Protein AF-0000000080636628 (afdb_homodimer)

Secondary structure (DSSP, 8-state):
--HHHHHHH--HHHHHHHTBBSSSSBB--BGGGTBPPPBEEE-TTS-BPBPTT--S--GGGB--B--PPPHHHHHTT--HHHHHHHHHHHHHHHHHTT-SEEE--B------TT-TTGGG---S-HHHHHHHHHHHHHHHHTTT-EEEEEEETT----TTTTT-EEE--HHHIIIIITHHHHHHHHHH--SEEEEPSSEETTEEGGG-HIIIIIIIIIIT---SEEEE-TT--S-HHHHHHHT--BB-S--TTHHHHHHHHHHHTTSS-HHHHHHHHHHHHHHHHHH-SPP-----HHHHHHHHHHHHHHH-EEEEEGGG--S-TT--EEEEESGGGTS---S-SSTT---BS----HHHHHHHHSTT-EEEEE--S-TT-TTS--HHHHHHHHHHHHHSSEEEEEEE--GGGSBTTB--S-SPPPHHHHHHHHHHHHH-SSEEEEEE-SS----TTGGG-SEEEE--S--TTHHHHHHHHHHTSS------SS-EES-GGGSTTGGGSS-BTTEEE-TTTT--THHHHHHHT--EEE-TT--B-SS-EEEEEEEES-SEEETTS-EEEEEEEEE-SSS-EEEEEEEEEEESS-SS---S-EEEEEEEEEE-TT-EEEEEEEE-GGGGEEEETTTTEEEEPPEEEEEEEEEETTEEEEEEEEEEE----------TT-BHHHHHHSTTTHHHHHHHHHHHHSTTSTTHHHHHH-HHHHHHHHHT-BTHHHHHTTTTSS-HHHHHHHHHHHHHHHH-/--HHHHHHH--HHHHHHHTBBSSSSBB--BGGGTBPPPBEEE-TTS-BPBPTT--S--GGGB--B--PPPHHHHHTT--HHHHHHHHHHHHHHHHHTT-SEEE--B------TT-TTGGG---S-HHHHHHHHHHHHHHHHTTT-EEEEEEETT----TTTTT-EEE--HHHIIIIITHHHHHHHHHH--SEEEEPSSEETTEEGGG-HIIIIIIIIIIT---SEEEE-TT--S-HHHHHHHT--BB-S--TTHHHHHHHHHHHTTSS-HHHHHHHHHHHHHHHHHH-SPP-----HHHHHHHHHHHHHHH-EEEEEGGG--S-TT--EEEEESGGGTS---S-SSTT---BS----HHHHHHHHSTT-EEEEE--S-TT-TTS--HHHHHHHHHHHHHSSEEEEEEE--GGGSBTTB--S-SPPPHHHHHHHHHHHHH-SSEEEEEE-SS----TTGGG-SEEEE--S--TTHHHHHHHHHHTSS------SS-EES-GGGSTTGGGSS-BTTEEE-TTTT--THHHHHHHT--EEE-TT--B-SS-EEEEEEEES-SEEETTS-EEEEEEEEE-SSS-EEEEEEEEEEESS-SS---S-EEEEEEEEEE-TT-EEEEEEEE-GGGGEEEETTTTEEEEPPEEEEEEEEEETTEEEEEEEEEEE----------TT-BHHHHHHSTTTHHHHHHHHHHHHSTTSTTHHHHHH-HHHHHHHHHT-BTHHHHHTTTTSS-HHHHHHHHHHHHHHHH-

Radius of gyration: 36.04 Å; Cα contacts (8 Å, |Δi|>4): 3851; chains: 2; bounding box: 73×109×100 Å

InterPro domains:
  IPR001764 Glycoside hydrolase, family 3, N-terminal [PF00933] (67-282)
  IPR001764 Glycoside hydrolase, family 3, N-terminal [PR00133] (32-48)
  IPR001764 Glycoside hydrolase, family 3, N-terminal [PR00133] (68-87)
  IPR001764 Glycoside hydrolase, family 3, N-terminal [PR00133] (114-130)
  IPR001764 Glycoside hydrolase, family 3, N-terminal [PR00133] (145-161)
  IPR001764 Glycoside hydrolase, family 3, N-terminal [PR00133] (215-233)
  IPR002772 Glycoside hydrolase family 3 C-terminal domain [PF01915] (312-526)
  IPR013783 Immunoglobulin-like fold [G3DSA:2.60.40.10] (547-676)
  IPR017853 Glycoside hydrolase superfamily [SSF51445] (3-310)
  IPR019800 Glycoside hydrolase, family 3, active site [PS00775] (215-232)
  IPR026891 Fibronectin type III-like domain [PF14310] (583-653)
  IPR026891 Fibronectin type III-like domain [SM01217] (583-653)
  IPR036881 Glycoside hydrolase family 3 C-terminal domain superfamily [G3DSA:3.40.50.1700] (298-546)
  IPR036881 Glycoside hydrolase family 3 C-terminal domain superfamily [SSF52279] (312-549)
  IPR036962 Glycoside hydrolase, family 3, N-terminal domain superfamily [G3DSA:3.20.20.300] (1-290)
  IPR050288 Cellulose-degrading glycosyl hydrolase 3 [PTHR42715] (2-665)

pLDDT: mean 95.15, std 6.95, range [45.62, 98.94]

Solvent-accessible surface area (backbone atoms only — not comparable to full-atom values): 73166 Å² total; per-residue (Å²): 133,55,56,68,59,50,59,71,68,48,50,69,67,53,46,27,40,57,34,23,25,60,37,82,45,30,38,44,59,42,70,94,74,70,36,67,56,45,32,48,28,38,26,63,37,28,46,39,43,67,34,88,91,57,85,67,96,44,73,92,32,33,42,67,28,63,28,30,31,25,29,29,21,52,38,7,32,60,41,47,66,58,34,21,53,50,16,34,51,51,11,46,47,30,24,32,71,46,36,36,26,40,49,19,52,41,50,34,47,47,65,48,72,35,27,11,50,38,29,43,17,23,20,36,42,30,57,62,27,6,52,39,44,11,27,24,35,41,18,16,40,75,53,43,17,34,27,20,41,24,43,43,57,79,60,50,48,27,69,44,36,58,56,24,24,39,40,59,56,66,44,30,40,50,66,42,57,39,34,14,53,50,39,20,42,62,67,20,54,42,43,24,36,22,23,16,34,24,19,50,70,81,34,38,35,38,46,23,38,61,59,45,31,51,41,39,30,69,69,54,60,54,76,42,32,28,29,41,34,76,71,32,69,84,51,58,63,53,12,41,74,14,43,36,29,32,41,29,34,28,37,69,57,51,54,28,49,50,41,45,51,29,37,74,69,62,77,33,60,62,64,57,50,50,52,32,44,42,27,50,45,46,48,46,60,64,41,54,67,86,52,62,63,76,74,58,66,68,62,50,41,53,49,22,22,54,51,22,36,40,18,20,21,30,74,41,59,49,92,58,59,62,41,50,67,88,54,52,32,37,13,40,25,20,43,38,27,65,58,54,59,27,61,56,36,54,77,60,42,52,36,50,71,57,73,41,18,31,62,72,33,30,58,73,67,37,69,85,35,48,74,47,78,28,41,28,48,47,89,96,41,43,71,49,70,44,67,68,38,34,50,50,27,34,55,45,22,54,72,25,71,31,26,40,37,30,41,50,53,58,53,93,60,30,18,52,49,40,52,40,91,66,47,68,52,35,53,19,47,54,51,36,53,47,52,36,25,70,65,24,64,51,18,33,36,37,35,22,34,47,54,56,58,55,60,95,52,56,89,53,40,31,27,32,37,40,44,23,18,13,10,28,24,30,15,43,19,51,26,34,38,46,41,48,75,41,43,35,36,3,24,33,38,44,48,28,57,64,47,75,59,72,41,70,47,46,86,39,58,86,45,38,86,63,34,24,54,53,62,46,54,76,32,43,47,50,27,32,34,62,53,49,64,51,80,52,69,41,53,28,33,36,47,43,54,74,41,42,74,46,78,45,71,75,42,61,75,51,60,62,38,46,40,83,53,56,45,41,38,33,33,33,40,28,22,74,29,87,37,54,37,44,46,54,47,35,30,30,38,21,66,74,72,66,81,52,85,70,56,58,46,42,72,65,46,70,48,61,45,80,32,46,52,69,34,68,48,76,46,75,45,74,37,48,45,72,62,63,36,49,63,37,70,92,74,70,42,75,39,36,74,54,39,50,30,37,43,34,33,21,58,22,80,82,42,70,75,47,73,48,70,30,36,36,43,49,86,58,76,75,92,81,81,69,49,58,69,36,30,40,36,57,29,50,71,34,83,61,26,20,67,60,29,48,51,53,49,47,58,36,55,30,92,88,22,86,40,34,66,46,40,74,73,35,50,68,49,35,50,29,47,50,36,42,32,33,50,50,48,50,31,37,71,40,71,64,75,33,38,70,67,56,50,50,48,53,38,49,52,38,51,53,40,67,72,105,131,55,55,69,59,51,60,72,70,48,50,69,65,55,46,26,40,56,34,25,25,60,38,82,44,30,40,44,58,43,68,96,74,70,35,68,57,44,31,49,28,40,26,64,36,29,47,38,43,68,34,88,89,54,85,65,97,43,72,91,31,32,41,67,27,62,29,30,31,27,29,30,20,52,36,8,32,58,41,46,66,58,33,19,52,50,15,36,52,50,11,45,48,29,24,33,69,45,36,37,28,40,49,20,50,42,50,35,48,46,66,48,71,34,27,12,51,38,28,43,16,23,19,37,43,29,57,62,27,7,51,40,44,10,27,24,35,42,18,16,40,73,52,44,18,34,27,20,41,24,41,45,55,77,61,50,48,26,69,43,36,58,56,24,24,38,40,59,56,67,44,30,40,50,66,43,56,39,34,14,53,50,39,19,42,64,67,19,55,42,43,23,38,22,23,16,34,25,19,53,71,81,34,40,35,39,46,24,38,62,59,44,31,49,40,41,30,68,68,53,59,55,76,43,31,30,29,40,36,76,72,32,69,85,50,59,63,54,12,41,74,14,43,35,28,32,41,30,31,28,36,69,56,53,53,29,50,51,42,44,51,29,36,76,70,63,77,34,62,64,64,57,51,49,52,32,45,41,27,50,45,46,48,48,59,63,40,53,67,87,50,65,64,75,72,59,66,67,63,51,41,54,48,23,21,54,50,22,37,41,18,21,21,30,76,42,59,48,92,57,58,63,41,49,68,88,54,54,31,36,14,42,24,21,42,36,28,63,56,53,59,25,61,55,37,54,77,58,43,49,35,48,70,58,74,41,19,31,63,70,34,30,58,73,66,38,69,86,33,48,74,46,78,27,42,29,47,49,86,95,42,42,71,47,69,44,66,70,39,34,49,51,27,33,54,43,23,55,74,25,72,32,26,41,37,29,40,48,52,57,52,93,61,30,17,52,48,39,51,41,92,66,46,68,53,36,54,19,47,55,51,35,53,48,52,35,25,71,67,25,64,52,19,32,37,38,35,22,33,46,54,56,57,53,60,96,53,57,89,54,40,32,27,33,37,40,44,24,18,13,10,27,24,30,15,42,19,50,26,34,37,45,42,48,74,41,44,35,37,3,25,33,37,46,50,26,56,65,46,74,59,71,42,70,46,47,88,39,60,87,45,37,84,63,34,26,53,52,62,46,52,74,32,44,47,50,27,32,34,62,51,51,65,52,82,51,69,41,51,27,34,36,46,43,54,74,40,41,73,46,78,46,72,74,43,61,74,50,60,63,41,44,39,85,44,67,42,40,36,35,34,33,41,28,24,74,30,87,37,54,36,45,48,53,47,35,31,29,37,23,68,73,71,65,80,52,85,71,55,60,46,42,72,65,48,70,48,60,46,79,31,46,52,69,33,68,48,75,47,77,46,73,37,47,46,71,62,62,37,49,63,36,69,92,75,71,43,75,40,39,73,55,40,50,29,34,43,34,32,21,58,23,80,82,44,68,74,47,72,48,71,30,37,36,42,49,86,58,76,75,92,79,78,71,50,58,67,34,30,40,34,58,30,50,70,34,83,61,27,19,69,60,30,48,52,53,48,47,58,36,54,31,92,88,23,88,41,35,66,46,40,74,74,35,50,69,49,36,50,29,46,48,37,43,33,34,50,50,47,49,32,37,71,39,68,65,75,32,40,71,66,56,50,51,47,52,37,48,52,38,51,52,40,67,73,105

Sequence (1512 aa):
MQVKDIVARLSLEQKAALCSGKDFWFTVDIPELGVRSMLLSDGPHGLRKMKDGTEVDAEEMTVPAVCFPSGVALASSWDRALLHGLGRVLGEEARAEGIDVLLGPAINIKRSPLCGRNFEYYSEDPYLAGELAAAYIRGVQEQGVGTSVKHYVANNQEHRRMSVDAVIDERTLREIYLAAFERAVKGGRPWTVMAAYNRVNGAYCTESAFLLTRLLREEWGFDGFVVSDWGAVDEIVEALKAGMDLEMPSSFGVGPGNLVKAVREGRLSEEVLDRAVERILGVLARAGEAHSGTYDKEVHHRLARETARECMVLLKNEEGILPLEGVRRVALVGAFARHPRFQGGGSSHINAFKVESLYEELPKVLKGAEISYAPGYVLGEEGKVDERLIQEACEAAKAAEVAVVCVGLPEEWESEGYDREHLELPESHNRLVEAVAAVQPRTVVVLHNGAPVRMPWLGRVKAVLEAYLGGQAVGGAVADILAGVVSPSGKLAETFPQRLEDTPCYLWFPGERDRVEYREGIFVGYRYYDTVGKEVLFPFGFGLSYTEFAYTGMKVSAGEVSADDGLVVEVSVKNVGKRAGKEVVQLYVRDVESSVVRPEKELKGFEKVFLEPGEEKTVRFTLDRRAFAYYAPEVQDWVVEEGEFEILVGASSRDIRLSERVTVRSNDRVPFEVGRNTLLGDLLAHPATKSIGEEVVGGLTRPGGPMEGIMKRSPNMAQAIIRYLPLRDLVNFSGGAFTEEMLADIIERCSESLSSMQVKDIVARLSLEQKAALCSGKDFWFTVDIPELGVRSMLLSDGPHGLRKMKDGTEVDAEEMTVPAVCFPSGVALASSWDRALLHGLGRVLGEEARAEGIDVLLGPAINIKRSPLCGRNFEYYSEDPYLAGELAAAYIRGVQEQGVGTSVKHYVANNQEHRRMSVDAVIDERTLREIYLAAFERAVKGGRPWTVMAAYNRVNGAYCTESAFLLTRLLREEWGFDGFVVSDWGAVDEIVEALKAGMDLEMPSSFGVGPGNLVKAVREGRLSEEVLDRAVERILGVLARAGEAHSGTYDKEVHHRLARETARECMVLLKNEEGILPLEGVRRVALVGAFARHPRFQGGGSSHINAFKVESLYEELPKVLKGAEISYAPGYVLGEEGKVDERLIQEACEAAKAAEVAVVCVGLPEEWESEGYDREHLELPESHNRLVEAVAAVQPRTVVVLHNGAPVRMPWLGRVKAVLEAYLGGQAVGGAVADILAGVVSPSGKLAETFPQRLEDTPCYLWFPGERDRVEYREGIFVGYRYYDTVGKEVLFPFGFGLSYTEFAYTGMKVSAGEVSADDGLVVEVSVKNVGKRAGKEVVQLYVRDVESSVVRPEKELKGFEKVFLEPGEEKTVRFTLDRRAFAYYAPEVQDWVVEEGEFEILVGASSRDIRLSERVTVRSNDRVPFEVGRNTLLGDLLAHPATKSIGEEVVGGLTRPGGPMEGIMKRSPNMAQAIIRYLPLRDLVNFSGGAFTEEMLADIIERCSESLSS

Foldseek 3Di:
DALLVLLVPDDLLRLLQQQEAPAFFWGDADVVSPRDIAGEFEAQQWTFAADPPDRDDDQVGGDAIFGFFAQQLLLLLLALQLLLQSLQVRLQVCLAVQHAEYEDQEAFAQFALFAQALLRHHFNFLQSSQSNLLSNLQNNCVSLHFYAYDDQWDQNHQVLFQEFEEEFDPQLCCRGICSSVLSNCQRNLTQEYEYGRYHYNPHGRLQALCRQPVPRCVPSNRQAAYEYDAPSDDQLQSSLVSGHQHYPDGPPCPRSVNSSVCCVVVVHPVVSSSSSSSRHVVSVVSSPDGGHDDDDRVVVNVSSLVSLLSRKFWQFAAPNPPQVAPFAEEEEEAQCQVVNQADAADSNDHNHPAADHLVVQLCVLRDNHHYHYQRQDDPPPLQDADVVSLVVSLVSLLVGLAYEYEFEAHNVSRYRNHTHDFQAGRPSRLVSQQSNLVNHQRYEYEYEYSGAHARPCVVSYRIYMDSYNRTRNSSNSVSCGNNPVAKREGFRSFFAANGSCPRQCSVFPPHPDSYTYPVSRNCGTLLVCVQVVPDGSAHGLDGDISWDKDKDDWDKPDQEEELARKIKIKIKMATQGQAKHKAKKWKWKADPDDPDDGGRIHTQDIDIDIYGHGGMDMDMDIGHNQRQWGQDVQVRGTFHDWAKMKMFIASGPPGTRDIDIHTYDYPDDDDDAADQFDALLVLCPDPLRNVLSVVVVCQQCPVVHVLVVVCVVPVVVSVVCNNNPGNNVCCVVVVRPQHPVNSVVSNVSSVVSVVD/DALLVLLVPDDLLRLLQQQEAPAFFWGDADVVSPRDIAGEFEAQQKTFAADPPDRDDDLVGGDAIFGFFAQQLLLLLLALQLLLQSLQVRLQVCLAVQHAEYEDQEAFAQFALFAQALLRHHFNFLQSSQSNLLSNLQNNCVSLHFYAYDDQWDQNHQVLFQEFEEEFDPQLCCRGICSSVLSNCQRNLTQEYEYGRYHYNPHQRLQALCRQPVPRCVPSNRQAAYEYDAPRDDQLQSSLVSGHQHYPDGPPCPRSVNSSVCCVVVVHPVVSSSSSSSRHVVSVVSSPDGRHDDDDRVVVNVSSLVSLLSRKFWQFAAPNPPQVAPFAEEEEEAQCQVVNQADAADSNDHNHPAADHLVPQLCVLRDNHDYHYQRQDDPPPLQDADVVSLVVSLVSLLVGLAYEYEFEAHNVSRYRNHTHDFQAGRPSRLVSQQSNLVNHQRYEYEYAYSGAHARPCVVSYRIYMDSYNRTRNSSNSVSCCNNPVAKREGFRSFFAANGSCPRLCSVFPPHPDSYTYPVSRNCGTLLVCVQVVPDGSGHGLDGDISWDKDKDDWDWPDQEEELQDKIKIKIKMATQGQAKHKAKKWKWKADPDDPDDGGRIHTQDIDIDIYGHGGMDMDMDIGHNQRQWGQDVQVRGTFHDWAKMKMFIASGPPGTRDIDIHTYDYPDDDDDAADQFDALLVLCVDPLRNVLSVVVVCQQCPVVHVLVVVCVVPVVVSVVCRNNPGNNVCCVVVVRPQHPVNSVVSNVSSVVSVVD

Nearest PDB structures (foldseek):
  7ms2-assembly1_A  TM=9.677E-01  e=0.000E+00  Acetivibrio thermocellus AD2
  7ms2-assembly1_B  TM=9.714E-01  e=0.000E+00  Acetivibrio thermocellus AD2
  8j9f-assembly1_C  TM=9.708E-01  e=0.000E+00  Paenibacillus relictisesami
  8j9f-assembly1_B  TM=9.711E-01  e=0.000E+00  Paenibacillus relictisesami
  8j9f-assembly2_A  TM=9.711E-01  e=0.000E+00  Paenibacillus relictisesami

Organism: Winmispira thermophila (strain ATCC 700085 / DSM 6578 / Z-1203) (NCBI:txid869211)

Structure (mmCIF, N/CA/C/O backbone):
data_AF-0000000080636628-model_v1
#
loop_
_entity.id
_entity.type
_entity.pdbx_description
1 polymer 'Glycoside hydrolase family 3 domain protein'
#
loop_
_atom_site.group_PDB
_atom_site.id
_atom_site.type_symbol
_atom_site.label_atom_id
_atom_site.label_alt_id
_atom_site.label_comp_id
_atom_site.label_asym_id
_atom_site.label_entity_id
_atom_site.label_seq_id
_atom_site.pdbx_PDB_ins_code
_atom_site.Cartn_x
_atom_site.Cartn_y
_atom_site.Cartn_z
_atom_site.occupancy
_atom_site.B_iso_or_equiv
_atom_site.auth_seq_id
_atom_site.auth_comp_id
_atom_site.auth_asym_id
_atom_site.auth_atom_id
_atom_site.pdbx_PDB_model_num
ATOM 1 N N . MET A 1 1 ? 3.443 -56.25 6.336 1 63.59 1 MET A N 1
ATOM 2 C CA . MET A 1 1 ? 3.762 -55.688 7.645 1 63.59 1 MET A CA 1
ATOM 3 C C . MET A 1 1 ? 3.156 -54.312 7.801 1 63.59 1 MET A C 1
ATOM 5 O O . MET A 1 1 ? 3.127 -53.531 6.848 1 63.59 1 MET A O 1
ATOM 9 N N . GLN A 1 2 ? 2.586 -54.062 8.922 1 85.44 2 GLN A N 1
ATOM 10 C CA . GLN A 1 2 ? 2.021 -52.75 9.25 1 85.44 2 GLN A CA 1
ATOM 11 C C . GLN A 1 2 ? 3.119 -51.719 9.438 1 85.44 2 GLN A C 1
ATOM 13 O O . GLN A 1 2 ? 4.23 -52.031 9.859 1 85.44 2 GLN A O 1
ATOM 18 N N . VAL A 1 3 ? 2.904 -50.5 8.945 1 93.56 3 VAL A N 1
ATOM 19 C CA . VAL A 1 3 ? 3.863 -49.406 8.984 1 93.56 3 VAL A CA 1
ATOM 20 C C . VAL A 1 3 ? 4.504 -49.312 10.367 1 93.56 3 VAL A C 1
ATOM 22 O O . VAL A 1 3 ? 5.723 -49.188 10.484 1 93.56 3 VAL A O 1
ATOM 25 N N . LYS A 1 4 ? 3.736 -49.5 11.414 1 94.19 4 LYS A N 1
ATOM 26 C CA . LYS A 1 4 ? 4.234 -49.375 12.781 1 94.19 4 LYS A CA 1
ATOM 27 C C . LYS A 1 4 ? 5.215 -50.5 13.109 1 94.19 4 LYS A C 1
ATOM 29 O O . LYS A 1 4 ? 6.172 -50.312 13.859 1 94.19 4 LYS A O 1
ATOM 34 N N . ASP A 1 5 ? 4.977 -51.688 12.586 1 95 5 ASP A N 1
ATOM 35 C CA . ASP A 1 5 ? 5.867 -52.844 12.812 1 95 5 ASP A CA 1
ATOM 36 C C . ASP A 1 5 ? 7.219 -52.594 12.133 1 95 5 ASP A C 1
ATOM 38 O O . ASP A 1 5 ? 8.266 -52.969 12.695 1 95 5 ASP A O 1
ATOM 42 N N . ILE A 1 6 ? 7.137 -52.062 11 1 96.75 6 ILE A N 1
ATOM 43 C CA . ILE A 1 6 ? 8.375 -51.781 10.273 1 96.75 6 ILE A CA 1
ATOM 44 C C . ILE A 1 6 ? 9.195 -50.75 11.047 1 96.75 6 ILE A C 1
ATOM 46 O O . ILE A 1 6 ? 10.398 -50.938 11.242 1 96.75 6 ILE A O 1
ATOM 50 N N . VAL A 1 7 ? 8.531 -49.688 11.539 1 97.12 7 VAL A N 1
ATOM 51 C CA . VAL A 1 7 ? 9.203 -48.594 12.242 1 97.12 7 VAL A CA 1
ATOM 52 C C . VAL A 1 7 ? 9.883 -49.125 13.5 1 97.12 7 VAL A C 1
ATOM 54 O O . VAL A 1 7 ? 11 -48.719 13.836 1 97.12 7 VAL A O 1
ATOM 57 N N . ALA A 1 8 ? 9.25 -50.094 14.125 1 95.62 8 ALA A N 1
ATOM 58 C CA . ALA A 1 8 ? 9.766 -50.656 15.367 1 95.62 8 ALA A CA 1
ATOM 59 C C . ALA A 1 8 ? 11.023 -51.469 15.102 1 95.62 8 ALA A C 1
ATOM 61 O O . ALA A 1 8 ? 11.852 -51.656 16 1 95.62 8 ALA A O 1
ATOM 62 N N . ARG A 1 9 ? 11.203 -51.938 13.906 1 96.94 9 ARG A N 1
ATOM 63 C CA . ARG A 1 9 ? 12.32 -52.844 13.57 1 96.94 9 ARG A CA 1
ATOM 64 C C . ARG A 1 9 ? 13.492 -52.031 13.008 1 96.94 9 ARG A C 1
ATOM 66 O O . ARG A 1 9 ? 14.602 -52.562 12.898 1 96.94 9 ARG A O 1
ATOM 73 N N . LEU A 1 10 ? 13.266 -50.781 12.719 1 97.88 10 LEU A N 1
ATOM 74 C CA . LEU A 1 10 ? 14.312 -49.969 12.117 1 97.88 10 LEU A CA 1
ATOM 75 C C . LEU A 1 10 ? 15.328 -49.531 13.164 1 97.88 10 LEU A C 1
ATOM 77 O O . LEU A 1 10 ? 14.961 -49.188 14.289 1 97.88 10 LEU A O 1
ATOM 81 N N . SER A 1 11 ? 16.625 -49.531 12.695 1 97.62 11 SER A N 1
ATOM 82 C CA . SER A 1 11 ? 17.641 -48.906 13.523 1 97.62 11 SER A CA 1
ATOM 83 C C . SER A 1 11 ? 17.531 -47.375 13.477 1 97.62 11 SER A C 1
ATOM 85 O O . SER A 1 11 ? 16.859 -46.844 12.609 1 97.62 11 SER A O 1
ATOM 87 N N . LEU A 1 12 ? 18.172 -46.781 14.461 1 98.12 12 LEU A N 1
ATOM 88 C CA . LEU A 1 12 ? 18.188 -45.312 14.492 1 98.12 12 LEU A CA 1
ATOM 89 C C . LEU A 1 12 ? 18.75 -44.75 13.195 1 98.12 12 LEU A C 1
ATOM 91 O O . LEU A 1 12 ? 18.219 -43.781 12.648 1 98.12 12 LEU A O 1
ATOM 95 N N . GLU A 1 13 ? 19.781 -45.375 12.68 1 98 13 GLU A N 1
ATOM 96 C CA . GLU A 1 13 ? 20.438 -44.938 11.453 1 98 13 GLU A CA 1
ATOM 97 C C . GLU A 1 13 ? 19.516 -45.094 10.25 1 98 13 GLU A C 1
ATOM 99 O O . GLU A 1 13 ? 19.484 -44.25 9.359 1 98 13 GLU A O 1
ATOM 104 N N . GLN A 1 14 ? 18.797 -46.188 10.273 1 98 14 GLN A N 1
ATOM 105 C CA . GLN A 1 14 ? 17.859 -46.438 9.18 1 98 14 GLN A CA 1
ATOM 106 C C . GLN A 1 14 ? 16.703 -45.438 9.195 1 98 14 GLN A C 1
ATOM 108 O O . GLN A 1 14 ? 16.281 -44.938 8.148 1 98 14 GLN A O 1
ATOM 113 N N . LYS A 1 15 ? 16.188 -45.156 10.391 1 98.31 15 LYS A N 1
ATOM 114 C CA . LYS A 1 15 ? 15.141 -44.125 10.523 1 98.31 15 LYS A CA 1
ATOM 115 C C . LYS A 1 15 ? 15.617 -42.781 10 1 98.31 15 LYS A C 1
ATOM 117 O O . LYS A 1 15 ? 14.906 -42.125 9.242 1 98.31 15 LYS A O 1
ATOM 122 N N . ALA A 1 16 ? 16.781 -42.406 10.414 1 98.5 16 ALA A N 1
ATOM 123 C CA . ALA A 1 16 ? 17.359 -41.125 9.992 1 98.5 16 ALA A CA 1
ATOM 124 C C . ALA A 1 16 ? 17.547 -41.094 8.477 1 98.5 16 ALA A C 1
ATOM 126 O O . ALA A 1 16 ? 17.297 -40.062 7.836 1 98.5 16 ALA A O 1
ATOM 127 N N . ALA A 1 17 ? 17.984 -42.156 7.895 1 98.06 17 ALA A N 1
ATOM 128 C CA . ALA A 1 17 ? 18.219 -42.219 6.453 1 98.06 17 ALA A CA 1
ATOM 129 C C . ALA A 1 17 ? 16.906 -42.062 5.68 1 98.06 17 ALA A C 1
ATOM 131 O O . ALA A 1 17 ? 16.891 -41.438 4.617 1 98.06 17 ALA A O 1
ATOM 132 N N . LEU A 1 18 ? 15.867 -42.594 6.223 1 98.25 18 LEU A N 1
ATOM 133 C CA . LEU A 1 18 ? 14.57 -42.531 5.555 1 98.25 18 LEU A CA 1
ATOM 134 C C . LEU A 1 18 ? 14.047 -41.094 5.547 1 98.25 18 LEU A C 1
ATOM 136 O O . LEU A 1 18 ? 13.133 -40.781 4.781 1 98.25 18 LEU A O 1
ATOM 140 N N . CYS A 1 19 ? 14.578 -40.219 6.387 1 98.44 19 CYS A N 1
ATOM 141 C CA . CYS A 1 19 ? 14.133 -38.844 6.469 1 98.44 19 CYS A CA 1
ATOM 142 C C . CYS A 1 19 ? 14.93 -37.938 5.516 1 98.44 19 CYS A C 1
ATOM 144 O O . CYS A 1 19 ? 14.797 -36.719 5.539 1 98.44 19 CYS A O 1
ATOM 146 N N . SER A 1 20 ? 15.734 -38.469 4.695 1 97.38 20 SER A N 1
ATOM 147 C CA . SER A 1 20 ? 16.484 -37.812 3.633 1 97.38 20 SER A CA 1
ATOM 148 C C . SER A 1 20 ? 16.453 -38.625 2.348 1 97.38 20 SER A C 1
ATOM 150 O O . SER A 1 20 ? 16.297 -39.844 2.383 1 97.38 20 SER A O 1
ATOM 152 N N . GLY A 1 21 ? 16.625 -38 1.224 1 96.94 21 GLY A N 1
ATOM 153 C CA . GLY A 1 21 ? 16.641 -38.688 -0.059 1 96.94 21 GLY A CA 1
ATOM 154 C C . GLY A 1 21 ? 17.828 -39.594 -0.219 1 96.94 21 GLY A C 1
ATOM 155 O O . GLY A 1 21 ? 18.859 -39.438 0.453 1 96.94 21 GLY A O 1
ATOM 156 N N . LYS A 1 22 ? 17.641 -40.562 -1.073 1 95.62 22 LYS A N 1
ATOM 157 C CA . LYS A 1 22 ? 18.719 -41.438 -1.485 1 95.62 22 LYS A CA 1
ATOM 158 C C . LYS A 1 22 ? 19.641 -40.781 -2.496 1 95.62 22 LYS A C 1
ATOM 160 O O . LYS A 1 22 ? 20.859 -40.938 -2.436 1 95.62 22 LYS A O 1
ATOM 165 N N . ASP A 1 23 ? 19.141 -40.125 -3.406 1 93.06 23 ASP A N 1
ATOM 166 C CA . ASP A 1 23 ? 19.797 -39.375 -4.461 1 93.06 23 ASP A CA 1
ATOM 167 C C . ASP A 1 23 ? 18.953 -38.156 -4.84 1 93.06 23 ASP A C 1
ATOM 169 O O . ASP A 1 23 ? 18.344 -37.5 -3.977 1 93.06 23 ASP A O 1
ATOM 173 N N . PHE A 1 24 ? 18.984 -37.781 -6.078 1 91.38 24 PHE A N 1
ATOM 174 C CA . PHE A 1 24 ? 18.328 -36.531 -6.477 1 91.38 24 PHE A CA 1
ATOM 175 C C . PHE A 1 24 ? 16.828 -36.688 -6.508 1 91.38 24 PHE A C 1
ATOM 177 O O . PHE A 1 24 ? 16.078 -35.75 -6.289 1 91.38 24 PHE A O 1
ATOM 184 N N . TRP A 1 25 ? 16.266 -38 -6.695 1 94.12 25 TRP A N 1
ATOM 185 C CA . TRP A 1 25 ? 14.836 -38.156 -6.969 1 94.12 25 TRP A CA 1
ATOM 186 C C . TRP A 1 25 ? 14.219 -39.25 -6.117 1 94.12 25 TRP A C 1
ATOM 188 O O . TRP A 1 25 ? 13 -39.344 -5.988 1 94.12 25 TRP A O 1
ATOM 198 N N . PHE A 1 26 ? 15.031 -40.125 -5.535 1 95.88 26 PHE A N 1
ATOM 199 C CA . PHE A 1 26 ? 14.516 -41.312 -4.887 1 95.88 26 PHE A CA 1
ATOM 200 C C . PHE A 1 26 ? 14.641 -41.219 -3.373 1 95.88 26 PHE A C 1
ATOM 202 O O . PHE A 1 26 ? 15.609 -40.656 -2.863 1 95.88 26 PHE A O 1
ATOM 209 N N . THR A 1 27 ? 13.648 -41.812 -2.668 1 97.19 27 THR A N 1
ATOM 210 C CA . THR A 1 27 ? 13.781 -42.031 -1.231 1 97.19 27 THR A CA 1
ATOM 211 C C . THR A 1 27 ? 14.609 -43.25 -0.942 1 97.19 27 THR A C 1
ATOM 213 O O . THR A 1 27 ? 14.883 -44.062 -1.843 1 97.19 27 THR A O 1
ATOM 216 N N . VAL A 1 28 ? 15.016 -43.406 0.259 1 97.5 28 VAL A N 1
ATOM 217 C CA . VAL A 1 28 ? 15.859 -44.531 0.686 1 97.5 28 VAL A CA 1
ATOM 218 C C . VAL A 1 28 ? 15.031 -45.812 0.726 1 97.5 28 VAL A C 1
ATOM 220 O O . VAL A 1 28 ? 13.859 -45.781 1.1 1 97.5 28 VAL A O 1
ATOM 223 N N . ASP A 1 29 ? 15.625 -46.969 0.305 1 96.81 29 ASP A N 1
ATOM 224 C CA . ASP A 1 29 ? 15.016 -48.281 0.41 1 96.81 29 ASP A CA 1
ATOM 225 C C . ASP A 1 29 ? 15.688 -49.125 1.501 1 96.81 29 ASP A C 1
ATOM 227 O O . ASP A 1 29 ? 16.859 -48.906 1.808 1 96.81 29 ASP A O 1
ATOM 231 N N . ILE A 1 30 ? 14.891 -49.906 2.092 1 96.81 30 ILE A N 1
ATOM 232 C CA . ILE A 1 30 ? 15.336 -50.906 3.043 1 96.81 30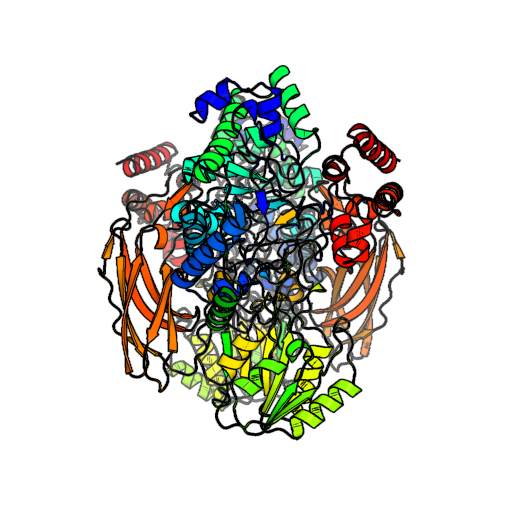 ILE A CA 1
ATOM 233 C C . ILE A 1 30 ? 14.719 -52.25 2.68 1 96.81 30 ILE A C 1
ATOM 235 O O . ILE A 1 30 ? 13.789 -52.719 3.352 1 96.81 30 ILE A O 1
ATOM 239 N N . PRO A 1 31 ? 15.344 -52.969 1.812 1 94.31 31 PRO A N 1
ATOM 240 C CA . PRO A 1 31 ? 14.742 -54.188 1.243 1 94.31 31 PRO A CA 1
ATOM 241 C C . PRO A 1 31 ? 14.477 -55.25 2.293 1 94.31 31 PRO A C 1
ATOM 243 O O . PRO A 1 31 ? 13.492 -56 2.197 1 94.31 31 PRO A O 1
ATOM 246 N N . GLU A 1 32 ? 15.32 -55.406 3.244 1 94.5 32 GLU A N 1
ATOM 247 C CA . GLU A 1 32 ? 15.188 -56.438 4.254 1 94.5 32 GLU A CA 1
ATOM 248 C C . GLU A 1 32 ? 13.891 -56.281 5.047 1 94.5 32 GLU A C 1
ATOM 250 O O . GLU A 1 32 ? 13.406 -57.25 5.645 1 94.5 32 GLU A O 1
ATOM 255 N N . LEU A 1 33 ? 13.414 -55.094 5.004 1 94.62 33 LEU A N 1
ATOM 256 C CA . LEU A 1 33 ? 12.172 -54.844 5.727 1 94.62 33 LEU A CA 1
ATOM 257 C C . LEU A 1 33 ? 11.031 -54.562 4.762 1 94.62 33 LEU A C 1
ATOM 259 O O . LEU A 1 33 ? 9.977 -54.062 5.176 1 94.62 33 LEU A O 1
ATOM 263 N N . GLY A 1 34 ? 11.297 -54.688 3.461 1 91.31 34 GLY A N 1
ATOM 264 C CA . GLY A 1 34 ? 10.266 -54.531 2.445 1 91.31 34 GLY A CA 1
ATOM 265 C C . GLY A 1 34 ? 10.016 -53.062 2.109 1 91.31 34 GLY A C 1
ATOM 266 O O . GLY A 1 34 ? 8.977 -52.719 1.538 1 91.31 34 GLY A O 1
ATOM 267 N N . VAL A 1 35 ? 10.883 -52.156 2.504 1 95.75 35 VAL A N 1
ATOM 268 C CA . VAL A 1 35 ? 10.75 -50.75 2.191 1 95.75 35 VAL A CA 1
ATOM 269 C C . VAL A 1 35 ? 11.43 -50.438 0.855 1 95.75 35 VAL A C 1
ATOM 271 O O . VAL A 1 35 ? 12.656 -50.469 0.756 1 95.75 35 VAL A O 1
ATOM 274 N N . ARG A 1 36 ? 10.672 -50.219 -0.207 1 94.62 36 ARG A N 1
ATOM 275 C CA . ARG A 1 36 ? 11.25 -49.844 -1.493 1 94.62 36 ARG A CA 1
ATOM 276 C C . ARG A 1 36 ? 11.391 -48.312 -1.6 1 94.62 36 ARG A C 1
ATOM 278 O O . ARG A 1 36 ? 10.812 -47.594 -0.805 1 94.62 36 ARG A O 1
ATOM 285 N N . SER A 1 37 ? 12.117 -47.875 -2.594 1 95.94 37 SER A N 1
ATOM 286 C CA . SER A 1 37 ? 12.266 -46.438 -2.859 1 95.94 37 SER A CA 1
ATOM 287 C C . SER A 1 37 ? 11.031 -45.875 -3.553 1 95.94 37 SER A C 1
ATOM 289 O O . SER A 1 37 ? 10.391 -46.562 -4.348 1 95.94 37 SER A O 1
ATOM 291 N N . MET A 1 38 ? 10.695 -44.719 -3.178 1 96.31 38 MET A N 1
ATOM 292 C CA . MET A 1 38 ? 9.734 -43.938 -3.953 1 96.31 38 MET A CA 1
ATOM 293 C C . MET A 1 38 ? 10.438 -43 -4.914 1 96.31 38 MET A C 1
ATOM 295 O O . MET A 1 38 ? 11.461 -42.406 -4.559 1 96.31 38 MET A O 1
ATOM 299 N N . LEU A 1 39 ? 9.984 -42.906 -6.137 1 95.44 39 LEU A N 1
ATOM 300 C CA . LEU A 1 39 ? 10.461 -41.938 -7.102 1 95.44 39 LEU A CA 1
ATOM 301 C C . LEU A 1 39 ? 9.594 -40.688 -7.07 1 95.44 39 LEU A C 1
ATOM 303 O O . LEU A 1 39 ? 8.383 -40.75 -7.266 1 95.44 39 LEU A O 1
ATOM 307 N N . LEU A 1 40 ? 10.18 -39.531 -6.723 1 95.31 40 LEU A N 1
ATOM 308 C CA . LEU A 1 40 ? 9.555 -38.219 -6.855 1 95.31 40 LEU A CA 1
ATOM 309 C C . LEU A 1 40 ? 9.984 -37.562 -8.148 1 95.31 40 LEU A C 1
ATOM 311 O O . LEU A 1 40 ? 11.148 -37.625 -8.539 1 95.31 40 LEU A O 1
ATOM 315 N N . SER A 1 41 ? 9.078 -36.938 -8.812 1 92.94 41 SER A N 1
ATOM 316 C CA . SER A 1 41 ? 9.406 -36.312 -10.086 1 92.94 41 SER A CA 1
ATOM 317 C C . SER A 1 41 ? 8.68 -34.969 -10.242 1 92.94 41 SER A C 1
ATOM 319 O O . SER A 1 41 ? 7.512 -34.844 -9.852 1 92.94 41 SER A O 1
ATOM 321 N N . ASP A 1 42 ? 9.438 -34 -10.852 1 89.62 42 ASP A N 1
ATOM 322 C CA . ASP A 1 42 ? 8.781 -32.781 -11.258 1 89.62 42 ASP A CA 1
ATOM 323 C C . ASP A 1 42 ? 7.781 -33.031 -12.383 1 89.62 42 ASP A C 1
ATOM 325 O O . ASP A 1 42 ? 7.805 -34.062 -13.016 1 89.62 42 ASP A O 1
ATOM 329 N N . GLY A 1 43 ? 6.895 -31.984 -12.586 1 76.31 43 GLY A N 1
ATOM 330 C CA . GLY A 1 43 ? 6.039 -32.031 -13.758 1 76.31 43 GLY A CA 1
ATOM 331 C C . GLY A 1 43 ? 4.586 -31.719 -13.453 1 76.31 43 GLY A C 1
ATOM 332 O O . GLY A 1 43 ? 3.705 -32.562 -13.656 1 76.31 43 GLY A O 1
ATOM 333 N N . PRO A 1 44 ? 4.449 -30.359 -13.141 1 73.56 44 PRO A N 1
ATOM 334 C CA . PRO A 1 44 ? 3.035 -30.234 -12.781 1 73.56 44 PRO A CA 1
ATOM 335 C C . PRO A 1 44 ? 2.113 -30.25 -14 1 73.56 44 PRO A C 1
ATOM 337 O O . PRO A 1 44 ? 0.889 -30.281 -13.852 1 73.56 44 PRO A O 1
ATOM 340 N N . HIS A 1 45 ? 2.789 -30.172 -15.234 1 88.56 45 HIS A N 1
ATOM 341 C CA . HIS A 1 45 ? 1.977 -30.203 -16.438 1 88.56 45 HIS A CA 1
ATOM 342 C C . HIS A 1 45 ? 2.516 -31.219 -17.438 1 88.56 45 HIS A C 1
ATOM 344 O O . HIS A 1 45 ? 2.469 -30.984 -18.656 1 88.56 45 HIS A O 1
ATOM 350 N N . GLY A 1 46 ? 3.143 -32.25 -16.922 1 90.19 46 GLY A N 1
ATOM 351 C CA . GLY A 1 46 ? 3.781 -33.375 -17.578 1 90.19 46 GLY A CA 1
ATOM 352 C C . GLY A 1 46 ? 4.816 -34.062 -16.719 1 90.19 46 GLY A C 1
ATOM 353 O O . GLY A 1 46 ? 5.012 -33.688 -15.555 1 90.19 46 GLY A O 1
ATOM 354 N N . LEU A 1 47 ? 5.43 -35.094 -17.219 1 90.75 47 LEU A N 1
ATOM 355 C CA . LEU A 1 47 ? 6.402 -35.844 -16.422 1 90.75 47 LEU A CA 1
ATOM 356 C C . LEU A 1 47 ? 7.824 -35.438 -16.781 1 90.75 47 LEU A C 1
ATOM 358 O O . LEU A 1 47 ? 8.141 -35.219 -17.953 1 90.75 47 LEU A O 1
ATOM 362 N N . ARG A 1 48 ? 8.562 -35.188 -15.766 1 88.62 48 ARG A N 1
ATOM 363 C CA . ARG A 1 48 ? 9.992 -34.969 -15.945 1 88.62 48 ARG A CA 1
ATOM 364 C C . ARG A 1 48 ? 10.82 -36.031 -15.273 1 88.62 48 ARG A C 1
ATOM 366 O O . ARG A 1 48 ? 11.516 -35.781 -14.289 1 88.62 48 ARG A O 1
ATOM 373 N N . LYS A 1 49 ? 10.812 -37.219 -15.758 1 88.06 49 LYS A N 1
ATOM 374 C CA . LYS A 1 49 ? 11.555 -38.344 -15.211 1 88.06 49 LYS A CA 1
ATOM 375 C C . LYS A 1 49 ? 12.891 -38.5 -15.93 1 88.06 49 LYS A C 1
ATOM 377 O O . LYS A 1 49 ? 12.945 -38.5 -17.156 1 88.06 49 LYS A O 1
ATOM 382 N N . MET A 1 50 ? 13.844 -38.688 -15.164 1 81.5 50 MET A N 1
ATOM 383 C CA . MET A 1 50 ? 15.164 -38.938 -15.727 1 81.5 50 MET A CA 1
ATOM 384 C C . MET A 1 50 ? 15.227 -40.312 -16.406 1 81.5 50 MET A C 1
ATOM 386 O O . MET A 1 50 ? 14.617 -41.281 -15.93 1 81.5 50 MET A O 1
ATOM 390 N N . LYS A 1 51 ? 15.953 -40.312 -17.547 1 77.81 51 LYS A N 1
ATOM 391 C CA . LYS A 1 51 ? 16.219 -41.594 -18.188 1 77.81 51 LYS A CA 1
ATOM 392 C C . LYS A 1 51 ? 17.078 -42.5 -17.297 1 77.81 51 LYS A C 1
ATOM 394 O O . LYS A 1 51 ? 17.859 -42 -16.484 1 77.81 51 LYS A O 1
ATOM 399 N N . ASP A 1 52 ? 16.812 -43.812 -17.438 1 64.81 52 ASP A N 1
ATOM 400 C CA . ASP A 1 52 ? 17.562 -44.781 -16.641 1 64.81 52 ASP A CA 1
ATOM 401 C C . ASP A 1 52 ? 19.062 -44.594 -16.844 1 64.81 52 ASP A C 1
ATOM 403 O O . ASP A 1 52 ? 19.531 -44.406 -17.984 1 64.81 52 ASP A O 1
ATOM 407 N N . GLY A 1 53 ? 19.844 -44.531 -15.867 1 57.22 53 GLY A N 1
ATOM 408 C CA . GLY A 1 53 ? 21.297 -44.5 -15.938 1 57.22 53 GLY A CA 1
ATOM 409 C C . GLY A 1 53 ? 21.859 -43.094 -15.977 1 57.22 53 GLY A C 1
ATOM 410 O O . GLY A 1 53 ? 23.062 -42.875 -16.094 1 57.22 53 GLY A O 1
ATOM 411 N N . THR A 1 54 ? 21.047 -42.031 -16.156 1 56.25 54 THR A N 1
ATOM 412 C CA . THR A 1 54 ? 21.562 -40.688 -16.266 1 56.25 54 THR A CA 1
ATOM 413 C C . THR A 1 54 ? 21.516 -39.969 -14.914 1 56.25 54 THR A C 1
ATOM 415 O O . THR A 1 54 ? 20.516 -40.062 -14.203 1 56.25 54 THR A O 1
ATOM 418 N N . GLU A 1 55 ? 22.672 -39.781 -14.367 1 48.06 55 GLU A N 1
ATOM 419 C CA . GLU A 1 55 ? 22.719 -39.125 -13.055 1 48.06 55 GLU A CA 1
ATOM 420 C C . GLU A 1 55 ? 22.5 -37.625 -13.18 1 48.06 55 GLU A C 1
ATOM 422 O O . GLU A 1 55 ? 22.312 -36.938 -12.18 1 48.06 55 GLU A O 1
ATOM 427 N N . VAL A 1 56 ? 22.953 -37 -14.352 1 48.88 56 VAL A N 1
ATOM 428 C CA . VAL A 1 56 ? 23.016 -35.531 -14.336 1 48.88 56 VAL A CA 1
ATOM 429 C C . VAL A 1 56 ? 21.812 -34.938 -15.047 1 48.88 56 VAL A C 1
ATOM 431 O O . VAL A 1 56 ? 21.406 -35.438 -16.109 1 48.88 56 VAL A O 1
ATOM 434 N N . ASP A 1 57 ? 21.062 -34 -14.508 1 48.66 57 ASP A N 1
ATOM 435 C CA . ASP A 1 57 ? 19.812 -33.375 -14.875 1 48.66 57 ASP A CA 1
ATOM 436 C C . ASP A 1 57 ? 19.969 -32.531 -16.156 1 48.66 57 ASP A C 1
ATOM 438 O O . ASP A 1 57 ? 20.547 -31.453 -16.141 1 48.66 57 ASP A O 1
ATOM 442 N N . ALA A 1 58 ? 20.281 -33.062 -17.422 1 45.62 58 ALA A N 1
ATOM 443 C CA . ALA A 1 58 ? 20.156 -32.281 -18.656 1 45.62 58 ALA A CA 1
ATOM 444 C C . ALA A 1 58 ? 18.875 -32.625 -19.391 1 45.62 58 ALA A C 1
ATOM 446 O O . ALA A 1 58 ? 18.344 -33.75 -19.25 1 45.62 58 ALA A O 1
ATOM 447 N N . GLU A 1 59 ? 18.078 -31.641 -19.875 1 49.78 59 GLU A N 1
ATOM 448 C CA . GLU A 1 59 ? 16.828 -31.828 -20.578 1 49.78 59 GLU A CA 1
ATOM 449 C C . GLU A 1 59 ? 16.859 -33.062 -21.453 1 49.78 59 GLU A C 1
ATOM 451 O O . GLU A 1 59 ? 15.906 -33.875 -21.453 1 49.78 59 GLU A O 1
ATOM 456 N N . GLU A 1 60 ? 17.984 -33.281 -22.125 1 54.97 60 GLU A N 1
ATOM 457 C CA . GLU A 1 60 ? 18.094 -34.438 -22.984 1 54.97 60 GLU A CA 1
ATOM 458 C C . GLU A 1 60 ? 18.188 -35.719 -22.172 1 54.97 60 GLU A C 1
ATOM 460 O O . GLU A 1 60 ? 18.109 -36.844 -22.719 1 54.97 60 GLU A O 1
ATOM 465 N N . MET A 1 61 ? 17.906 -35.438 -20.828 1 64.94 61 MET A N 1
ATOM 466 C CA . MET A 1 61 ? 18.188 -36.594 -20 1 64.94 61 MET A CA 1
ATOM 467 C C . MET A 1 61 ? 16.906 -37.156 -19.406 1 64.94 61 MET A C 1
ATOM 469 O O . MET A 1 61 ? 16.953 -38.188 -18.703 1 64.94 61 MET A O 1
ATOM 473 N N . THR A 1 62 ? 15.719 -36.531 -19.797 1 83.44 62 THR A N 1
ATOM 474 C CA . THR A 1 62 ? 14.453 -37.031 -19.281 1 83.44 62 THR A CA 1
ATOM 475 C C . THR A 1 62 ? 13.695 -37.812 -20.375 1 83.44 62 THR A C 1
ATOM 477 O O . THR A 1 62 ? 13.93 -37.594 -21.562 1 83.44 62 THR A O 1
ATOM 480 N N . VAL A 1 63 ? 12.867 -38.656 -20 1 87.81 63 VAL A N 1
ATOM 481 C CA . VAL A 1 63 ? 12.062 -39.406 -20.938 1 87.81 63 VAL A CA 1
ATOM 482 C C . VAL A 1 63 ? 11.086 -38.469 -21.672 1 87.81 63 VAL A C 1
ATOM 484 O O . VAL A 1 63 ? 10.562 -37.531 -21.062 1 87.81 63 VAL A O 1
ATOM 487 N N . PRO A 1 64 ? 10.945 -38.719 -22.984 1 91.62 64 PRO A N 1
ATOM 488 C CA . PRO A 1 64 ? 9.906 -37.938 -23.672 1 91.62 64 PRO A CA 1
ATOM 489 C C . PRO A 1 64 ? 8.516 -38.156 -23.062 1 91.62 64 PRO A C 1
ATOM 491 O O . PRO A 1 64 ? 8.148 -39.312 -22.766 1 91.62 64 PRO A O 1
ATOM 494 N N . ALA A 1 65 ? 7.824 -37.156 -22.812 1 94.25 65 ALA A N 1
ATOM 495 C CA . ALA A 1 65 ? 6.496 -37.219 -22.203 1 94.25 65 ALA A CA 1
ATOM 496 C C . ALA A 1 65 ? 5.543 -36.25 -22.906 1 94.25 65 ALA A C 1
ATOM 498 O O . ALA A 1 65 ? 5.918 -35.594 -23.875 1 94.25 65 ALA A O 1
ATOM 499 N N . VAL A 1 66 ? 4.273 -36.281 -22.516 1 96.81 66 VAL A N 1
ATOM 500 C CA . VAL A 1 66 ? 3.279 -35.344 -23.031 1 96.81 66 VAL A CA 1
ATOM 501 C C . VAL A 1 66 ? 3.322 -34.062 -22.219 1 96.81 66 VAL A C 1
ATOM 503 O O . VAL A 1 66 ? 3.191 -34.062 -21 1 96.81 66 VAL A O 1
ATOM 506 N N . CYS A 1 67 ? 3.615 -32.969 -22.906 1 97.12 67 CYS A N 1
ATOM 507 C CA . CYS A 1 67 ? 3.646 -31.672 -22.266 1 97.12 67 CYS A CA 1
ATOM 508 C C . CYS A 1 67 ? 2.285 -30.984 -22.359 1 97.12 67 CYS A C 1
ATOM 510 O O . CYS A 1 67 ? 1.905 -30.484 -23.406 1 97.12 67 CYS A O 1
ATOM 512 N N . PHE A 1 68 ? 1.566 -30.953 -21.281 1 98.06 68 PHE A N 1
ATOM 513 C CA . PHE A 1 68 ? 0.268 -30.297 -21.203 1 98.06 68 PHE A CA 1
ATOM 514 C C . PHE A 1 68 ? 0.433 -28.797 -20.922 1 98.06 68 PHE A C 1
ATOM 516 O O . PHE A 1 68 ? 1.553 -28.312 -20.75 1 98.06 68 PHE A O 1
ATOM 523 N N . PRO A 1 69 ? -0.685 -28 -20.984 1 98.12 69 PRO A N 1
ATOM 524 C CA . PRO A 1 69 ? -0.588 -26.562 -20.719 1 98.12 69 PRO A CA 1
ATOM 525 C C . PRO A 1 69 ? -0.037 -26.266 -19.328 1 98.12 69 PRO A C 1
ATOM 527 O O . PRO A 1 69 ? -0.27 -27.031 -18.375 1 98.12 69 PRO A O 1
ATOM 530 N N . SER A 1 70 ? 0.678 -25.172 -19.219 1 97.19 70 SER A N 1
ATOM 531 C CA . SER A 1 70 ? 1.247 -24.734 -17.938 1 97.19 70 SER A CA 1
ATOM 532 C C . SER A 1 70 ? 0.158 -24.297 -16.969 1 97.19 70 SER A C 1
ATOM 534 O O . SER A 1 70 ? -1.011 -24.172 -17.344 1 97.19 70 SER A O 1
ATOM 536 N N . GLY A 1 71 ? 0.562 -24.078 -15.688 1 97.38 71 GLY A N 1
ATOM 537 C CA . GLY A 1 71 ? -0.373 -23.734 -14.633 1 97.38 71 GLY A CA 1
ATOM 538 C C . GLY A 1 71 ? -1.212 -22.516 -14.945 1 97.38 71 GLY A C 1
ATOM 539 O O . GLY A 1 71 ? -2.42 -22.5 -14.703 1 97.38 71 GLY A O 1
ATOM 540 N N . VAL A 1 72 ? -0.627 -21.5 -15.492 1 97.25 72 VAL A N 1
ATOM 541 C CA . VAL A 1 72 ? -1.333 -20.25 -15.812 1 97.25 72 VAL A CA 1
ATOM 542 C C . VAL A 1 72 ? -2.426 -20.531 -16.844 1 97.25 72 VAL A C 1
ATOM 544 O O . VAL A 1 72 ? -3.539 -20.016 -16.734 1 97.25 72 VAL A O 1
ATOM 547 N N . ALA A 1 73 ? -2.104 -21.312 -17.844 1 98.31 73 ALA A N 1
ATOM 548 C CA . ALA A 1 73 ? -3.09 -21.688 -18.859 1 98.31 73 ALA A CA 1
ATOM 549 C C . ALA A 1 73 ? -4.195 -22.547 -18.25 1 98.31 73 ALA A C 1
ATOM 551 O O . ALA A 1 73 ? -5.379 -22.297 -18.469 1 98.31 73 ALA A O 1
ATOM 552 N N . LEU A 1 74 ? -3.795 -23.531 -17.5 1 98.56 74 LEU A N 1
ATOM 553 C CA . LEU A 1 74 ? -4.77 -24.438 -16.906 1 98.56 74 LEU A CA 1
ATOM 554 C C . LEU A 1 74 ? -5.777 -23.688 -16.047 1 98.56 74 LEU A C 1
ATOM 556 O O . LEU A 1 74 ? -6.977 -23.969 -16.094 1 98.56 74 LEU A O 1
ATOM 560 N N . ALA A 1 75 ? -5.262 -22.766 -15.289 1 98.69 75 ALA A N 1
ATOM 561 C CA . ALA A 1 75 ? -6.148 -21.984 -14.422 1 98.69 75 ALA A CA 1
ATOM 562 C C . ALA A 1 75 ? -7.137 -21.156 -15.25 1 98.69 75 ALA A C 1
ATOM 564 O O . ALA A 1 75 ? -8.258 -20.906 -14.812 1 98.69 75 ALA A O 1
ATOM 565 N N . SER A 1 76 ? -6.773 -20.797 -16.422 1 98.81 76 SER A N 1
ATOM 566 C CA . SER A 1 76 ? -7.609 -19.969 -17.297 1 98.81 76 SER A CA 1
ATOM 567 C C . SER A 1 76 ? -8.75 -20.781 -17.906 1 98.81 76 SER A C 1
ATOM 569 O O . SER A 1 76 ? -9.664 -20.234 -18.516 1 98.81 76 SER A O 1
ATOM 571 N N . SER A 1 77 ? -8.742 -22.094 -17.703 1 98.81 77 SER A N 1
ATOM 572 C CA . SER A 1 77 ? -9.859 -22.922 -18.141 1 98.81 77 SER A CA 1
ATOM 573 C C . SER A 1 77 ? -11.07 -22.734 -17.234 1 98.81 77 SER A C 1
ATOM 575 O O . SER A 1 77 ? -12.211 -22.938 -17.656 1 98.81 77 SER A O 1
ATOM 577 N N . TRP A 1 78 ? -10.805 -22.438 -15.938 1 98.81 78 TRP A N 1
ATOM 578 C CA . TRP A 1 78 ? -11.859 -22.312 -14.938 1 98.81 78 TRP A CA 1
ATOM 579 C C . TRP A 1 78 ? -12.719 -23.578 -14.906 1 98.81 78 TRP A C 1
ATOM 581 O O . TRP A 1 78 ? -13.938 -23.5 -14.789 1 98.81 78 TRP A O 1
ATOM 591 N N . ASP A 1 79 ? -12.109 -24.688 -15.086 1 98.75 79 ASP A N 1
ATOM 592 C CA . ASP A 1 79 ? -12.859 -25.922 -15.266 1 98.75 79 ASP A CA 1
ATOM 593 C C . ASP A 1 79 ? -12.359 -27.016 -14.32 1 98.75 79 ASP A C 1
ATOM 595 O O . ASP A 1 79 ? -11.375 -27.703 -14.625 1 98.75 79 ASP A O 1
ATOM 599 N N . ARG A 1 80 ? -13.117 -27.25 -13.266 1 98.62 80 ARG A N 1
ATOM 600 C CA . ARG A 1 80 ? -12.742 -28.266 -12.273 1 98.62 80 ARG A CA 1
ATOM 601 C C . ARG A 1 80 ? -12.688 -29.656 -12.906 1 98.62 80 ARG A C 1
ATOM 603 O O . ARG A 1 80 ? -11.781 -30.438 -12.609 1 98.62 80 ARG A O 1
ATOM 610 N N . ALA A 1 81 ? -13.633 -29.938 -13.719 1 98.5 81 ALA A N 1
ATOM 611 C CA . ALA A 1 81 ? -13.711 -31.25 -14.344 1 98.5 81 ALA A CA 1
ATOM 612 C C . ALA A 1 81 ? -12.523 -31.484 -15.273 1 98.5 81 ALA A C 1
ATOM 614 O O . ALA A 1 81 ? -11.984 -32.594 -15.344 1 98.5 81 ALA A O 1
ATOM 615 N N . LEU A 1 82 ? -12.195 -30.469 -15.992 1 98.31 82 LEU A N 1
ATOM 616 C CA . LEU A 1 82 ? -11.039 -30.562 -16.875 1 98.31 82 LEU A CA 1
ATOM 617 C C . LEU A 1 82 ? -9.773 -30.875 -16.094 1 98.31 82 LEU A C 1
ATOM 619 O O . LEU A 1 82 ? -8.984 -31.719 -16.5 1 98.31 82 LEU A O 1
ATOM 623 N N . LEU A 1 83 ? -9.539 -30.203 -14.992 1 98.44 83 LEU A N 1
ATOM 624 C CA . LEU A 1 83 ? -8.328 -30.406 -14.203 1 98.44 83 LEU A CA 1
ATOM 625 C C . LEU A 1 83 ? -8.344 -31.766 -13.531 1 98.44 83 LEU A C 1
ATOM 627 O O . LEU A 1 83 ? -7.297 -32.406 -13.375 1 98.44 83 LEU A O 1
ATOM 631 N N . HIS A 1 84 ? -9.531 -32.219 -13.102 1 98.69 84 HIS A N 1
ATOM 632 C CA . HIS A 1 84 ? -9.648 -33.594 -12.578 1 98.69 84 HIS A CA 1
ATOM 633 C C . HIS A 1 84 ? -9.266 -34.625 -13.633 1 98.69 84 HIS A C 1
ATOM 635 O O . HIS A 1 84 ? -8.508 -35.531 -13.352 1 98.69 84 HIS A O 1
ATOM 641 N N . GLY A 1 85 ? -9.812 -34.406 -14.82 1 98.19 85 GLY A N 1
ATOM 642 C CA . GLY A 1 85 ? -9.477 -35.312 -15.914 1 98.19 85 GLY A CA 1
ATOM 643 C C . GLY A 1 85 ? -8 -35.281 -16.266 1 98.19 85 GLY A C 1
ATOM 644 O O . GLY A 1 85 ? -7.402 -36.344 -16.5 1 98.19 85 GLY A O 1
ATOM 645 N N . LEU A 1 86 ? -7.441 -34.125 -16.344 1 98.12 86 LEU A N 1
ATOM 646 C CA . LEU A 1 86 ? -6.008 -34 -16.578 1 98.12 86 LEU A CA 1
ATOM 647 C C . LEU A 1 86 ? -5.215 -34.719 -15.5 1 98.12 86 LEU A C 1
ATOM 649 O O . LEU A 1 86 ? -4.234 -35.406 -15.797 1 98.12 86 LEU A O 1
ATOM 653 N N . GLY A 1 87 ? -5.625 -34.531 -14.242 1 97.94 87 GLY A N 1
ATOM 654 C CA . GLY A 1 87 ? -4.988 -35.25 -13.148 1 97.94 87 GLY A CA 1
ATOM 655 C C . GLY A 1 87 ? -4.977 -36.75 -13.352 1 97.94 87 GLY A C 1
ATOM 656 O O . GLY A 1 87 ? -3.951 -37.406 -13.148 1 97.94 87 GLY A O 1
ATOM 657 N N . ARG A 1 88 ? -6.09 -37.281 -13.781 1 97.56 88 ARG A N 1
ATOM 658 C CA . ARG A 1 88 ? -6.18 -38.719 -14.023 1 97.56 88 ARG A CA 1
ATOM 659 C C . ARG A 1 88 ? -5.184 -39.156 -15.094 1 97.56 88 ARG A C 1
ATOM 661 O O . ARG A 1 88 ? -4.5 -40.188 -14.938 1 97.56 88 ARG A O 1
ATOM 668 N N . VAL A 1 89 ? -5.066 -38.375 -16.109 1 97.38 89 VAL A N 1
ATOM 669 C CA . VAL A 1 89 ? -4.172 -38.688 -17.219 1 97.38 89 VAL A CA 1
ATOM 670 C C . VAL A 1 89 ? -2.723 -38.656 -16.734 1 97.38 89 VAL A C 1
ATOM 672 O O . VAL A 1 89 ? -1.942 -39.562 -17.031 1 97.38 89 VAL A O 1
ATOM 675 N N . LEU A 1 90 ? -2.346 -37.656 -16.016 1 97.06 90 LEU A N 1
ATOM 676 C CA . LEU A 1 90 ? -0.994 -37.531 -15.484 1 97.06 90 LEU A CA 1
ATOM 677 C C . LEU A 1 90 ? -0.681 -38.688 -14.523 1 97.06 90 LEU A C 1
ATOM 679 O O . LEU A 1 90 ? 0.447 -39.188 -14.492 1 97.06 90 LEU A O 1
ATOM 683 N N . GLY A 1 91 ? -1.684 -39.031 -13.695 1 96.06 91 GLY A N 1
ATOM 684 C CA . GLY A 1 91 ? -1.513 -40.188 -12.836 1 96.06 91 GLY A CA 1
ATOM 685 C C . GLY A 1 91 ? -1.232 -41.469 -13.602 1 96.06 91 GLY A C 1
ATOM 686 O O . GLY A 1 91 ? -0.375 -42.25 -13.203 1 96.06 91 GLY A O 1
ATOM 687 N N . GLU A 1 92 ? -1.956 -41.656 -14.719 1 96.06 92 GLU A N 1
ATOM 688 C CA . GLU A 1 92 ? -1.744 -42.812 -15.57 1 96.06 92 GLU A CA 1
ATOM 689 C C . GLU A 1 92 ? -0.328 -42.844 -16.141 1 96.06 92 GLU A C 1
ATOM 691 O O . GLU A 1 92 ? 0.337 -43.875 -16.125 1 96.06 92 GLU A O 1
ATOM 696 N N . GLU A 1 93 ? 0.082 -41.719 -16.609 1 96.19 93 GLU A N 1
ATOM 697 C CA . GLU A 1 93 ? 1.435 -41.594 -17.156 1 96.19 93 GLU A CA 1
ATOM 698 C C . GLU A 1 93 ? 2.482 -41.875 -16.078 1 96.19 93 GLU A C 1
ATOM 700 O O . GLU A 1 93 ? 3.465 -42.562 -16.328 1 96.19 93 GLU A O 1
ATOM 705 N N . ALA A 1 94 ? 2.254 -41.281 -14.945 1 95.38 94 ALA A N 1
ATOM 706 C CA . ALA A 1 94 ? 3.191 -41.438 -13.836 1 95.38 94 ALA A CA 1
ATOM 707 C C . ALA A 1 94 ? 3.312 -42.906 -13.422 1 95.38 94 ALA A C 1
ATOM 709 O O . ALA A 1 94 ? 4.422 -43.406 -13.219 1 95.38 94 ALA A O 1
ATOM 710 N N . ARG A 1 95 ? 2.242 -43.531 -13.32 1 93.69 95 ARG A N 1
ATOM 711 C CA . ARG A 1 95 ? 2.242 -44.969 -12.969 1 93.69 95 ARG A CA 1
ATOM 712 C C . ARG A 1 95 ? 3.023 -45.781 -13.992 1 93.69 95 ARG A C 1
ATOM 714 O O . ARG A 1 95 ? 3.828 -46.625 -13.625 1 93.69 95 ARG A O 1
ATOM 721 N N . ALA A 1 96 ? 2.779 -45.469 -15.219 1 94.19 96 ALA A N 1
ATOM 722 C CA . ALA A 1 96 ? 3.447 -46.188 -16.312 1 94.19 96 ALA A CA 1
ATOM 723 C C . ALA A 1 96 ? 4.957 -45.938 -16.266 1 94.19 96 ALA A C 1
ATOM 725 O O . ALA A 1 96 ? 5.734 -46.812 -16.656 1 94.19 96 ALA A O 1
ATOM 726 N N . GLU A 1 97 ? 5.336 -44.844 -15.805 1 93.38 97 GLU A N 1
ATOM 727 C CA . GLU A 1 97 ? 6.75 -44.469 -15.781 1 93.38 97 GLU A CA 1
ATOM 728 C C . GLU A 1 97 ? 7.375 -44.781 -14.422 1 93.38 97 GLU A C 1
ATOM 730 O O . GLU A 1 97 ? 8.539 -44.438 -14.18 1 93.38 97 GLU A O 1
ATOM 735 N N . GLY A 1 98 ? 6.648 -45.312 -13.508 1 93 98 GLY A N 1
ATOM 736 C CA . GLY A 1 98 ? 7.168 -45.719 -12.219 1 93 98 GLY A CA 1
ATOM 737 C C . GLY A 1 98 ? 7.301 -44.594 -11.227 1 93 98 GLY A C 1
ATOM 738 O O . GLY A 1 98 ? 8.07 -44.688 -10.266 1 93 98 GLY A O 1
ATOM 739 N N . ILE A 1 99 ? 6.59 -43.531 -11.445 1 94.88 99 ILE A N 1
ATOM 740 C CA . ILE A 1 99 ? 6.645 -42.375 -10.555 1 94.88 99 ILE A CA 1
ATOM 741 C C . ILE A 1 99 ? 5.645 -42.531 -9.414 1 94.88 99 ILE A C 1
ATOM 743 O O . ILE A 1 99 ? 4.477 -42.844 -9.648 1 94.88 99 ILE A O 1
ATOM 747 N N . ASP A 1 100 ? 6.105 -42.312 -8.172 1 96.56 100 ASP A N 1
ATOM 748 C CA . ASP A 1 100 ? 5.246 -42.5 -7.004 1 96.56 100 ASP A CA 1
ATOM 749 C C . ASP A 1 100 ? 4.594 -41.188 -6.586 1 96.56 100 ASP A C 1
ATOM 751 O O . ASP A 1 100 ? 3.467 -41.188 -6.086 1 96.56 100 ASP A O 1
ATOM 755 N N . VAL A 1 101 ? 5.305 -40.094 -6.688 1 96.81 101 VAL A N 1
ATOM 756 C CA . VAL A 1 101 ? 4.801 -38.812 -6.281 1 96.81 101 VAL A CA 1
ATOM 757 C C . VAL A 1 101 ? 5.137 -37.75 -7.352 1 96.81 101 VAL A C 1
ATOM 759 O O . VAL A 1 101 ? 6.305 -37.562 -7.699 1 96.81 101 VAL A O 1
ATOM 762 N N . LEU A 1 102 ? 4.148 -37.156 -7.879 1 96.38 102 LEU A N 1
ATOM 763 C CA . LEU A 1 102 ? 4.32 -36 -8.781 1 96.38 102 LEU A CA 1
ATOM 764 C C . LEU A 1 102 ? 4.434 -34.719 -7.992 1 96.38 102 LEU A C 1
ATOM 766 O O . LEU A 1 102 ? 3.561 -34.375 -7.184 1 96.38 102 LEU A O 1
ATOM 770 N N . LEU A 1 103 ? 5.484 -33.969 -8.227 1 97 103 LEU A N 1
ATOM 771 C CA . LEU A 1 103 ? 5.727 -32.719 -7.492 1 97 103 LEU A CA 1
ATOM 772 C C . LEU A 1 103 ? 4.914 -31.578 -8.086 1 97 103 LEU A C 1
ATOM 774 O O . LEU A 1 103 ? 5.469 -30.703 -8.766 1 97 103 LEU A O 1
ATOM 778 N N . GLY A 1 104 ? 3.684 -31.406 -7.734 1 94.81 104 GLY A N 1
ATOM 779 C CA . GLY A 1 104 ? 2.721 -30.406 -8.172 1 94.81 104 GLY A CA 1
ATOM 780 C C . GLY A 1 104 ? 1.325 -30.641 -7.625 1 94.81 104 GLY A C 1
ATOM 781 O O . GLY A 1 104 ? 1.068 -31.672 -6.984 1 94.81 104 GLY A O 1
ATOM 782 N N . PRO A 1 105 ? 0.436 -29.797 -7.828 1 97.12 105 PRO A N 1
ATOM 783 C CA . PRO A 1 105 ? 0.579 -28.578 -8.633 1 97.12 105 PRO A CA 1
ATOM 784 C C . PRO A 1 105 ? 1.198 -27.422 -7.844 1 97.12 105 PRO A C 1
ATOM 786 O O . PRO A 1 105 ? 1.244 -27.469 -6.613 1 97.12 105 PRO A O 1
ATOM 789 N N . ALA A 1 106 ? 1.733 -26.422 -8.523 1 97.62 106 ALA A N 1
ATOM 790 C CA . ALA A 1 106 ? 2.203 -25.172 -7.938 1 97.62 106 ALA A CA 1
ATOM 791 C C . ALA A 1 106 ? 1.091 -24.125 -7.914 1 97.62 106 ALA A C 1
ATOM 793 O O . ALA A 1 106 ? 0.55 -23.766 -8.961 1 97.62 106 ALA A O 1
ATOM 794 N N . ILE A 1 107 ? 0.784 -23.609 -6.652 1 98.25 107 ILE A N 1
ATOM 795 C CA . ILE A 1 107 ? -0.444 -22.812 -6.598 1 98.25 107 ILE A CA 1
ATOM 796 C C . ILE A 1 107 ? -0.201 -21.531 -5.812 1 98.25 107 ILE A C 1
ATOM 798 O O . ILE A 1 107 ? -1.111 -21.016 -5.164 1 98.25 107 ILE A O 1
ATOM 802 N N . ASN A 1 108 ? 1.09 -21.094 -5.734 1 98.44 108 ASN A N 1
ATOM 803 C CA . ASN A 1 108 ? 1.335 -19.797 -5.102 1 98.44 108 ASN A CA 1
ATOM 804 C C . ASN A 1 108 ? 0.567 -18.672 -5.801 1 98.44 108 ASN A C 1
ATOM 806 O O . ASN A 1 108 ? 0.388 -18.703 -7.02 1 98.44 108 ASN A O 1
ATOM 810 N N . ILE A 1 109 ? 0.117 -17.719 -4.98 1 98.75 109 ILE A N 1
ATOM 811 C CA . ILE A 1 109 ? -0.656 -16.578 -5.48 1 98.75 109 ILE A CA 1
ATOM 812 C C . ILE A 1 109 ? 0.216 -15.719 -6.387 1 98.75 109 ILE A C 1
ATOM 814 O O . ILE A 1 109 ? 1.382 -15.461 -6.078 1 98.75 109 ILE A O 1
ATOM 818 N N . LYS A 1 110 ? -0.364 -15.367 -7.496 1 98.5 110 LYS A N 1
ATOM 819 C CA . LYS A 1 110 ? 0.332 -14.445 -8.391 1 98.5 110 LYS A CA 1
ATOM 820 C C . LYS A 1 110 ? 0.279 -13.016 -7.852 1 98.5 110 LYS A C 1
ATOM 822 O O . LYS A 1 110 ? -0.6 -12.234 -8.227 1 98.5 110 LYS A O 1
ATOM 827 N N . ARG A 1 111 ? 1.24 -12.633 -7.078 1 98.44 111 ARG A N 1
ATOM 828 C CA . ARG A 1 111 ? 1.317 -11.352 -6.383 1 98.44 111 ARG A CA 1
ATOM 829 C C . ARG A 1 111 ? 1.788 -10.242 -7.32 1 98.44 111 ARG A C 1
ATOM 831 O O . ARG A 1 111 ? 1.149 -9.195 -7.418 1 98.44 111 ARG A O 1
ATOM 838 N N . SER A 1 112 ? 2.891 -10.438 -7.941 1 98.56 112 SER A N 1
ATOM 839 C CA . SER A 1 112 ? 3.461 -9.516 -8.922 1 98.56 112 SER A CA 1
ATOM 840 C C . SER A 1 112 ? 3.506 -10.156 -10.312 1 98.56 112 SER A C 1
ATOM 842 O O . SER A 1 112 ? 3.822 -11.336 -10.445 1 98.56 112 SER A O 1
ATOM 844 N N . PRO A 1 113 ? 3.242 -9.391 -11.328 1 98.31 113 PRO A N 1
ATOM 845 C CA . PRO A 1 113 ? 3.361 -9.953 -12.68 1 98.31 113 PRO A CA 1
ATOM 846 C C . PRO A 1 113 ? 4.809 -10.219 -13.078 1 98.31 113 PRO A C 1
ATOM 848 O O . PRO A 1 113 ? 5.062 -10.859 -14.109 1 98.31 113 PRO A O 1
ATOM 851 N N . LEU A 1 114 ? 5.746 -9.883 -12.234 1 98.31 114 LEU A N 1
ATOM 852 C CA . LEU A 1 114 ? 7.16 -9.984 -12.578 1 98.31 114 LEU A CA 1
ATOM 853 C C . LEU A 1 114 ? 7.727 -11.328 -12.125 1 98.31 114 LEU A C 1
ATOM 855 O O . LEU A 1 114 ? 8.82 -11.711 -12.539 1 98.31 114 LEU A O 1
ATOM 859 N N . CYS A 1 115 ? 7.02 -12.055 -11.258 1 97.56 115 CYS A N 1
ATOM 860 C CA . CYS A 1 115 ? 7.562 -13.305 -10.734 1 97.56 115 CYS A CA 1
ATOM 861 C C . CYS A 1 115 ? 7.934 -14.25 -11.875 1 97.56 115 CYS A C 1
ATOM 863 O O . CYS A 1 115 ? 7.117 -14.523 -12.758 1 97.56 115 CYS A O 1
ATOM 865 N N . GLY A 1 116 ? 9.078 -14.789 -11.805 1 95.12 116 GLY A N 1
ATOM 866 C CA . GLY A 1 116 ? 9.617 -15.609 -12.883 1 95.12 116 GLY A CA 1
ATOM 867 C C . GLY A 1 116 ? 8.875 -16.922 -13.062 1 95.12 116 GLY A C 1
ATOM 868 O O . GLY A 1 116 ? 8.891 -17.5 -14.148 1 95.12 116 GLY A O 1
ATOM 869 N N . ARG A 1 117 ? 8.141 -17.344 -12.078 1 95.12 117 ARG A N 1
ATOM 870 C CA . ARG A 1 117 ? 7.488 -18.641 -12.156 1 95.12 117 ARG A CA 1
ATOM 871 C C . ARG A 1 117 ? 5.973 -18.484 -12.266 1 95.12 117 ARG A C 1
ATOM 873 O O . ARG A 1 117 ? 5.234 -19.469 -12.117 1 95.12 117 ARG A O 1
ATOM 880 N N . ASN A 1 118 ? 5.543 -17.375 -12.562 1 97.12 118 ASN A N 1
ATOM 881 C CA . ASN A 1 118 ? 4.105 -17.156 -12.672 1 97.12 118 ASN A CA 1
ATOM 882 C C . ASN A 1 118 ? 3.473 -18.125 -13.68 1 97.12 118 ASN A C 1
ATOM 884 O O . ASN A 1 118 ? 2.301 -18.484 -13.547 1 97.12 118 ASN A O 1
ATOM 888 N N . PHE A 1 119 ? 4.215 -18.594 -14.664 1 96.56 119 PHE A N 1
ATOM 889 C CA . PHE A 1 119 ? 3.67 -19.516 -15.648 1 96.56 119 PHE A CA 1
ATOM 890 C C . PHE A 1 119 ? 3.219 -20.812 -14.992 1 96.56 119 PHE A C 1
ATOM 892 O O . PHE A 1 119 ? 2.361 -21.531 -15.523 1 96.56 119 PHE A O 1
ATOM 899 N N . GLU A 1 120 ? 3.779 -21.109 -13.828 1 95.75 120 GLU A N 1
ATOM 900 C CA . GLU A 1 120 ? 3.475 -22.359 -13.141 1 95.75 120 GLU A CA 1
ATOM 901 C C . GLU A 1 120 ? 2.322 -22.172 -12.156 1 95.75 120 GLU A C 1
ATOM 903 O O . GLU A 1 120 ? 1.696 -23.156 -11.734 1 95.75 120 GLU A O 1
ATOM 908 N N . TYR A 1 121 ? 2.086 -20.969 -11.727 1 97.62 121 TYR A N 1
ATOM 909 C CA . TYR A 1 121 ? 1.092 -20.703 -10.695 1 97.62 121 TYR A CA 1
ATOM 910 C C . TYR A 1 121 ? -0.292 -20.516 -11.305 1 97.62 121 TYR A C 1
ATOM 912 O O . TYR A 1 121 ? -0.415 -20.156 -12.484 1 97.62 121 TYR A O 1
ATOM 920 N N . TYR A 1 122 ? -1.279 -20.766 -10.586 1 98.5 122 TYR A N 1
ATOM 921 C CA . TYR A 1 122 ? -2.637 -20.844 -11.117 1 98.5 122 TYR A CA 1
ATOM 922 C C . TYR A 1 122 ? -3.252 -19.453 -11.227 1 98.5 122 TYR A C 1
ATOM 924 O O . TYR A 1 122 ? -3.693 -19.047 -12.305 1 98.5 122 TYR A O 1
ATOM 932 N N . SER A 1 123 ? -3.262 -18.703 -10.109 1 98.81 123 SER A N 1
ATOM 933 C CA . SER A 1 123 ? -4.113 -17.516 -10.172 1 98.81 123 SER A CA 1
ATOM 934 C C . SER A 1 123 ? -3.705 -16.484 -9.125 1 98.81 123 SER A C 1
ATOM 936 O O . SER A 1 123 ? -2.934 -16.797 -8.211 1 98.81 123 SER A O 1
ATOM 938 N N . GLU A 1 124 ? -4.215 -15.242 -9.32 1 98.81 124 GLU A N 1
ATOM 939 C CA . GLU A 1 124 ? -4.141 -14.211 -8.289 1 98.81 124 GLU A CA 1
ATOM 940 C C . GLU A 1 124 ? -5.219 -14.406 -7.23 1 98.81 124 GLU A C 1
ATOM 942 O O . GLU A 1 124 ? -5.18 -13.773 -6.176 1 98.81 124 GLU A O 1
ATOM 947 N N . ASP A 1 125 ? -6.207 -15.281 -7.453 1 98.88 125 ASP A N 1
ATOM 948 C CA . ASP A 1 125 ? -7.336 -15.484 -6.547 1 98.88 125 ASP A CA 1
ATOM 949 C C . ASP A 1 125 ? -7.215 -16.812 -5.809 1 98.88 125 ASP A C 1
ATOM 951 O O . ASP A 1 125 ? -7.141 -17.875 -6.438 1 98.88 125 ASP A O 1
ATOM 955 N N . PRO A 1 126 ? -7.25 -16.781 -4.531 1 98.75 126 PRO A N 1
ATOM 956 C CA . PRO A 1 126 ? -7.031 -18.016 -3.768 1 98.75 126 PRO A CA 1
ATOM 957 C C . PRO A 1 126 ? -8.172 -19.016 -3.924 1 98.75 126 PRO A C 1
ATOM 959 O O . PRO A 1 126 ? -7.945 -20.219 -3.855 1 98.75 126 PRO A O 1
ATOM 962 N N . TYR A 1 127 ? -9.398 -18.547 -4.141 1 98.81 127 TYR A N 1
ATOM 963 C CA . TYR A 1 127 ? -10.531 -19.453 -4.316 1 98.81 127 TYR A CA 1
ATOM 964 C C . TYR A 1 127 ? -10.383 -20.266 -5.598 1 98.81 127 TYR A C 1
ATOM 966 O O . TYR A 1 127 ? -10.508 -21.5 -5.582 1 98.81 127 TYR A O 1
ATOM 974 N N . LEU A 1 128 ? -10.086 -19.562 -6.664 1 98.94 128 LEU A N 1
ATOM 975 C CA . LEU A 1 128 ? -9.922 -20.219 -7.949 1 98.94 128 LEU A CA 1
ATOM 976 C C . LEU A 1 128 ? -8.75 -21.203 -7.91 1 98.94 128 LEU A C 1
ATOM 978 O O . LEU A 1 128 ? -8.891 -22.359 -8.328 1 98.94 128 LEU A O 1
ATOM 982 N N . ALA A 1 129 ? -7.633 -20.766 -7.395 1 98.88 129 ALA A N 1
ATOM 983 C CA . ALA A 1 129 ? -6.43 -21.594 -7.336 1 98.88 129 ALA A CA 1
ATOM 984 C C . ALA A 1 129 ? -6.676 -22.844 -6.504 1 98.88 129 ALA A C 1
ATOM 986 O O . ALA A 1 129 ? -6.301 -23.953 -6.91 1 98.88 129 ALA A O 1
ATOM 987 N N . GLY A 1 130 ? -7.328 -22.641 -5.375 1 98.81 130 GLY A N 1
ATOM 988 C CA . GLY A 1 130 ? -7.566 -23.766 -4.48 1 98.81 130 GLY A CA 1
ATOM 989 C C . GLY A 1 130 ? -8.523 -24.797 -5.055 1 98.81 130 GLY A C 1
ATOM 990 O O . GLY A 1 130 ? -8.289 -26 -4.938 1 98.81 130 GLY A O 1
ATOM 991 N N . GLU A 1 131 ? -9.594 -24.328 -5.703 1 98.75 131 GLU A N 1
ATOM 992 C CA . GLU A 1 131 ? -10.594 -25.219 -6.285 1 98.75 131 GLU A CA 1
ATOM 993 C C . GLU A 1 131 ? -9.992 -26.062 -7.402 1 98.75 131 GLU A C 1
ATOM 995 O O . GLU A 1 131 ? -10.219 -27.281 -7.469 1 98.75 131 GLU A O 1
ATOM 1000 N N . LEU A 1 132 ? -9.234 -25.438 -8.227 1 98.88 132 LEU A N 1
ATOM 1001 C CA . LEU A 1 132 ? -8.648 -26.125 -9.359 1 98.88 132 LEU A CA 1
ATOM 1002 C C . LEU A 1 132 ? -7.551 -27.078 -8.898 1 98.88 132 LEU A C 1
ATOM 1004 O O . LEU A 1 132 ? -7.418 -28.188 -9.422 1 98.88 132 LEU A O 1
ATOM 1008 N N . ALA A 1 133 ? -6.801 -26.656 -7.898 1 98.81 133 ALA A N 1
ATOM 1009 C CA . ALA A 1 133 ? -5.758 -27.516 -7.348 1 98.81 133 ALA A CA 1
ATOM 1010 C C . ALA A 1 133 ? -6.355 -28.766 -6.727 1 98.81 133 ALA A C 1
ATOM 1012 O O . ALA A 1 133 ? -5.828 -29.875 -6.914 1 98.81 133 ALA A O 1
ATOM 1013 N N . ALA A 1 134 ? -7.426 -28.594 -5.977 1 98.88 134 ALA A N 1
ATOM 1014 C CA . ALA A 1 134 ? -8.078 -29.734 -5.344 1 98.88 134 ALA A CA 1
ATOM 1015 C C . ALA A 1 134 ? -8.539 -30.75 -6.387 1 98.88 134 ALA A C 1
ATOM 1017 O O . ALA A 1 134 ? -8.359 -31.953 -6.203 1 98.88 134 ALA A O 1
ATOM 1018 N N . ALA A 1 135 ? -9.148 -30.281 -7.492 1 98.81 135 ALA A N 1
ATOM 1019 C CA . ALA A 1 135 ? -9.609 -31.156 -8.562 1 98.81 135 ALA A CA 1
ATOM 1020 C C . ALA A 1 135 ? -8.445 -31.906 -9.195 1 98.81 135 ALA A C 1
ATOM 1022 O O . ALA A 1 135 ? -8.531 -33.125 -9.414 1 98.81 135 ALA A O 1
ATOM 1023 N N . TYR A 1 136 ? -7.363 -31.219 -9.461 1 98.56 136 TYR A N 1
ATOM 1024 C CA . TYR A 1 136 ? -6.148 -31.797 -10.023 1 98.56 136 TYR A CA 1
ATOM 1025 C C . TYR A 1 136 ? -5.602 -32.906 -9.133 1 98.56 136 TYR A C 1
ATOM 1027 O O . TYR A 1 136 ? -5.289 -34 -9.602 1 98.56 136 TYR A O 1
ATOM 1035 N N . ILE A 1 137 ? -5.488 -32.625 -7.855 1 98.69 137 ILE A N 1
ATOM 1036 C CA . ILE A 1 137 ? -4.914 -33.531 -6.871 1 98.69 137 ILE A CA 1
ATOM 1037 C C . ILE A 1 137 ? -5.738 -34.812 -6.812 1 98.69 137 ILE A C 1
ATOM 1039 O O . ILE A 1 137 ? -5.184 -35.938 -6.879 1 98.69 137 ILE A O 1
ATOM 1043 N N . ARG A 1 138 ? -7.051 -34.688 -6.742 1 98.75 138 ARG A N 1
ATOM 1044 C CA . ARG A 1 138 ? -7.914 -35.844 -6.695 1 98.75 138 ARG A CA 1
ATOM 1045 C C . ARG A 1 138 ? -7.715 -36.719 -7.93 1 98.75 138 ARG A C 1
ATOM 1047 O O . ARG A 1 138 ? -7.605 -37.938 -7.82 1 98.75 138 ARG A O 1
ATOM 1054 N N . GLY A 1 139 ? -7.637 -36.094 -9.086 1 98.44 139 GLY A N 1
ATOM 1055 C CA . GLY A 1 139 ? -7.465 -36.844 -10.32 1 98.44 139 GLY A CA 1
ATOM 1056 C C . GLY A 1 139 ? -6.195 -37.656 -10.344 1 98.44 139 GLY A C 1
ATOM 1057 O O . GLY A 1 139 ? -6.23 -38.844 -10.672 1 98.44 139 GLY A O 1
ATOM 1058 N N . VAL A 1 140 ? -5.094 -37.125 -9.984 1 97.81 140 VAL A N 1
ATOM 1059 C CA . VAL A 1 140 ? -3.809 -37.812 -9.984 1 97.81 140 VAL A CA 1
ATOM 1060 C C . VAL A 1 140 ? -3.848 -38.969 -9 1 97.81 140 VAL A C 1
ATOM 1062 O O . VAL A 1 140 ? -3.457 -40.094 -9.336 1 97.81 140 VAL A O 1
ATOM 1065 N N . GLN A 1 141 ? -4.332 -38.719 -7.836 1 97.56 141 GLN A N 1
ATOM 1066 C CA . GLN A 1 141 ? -4.223 -39.656 -6.734 1 97.56 141 GLN A CA 1
ATOM 1067 C C . GLN A 1 141 ? -5.203 -40.812 -6.906 1 97.56 141 GLN A C 1
ATOM 1069 O O . GLN A 1 141 ? -5.008 -41.906 -6.34 1 97.56 141 GLN A O 1
ATOM 1074 N N . GLU A 1 142 ? -6.262 -40.625 -7.688 1 97.25 142 GLU A N 1
ATOM 1075 C CA . GLU A 1 142 ? -7.164 -41.719 -8.047 1 97.25 142 GLU A CA 1
ATOM 1076 C C . GLU A 1 142 ? -6.43 -42.812 -8.805 1 97.25 142 GLU A C 1
ATOM 1078 O O . GLU A 1 142 ? -6.895 -43.938 -8.867 1 97.25 142 GLU A O 1
ATOM 1083 N N . GLN A 1 143 ? -5.246 -42.5 -9.344 1 95.38 143 GLN A N 1
ATOM 1084 C CA . GLN A 1 143 ? -4.469 -43.469 -10.117 1 95.38 143 GLN A CA 1
ATOM 1085 C C . GLN A 1 143 ? -3.395 -44.125 -9.258 1 95.38 143 GLN A C 1
ATOM 1087 O O . GLN A 1 143 ? -2.537 -44.844 -9.773 1 95.38 143 GLN A O 1
ATOM 1092 N N . GLY A 1 144 ? -3.402 -43.844 -7.988 1 95.44 144 GLY A N 1
ATOM 1093 C CA . GLY A 1 144 ? -2.438 -44.438 -7.078 1 95.44 144 GLY A CA 1
ATOM 1094 C C . GLY A 1 144 ? -1.097 -43.719 -7.078 1 95.44 144 GLY A C 1
ATOM 1095 O O . GLY A 1 144 ? -0.07 -44.312 -6.758 1 95.44 144 GLY A O 1
ATOM 1096 N N . VAL A 1 145 ? -1.052 -42.562 -7.535 1 96.5 145 VAL A N 1
ATOM 1097 C CA . VAL A 1 145 ? 0.133 -41.719 -7.539 1 96.5 145 VAL A CA 1
ATOM 1098 C C . VAL A 1 145 ? -0.092 -40.5 -6.621 1 96.5 145 VAL A C 1
ATOM 1100 O O . VAL A 1 145 ? -1.173 -39.906 -6.621 1 96.5 145 VAL A O 1
ATOM 1103 N N . GLY A 1 146 ? 0.891 -40.188 -5.777 1 97.31 146 GLY A N 1
ATOM 1104 C CA . GLY A 1 146 ? 0.761 -39.031 -4.887 1 97.31 146 GLY A CA 1
ATOM 1105 C C . GLY A 1 146 ? 1.086 -37.719 -5.562 1 97.31 146 GLY A C 1
ATOM 1106 O O . GLY A 1 146 ? 1.768 -37.688 -6.586 1 97.31 146 GLY A O 1
ATOM 1107 N N . THR A 1 147 ? 0.532 -36.656 -5.012 1 98 147 THR A N 1
ATOM 1108 C CA . THR A 1 147 ? 0.891 -35.281 -5.418 1 98 147 THR A CA 1
ATOM 1109 C C . THR A 1 147 ? 1.598 -34.562 -4.281 1 98 147 THR A C 1
ATOM 1111 O O . THR A 1 147 ? 1.515 -34.969 -3.121 1 98 147 THR A O 1
ATOM 1114 N N . SER A 1 148 ? 2.363 -33.562 -4.676 1 98.25 148 SER A N 1
ATOM 1115 C CA . SER A 1 148 ? 2.982 -32.656 -3.727 1 98.25 148 SER A CA 1
ATOM 1116 C C . SER A 1 148 ? 2.613 -31.203 -4.039 1 98.25 148 SER A C 1
ATOM 1118 O O . SER A 1 148 ? 3.334 -30.516 -4.766 1 98.25 148 SER A O 1
ATOM 1120 N N . VAL A 1 149 ? 1.503 -30.672 -3.439 1 98.44 149 VAL A N 1
ATOM 1121 C CA . VAL A 1 149 ? 1.12 -29.281 -3.668 1 98.44 149 VAL A CA 1
ATOM 1122 C C . VAL A 1 149 ? 2.217 -28.359 -3.148 1 98.44 149 VAL A C 1
ATOM 1124 O O . VAL A 1 149 ? 2.793 -28.594 -2.086 1 98.44 149 VAL A O 1
ATOM 1127 N N . LYS A 1 150 ? 2.564 -27.297 -3.906 1 97.88 150 LYS A N 1
ATOM 1128 C CA . LYS A 1 150 ? 3.756 -26.5 -3.623 1 97.88 150 LYS A CA 1
ATOM 1129 C C . LYS A 1 150 ? 3.598 -25.078 -4.137 1 97.88 150 LYS A C 1
ATOM 1131 O O . LYS A 1 150 ? 2.695 -24.781 -4.926 1 97.88 150 LYS A O 1
ATOM 1136 N N . HIS A 1 151 ? 4.52 -24.172 -3.725 1 97.88 151 HIS A N 1
ATOM 1137 C CA . HIS A 1 151 ? 5.457 -24.297 -2.613 1 97.88 151 HIS A CA 1
ATOM 1138 C C . HIS A 1 151 ? 4.875 -23.703 -1.335 1 97.88 151 HIS A C 1
ATOM 1140 O O . HIS A 1 151 ? 4.637 -22.484 -1.258 1 97.88 151 HIS A O 1
ATOM 1146 N N . TYR A 1 152 ? 4.797 -24.484 -0.322 1 98.62 152 TYR A N 1
ATOM 1147 C CA . TYR A 1 152 ? 4.098 -24.094 0.9 1 98.62 152 TYR A CA 1
ATOM 1148 C C . TYR A 1 152 ? 5.035 -23.375 1.86 1 98.62 152 TYR A C 1
ATOM 1150 O O . TYR A 1 152 ? 5.918 -23.984 2.459 1 98.62 152 TYR A O 1
ATOM 1158 N N . VAL A 1 153 ? 5.027 -21.922 1.911 1 98.25 153 VAL A N 1
ATOM 1159 C CA . VAL A 1 153 ? 4.059 -21 1.327 1 98.25 153 VAL A CA 1
ATOM 1160 C C . VAL A 1 153 ? 4.746 -19.672 0.984 1 98.25 153 VAL A C 1
ATOM 1162 O O . VAL A 1 153 ? 5.902 -19.453 1.357 1 98.25 153 VAL A O 1
ATOM 1165 N N . ALA A 1 154 ? 4.117 -18.812 0.32 1 98.38 154 ALA A N 1
ATOM 1166 C CA . ALA A 1 154 ? 4.492 -17.438 0.017 1 98.38 154 ALA A CA 1
ATOM 1167 C C . ALA A 1 154 ? 5.785 -17.391 -0.792 1 98.38 154 ALA A C 1
ATOM 1169 O O . ALA A 1 154 ? 6.672 -16.578 -0.507 1 98.38 154 ALA A O 1
ATOM 1170 N N . ASN A 1 155 ? 5.938 -18.375 -1.637 1 97.81 155 ASN A N 1
ATOM 1171 C CA . ASN A 1 155 ? 7 -18.391 -2.637 1 97.81 155 ASN A CA 1
ATOM 1172 C C . ASN A 1 155 ? 6.598 -17.609 -3.887 1 97.81 155 ASN A C 1
ATOM 1174 O O . ASN A 1 155 ? 6.473 -18.188 -4.969 1 97.81 155 ASN A O 1
ATOM 1178 N N . ASN A 1 156 ? 6.48 -16.281 -3.76 1 97.62 156 ASN A N 1
ATOM 1179 C CA . ASN A 1 156 ? 5.844 -15.469 -4.789 1 97.62 156 ASN A CA 1
ATOM 1180 C C . ASN A 1 156 ? 6.863 -14.641 -5.562 1 97.62 156 ASN A C 1
ATOM 1182 O O . ASN A 1 156 ? 6.496 -13.703 -6.277 1 97.62 156 ASN A O 1
ATOM 1186 N N . GLN A 1 157 ? 8.188 -14.883 -5.398 1 97.62 157 GLN A N 1
ATOM 1187 C CA . GLN A 1 157 ? 9.273 -14.273 -6.156 1 97.62 157 GLN A CA 1
ATOM 1188 C C . GLN A 1 157 ? 10.469 -15.211 -6.258 1 97.62 157 GLN A C 1
ATOM 1190 O O . GLN A 1 157 ? 10.594 -16.156 -5.469 1 97.62 157 GLN A O 1
ATOM 1195 N N . GLU A 1 158 ? 11.281 -14.961 -7.285 1 95.94 158 GLU A N 1
ATOM 1196 C CA . GLU A 1 158 ? 12.516 -15.734 -7.441 1 95.94 158 GLU A CA 1
ATOM 1197 C C . GLU A 1 158 ? 13.703 -15.008 -6.824 1 95.94 158 GLU A C 1
ATOM 1199 O O . GLU A 1 158 ? 14.672 -15.641 -6.395 1 95.94 158 GLU A O 1
ATOM 1204 N N . HIS A 1 159 ? 13.594 -13.688 -6.695 1 95.62 159 HIS A N 1
ATOM 1205 C CA . HIS A 1 159 ? 14.625 -12.891 -6.047 1 95.62 159 HIS A CA 1
ATOM 1206 C C . HIS A 1 159 ? 14.906 -13.391 -4.633 1 95.62 159 HIS A C 1
ATOM 1208 O O . HIS A 1 159 ? 14.023 -13.359 -3.771 1 95.62 159 HIS A O 1
ATOM 1214 N N . ARG A 1 160 ? 16.109 -13.906 -4.434 1 95.62 160 ARG A N 1
ATOM 1215 C CA . ARG A 1 160 ? 16.562 -14.422 -3.143 1 95.62 160 ARG A CA 1
ATOM 1216 C C . ARG A 1 160 ? 15.609 -15.492 -2.621 1 95.62 160 ARG A C 1
ATOM 1218 O O . ARG A 1 160 ? 15.359 -15.57 -1.416 1 95.62 160 ARG A O 1
ATOM 1225 N N . ARG A 1 161 ? 15.055 -16.281 -3.418 1 93.88 161 ARG A N 1
ATOM 1226 C CA . ARG A 1 161 ? 13.977 -17.219 -3.127 1 93.88 161 ARG A CA 1
ATOM 1227 C C . ARG A 1 161 ? 14.367 -18.172 -2.002 1 93.88 161 ARG A C 1
ATOM 1229 O O . ARG A 1 161 ? 13.5 -18.656 -1.268 1 93.88 161 ARG A O 1
ATOM 1236 N N . MET A 1 162 ? 15.648 -18.375 -1.807 1 95.06 162 MET A N 1
ATOM 1237 C CA . MET A 1 162 ? 16.047 -19.406 -0.851 1 95.06 162 MET A CA 1
ATOM 1238 C C . MET A 1 162 ? 16.312 -18.797 0.526 1 95.06 162 MET A C 1
ATOM 1240 O O . MET A 1 162 ? 16.531 -19.531 1.496 1 95.06 162 MET A O 1
ATOM 1244 N N . SER A 1 163 ? 16.281 -17.406 0.584 1 95.75 163 SER A N 1
ATOM 1245 C CA . SER A 1 163 ? 16.656 -16.812 1.862 1 95.75 163 SER A CA 1
ATOM 1246 C C . SER A 1 163 ? 15.688 -15.695 2.254 1 95.75 163 SER A C 1
ATOM 1248 O O . SER A 1 163 ? 15.602 -15.32 3.426 1 95.75 163 SER A O 1
ATOM 1250 N N . VAL A 1 164 ? 14.945 -15.148 1.372 1 97.06 164 VAL A N 1
ATOM 1251 C CA . VAL A 1 164 ? 14.164 -13.938 1.609 1 97.06 164 VAL A CA 1
ATOM 1252 C C . VAL A 1 164 ? 13.133 -14.195 2.703 1 97.06 164 VAL A C 1
ATOM 1254 O O . VAL A 1 164 ? 12.5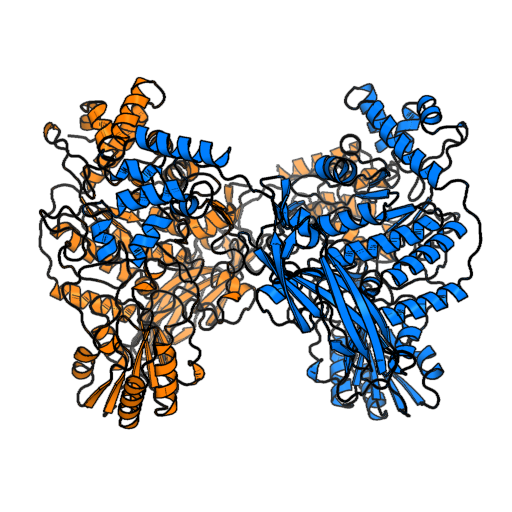55 -15.281 2.777 1 97.06 164 VAL A O 1
ATOM 1257 N N . ASP A 1 165 ? 12.961 -13.211 3.582 1 98.19 165 ASP A N 1
ATOM 1258 C CA . ASP A 1 165 ? 11.914 -13.234 4.594 1 98.19 165 ASP A CA 1
ATOM 1259 C C . ASP A 1 165 ? 10.664 -12.492 4.113 1 98.19 165 ASP A C 1
ATOM 1261 O O . ASP A 1 165 ? 10.672 -11.266 4.012 1 98.19 165 ASP A O 1
ATOM 1265 N N . ALA A 1 166 ? 9.625 -13.195 3.727 1 98.56 166 ALA A N 1
ATOM 1266 C CA . ALA A 1 166 ? 8.328 -12.586 3.422 1 98.56 166 ALA A CA 1
ATOM 1267 C C . ALA A 1 166 ? 7.609 -12.164 4.699 1 98.56 166 ALA A C 1
ATOM 1269 O O . ALA A 1 166 ? 7.234 -13.008 5.516 1 98.56 166 ALA A O 1
ATOM 1270 N N . VAL A 1 167 ? 7.441 -10.867 4.902 1 98.38 167 VAL A N 1
ATOM 1271 C CA . VAL A 1 167 ? 6.758 -10.305 6.066 1 98.38 167 VAL A CA 1
ATOM 1272 C C . VAL A 1 167 ? 5.293 -10.047 5.73 1 98.38 167 VAL A C 1
ATOM 1274 O O . VAL A 1 167 ? 4.973 -9.133 4.969 1 98.38 167 VAL A O 1
ATOM 1277 N N . ILE A 1 168 ? 4.387 -10.867 6.32 1 98.5 168 ILE A N 1
ATOM 1278 C CA . ILE A 1 168 ? 2.971 -10.891 5.969 1 98.5 168 ILE A CA 1
ATOM 1279 C C . ILE A 1 168 ? 2.121 -10.852 7.234 1 98.5 168 ILE A C 1
ATOM 1281 O O . ILE A 1 168 ? 2.346 -11.633 8.164 1 98.5 168 ILE A O 1
ATOM 1285 N N . ASP A 1 169 ? 1.15 -9.898 7.293 1 97.38 169 ASP A N 1
ATOM 1286 C CA . ASP A 1 169 ? 0.252 -9.898 8.445 1 97.38 169 ASP A CA 1
ATOM 1287 C C . ASP A 1 169 ? -0.648 -11.133 8.438 1 97.38 169 ASP A C 1
ATOM 1289 O O . ASP A 1 169 ? -0.89 -11.719 7.379 1 97.38 169 ASP A O 1
ATOM 1293 N N . GLU A 1 170 ? -1.189 -11.484 9.578 1 97.75 170 GLU A N 1
ATOM 1294 C CA . GLU A 1 170 ? -1.878 -12.75 9.773 1 97.75 170 GLU A CA 1
ATOM 1295 C C . GLU A 1 170 ? -3.109 -12.859 8.883 1 97.75 170 GLU A C 1
ATOM 1297 O O . GLU A 1 170 ? -3.369 -13.906 8.289 1 97.75 170 GLU A O 1
ATOM 1302 N N . ARG A 1 171 ? -3.871 -11.852 8.828 1 97.62 171 ARG A N 1
ATOM 1303 C CA . ARG A 1 171 ? -5.086 -11.883 8.023 1 97.62 171 ARG A CA 1
ATOM 1304 C C . ARG A 1 171 ? -4.758 -12.125 6.551 1 97.62 171 ARG A C 1
ATOM 1306 O O . ARG A 1 171 ? -5.398 -12.945 5.895 1 97.62 171 ARG A O 1
ATOM 1313 N N . THR A 1 172 ? -3.812 -11.344 6.043 1 98.56 172 THR A N 1
ATOM 1314 C CA . THR A 1 172 ? -3.369 -11.508 4.664 1 98.56 172 THR A CA 1
ATOM 1315 C C . THR A 1 172 ? -2.859 -12.93 4.426 1 98.56 172 THR A C 1
ATOM 1317 O O . THR A 1 172 ? -3.188 -13.555 3.412 1 98.56 172 THR A O 1
ATOM 1320 N N . LEU A 1 173 ? -2.045 -13.438 5.34 1 98.75 173 LEU A N 1
ATOM 1321 C CA . LEU A 1 173 ? -1.512 -14.789 5.227 1 98.75 173 LEU A CA 1
ATOM 1322 C C . LEU A 1 173 ? -2.639 -15.812 5.129 1 98.75 173 LEU A C 1
ATOM 1324 O O . LEU A 1 173 ? -2.607 -16.703 4.27 1 98.75 173 LEU A O 1
ATOM 1328 N N . ARG A 1 174 ? -3.664 -15.664 5.953 1 98.69 174 ARG A N 1
ATOM 1329 C CA . ARG A 1 174 ? -4.758 -16.625 6.039 1 98.69 174 ARG A CA 1
ATOM 1330 C C . ARG A 1 174 ? -5.711 -16.469 4.859 1 98.69 174 ARG A C 1
ATOM 1332 O O . ARG A 1 174 ? -6.133 -17.469 4.266 1 98.69 174 ARG A O 1
ATOM 1339 N N . GLU A 1 175 ? -6.02 -15.258 4.508 1 98.56 175 GLU A N 1
ATOM 1340 C CA . GLU A 1 175 ? -7.082 -15.016 3.533 1 98.56 175 GLU A CA 1
ATOM 1341 C C . GLU A 1 175 ? -6.566 -15.18 2.105 1 98.56 175 GLU A C 1
ATOM 1343 O O . GLU A 1 175 ? -7.336 -15.492 1.194 1 98.56 175 GLU A O 1
ATOM 1348 N N . ILE A 1 176 ? -5.254 -14.961 1.911 1 98.81 176 ILE A N 1
ATOM 1349 C CA . ILE A 1 176 ? -4.75 -14.906 0.543 1 98.81 176 ILE A CA 1
ATOM 1350 C C . ILE A 1 176 ? -3.793 -16.078 0.296 1 98.81 176 ILE A C 1
ATOM 1352 O O . ILE A 1 176 ? -4.117 -17 -0.438 1 98.81 176 ILE A O 1
ATOM 1356 N N . TYR A 1 177 ? -2.76 -16.203 1.037 1 98.81 177 TYR A N 1
ATOM 1357 C CA . TYR A 1 177 ? -1.642 -17.047 0.648 1 98.81 177 TYR A CA 1
ATOM 1358 C C . TYR A 1 177 ? -1.831 -18.469 1.164 1 98.81 177 TYR A C 1
ATOM 1360 O O . TYR A 1 177 ? -1.398 -19.438 0.525 1 98.81 177 TYR A O 1
ATOM 1368 N N . LEU A 1 178 ? -2.512 -18.594 2.291 1 98.81 178 LEU A N 1
ATOM 1369 C CA . LEU A 1 178 ? -2.773 -19.922 2.85 1 98.81 178 LEU A CA 1
ATOM 1370 C C . LEU A 1 178 ? -4.102 -20.469 2.348 1 98.81 178 LEU A C 1
ATOM 1372 O O . LEU A 1 178 ? -4.316 -21.688 2.344 1 98.81 178 LEU A O 1
ATOM 1376 N N . ALA A 1 179 ? -4.973 -19.578 1.902 1 98.62 179 ALA A N 1
ATOM 1377 C CA . ALA A 1 179 ? -6.348 -19.969 1.588 1 98.62 179 ALA A CA 1
ATOM 1378 C C . ALA A 1 179 ? -6.379 -20.984 0.449 1 98.62 179 ALA A C 1
ATOM 1380 O O . ALA A 1 179 ? -7.148 -21.953 0.491 1 98.62 179 ALA A O 1
ATOM 1381 N N . ALA A 1 180 ? -5.621 -20.766 -0.591 1 98.5 180 ALA A N 1
ATOM 1382 C CA . ALA A 1 180 ? -5.578 -21.719 -1.7 1 98.5 180 ALA A CA 1
ATOM 1383 C C . ALA A 1 180 ? -5.086 -23.078 -1.234 1 98.5 180 ALA A C 1
ATOM 1385 O O . ALA A 1 180 ? -5.633 -24.109 -1.624 1 98.5 180 ALA A O 1
ATOM 1386 N N . PHE A 1 181 ? -4.039 -23.094 -0.406 1 98.88 181 PHE A N 1
ATOM 1387 C CA . PHE A 1 181 ? -3.486 -24.328 0.118 1 98.88 181 PHE A CA 1
ATOM 1388 C C . PHE A 1 181 ? -4.488 -25.016 1.035 1 98.88 181 PHE A C 1
ATOM 1390 O O . PHE A 1 181 ? -4.613 -26.25 1.013 1 98.88 181 PHE A O 1
ATOM 1397 N N . GLU A 1 182 ? -5.164 -24.203 1.871 1 98.81 182 GLU A N 1
ATOM 1398 C CA . GLU A 1 182 ? -6.195 -24.781 2.734 1 98.81 182 GLU A CA 1
ATOM 1399 C C . GLU A 1 182 ? -7.23 -25.547 1.922 1 98.81 182 GLU A C 1
ATOM 1401 O O . GLU A 1 182 ? -7.574 -26.688 2.26 1 98.81 182 GLU A O 1
ATOM 1406 N N . ARG A 1 183 ? -7.672 -24.953 0.87 1 98.31 183 ARG A N 1
ATOM 1407 C CA . ARG A 1 183 ? -8.68 -25.562 0.017 1 98.31 183 ARG A CA 1
ATOM 1408 C C . ARG A 1 183 ? -8.125 -26.812 -0.68 1 98.31 183 ARG A C 1
ATOM 1410 O O . ARG A 1 183 ? -8.836 -27.812 -0.835 1 98.31 183 ARG A O 1
ATOM 1417 N N . ALA A 1 184 ? -6.91 -26.75 -1.139 1 98.69 184 ALA A N 1
ATOM 1418 C CA . ALA A 1 184 ? -6.266 -27.875 -1.798 1 98.69 184 ALA A CA 1
ATOM 1419 C C . ALA A 1 184 ? -6.102 -29.047 -0.836 1 98.69 184 ALA A C 1
ATOM 1421 O O . ALA A 1 184 ? -6.312 -30.203 -1.213 1 98.69 184 ALA A O 1
ATOM 1422 N N . VAL A 1 185 ? -5.727 -28.75 0.409 1 98.81 185 VAL A N 1
ATOM 1423 C CA . VAL A 1 185 ? -5.465 -29.781 1.402 1 98.81 185 VAL A CA 1
ATOM 1424 C C . VAL A 1 185 ? -6.781 -30.422 1.855 1 98.81 185 VAL A C 1
ATOM 1426 O O . VAL A 1 185 ? -6.91 -31.641 1.896 1 98.81 185 VAL A O 1
ATOM 1429 N N . LYS A 1 186 ? -7.762 -29.609 2.137 1 98.44 186 LYS A N 1
ATOM 1430 C CA . LYS A 1 186 ? -9.039 -30.125 2.621 1 98.44 186 LYS A CA 1
ATOM 1431 C C . LYS A 1 186 ? -9.828 -30.797 1.495 1 98.44 186 LYS A C 1
ATOM 1433 O O . LYS A 1 186 ? -10.477 -31.812 1.709 1 98.44 186 LYS A O 1
ATOM 1438 N N . GLY A 1 187 ? -9.734 -30.203 0.354 1 98.12 187 GLY A N 1
ATOM 1439 C CA . GLY A 1 187 ? -10.555 -30.672 -0.753 1 98.12 187 GLY A CA 1
ATOM 1440 C C . GLY A 1 187 ? -9.875 -31.75 -1.577 1 98.12 187 GLY A C 1
ATOM 1441 O O . GLY A 1 187 ? -10.547 -32.625 -2.143 1 98.12 187 GLY A O 1
ATOM 1442 N N . GLY A 1 188 ? -8.531 -31.688 -1.743 1 98.44 188 GLY A N 1
ATOM 1443 C CA . GLY A 1 188 ? -7.785 -32.594 -2.588 1 98.44 188 GLY A CA 1
ATOM 1444 C C . GLY A 1 188 ? -7.062 -33.688 -1.803 1 98.44 188 GLY A C 1
ATOM 1445 O O . GLY A 1 188 ? -6.754 -34.75 -2.342 1 98.44 188 GLY A O 1
ATOM 1446 N N . ARG A 1 189 ? -6.73 -33.375 -0.542 1 98.38 189 ARG A N 1
ATOM 1447 C CA . ARG A 1 189 ? -6.039 -34.281 0.361 1 98.38 189 ARG A CA 1
ATOM 1448 C C . ARG A 1 189 ? -4.746 -34.781 -0.267 1 98.38 189 ARG A C 1
ATOM 1450 O O . ARG A 1 189 ? -4.547 -36 -0.386 1 98.38 189 ARG A O 1
ATOM 1457 N N . PRO A 1 190 ? -3.912 -33.906 -0.621 1 98.75 190 PRO A N 1
ATOM 1458 C CA . PRO A 1 190 ? -2.65 -34.344 -1.222 1 98.75 190 PRO A CA 1
ATOM 1459 C C . PRO A 1 190 ? -1.867 -35.312 -0.322 1 98.75 190 PRO A C 1
ATOM 1461 O O . PRO A 1 190 ? -1.908 -35.188 0.904 1 98.75 190 PRO A O 1
ATOM 1464 N N . TRP A 1 191 ? -1.128 -36.25 -0.958 1 98.56 191 TRP A N 1
ATOM 1465 C CA . TRP A 1 191 ? -0.332 -37.188 -0.184 1 98.56 191 TRP A CA 1
ATOM 1466 C C . TRP A 1 191 ? 0.894 -36.5 0.416 1 98.56 191 TRP A C 1
ATOM 1468 O O . TRP A 1 191 ? 1.432 -36.969 1.427 1 98.56 191 TRP A O 1
ATOM 1478 N N . THR A 1 192 ? 1.366 -35.5 -0.243 1 98.75 192 THR A N 1
ATOM 1479 C CA . THR A 1 192 ? 2.514 -34.75 0.254 1 98.75 192 THR A CA 1
ATOM 1480 C C . THR A 1 192 ? 2.322 -33.25 0.02 1 98.75 192 THR A C 1
ATOM 1482 O O . THR A 1 192 ? 1.521 -32.844 -0.826 1 98.75 192 THR A O 1
ATOM 1485 N N . VAL A 1 193 ? 2.926 -32.438 0.823 1 98.81 193 VAL A N 1
ATOM 1486 C CA . VAL A 1 193 ? 3.051 -30.984 0.673 1 98.81 193 VAL A CA 1
ATOM 1487 C C . VAL A 1 193 ? 4.527 -30.594 0.637 1 98.81 193 VAL A C 1
ATOM 1489 O O . VAL A 1 193 ? 5.328 -31.094 1.425 1 98.81 193 VAL A O 1
ATOM 1492 N N . MET A 1 194 ? 4.883 -29.766 -0.308 1 98.75 194 MET A N 1
ATOM 1493 C CA . MET A 1 194 ? 6.273 -29.328 -0.397 1 98.75 194 MET A CA 1
ATOM 1494 C C . MET A 1 194 ? 6.461 -27.969 0.268 1 98.75 194 MET A C 1
ATOM 1496 O O . MET A 1 194 ? 5.879 -26.984 -0.169 1 98.75 194 MET A O 1
ATOM 1500 N N . ALA A 1 195 ? 7.285 -27.922 1.262 1 98.62 195 ALA A N 1
ATOM 1501 C CA . ALA A 1 195 ? 7.586 -26.672 1.948 1 98.62 195 ALA A CA 1
ATOM 1502 C C . ALA A 1 195 ? 8.461 -25.766 1.081 1 98.62 195 ALA A C 1
ATOM 1504 O O . ALA A 1 195 ? 9.367 -26.25 0.401 1 98.62 195 ALA A O 1
ATOM 1505 N N . ALA A 1 196 ? 8.195 -24.516 1.132 1 98.12 196 ALA A N 1
ATOM 1506 C CA . ALA A 1 196 ? 8.93 -23.531 0.339 1 98.12 196 ALA A CA 1
ATOM 1507 C C . ALA A 1 196 ? 10.328 -23.297 0.911 1 98.12 196 ALA A C 1
ATOM 1509 O O . ALA A 1 196 ? 10.633 -23.75 2.016 1 98.12 196 ALA A O 1
ATOM 1510 N N . TYR A 1 197 ? 11.125 -22.5 0.148 1 96.75 197 TYR A N 1
ATOM 1511 C CA . TYR A 1 197 ? 12.508 -22.188 0.494 1 96.75 197 TYR A CA 1
ATOM 1512 C C . TYR A 1 197 ? 12.57 -21.062 1.515 1 96.75 197 TYR A C 1
ATOM 1514 O O . TYR A 1 197 ? 13.391 -21.078 2.434 1 96.75 197 TYR A O 1
ATOM 1522 N N . ASN A 1 198 ? 11.734 -20.078 1.304 1 97.88 198 ASN A N 1
ATOM 1523 C CA . ASN A 1 198 ? 11.836 -18.766 1.914 1 97.88 198 ASN A CA 1
ATOM 1524 C C . ASN A 1 198 ? 11.422 -18.781 3.381 1 97.88 198 ASN A C 1
ATOM 1526 O O . ASN A 1 198 ? 10.953 -19.812 3.881 1 97.88 198 ASN A O 1
ATOM 1530 N N . ARG A 1 199 ? 11.75 -17.703 4.066 1 98 199 ARG A N 1
ATOM 1531 C CA . ARG A 1 199 ? 11.219 -17.469 5.406 1 98 199 ARG A CA 1
ATOM 1532 C C . ARG A 1 199 ? 9.883 -16.734 5.336 1 98 199 ARG A C 1
ATOM 1534 O O . ARG A 1 199 ? 9.641 -15.961 4.406 1 98 199 ARG A O 1
ATOM 1541 N N . VAL A 1 200 ? 9.039 -17.031 6.246 1 98.69 200 VAL A N 1
ATOM 1542 C CA . VAL A 1 200 ? 7.82 -16.266 6.48 1 98.69 200 VAL A CA 1
ATOM 1543 C C . VAL A 1 200 ? 7.801 -15.742 7.914 1 98.69 200 VAL A C 1
ATOM 1545 O O . VAL A 1 200 ? 7.824 -16.531 8.867 1 98.69 200 VAL A O 1
ATOM 1548 N N . ASN A 1 201 ? 7.766 -14.406 7.992 1 98.12 201 ASN A N 1
ATOM 1549 C CA . ASN A 1 201 ? 7.754 -13.734 9.281 1 98.12 201 ASN A CA 1
ATOM 1550 C C . ASN A 1 201 ? 8.875 -14.234 10.188 1 98.12 201 ASN A C 1
ATOM 1552 O O . ASN A 1 201 ? 8.641 -14.523 11.367 1 98.12 201 ASN A O 1
ATOM 1556 N N . GLY A 1 202 ? 10.008 -14.523 9.633 1 97.5 202 GLY A N 1
ATOM 1557 C CA . GLY A 1 202 ? 11.219 -14.766 10.406 1 97.5 202 GLY A CA 1
ATOM 1558 C C . GLY A 1 202 ? 11.617 -16.219 10.453 1 97.5 202 GLY A C 1
ATOM 1559 O O . GLY A 1 202 ? 12.75 -16.562 10.805 1 97.5 202 GLY A O 1
ATOM 1560 N N . ALA A 1 203 ? 10.75 -17.125 10 1 98 203 ALA A N 1
ATOM 1561 C CA . ALA A 1 203 ? 11.031 -18.562 10.094 1 98 203 ALA A CA 1
ATOM 1562 C C . ALA A 1 203 ? 11.055 -19.203 8.711 1 98 203 ALA A C 1
ATOM 1564 O O . ALA A 1 203 ? 10.203 -18.922 7.867 1 98 203 ALA A O 1
ATOM 1565 N N . TYR A 1 204 ? 12.109 -20.047 8.453 1 98.25 204 TYR A N 1
ATOM 1566 C CA . TYR A 1 204 ? 12.078 -20.828 7.223 1 98.25 204 TYR A CA 1
ATOM 1567 C C . TYR A 1 204 ? 10.82 -21.688 7.16 1 98.25 204 TYR A C 1
ATOM 1569 O O . TYR A 1 204 ? 10.406 -22.266 8.172 1 98.25 204 TYR A O 1
ATOM 1577 N N . CYS A 1 205 ? 10.258 -21.812 5.984 1 98.75 205 CYS A N 1
ATOM 1578 C CA . CYS A 1 205 ? 9.039 -22.594 5.82 1 98.75 205 CYS A CA 1
ATOM 1579 C C . CYS A 1 205 ? 9.25 -24.047 6.254 1 98.75 205 CYS A C 1
ATOM 1581 O O . CYS A 1 205 ? 8.359 -24.656 6.832 1 98.75 205 CYS A O 1
ATOM 1583 N N . THR A 1 206 ? 10.422 -24.578 6.09 1 98.56 206 THR A N 1
ATOM 1584 C CA . THR A 1 206 ? 10.742 -25.969 6.438 1 98.56 206 THR A CA 1
ATOM 1585 C C . THR A 1 206 ? 10.844 -26.125 7.953 1 98.56 206 THR A C 1
ATOM 1587 O O . THR A 1 206 ? 10.812 -27.25 8.461 1 98.56 206 THR A O 1
ATOM 1590 N N . GLU A 1 207 ? 11.031 -25.047 8.648 1 98.56 207 GLU A N 1
ATOM 1591 C CA . GLU A 1 207 ? 11.281 -25.109 10.086 1 98.56 207 GLU A CA 1
ATOM 1592 C C . GLU A 1 207 ? 10.156 -24.438 10.875 1 98.56 207 GLU A C 1
ATOM 1594 O O . GLU A 1 207 ? 10.336 -24.078 12.039 1 98.56 207 GLU A O 1
ATOM 1599 N N . SER A 1 208 ? 9.023 -24.219 10.312 1 98.75 208 SER A N 1
ATOM 1600 C CA . SER A 1 208 ? 7.938 -23.484 10.961 1 98.75 208 SER A CA 1
ATOM 1601 C C . SER A 1 208 ? 6.891 -24.438 11.531 1 98.75 208 SER A C 1
ATOM 1603 O O . SER A 1 208 ? 6.047 -24.953 10.797 1 98.75 208 SER A O 1
ATOM 1605 N N . ALA A 1 209 ? 6.918 -24.578 12.852 1 98.62 209 ALA A N 1
ATOM 1606 C CA . ALA A 1 209 ? 5.918 -25.422 13.5 1 98.62 209 ALA A CA 1
ATOM 1607 C C . ALA A 1 209 ? 4.512 -24.859 13.297 1 98.62 209 ALA A C 1
ATOM 1609 O O . ALA A 1 209 ? 3.545 -25.609 13.195 1 98.62 209 ALA A O 1
ATOM 1610 N N . PHE A 1 210 ? 4.418 -23.547 13.203 1 98.31 210 PHE A N 1
ATOM 1611 C CA . PHE A 1 210 ? 3.131 -22.906 12.945 1 98.31 210 PHE A CA 1
ATOM 1612 C C . PHE A 1 210 ? 2.557 -23.375 11.617 1 98.31 210 PHE A C 1
ATOM 1614 O O . PHE A 1 210 ? 1.397 -23.781 11.539 1 98.31 210 PHE A O 1
ATOM 1621 N N . LEU A 1 211 ? 3.314 -23.344 10.562 1 98.75 211 LEU A N 1
ATOM 1622 C CA . LEU A 1 211 ? 2.85 -23.703 9.227 1 98.75 211 LEU A CA 1
ATOM 1623 C C . LEU A 1 211 ? 2.656 -25.203 9.102 1 98.75 211 LEU A C 1
ATOM 1625 O O . LEU A 1 211 ? 1.607 -25.672 8.648 1 98.75 211 LEU A O 1
ATOM 1629 N N . LEU A 1 212 ? 3.637 -26.031 9.539 1 98.81 212 LEU A N 1
ATOM 1630 C CA . LEU A 1 212 ? 3.703 -27.438 9.172 1 98.81 212 LEU A CA 1
ATOM 1631 C C . LEU A 1 212 ? 2.896 -28.297 10.141 1 98.81 212 LEU A C 1
ATOM 1633 O O . LEU A 1 212 ? 2.422 -29.375 9.781 1 98.81 212 LEU A O 1
ATOM 1637 N N . THR A 1 213 ? 2.791 -27.844 11.352 1 98.62 213 THR A N 1
ATOM 1638 C CA . THR A 1 213 ? 2.104 -28.656 12.352 1 98.62 213 THR A CA 1
ATOM 1639 C C . THR A 1 213 ? 0.783 -28.016 12.758 1 98.62 213 THR A C 1
ATOM 1641 O O . THR A 1 213 ? -0.288 -28.578 12.539 1 98.62 213 THR A O 1
ATOM 1644 N N . ARG A 1 214 ? 0.807 -26.797 13.219 1 98.19 214 ARG A N 1
ATOM 1645 C CA . ARG A 1 214 ? -0.406 -26.156 13.727 1 98.19 214 ARG A CA 1
ATOM 1646 C C . ARG A 1 214 ? -1.443 -26 12.625 1 98.19 214 ARG A C 1
ATOM 1648 O O . ARG A 1 214 ? -2.596 -26.406 12.781 1 98.19 214 ARG A O 1
ATOM 1655 N N . LEU A 1 215 ? -1.068 -25.438 11.539 1 98.38 215 LEU A N 1
ATOM 1656 C CA . LEU A 1 215 ? -2.021 -25.172 10.469 1 98.38 215 LEU A CA 1
ATOM 1657 C C . LEU A 1 215 ? -2.244 -26.438 9.625 1 98.38 215 LEU A C 1
ATOM 1659 O O . LEU A 1 215 ? -3.355 -26.969 9.578 1 98.38 215 LEU A O 1
ATOM 1663 N N . LEU A 1 216 ? -1.234 -26.922 9.023 1 98.62 216 LEU A N 1
ATOM 1664 C CA . LEU A 1 216 ? -1.339 -27.969 8.023 1 98.62 216 LEU A CA 1
ATOM 1665 C C . LEU A 1 216 ? -1.932 -29.234 8.625 1 98.62 216 LEU A C 1
ATOM 1667 O O . LEU A 1 216 ? -2.9 -29.797 8.102 1 98.62 216 LEU A O 1
ATOM 1671 N N . ARG A 1 217 ? -1.405 -29.719 9.781 1 98.5 217 ARG A N 1
ATOM 1672 C CA . ARG A 1 217 ? -1.832 -31 10.336 1 98.5 217 ARG A CA 1
ATOM 1673 C C . ARG A 1 217 ? -2.986 -30.812 11.32 1 98.5 217 ARG A C 1
ATOM 1675 O O . ARG A 1 217 ? -4.035 -31.438 11.18 1 98.5 217 ARG A O 1
ATOM 1682 N N . GLU A 1 218 ? -2.838 -29.906 12.297 1 98.31 218 GLU A N 1
ATOM 1683 C CA . GLU A 1 218 ? -3.826 -29.781 13.359 1 98.31 218 GLU A CA 1
ATOM 1684 C C . GLU A 1 218 ? -5.086 -29.078 12.875 1 98.31 218 GLU A C 1
ATOM 1686 O O . GLU A 1 218 ? -6.199 -29.531 13.125 1 98.31 218 GLU A O 1
ATOM 1691 N N . GLU A 1 219 ? -4.945 -28.031 12.148 1 98 219 GLU A N 1
ATOM 1692 C CA . GLU A 1 219 ? -6.117 -27.266 11.719 1 98 219 GLU A CA 1
ATOM 1693 C C . GLU A 1 219 ? -6.719 -27.844 10.445 1 98 219 GLU A C 1
ATOM 1695 O O . GLU A 1 219 ? -7.941 -27.938 10.312 1 98 219 GLU A O 1
ATOM 1700 N N . TRP A 1 220 ? -5.879 -28.234 9.461 1 98.56 220 TRP A N 1
ATOM 1701 C CA . TRP A 1 220 ? -6.402 -28.594 8.148 1 98.56 220 TRP A CA 1
ATOM 1702 C C . TRP A 1 220 ? -6.535 -30.109 8 1 98.56 220 TRP A C 1
ATOM 1704 O O . TRP A 1 220 ? -7.156 -30.594 7.055 1 98.56 220 TRP A O 1
ATOM 1714 N N . GLY A 1 221 ? -5.934 -30.859 8.875 1 98.44 221 GLY A N 1
ATOM 1715 C CA . GLY A 1 221 ? -6.121 -32.312 8.875 1 98.44 221 GLY A CA 1
ATOM 1716 C C . GLY A 1 221 ? -5.238 -33.031 7.875 1 98.44 221 GLY A C 1
ATOM 1717 O O . GLY A 1 221 ? -5.602 -34.094 7.371 1 98.44 221 GLY A O 1
ATOM 1718 N N . PHE A 1 222 ? -4.102 -32.5 7.574 1 98.44 222 PHE A N 1
ATOM 1719 C CA . PHE A 1 222 ? -3.17 -33.125 6.645 1 98.44 222 PHE A CA 1
ATOM 1720 C C . PHE A 1 222 ? -2.586 -34.406 7.234 1 98.44 222 PHE A C 1
ATOM 1722 O O . PHE A 1 222 ? -2.08 -34.406 8.359 1 98.44 222 PHE A O 1
ATOM 1729 N N . ASP A 1 223 ? -2.59 -35.469 6.492 1 97.38 223 ASP A N 1
ATOM 1730 C CA . ASP A 1 223 ? -2.152 -36.75 7.047 1 97.38 223 ASP A CA 1
ATOM 1731 C C . ASP A 1 223 ? -1.024 -37.344 6.215 1 97.38 223 ASP A C 1
ATOM 1733 O O . ASP A 1 223 ? -0.658 -38.531 6.402 1 97.38 223 ASP A O 1
ATOM 1737 N N . GLY A 1 224 ? -0.484 -36.656 5.25 1 98.38 224 GLY A N 1
ATOM 1738 C CA . GLY A 1 224 ? 0.655 -37.094 4.465 1 98.38 224 GLY A CA 1
ATOM 1739 C C . GLY A 1 224 ? 1.987 -36.656 5.043 1 98.38 224 GLY A C 1
ATOM 1740 O O . GLY A 1 224 ? 2.105 -36.438 6.25 1 98.38 224 GLY A O 1
ATOM 1741 N N . PHE A 1 225 ? 3.045 -36.656 4.25 1 98.75 225 PHE A N 1
ATOM 1742 C CA . PHE A 1 225 ? 4.32 -36.156 4.754 1 98.75 225 PHE A CA 1
ATOM 1743 C C . PHE A 1 225 ? 4.703 -34.844 4.059 1 98.75 225 PHE A C 1
ATOM 1745 O O . PHE A 1 225 ? 4.238 -34.562 2.949 1 98.75 225 PHE A O 1
ATOM 1752 N N . VAL A 1 226 ? 5.402 -34.031 4.762 1 98.88 226 VAL A N 1
ATOM 1753 C CA . VAL A 1 226 ? 5.945 -32.781 4.227 1 98.88 226 VAL A CA 1
ATOM 1754 C C . VAL A 1 226 ? 7.352 -33 3.686 1 98.88 226 VAL A C 1
ATOM 1756 O O . VAL A 1 226 ? 8.203 -33.562 4.383 1 98.88 226 VAL A O 1
ATOM 1759 N N . VAL A 1 227 ? 7.57 -32.688 2.451 1 98.81 227 VAL A N 1
ATOM 1760 C CA . VAL A 1 227 ? 8.883 -32.781 1.826 1 98.81 227 VAL A CA 1
ATOM 1761 C C . VAL A 1 227 ? 9.445 -31.391 1.578 1 98.81 227 VAL A C 1
ATOM 1763 O O . VAL A 1 227 ? 8.688 -30.453 1.29 1 98.81 227 VAL A O 1
ATOM 1766 N N . SER A 1 228 ? 10.727 -31.25 1.761 1 98.19 228 SER A N 1
ATOM 1767 C CA . SER A 1 228 ? 11.352 -29.984 1.398 1 98.19 228 SER A CA 1
ATOM 1768 C C . SER A 1 228 ? 11.422 -29.812 -0.115 1 98.19 228 SER A C 1
ATOM 1770 O O . SER A 1 228 ? 11.352 -30.781 -0.858 1 98.19 228 SER A O 1
ATOM 1772 N N . ASP A 1 229 ? 11.492 -28.578 -0.531 1 95.69 229 ASP A N 1
ATOM 1773 C CA . ASP A 1 229 ? 12.039 -28.375 -1.87 1 95.69 229 ASP A CA 1
ATOM 1774 C C . ASP A 1 229 ? 13.539 -28.641 -1.9 1 95.69 229 ASP A C 1
ATOM 1776 O O . ASP A 1 229 ? 14.172 -28.781 -0.851 1 95.69 229 ASP A O 1
ATOM 1780 N N . TRP A 1 230 ? 14.062 -28.891 -3.018 1 93.19 230 TRP A N 1
ATOM 1781 C CA . TRP A 1 230 ? 15.461 -29.266 -3.211 1 93.19 230 TRP A CA 1
ATOM 1782 C C . TRP A 1 230 ? 16.406 -28.172 -2.713 1 93.19 230 TRP A C 1
ATOM 1784 O O . TRP A 1 230 ? 16.469 -27.094 -3.295 1 93.19 230 TRP A O 1
ATOM 1794 N N . GLY A 1 231 ? 17.047 -28.453 -1.662 1 91.88 231 GLY A N 1
ATOM 1795 C CA . GLY A 1 231 ? 18.016 -27.531 -1.088 1 91.88 231 GLY A CA 1
ATOM 1796 C C . GLY A 1 231 ? 17.391 -26.531 -0.116 1 91.88 231 GLY A C 1
ATOM 1797 O O . GLY A 1 231 ? 18.062 -25.609 0.354 1 91.88 231 GLY A O 1
ATOM 1798 N N . ALA A 1 232 ? 16.172 -26.734 0.265 1 95.88 232 ALA A N 1
ATOM 1799 C CA . ALA A 1 232 ? 15.453 -25.734 1.06 1 95.88 232 ALA A CA 1
ATOM 1800 C C . ALA A 1 232 ? 15.742 -25.906 2.547 1 95.88 232 ALA A C 1
ATOM 1802 O O . ALA A 1 232 ? 15.477 -25.016 3.346 1 95.88 232 ALA A O 1
ATOM 1803 N N . VAL A 1 233 ? 16.312 -27.047 2.99 1 96.81 233 VAL A N 1
ATOM 1804 C CA . VAL A 1 233 ? 16.469 -27.328 4.414 1 96.81 233 VAL A CA 1
ATOM 1805 C C . VAL A 1 233 ? 17.688 -26.594 4.961 1 96.81 233 VAL A C 1
ATOM 1807 O O . VAL A 1 233 ? 18.797 -26.75 4.453 1 96.81 233 VAL A O 1
ATOM 1810 N N . ASP A 1 234 ? 17.484 -25.797 5.977 1 94.56 234 ASP A N 1
ATOM 1811 C CA . ASP A 1 234 ? 18.562 -25.141 6.707 1 94.56 234 ASP A CA 1
ATOM 1812 C C . ASP A 1 234 ? 19.094 -26.031 7.824 1 94.56 234 ASP A C 1
ATOM 1814 O O . ASP A 1 234 ? 20.203 -26.578 7.719 1 94.56 234 ASP A O 1
ATOM 1818 N N . GLU A 1 235 ? 18.297 -26.328 8.758 1 95.38 235 GLU A N 1
ATOM 1819 C CA . GLU A 1 235 ? 18.594 -27.234 9.852 1 95.38 235 GLU A CA 1
ATOM 1820 C C . GLU A 1 235 ? 17.594 -28.391 9.906 1 95.38 235 GLU A C 1
ATOM 1822 O O . GLU A 1 235 ? 16.469 -28.234 10.383 1 95.38 235 GLU A O 1
ATOM 1827 N N . ILE A 1 236 ? 18.094 -29.609 9.617 1 97.31 236 ILE A N 1
ATOM 1828 C CA . ILE A 1 236 ? 17.188 -30.734 9.438 1 97.31 236 ILE A CA 1
ATOM 1829 C C . ILE A 1 236 ? 16.562 -31.094 10.781 1 97.31 236 ILE A C 1
ATOM 1831 O O . ILE A 1 236 ? 15.406 -31.531 10.836 1 97.31 236 ILE A O 1
ATOM 1835 N N . VAL A 1 237 ? 17.344 -30.953 11.891 1 98.19 237 VAL A N 1
ATOM 1836 C CA . VAL A 1 237 ? 16.828 -31.297 13.211 1 98.19 237 VAL A CA 1
ATOM 1837 C C . VAL A 1 237 ? 15.641 -30.391 13.547 1 98.19 237 VAL A C 1
ATOM 1839 O O . VAL A 1 237 ? 14.586 -30.875 13.961 1 98.19 237 VAL A O 1
ATOM 1842 N N . GLU A 1 238 ? 15.82 -29.094 13.336 1 97.94 238 GLU A N 1
ATOM 1843 C CA . GLU A 1 238 ? 14.742 -28.141 13.586 1 97.94 238 GLU A CA 1
ATOM 1844 C C . GLU A 1 238 ? 13.57 -28.359 12.633 1 97.94 238 GLU A C 1
ATOM 1846 O O . GLU A 1 238 ? 12.414 -28.172 13.008 1 97.94 238 GLU A O 1
ATOM 1851 N N . ALA A 1 239 ? 13.867 -28.734 11.406 1 98.5 239 ALA A N 1
ATOM 1852 C CA . ALA A 1 239 ? 12.828 -29 10.414 1 98.5 239 ALA A CA 1
ATOM 1853 C C . ALA A 1 239 ? 11.945 -30.172 10.852 1 98.5 239 ALA A C 1
ATOM 1855 O O . ALA A 1 239 ? 10.719 -30.109 10.758 1 98.5 239 ALA A O 1
ATOM 1856 N N . LEU A 1 240 ? 12.562 -31.219 11.305 1 98.56 240 LEU A N 1
ATOM 1857 C CA . LEU A 1 240 ? 11.789 -32.375 11.742 1 98.56 240 LEU A CA 1
ATOM 1858 C C . LEU A 1 240 ? 10.945 -32.062 12.961 1 98.56 240 LEU A C 1
ATOM 1860 O O . LEU A 1 240 ? 9.805 -32.5 13.078 1 98.56 240 LEU A O 1
ATOM 1864 N N . LYS A 1 241 ? 11.586 -31.297 13.867 1 98.31 241 LYS A N 1
ATOM 1865 C CA . LYS A 1 241 ? 10.836 -30.859 15.047 1 98.31 241 LYS A CA 1
ATOM 1866 C C . LYS A 1 241 ? 9.586 -30.078 14.641 1 98.31 241 LYS A C 1
ATOM 1868 O O . LYS A 1 241 ? 8.539 -30.203 15.281 1 98.31 241 LYS A O 1
ATOM 1873 N N . ALA A 1 242 ? 9.719 -29.328 13.57 1 98.5 242 ALA A N 1
ATOM 1874 C CA . ALA A 1 242 ? 8.633 -28.453 13.133 1 98.5 242 ALA A CA 1
ATOM 1875 C C . ALA A 1 242 ? 7.559 -29.219 12.383 1 98.5 242 ALA A C 1
ATOM 1877 O O . ALA A 1 242 ? 6.426 -28.766 12.25 1 98.5 242 ALA A O 1
ATOM 1878 N N . GLY A 1 243 ? 7.883 -30.359 11.812 1 98.5 243 GLY A N 1
ATOM 1879 C CA . GLY A 1 243 ? 6.867 -31.172 11.156 1 98.5 243 GLY A CA 1
ATOM 1880 C C . GLY A 1 243 ? 7.242 -31.562 9.734 1 98.5 243 GLY A C 1
ATOM 1881 O O . GLY A 1 243 ? 6.48 -32.25 9.055 1 98.5 243 GLY A O 1
ATOM 1882 N N . MET A 1 244 ? 8.414 -31.141 9.273 1 98.75 244 MET A N 1
ATOM 1883 C CA . MET A 1 244 ? 8.891 -31.656 7.992 1 98.75 244 MET A CA 1
ATOM 1884 C C . MET A 1 244 ? 9.312 -33.125 8.125 1 98.75 244 MET A C 1
ATOM 1886 O O . MET A 1 244 ? 9.852 -33.531 9.156 1 98.75 244 MET A O 1
ATOM 1890 N N . ASP A 1 245 ? 9.195 -33.938 7.078 1 98.75 245 ASP A N 1
ATOM 1891 C CA . ASP A 1 245 ? 9.438 -35.375 7.191 1 98.75 245 ASP A CA 1
ATOM 1892 C C . ASP A 1 245 ? 10.602 -35.812 6.309 1 98.75 245 ASP A C 1
ATOM 1894 O O . ASP A 1 245 ? 11.391 -36.656 6.695 1 98.75 245 ASP A O 1
ATOM 1898 N N . LEU A 1 246 ? 10.688 -35.219 5.145 1 98.75 246 LEU A N 1
ATOM 1899 C CA . LEU A 1 246 ? 11.641 -35.688 4.148 1 98.75 246 LEU A CA 1
ATOM 1900 C C . LEU A 1 246 ? 12.438 -34.531 3.555 1 98.75 246 LEU A C 1
ATOM 1902 O O . LEU A 1 246 ? 11.867 -33.625 2.955 1 98.75 246 LEU A O 1
ATOM 1906 N N . GLU A 1 247 ? 13.727 -34.594 3.758 1 98.25 247 GLU A N 1
ATOM 1907 C CA . GLU A 1 247 ? 14.648 -33.688 3.086 1 98.25 247 GLU A CA 1
ATOM 1908 C C . GLU A 1 247 ? 15 -34.188 1.689 1 98.25 247 GLU A C 1
ATOM 1910 O O . GLU A 1 247 ? 15.484 -35.312 1.534 1 98.25 247 GLU A O 1
ATOM 1915 N N . MET A 1 248 ? 14.633 -33.375 0.709 1 96.06 248 MET A N 1
ATOM 1916 C CA . MET A 1 248 ? 15.102 -33.656 -0.645 1 96.06 248 MET A CA 1
ATOM 1917 C C . MET A 1 248 ? 16 -32.562 -1.155 1 96.06 248 MET A C 1
ATOM 1919 O O . MET A 1 248 ? 15.836 -31.391 -0.769 1 96.06 248 MET A O 1
ATOM 1923 N N . PRO A 1 249 ? 17 -32.719 -2.059 1 94.06 249 PRO A N 1
ATOM 1924 C CA . PRO A 1 249 ? 17.344 -34.125 -2.41 1 94.06 249 PRO A CA 1
ATOM 1925 C C . PRO A 1 249 ? 18.188 -34.812 -1.345 1 94.06 249 PRO A C 1
ATOM 1927 O O . PRO A 1 249 ? 17.984 -34.594 -0.148 1 94.06 249 PRO A O 1
ATOM 1930 N N . SER A 1 250 ? 19.141 -35.688 -1.729 1 93.94 250 SER A N 1
ATOM 1931 C CA . SER A 1 250 ? 20.094 -36.281 -0.801 1 93.94 250 SER A CA 1
ATOM 1932 C C . SER A 1 250 ? 21.094 -35.281 -0.271 1 93.94 250 SER A C 1
ATOM 1934 O O . SER A 1 250 ? 21.562 -34.406 -1.016 1 93.94 250 SER A O 1
ATOM 1936 N N . SER A 1 251 ? 21.344 -35.344 1.048 1 92 251 SER A N 1
ATOM 1937 C CA . SER A 1 251 ? 22.422 -34.531 1.599 1 92 251 SER A CA 1
ATOM 1938 C C . SER A 1 251 ? 23.703 -35.375 1.79 1 92 251 SER A C 1
ATOM 1940 O O . SER A 1 251 ? 24.578 -34.969 2.553 1 92 251 SER A O 1
ATOM 1942 N N . PHE A 1 252 ? 23.672 -36.531 1.207 1 90.62 252 PHE A N 1
ATOM 1943 C CA . PHE A 1 252 ? 24.828 -37.406 1.167 1 90.62 252 PHE A CA 1
ATOM 1944 C C . PHE A 1 252 ? 25.312 -37.75 2.576 1 90.62 252 PHE A C 1
ATOM 1946 O O . PHE A 1 252 ? 26.5 -37.625 2.865 1 90.62 252 PHE A O 1
ATOM 1953 N N . GLY A 1 253 ? 24.359 -37.906 3.416 1 92.12 253 GLY A N 1
ATOM 1954 C CA . GLY A 1 253 ? 24.672 -38.406 4.754 1 92.12 253 GLY A CA 1
ATOM 1955 C C . GLY A 1 253 ? 24.75 -37.281 5.785 1 92.12 253 GLY A C 1
ATOM 1956 O O . GLY A 1 253 ? 24.703 -37.562 6.988 1 92.12 253 GLY A O 1
ATOM 1957 N N . VAL A 1 254 ? 24.812 -36.062 5.383 1 92.5 254 VAL A N 1
ATOM 1958 C CA . VAL A 1 254 ? 24.906 -34.938 6.32 1 92.5 254 VAL A CA 1
ATOM 1959 C C . VAL A 1 254 ? 23.641 -34.844 7.172 1 92.5 254 VAL A C 1
ATOM 1961 O O . VAL A 1 254 ? 23.719 -34.812 8.398 1 92.5 254 VAL A O 1
ATOM 1964 N N . GLY A 1 255 ? 22.5 -34.812 6.578 1 94.81 255 GLY A N 1
ATOM 1965 C CA . GLY A 1 255 ? 21.219 -34.719 7.273 1 94.81 255 GLY A CA 1
ATOM 1966 C C . GLY A 1 255 ? 20.984 -35.875 8.234 1 94.81 255 GLY A C 1
ATOM 1967 O O . GLY A 1 255 ? 20.844 -35.656 9.438 1 94.81 255 GLY A O 1
ATOM 1968 N N . PRO A 1 256 ? 21.062 -37.062 7.715 1 96.69 256 PRO A N 1
ATOM 1969 C CA . PRO A 1 256 ? 20.891 -38.25 8.578 1 96.69 256 PRO A CA 1
ATOM 1970 C C . PRO A 1 256 ? 21.875 -38.281 9.734 1 96.69 256 PRO A C 1
ATOM 1972 O O . PRO A 1 256 ? 21.516 -38.656 10.852 1 96.69 256 PRO A O 1
ATOM 1975 N N . GLY A 1 257 ? 23.125 -37.969 9.414 1 96.44 257 GLY A N 1
ATOM 1976 C CA . GLY A 1 257 ? 24.109 -37.906 10.484 1 96.44 257 GLY A CA 1
ATOM 1977 C C . GLY A 1 257 ? 23.734 -36.969 11.594 1 96.44 257 GLY A C 1
ATOM 1978 O O . GLY A 1 257 ? 23.891 -37.25 12.773 1 96.44 257 GLY A O 1
ATOM 1979 N N . ASN A 1 258 ? 23.266 -35.812 11.219 1 96.44 258 ASN A N 1
ATOM 1980 C CA . ASN A 1 258 ? 22.844 -34.812 12.188 1 96.44 258 ASN A CA 1
ATOM 1981 C C . ASN A 1 258 ? 21.656 -35.281 13.008 1 96.44 258 ASN A C 1
ATOM 1983 O O . ASN A 1 258 ? 21.547 -35 14.195 1 96.44 258 ASN A O 1
ATOM 1987 N N . LEU A 1 259 ? 20.75 -36 12.391 1 98.38 259 LEU A N 1
ATOM 1988 C CA . LEU A 1 259 ? 19.578 -36.531 13.094 1 98.38 259 LEU A CA 1
ATOM 1989 C C . LEU A 1 259 ? 20 -37.562 14.133 1 98.38 259 LEU A C 1
ATOM 1991 O O . LEU A 1 259 ? 19.531 -37.531 15.273 1 98.38 259 LEU A O 1
ATOM 1995 N N . VAL A 1 260 ? 20.906 -38.469 13.727 1 98.5 260 VAL A N 1
ATOM 1996 C CA . VAL A 1 260 ? 21.391 -39.5 14.641 1 98.5 260 VAL A CA 1
ATOM 1997 C C . VAL A 1 260 ? 22.078 -38.844 15.836 1 98.5 260 VAL A C 1
ATOM 1999 O O . VAL A 1 260 ? 21.828 -39.219 16.984 1 98.5 260 VAL A O 1
ATOM 2002 N N . LYS A 1 261 ? 22.953 -37.938 15.492 1 98.12 261 LYS A N 1
ATOM 2003 C CA . LYS A 1 261 ? 23.672 -37.25 16.547 1 98.12 261 LYS A CA 1
ATOM 2004 C C . LYS A 1 261 ? 22.719 -36.531 17.5 1 98.12 261 LYS A C 1
ATOM 2006 O O . LYS A 1 261 ? 22.891 -36.594 18.719 1 98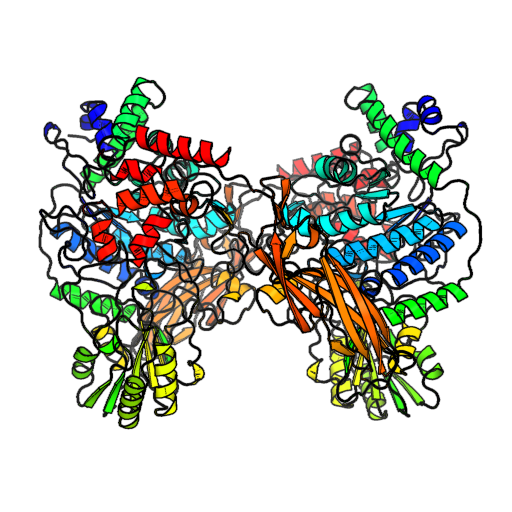.12 261 LYS A O 1
ATOM 2011 N N . ALA A 1 262 ? 21.719 -35.875 16.969 1 98.5 262 ALA A N 1
ATOM 2012 C CA . ALA A 1 262 ? 20.766 -35.125 17.766 1 98.5 262 ALA A CA 1
ATOM 2013 C C . ALA A 1 262 ? 20 -36.062 18.703 1 98.5 262 ALA A C 1
ATOM 2015 O O . ALA A 1 262 ? 19.719 -35.719 19.859 1 98.5 262 ALA A O 1
ATOM 2016 N N . VAL A 1 263 ? 19.609 -37.219 18.203 1 98.44 263 VAL A N 1
ATOM 2017 C CA . VAL A 1 263 ? 18.891 -38.188 19.031 1 98.44 263 VAL A CA 1
ATOM 2018 C C . VAL A 1 263 ? 19.797 -38.719 20.141 1 98.44 263 VAL A C 1
ATOM 2020 O O . VAL A 1 263 ? 19.406 -38.781 21.312 1 98.44 263 VAL A O 1
ATOM 2023 N N . ARG A 1 264 ? 20.969 -39 19.844 1 98.31 264 ARG A N 1
ATOM 2024 C CA . ARG A 1 264 ? 21.938 -39.531 20.797 1 98.31 264 ARG A CA 1
ATOM 2025 C C . ARG A 1 264 ? 22.281 -38.5 21.859 1 98.31 264 ARG A C 1
ATOM 2027 O O . ARG A 1 264 ? 22.5 -38.844 23.016 1 98.31 264 ARG A O 1
ATOM 2034 N N . GLU A 1 265 ? 22.281 -37.344 21.438 1 97.94 265 GLU A N 1
ATOM 2035 C CA . GLU A 1 265 ? 22.609 -36.281 22.359 1 97.94 265 GLU A CA 1
ATOM 2036 C C . GLU A 1 265 ? 21.375 -35.781 23.109 1 97.94 265 GLU A C 1
ATOM 2038 O O . GLU A 1 265 ? 21.484 -34.906 23.969 1 97.94 265 GLU A O 1
ATOM 2043 N N . GLY A 1 266 ? 20.219 -36.219 22.734 1 97.19 266 GLY A N 1
ATOM 2044 C CA . GLY A 1 266 ? 18.984 -35.875 23.438 1 97.19 266 GLY A CA 1
ATOM 2045 C C . GLY A 1 266 ? 18.344 -34.594 22.938 1 97.19 266 GLY A C 1
ATOM 2046 O O . GLY A 1 266 ? 17.328 -34.156 23.484 1 97.19 266 GLY A O 1
ATOM 2047 N N . ARG A 1 267 ? 18.844 -34.031 21.906 1 95.69 267 ARG A N 1
ATOM 2048 C CA . ARG A 1 267 ? 18.297 -32.781 21.344 1 95.69 267 ARG A CA 1
ATOM 2049 C C . ARG A 1 267 ? 17.062 -33.062 20.484 1 95.69 267 ARG A C 1
ATOM 2051 O O . ARG A 1 267 ? 16.297 -32.156 20.203 1 95.69 267 ARG A O 1
ATOM 2058 N N . LEU A 1 268 ? 16.875 -34.219 20.125 1 97.81 268 LEU A N 1
ATOM 2059 C CA . LEU A 1 268 ? 15.734 -34.688 19.328 1 97.81 268 LEU A CA 1
ATOM 2060 C C . LEU A 1 268 ? 15.234 -36.031 19.844 1 97.81 268 LEU A C 1
ATOM 2062 O O . LEU A 1 268 ? 16.016 -36.969 20.062 1 97.81 268 LEU A O 1
ATOM 2066 N N . SER A 1 269 ? 13.93 -36.094 20.094 1 97.62 269 SER A N 1
ATOM 2067 C CA . SER A 1 269 ? 13.367 -37.344 20.516 1 97.62 269 SER A CA 1
ATOM 2068 C C . SER A 1 269 ? 13.273 -38.344 19.344 1 97.62 269 SER A C 1
ATOM 2070 O O . SER A 1 269 ? 12.898 -37.938 18.234 1 97.62 269 SER A O 1
ATOM 2072 N N . GLU A 1 270 ? 13.586 -39.562 19.625 1 97.56 270 GLU A N 1
ATOM 2073 C CA . GLU A 1 270 ? 13.461 -40.594 18.578 1 97.56 270 GLU A CA 1
ATOM 2074 C C . GLU A 1 270 ? 12.023 -40.719 18.094 1 97.56 270 GLU A C 1
ATOM 2076 O O . GLU A 1 270 ? 11.773 -41.094 16.953 1 97.56 270 GLU A O 1
ATOM 2081 N N . GLU A 1 271 ? 11.109 -40.375 18.984 1 97.44 271 GLU A N 1
ATOM 2082 C CA . GLU A 1 271 ? 9.695 -40.438 18.641 1 97.44 271 GLU A CA 1
ATOM 2083 C C . GLU A 1 271 ? 9.367 -39.5 17.469 1 97.44 271 GLU A C 1
ATOM 2085 O O . GLU A 1 271 ? 8.484 -39.781 16.656 1 97.44 271 GLU A O 1
ATOM 2090 N N . VAL A 1 272 ? 10.016 -38.344 17.453 1 97.75 272 VAL A N 1
ATOM 2091 C CA . VAL A 1 272 ? 9.82 -37.406 16.344 1 97.75 272 VAL A CA 1
ATOM 2092 C C . VAL A 1 272 ? 10.242 -38.062 15.039 1 97.75 272 VAL A C 1
ATOM 2094 O O . VAL A 1 272 ? 9.57 -37.938 14.016 1 97.75 272 VAL A O 1
ATOM 2097 N N . LEU A 1 273 ? 11.32 -38.719 15.055 1 97.31 273 LEU A N 1
ATOM 2098 C CA . LEU A 1 273 ? 11.812 -39.469 13.898 1 97.31 273 LEU A CA 1
ATOM 2099 C C . LEU A 1 273 ? 10.844 -40.562 13.508 1 97.31 273 LEU A C 1
ATOM 2101 O O . LEU A 1 273 ? 10.578 -40.781 12.32 1 97.31 273 LEU A O 1
ATOM 2105 N N . ASP A 1 274 ? 10.359 -41.312 14.555 1 97.94 274 ASP A N 1
ATOM 2106 C CA . ASP A 1 274 ? 9.398 -42.375 14.305 1 97.94 274 ASP A CA 1
ATOM 2107 C C . ASP A 1 274 ? 8.164 -41.844 13.578 1 97.94 274 ASP A C 1
ATOM 2109 O O . ASP A 1 274 ? 7.684 -42.469 12.625 1 97.94 274 ASP A O 1
ATOM 2113 N N . ARG A 1 275 ? 7.684 -40.75 14.016 1 97.81 275 ARG A N 1
ATOM 2114 C CA . ARG A 1 275 ? 6.492 -40.156 13.414 1 97.81 275 ARG A CA 1
ATOM 2115 C C . ARG A 1 275 ? 6.746 -39.781 11.953 1 97.81 275 ARG A C 1
ATOM 2117 O O . ARG A 1 275 ? 5.887 -40 11.094 1 97.81 275 ARG A O 1
ATOM 2124 N N . ALA A 1 276 ? 7.844 -39.156 11.711 1 98.38 276 ALA A N 1
ATOM 2125 C CA . ALA A 1 276 ? 8.195 -38.812 10.344 1 98.38 276 ALA A CA 1
ATOM 2126 C C . ALA A 1 276 ? 8.258 -40.031 9.445 1 98.38 276 ALA A C 1
ATOM 2128 O O . ALA A 1 276 ? 7.707 -40.031 8.344 1 98.38 276 ALA A O 1
ATOM 2129 N N . VAL A 1 277 ? 8.922 -41.062 9.898 1 98.31 277 VAL A N 1
ATOM 2130 C CA . VAL A 1 277 ? 9.094 -42.281 9.133 1 98.31 277 VAL A CA 1
ATOM 2131 C C . VAL A 1 277 ? 7.734 -42.969 8.922 1 98.31 277 VAL A C 1
ATOM 2133 O O . VAL A 1 277 ? 7.453 -43.5 7.844 1 98.31 277 VAL A O 1
ATOM 2136 N N . GLU A 1 278 ? 6.98 -42.969 9.953 1 98.19 278 GLU A N 1
ATOM 2137 C CA . GLU A 1 278 ? 5.637 -43.531 9.836 1 98.19 278 GLU A CA 1
ATOM 2138 C C . GLU A 1 278 ? 4.848 -42.844 8.727 1 98.19 278 GLU A C 1
ATOM 2140 O O . GLU A 1 278 ? 4.125 -43.5 7.977 1 98.19 278 GLU A O 1
ATOM 2145 N N . ARG A 1 279 ? 4.898 -41.562 8.656 1 98.44 279 ARG A N 1
ATOM 2146 C CA . ARG A 1 279 ? 4.188 -40.812 7.629 1 98.44 279 ARG A CA 1
ATOM 2147 C C . ARG A 1 279 ? 4.723 -41.156 6.238 1 98.44 279 ARG A C 1
ATOM 2149 O O . ARG A 1 279 ? 3.949 -41.312 5.293 1 98.44 279 ARG A O 1
ATOM 2156 N N . ILE A 1 280 ? 6.023 -41.188 6.102 1 98.5 280 ILE A N 1
ATOM 2157 C CA . ILE A 1 280 ? 6.652 -41.531 4.824 1 98.5 280 ILE A CA 1
ATOM 2158 C C . ILE A 1 280 ? 6.234 -42.938 4.383 1 98.5 280 ILE A C 1
ATOM 2160 O O . ILE A 1 280 ? 5.812 -43.125 3.24 1 98.5 280 ILE A O 1
ATOM 2164 N N . LEU A 1 281 ? 6.316 -43.875 5.316 1 97.81 281 LEU A N 1
ATOM 2165 C CA . LEU A 1 281 ? 5.953 -45.25 4.996 1 97.81 281 LEU A CA 1
ATOM 2166 C C . LEU A 1 281 ? 4.449 -45.375 4.762 1 97.81 281 LEU A C 1
ATOM 2168 O O . LEU A 1 281 ? 4.004 -46.25 3.996 1 97.81 281 LEU A O 1
ATOM 2172 N N . GLY A 1 282 ? 3.709 -44.531 5.461 1 97.12 282 GLY A N 1
ATOM 2173 C CA . GLY A 1 282 ? 2.281 -44.5 5.188 1 97.12 282 GLY A CA 1
ATOM 2174 C C . GLY A 1 282 ? 1.962 -44.156 3.744 1 97.12 282 GLY A C 1
ATOM 2175 O O . GLY A 1 282 ? 1.094 -44.781 3.127 1 97.12 282 GLY A O 1
ATOM 2176 N N . VAL A 1 283 ? 2.596 -43.156 3.203 1 97.38 283 VAL A N 1
ATOM 2177 C CA . VAL A 1 283 ? 2.402 -42.781 1.812 1 97.38 283 VAL A CA 1
ATOM 2178 C C . VAL A 1 283 ? 2.906 -43.875 0.885 1 97.38 283 VAL A C 1
ATOM 2180 O O . VAL A 1 283 ? 2.297 -44.156 -0.152 1 97.38 283 VAL A O 1
ATOM 2183 N N . LEU A 1 284 ? 4.047 -44.469 1.229 1 96.25 284 LEU A N 1
ATOM 2184 C CA . LEU A 1 284 ? 4.531 -45.594 0.458 1 96.25 284 LEU A CA 1
ATOM 2185 C C . LEU A 1 284 ? 3.482 -46.719 0.398 1 96.25 284 LEU A C 1
ATOM 2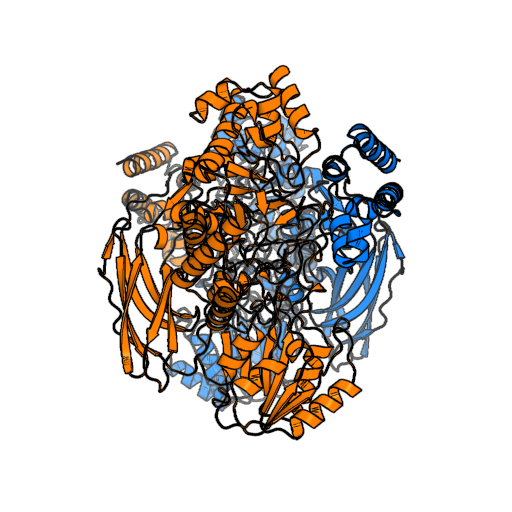187 O O . LEU A 1 284 ? 3.27 -47.312 -0.655 1 96.25 284 LEU A O 1
ATOM 2191 N N . ALA A 1 285 ? 2.904 -46.969 1.52 1 94.88 285 ALA A N 1
ATOM 2192 C CA . ALA A 1 285 ? 1.864 -48 1.589 1 94.88 285 ALA A CA 1
ATOM 2193 C C . ALA A 1 285 ? 0.681 -47.625 0.695 1 94.88 285 ALA A C 1
ATOM 2195 O O . ALA A 1 285 ? 0.077 -48.5 0.071 1 94.88 285 ALA A O 1
ATOM 2196 N N . ARG A 1 286 ? 0.329 -46.375 0.621 1 93.62 286 ARG A N 1
ATOM 2197 C CA . ARG A 1 286 ? -0.745 -45.906 -0.253 1 93.62 286 ARG A CA 1
ATOM 2198 C C . ARG A 1 286 ? -0.393 -46.125 -1.72 1 93.62 286 ARG A C 1
ATOM 2200 O O . ARG A 1 286 ? -1.252 -46.5 -2.518 1 93.62 286 ARG A O 1
ATOM 2207 N N . ALA A 1 287 ? 0.814 -45.781 -2.023 1 92.69 287 ALA A N 1
ATOM 2208 C CA . ALA A 1 287 ? 1.283 -45.938 -3.398 1 92.69 287 ALA A CA 1
ATOM 2209 C C . ALA A 1 287 ? 1.278 -47.406 -3.828 1 92.69 287 ALA A C 1
ATOM 2211 O O . ALA A 1 287 ? 0.995 -47.719 -4.988 1 92.69 287 ALA A O 1
ATOM 2212 N N . GLY A 1 288 ? 1.594 -48.281 -2.889 1 87.75 288 GLY A N 1
ATOM 2213 C CA . GLY A 1 288 ? 1.526 -49.719 -3.164 1 87.75 288 GLY A CA 1
ATOM 2214 C C . GLY A 1 288 ? 2.738 -50.219 -3.914 1 87.75 288 GLY A C 1
ATOM 2215 O O . GLY A 1 288 ? 3.863 -49.781 -3.672 1 87.75 288 GLY A O 1
ATOM 2216 N N . GLU A 1 289 ? 2.439 -51.281 -4.754 1 80.88 289 GLU A N 1
ATOM 2217 C CA . GLU A 1 289 ? 3.521 -51.969 -5.457 1 80.88 289 GLU A CA 1
ATOM 2218 C C . GLU A 1 289 ? 4.074 -51.094 -6.59 1 80.88 289 GLU A C 1
ATOM 2220 O O . GLU A 1 289 ? 3.459 -50.094 -6.973 1 80.88 289 GLU A O 1
ATOM 2225 N N . ALA A 1 290 ? 5.238 -51.625 -6.922 1 71.81 290 ALA A N 1
ATOM 2226 C CA . ALA A 1 290 ? 5.867 -50.906 -8.023 1 71.81 290 ALA A CA 1
ATOM 2227 C C . ALA A 1 290 ? 4.918 -50.781 -9.219 1 71.81 290 ALA A C 1
ATOM 2229 O O . ALA A 1 290 ? 4.227 -51.719 -9.562 1 71.81 290 ALA A O 1
ATOM 2230 N N . HIS A 1 291 ? 4.922 -49.625 -9.758 1 75.31 291 HIS A N 1
ATOM 2231 C CA . HIS A 1 291 ? 3.982 -49.25 -10.805 1 75.31 291 HIS A CA 1
ATOM 2232 C C . HIS A 1 291 ? 4.406 -49.812 -12.164 1 75.31 291 HIS A C 1
ATOM 2234 O O . HIS A 1 291 ? 5.586 -50.094 -12.375 1 75.31 291 HIS A O 1
ATOM 2240 N N . SER A 1 292 ? 3.461 -50.25 -12.844 1 81.5 292 SER A N 1
ATOM 2241 C CA . SER A 1 292 ? 3.668 -50.75 -14.203 1 81.5 292 SER A CA 1
ATOM 2242 C C . SER A 1 292 ? 2.516 -50.344 -15.117 1 81.5 292 SER A C 1
ATOM 2244 O O . SER A 1 292 ? 1.517 -49.812 -14.656 1 81.5 292 SER A O 1
ATOM 2246 N N . GLY A 1 293 ? 2.707 -50.469 -16.297 1 87.25 293 GLY A N 1
ATOM 2247 C CA . GLY A 1 293 ? 1.677 -50.125 -17.266 1 87.25 293 GLY A CA 1
ATOM 2248 C C . GLY A 1 293 ? 2.205 -49.344 -18.438 1 87.25 293 GLY A C 1
ATOM 2249 O O . GLY A 1 293 ? 3.414 -49.125 -18.578 1 87.25 293 GLY A O 1
ATOM 2250 N N . THR A 1 294 ? 1.297 -49.062 -19.297 1 91.88 294 THR A N 1
ATOM 2251 C CA . THR A 1 294 ? 1.607 -48.281 -20.484 1 91.88 294 THR A CA 1
ATOM 2252 C C . THR A 1 294 ? 0.528 -47.219 -20.719 1 91.88 294 THR A C 1
ATOM 2254 O O . THR A 1 294 ? -0.545 -47.281 -20.125 1 91.88 294 THR A O 1
ATOM 2257 N N . TYR A 1 295 ? 0.859 -46.219 -21.406 1 93.94 295 TYR A N 1
ATOM 2258 C CA . TYR A 1 295 ? -0.111 -45.25 -21.844 1 93.94 295 TYR A CA 1
ATOM 2259 C C . TYR A 1 295 ? 0.152 -44.812 -23.281 1 93.94 295 TYR A C 1
ATOM 2261 O O . TYR A 1 295 ? 1.258 -45 -23.797 1 93.94 295 TYR A O 1
ATOM 2269 N N . ASP A 1 296 ? -0.818 -44.406 -23.969 1 96.38 296 ASP A N 1
ATOM 2270 C CA . ASP A 1 296 ? -0.749 -44 -25.375 1 96.38 296 ASP A CA 1
ATOM 2271 C C . ASP A 1 296 ? -0.484 -42.5 -25.484 1 96.38 296 ASP A C 1
ATOM 2273 O O . ASP A 1 296 ? -1.392 -41.688 -25.297 1 96.38 296 ASP A O 1
ATOM 2277 N N . LYS A 1 297 ? 0.724 -42.188 -25.859 1 96.56 297 LYS A N 1
ATOM 2278 C CA . LYS A 1 297 ? 1.139 -40.812 -25.938 1 96.56 297 LYS A CA 1
ATOM 2279 C C . LYS A 1 297 ? 0.307 -40.031 -26.953 1 96.56 297 LYS A C 1
ATOM 2281 O O . LYS A 1 297 ? 0.046 -38.844 -26.781 1 96.56 297 LYS A O 1
ATOM 2286 N N . GLU A 1 298 ? -0.125 -40.688 -28.016 1 97.44 298 GLU A N 1
ATOM 2287 C CA . GLU A 1 298 ? -0.908 -40 -29.047 1 97.44 298 GLU A CA 1
ATOM 2288 C C . GLU A 1 298 ? -2.309 -39.656 -28.547 1 97.44 298 GLU A C 1
ATOM 2290 O O . GLU A 1 298 ? -2.857 -38.625 -28.875 1 97.44 298 GLU A O 1
ATOM 2295 N N . VAL A 1 299 ? -2.859 -40.594 -27.828 1 97.81 299 VAL A N 1
ATOM 2296 C CA . VAL A 1 299 ? -4.164 -40.312 -27.234 1 97.81 299 VAL A CA 1
ATOM 2297 C C . VAL A 1 299 ? -4.059 -39.156 -26.25 1 97.81 299 VAL A C 1
ATOM 2299 O O . VAL A 1 299 ? -4.906 -38.25 -26.25 1 97.81 299 VAL A O 1
ATOM 2302 N N . HIS A 1 300 ? -3.033 -39.188 -25.453 1 97.69 300 HIS A N 1
ATOM 2303 C CA . HIS A 1 300 ? -2.84 -38.125 -24.469 1 97.69 300 HIS A CA 1
ATOM 2304 C C . HIS A 1 300 ? -2.492 -36.812 -25.141 1 97.69 300 HIS A C 1
ATOM 2306 O O . HIS A 1 300 ? -2.852 -35.75 -24.656 1 97.69 300 HIS A O 1
ATOM 2312 N N . HIS A 1 301 ? -1.82 -36.875 -26.25 1 97.88 301 HIS A N 1
ATOM 2313 C CA . HIS A 1 301 ? -1.554 -35.688 -27.047 1 97.88 301 HIS A CA 1
ATOM 2314 C C . HIS A 1 301 ? -2.852 -35.031 -27.516 1 97.88 301 HIS A C 1
ATOM 2316 O O . HIS A 1 301 ? -2.982 -33.812 -27.469 1 97.88 301 HIS A O 1
ATOM 2322 N N . ARG A 1 302 ? -3.797 -35.781 -27.938 1 97.62 302 ARG A N 1
ATOM 2323 C CA . ARG A 1 302 ? -5.094 -35.25 -28.328 1 97.62 302 ARG A CA 1
ATOM 2324 C C . ARG A 1 302 ? -5.785 -34.562 -27.172 1 97.62 302 ARG A C 1
ATOM 2326 O O . ARG A 1 302 ? -6.402 -33.5 -27.344 1 97.62 302 ARG A O 1
ATOM 2333 N N . LEU A 1 303 ? -5.594 -35.125 -26.031 1 97.38 303 LEU A N 1
ATOM 2334 C CA . LEU A 1 303 ? -6.145 -34.5 -24.828 1 97.38 303 LEU A CA 1
ATOM 2335 C C . LEU A 1 303 ? -5.426 -33.188 -24.531 1 97.38 303 LEU A C 1
ATOM 2337 O O . LEU A 1 303 ? -6.047 -32.25 -24.062 1 97.38 303 LEU A O 1
ATOM 2341 N N . ALA A 1 304 ? -4.109 -33.219 -24.734 1 98.38 304 ALA A N 1
ATOM 2342 C CA . ALA A 1 304 ? -3.344 -31.984 -24.531 1 98.38 304 ALA A CA 1
ATOM 2343 C C . ALA A 1 304 ? -3.867 -30.875 -25.422 1 98.38 304 ALA A C 1
ATOM 2345 O O . ALA A 1 304 ? -3.959 -29.719 -24.984 1 98.38 304 ALA A O 1
ATOM 2346 N N . ARG A 1 305 ? -4.219 -31.188 -26.672 1 98.38 305 ARG A N 1
ATOM 2347 C CA . ARG A 1 305 ? -4.762 -30.188 -27.594 1 98.38 305 ARG A CA 1
ATOM 2348 C C . ARG A 1 305 ? -6.129 -29.703 -27.125 1 98.38 305 ARG A C 1
ATOM 2350 O O . ARG A 1 305 ? -6.395 -28.5 -27.141 1 98.38 305 ARG A O 1
ATOM 2357 N N . GLU A 1 306 ? -6.93 -30.625 -26.688 1 97.75 306 GLU A N 1
ATOM 2358 C CA . GLU A 1 306 ? -8.25 -30.266 -26.172 1 97.75 306 GLU A CA 1
ATOM 2359 C C . GLU A 1 306 ? -8.141 -29.391 -24.922 1 97.75 306 GLU A C 1
ATOM 2361 O O . GLU A 1 306 ? -8.883 -28.406 -24.781 1 97.75 306 GLU A O 1
ATOM 2366 N N . THR A 1 307 ? -7.223 -29.75 -24.062 1 98.31 307 THR A N 1
ATOM 2367 C CA . THR A 1 307 ? -7.004 -28.969 -22.859 1 98.31 307 THR A CA 1
ATOM 2368 C C . THR A 1 307 ? -6.539 -27.562 -23.203 1 98.31 307 THR A C 1
ATOM 2370 O O . THR A 1 307 ? -7.039 -26.578 -22.656 1 98.31 307 THR A O 1
ATOM 2373 N N . ALA A 1 308 ? -5.621 -27.469 -24.125 1 98.62 308 ALA A N 1
ATOM 2374 C CA . ALA A 1 308 ? -5.094 -26.172 -24.531 1 98.62 308 ALA A CA 1
ATOM 2375 C C . ALA A 1 308 ? -6.195 -25.281 -25.078 1 98.62 308 ALA A C 1
ATOM 2377 O O . ALA A 1 308 ? -6.258 -24.078 -24.766 1 98.62 308 ALA A O 1
ATOM 2378 N N . ARG A 1 309 ? -7.121 -25.844 -25.875 1 97.5 309 ARG A N 1
ATOM 2379 C CA . ARG A 1 309 ? -8.219 -25.078 -26.469 1 97.5 309 ARG A CA 1
ATOM 2380 C C . ARG A 1 309 ? -9.125 -24.5 -25.375 1 97.5 309 ARG A C 1
ATOM 2382 O O . ARG A 1 309 ? -9.641 -23.391 -25.516 1 97.5 309 ARG A O 1
ATOM 2389 N N . GLU A 1 310 ? -9.266 -25.281 -24.297 1 98.31 310 GLU A N 1
ATOM 2390 C CA . GLU A 1 310 ? -10.164 -24.891 -23.203 1 98.31 310 GLU A CA 1
ATOM 2391 C C . GLU A 1 310 ? -9.555 -23.766 -22.375 1 98.31 310 GLU A C 1
ATOM 2393 O O . GLU A 1 310 ? -10.266 -23.094 -21.641 1 98.31 310 GLU A O 1
ATOM 2398 N N . CYS A 1 311 ? -8.242 -23.562 -22.547 1 98.62 311 CYS A N 1
ATOM 2399 C CA . CYS A 1 311 ? -7.508 -22.641 -21.688 1 98.62 311 CYS A CA 1
ATOM 2400 C C . CYS A 1 311 ? -7.301 -21.297 -22.359 1 98.62 311 CYS A C 1
ATOM 2402 O O . CYS A 1 311 ? -7.035 -20.297 -21.703 1 98.62 311 CYS A O 1
ATOM 2404 N N . MET A 1 312 ? -7.363 -21.188 -23.688 1 98.81 312 MET A N 1
ATOM 2405 C CA . MET A 1 312 ? -6.992 -20 -24.438 1 98.81 312 MET A CA 1
ATOM 2406 C C . MET A 1 312 ? -8.039 -18.891 -24.25 1 98.81 312 MET A C 1
ATOM 2408 O O . MET A 1 312 ? -9.234 -19.172 -24.188 1 98.81 312 MET A O 1
ATOM 2412 N N . VAL A 1 313 ? -7.609 -17.656 -24.125 1 98.94 313 VAL A N 1
ATOM 2413 C CA . VAL A 1 313 ? -8.484 -16.531 -23.812 1 98.94 313 VAL A CA 1
ATOM 2414 C C . VAL A 1 313 ? -8.5 -15.562 -25 1 98.94 313 VAL A C 1
ATOM 2416 O O . VAL A 1 313 ? -7.457 -15.047 -25.406 1 98.94 313 VAL A O 1
ATOM 2419 N N . LEU A 1 314 ? -9.672 -15.336 -25.578 1 98.94 314 LEU A N 1
ATOM 2420 C CA . LEU A 1 314 ? -9.828 -14.289 -26.578 1 98.94 314 LEU A CA 1
ATOM 2421 C C . LEU A 1 314 ? -9.961 -12.922 -25.906 1 98.94 314 LEU A C 1
ATOM 2423 O O . LEU A 1 314 ? -10.953 -12.648 -25.234 1 98.94 314 LEU A O 1
ATOM 2427 N N . LEU A 1 315 ? -8.969 -12.07 -26.125 1 98.88 315 LEU A N 1
ATOM 2428 C CA . LEU A 1 315 ? -8.898 -10.805 -25.422 1 98.88 315 LEU A CA 1
ATOM 2429 C C . LEU A 1 315 ? -9.57 -9.688 -26.219 1 98.88 315 LEU A C 1
ATOM 2431 O O . LEU A 1 315 ? -10.078 -8.727 -25.641 1 98.88 315 LEU A O 1
ATOM 2435 N N . LYS A 1 316 ? -9.477 -9.805 -27.484 1 98.81 316 LYS A N 1
ATOM 2436 C CA . LYS A 1 316 ? -10.023 -8.805 -28.406 1 98.81 316 LYS A CA 1
ATOM 2437 C C . LYS A 1 316 ? -10.492 -9.445 -29.703 1 98.81 316 LYS A C 1
ATOM 2439 O O . LYS A 1 316 ? -9.859 -10.375 -30.203 1 98.81 316 LYS A O 1
ATOM 2444 N N . ASN A 1 317 ? -11.594 -9.016 -30.234 1 98.75 317 ASN A N 1
ATOM 2445 C CA . ASN A 1 317 ? -12.125 -9.477 -31.5 1 98.75 317 ASN A CA 1
ATOM 2446 C C . ASN A 1 317 ? -13.023 -8.43 -32.156 1 98.75 317 ASN A C 1
ATOM 2448 O O . ASN A 1 317 ? -14.25 -8.562 -32.125 1 98.75 317 ASN A O 1
ATOM 2452 N N . GLU A 1 318 ? -12.438 -7.52 -32.75 1 98.12 318 GLU A N 1
ATOM 2453 C CA . GLU A 1 318 ? -13.195 -6.422 -33.344 1 98.12 318 GLU A CA 1
ATOM 2454 C C . GLU A 1 318 ? -13.773 -6.816 -34.719 1 98.12 318 GLU A C 1
ATOM 2456 O O . GLU A 1 318 ? -13.117 -7.512 -35.5 1 98.12 318 GLU A O 1
ATOM 2461 N N . GLU A 1 319 ? -14.969 -6.414 -35 1 96.25 319 GLU A N 1
ATOM 2462 C CA . GLU A 1 319 ? -15.688 -6.629 -36.25 1 96.25 319 GLU A CA 1
ATOM 2463 C C . GLU A 1 319 ? -15.82 -8.117 -36.562 1 96.25 319 GLU A C 1
A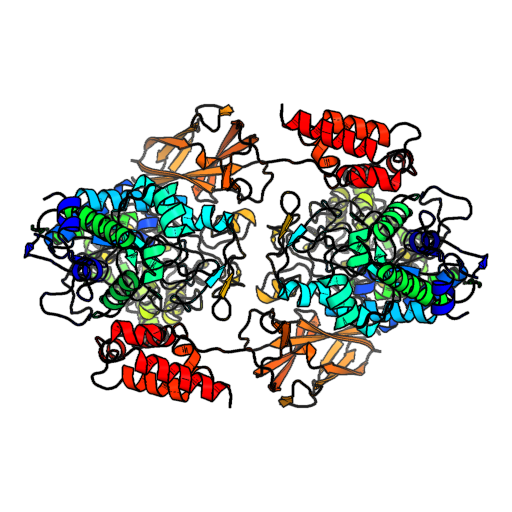TOM 2465 O O . GLU A 1 319 ? -15.992 -8.5 -37.719 1 96.25 319 GLU A O 1
ATOM 2470 N N . GLY A 1 320 ? -15.648 -8.984 -35.5 1 96.44 320 GLY A N 1
ATOM 2471 C CA . GLY A 1 320 ? -15.797 -10.414 -35.719 1 96.44 320 GLY A CA 1
ATOM 2472 C C . GLY A 1 320 ? -14.812 -10.992 -36.719 1 96.44 320 GLY A C 1
ATOM 2473 O O . GLY A 1 320 ? -15.164 -11.883 -37.5 1 96.44 320 GLY A O 1
ATOM 2474 N N . ILE A 1 321 ? -13.602 -10.461 -36.656 1 97.81 321 ILE A N 1
ATOM 2475 C CA . ILE A 1 321 ? -12.602 -10.914 -37.594 1 97.81 321 ILE A CA 1
ATOM 2476 C C . ILE A 1 321 ? -12.344 -12.406 -37.406 1 97.81 321 ILE A C 1
ATOM 2478 O O . ILE A 1 321 ? -11.992 -13.117 -38.344 1 97.81 321 ILE A O 1
ATOM 2482 N N . LEU A 1 322 ? -12.359 -12.852 -36.156 1 98.44 322 LEU A N 1
ATOM 2483 C CA . LEU A 1 322 ? -12.258 -14.281 -35.844 1 98.44 322 LEU A CA 1
ATOM 2484 C C . LEU A 1 322 ? -13.633 -14.891 -35.625 1 98.44 322 LEU A C 1
ATOM 2486 O O . LEU A 1 322 ? -14.531 -14.234 -35.094 1 98.44 322 LEU A O 1
ATOM 2490 N N . PRO A 1 323 ? -13.82 -16.078 -36.062 1 98.06 323 PRO A N 1
ATOM 2491 C CA . PRO A 1 323 ? -12.844 -17 -36.625 1 98.06 323 PRO A CA 1
ATOM 2492 C C . PRO A 1 323 ? -12.555 -16.703 -38.094 1 98.06 323 PRO A C 1
ATOM 2494 O O . PRO A 1 323 ? -13.281 -15.93 -38.75 1 98.06 323 PRO A O 1
ATOM 2497 N N . LEU A 1 324 ? -11.531 -17.297 -38.625 1 97.88 324 LEU A N 1
ATOM 2498 C CA . LEU A 1 324 ? -11.055 -17.031 -40 1 97.88 324 LEU A CA 1
ATOM 2499 C C . LEU A 1 324 ? -11.82 -17.859 -41 1 97.88 324 LEU A C 1
ATOM 2501 O O . LEU A 1 324 ? -11.242 -18.359 -41.969 1 97.88 324 LEU A O 1
ATOM 2505 N N . GLU A 1 325 ? -13.016 -18.078 -40.812 1 91.44 325 GLU A N 1
ATOM 2506 C CA . GLU A 1 325 ? -13.828 -18.844 -41.75 1 91.44 325 GLU A CA 1
ATOM 2507 C C . GLU A 1 325 ? -13.961 -18.125 -43.094 1 91.44 325 GLU A C 1
ATOM 2509 O O . GLU A 1 325 ? -14.289 -16.938 -43.125 1 91.44 325 GLU A O 1
ATOM 2514 N N . GLY A 1 326 ? -13.688 -18.75 -44.156 1 90.75 326 GLY A N 1
ATOM 2515 C CA . GLY A 1 326 ? -13.867 -18.203 -45.5 1 90.75 326 GLY A CA 1
ATOM 2516 C C . GLY A 1 326 ? -12.672 -17.406 -46 1 90.75 326 GLY A C 1
ATOM 2517 O O . GLY A 1 326 ? -12.656 -16.953 -47.125 1 90.75 326 GLY A O 1
ATOM 2518 N N . VAL A 1 327 ? -11.719 -17.234 -45.188 1 95.44 327 VAL A N 1
ATOM 2519 C CA . VAL A 1 327 ? -10.523 -16.5 -45.562 1 95.44 327 VAL A CA 1
ATOM 2520 C C . VAL A 1 327 ? -9.719 -17.328 -46.562 1 95.44 327 VAL A C 1
ATOM 2522 O O . VAL A 1 327 ? -9.555 -18.547 -46.406 1 95.44 327 VAL A O 1
ATOM 2525 N N . ARG A 1 328 ? -9.148 -16.656 -47.594 1 94.88 328 ARG A N 1
ATOM 2526 C CA . ARG A 1 328 ? -8.492 -17.391 -48.688 1 94.88 328 ARG A CA 1
ATOM 2527 C C . ARG A 1 328 ? -6.98 -17.219 -48.625 1 94.88 328 ARG A C 1
ATOM 2529 O O . ARG A 1 328 ? -6.227 -18.047 -49.125 1 94.88 328 ARG A O 1
ATOM 2536 N N . ARG A 1 329 ? -6.492 -16.125 -48.125 1 97.31 329 ARG A N 1
ATOM 2537 C CA . ARG A 1 329 ? -5.062 -15.844 -48 1 97.31 329 ARG A CA 1
ATOM 2538 C C . ARG A 1 329 ? -4.699 -15.375 -46.594 1 97.31 329 ARG A C 1
ATOM 2540 O O . ARG A 1 329 ? -5.195 -14.336 -46.156 1 97.31 329 ARG A O 1
ATOM 2547 N N . VAL A 1 330 ? -3.887 -16.125 -45.906 1 98.56 330 VAL A N 1
ATOM 2548 C CA . VAL A 1 330 ? -3.441 -15.781 -44.562 1 98.56 330 VAL A CA 1
ATOM 2549 C C . VAL A 1 330 ? -1.922 -15.633 -44.531 1 98.56 330 VAL A C 1
ATOM 2551 O O . VAL A 1 330 ? -1.2 -16.484 -45.062 1 98.56 330 VAL A O 1
ATOM 2554 N N . ALA A 1 331 ? -1.412 -14.516 -44.062 1 98.81 331 ALA A N 1
ATOM 2555 C CA . ALA A 1 331 ? 0.011 -14.375 -43.75 1 98.81 331 ALA A CA 1
ATOM 2556 C C . ALA A 1 331 ? 0.309 -14.773 -42.312 1 98.81 331 ALA A C 1
ATOM 2558 O O . ALA A 1 331 ? -0.156 -14.117 -41.375 1 98.81 331 ALA A O 1
ATOM 2559 N N . LEU A 1 332 ? 0.96 -15.852 -42.156 1 98.75 332 LEU A N 1
ATOM 2560 C CA . LEU A 1 332 ? 1.444 -16.281 -40.844 1 98.75 332 LEU A CA 1
ATOM 2561 C C . LEU A 1 332 ? 2.807 -15.656 -40.531 1 98.75 332 LEU A C 1
ATOM 2563 O O . LEU A 1 332 ? 3.779 -15.914 -41.25 1 98.75 332 LEU A O 1
ATOM 2567 N N . VAL A 1 333 ? 2.814 -14.852 -39.469 1 98.75 333 VAL A N 1
ATOM 2568 C CA . VAL A 1 333 ? 3.994 -14.039 -39.188 1 98.75 333 VAL A CA 1
ATOM 2569 C C . VAL A 1 333 ? 4.492 -14.328 -37.781 1 98.75 333 VAL A C 1
ATOM 2571 O O . VAL A 1 333 ? 3.693 -14.516 -36.875 1 98.75 333 VAL A O 1
ATOM 2574 N N . GLY A 1 334 ? 5.809 -14.383 -37.562 1 98.62 334 GLY A N 1
ATOM 2575 C CA . GLY A 1 334 ? 6.441 -14.617 -36.281 1 98.62 334 GLY A CA 1
ATOM 2576 C C . GLY A 1 334 ? 7.059 -16 -36.156 1 98.62 334 GLY A C 1
ATOM 2577 O O . GLY A 1 334 ? 6.414 -17 -36.5 1 98.62 334 GLY A O 1
ATOM 2578 N N . ALA A 1 335 ? 8.227 -16.047 -35.625 1 98.56 335 ALA A N 1
ATOM 2579 C CA . ALA A 1 335 ? 8.961 -17.312 -35.531 1 98.56 335 ALA A CA 1
ATOM 2580 C C . ALA A 1 335 ? 8.234 -18.297 -34.625 1 98.56 335 ALA A C 1
ATOM 2582 O O . ALA A 1 335 ? 8.336 -19.516 -34.844 1 98.56 335 ALA A O 1
ATOM 2583 N N . PHE A 1 336 ? 7.441 -17.812 -33.719 1 98.5 336 PHE A N 1
ATOM 2584 C CA . PHE A 1 336 ? 6.695 -18.672 -32.812 1 98.5 336 PHE A CA 1
ATOM 2585 C C . PHE A 1 336 ? 5.625 -19.453 -33.594 1 98.5 336 PHE A C 1
ATOM 2587 O O . PHE A 1 336 ? 5.098 -20.438 -33.062 1 98.5 336 PHE A O 1
ATOM 2594 N N . ALA A 1 337 ? 5.23 -19.016 -34.75 1 98.62 337 ALA A N 1
ATOM 2595 C CA . ALA A 1 337 ? 4.238 -19.75 -35.531 1 98.62 337 ALA A CA 1
ATOM 2596 C C . ALA A 1 337 ? 4.77 -21.109 -35.969 1 98.62 337 ALA A C 1
ATOM 2598 O O . ALA A 1 337 ? 4.016 -22.078 -36.062 1 98.62 337 ALA A O 1
ATOM 2599 N N . ARG A 1 338 ? 6.074 -21.156 -36.219 1 98.19 338 ARG A N 1
ATOM 2600 C CA . ARG A 1 338 ? 6.727 -22.375 -36.656 1 98.19 338 ARG A CA 1
ATOM 2601 C C . ARG A 1 338 ? 7.379 -23.109 -35.5 1 98.19 338 ARG A C 1
ATOM 2603 O O . ARG A 1 338 ? 7.426 -24.344 -35.469 1 98.19 338 ARG A O 1
ATOM 2610 N N . HIS A 1 339 ? 7.883 -22.375 -34.562 1 97.44 339 HIS A N 1
ATOM 2611 C CA . HIS A 1 339 ? 8.508 -22.875 -33.344 1 97.44 339 HIS A CA 1
ATOM 2612 C C . HIS A 1 339 ? 7.863 -22.281 -32.094 1 97.44 339 HIS A C 1
ATOM 2614 O O . HIS A 1 339 ? 8.43 -21.375 -31.484 1 97.44 339 HIS A O 1
ATOM 2620 N N . PRO A 1 340 ? 6.785 -22.906 -31.703 1 96.75 340 PRO A N 1
ATOM 2621 C CA . PRO A 1 340 ? 5.988 -22.25 -30.672 1 96.75 340 PRO A CA 1
ATOM 2622 C C . PRO A 1 340 ? 6.676 -22.266 -29.297 1 96.75 340 PRO A C 1
ATOM 2624 O O . PRO A 1 340 ? 7.348 -23.234 -28.953 1 96.75 340 PRO A O 1
ATOM 2627 N N . ARG A 1 341 ? 6.527 -21.156 -28.609 1 95.94 341 ARG A N 1
ATOM 2628 C CA . ARG A 1 341 ? 6.742 -21.109 -27.172 1 95.94 341 ARG A CA 1
ATOM 2629 C C . ARG A 1 341 ? 5.594 -21.781 -26.422 1 95.94 341 ARG A C 1
ATOM 2631 O O . ARG A 1 341 ? 4.449 -21.312 -26.484 1 95.94 341 ARG A O 1
ATOM 2638 N N . PHE A 1 342 ? 5.922 -22.922 -25.641 1 95.88 342 PHE A N 1
ATOM 2639 C CA . PHE A 1 342 ? 4.758 -23.656 -25.156 1 95.88 342 PHE A CA 1
ATOM 2640 C C . PHE A 1 342 ? 4.945 -24.094 -23.719 1 95.88 342 PHE A C 1
ATOM 2642 O O . PHE A 1 342 ? 4.047 -24.688 -23.109 1 95.88 342 PHE A O 1
ATOM 2649 N N . GLN A 1 343 ? 6.027 -23.797 -23.047 1 93.69 343 GLN A N 1
ATOM 2650 C CA . GLN A 1 343 ? 6.27 -24.094 -21.641 1 93.69 343 GLN A CA 1
ATOM 2651 C C . GLN A 1 343 ? 7.305 -23.156 -21.047 1 93.69 343 GLN A C 1
ATOM 2653 O O . GLN A 1 343 ? 7.895 -22.344 -21.75 1 93.69 343 GLN A O 1
ATOM 2658 N N . GLY A 1 344 ? 7.422 -23.188 -19.734 1 86.44 344 GLY A N 1
ATOM 2659 C CA . GLY A 1 344 ? 8.383 -22.344 -19.047 1 86.44 344 GLY A CA 1
ATOM 2660 C C . GLY A 1 344 ? 9.695 -23.031 -18.766 1 86.44 344 GLY A C 1
ATOM 2661 O O . GLY A 1 344 ? 9.875 -24.203 -19.125 1 86.44 344 GLY A O 1
ATOM 2662 N N . GLY A 1 345 ? 10.594 -22.234 -18.219 1 80.5 345 GLY A N 1
ATOM 2663 C CA . GLY A 1 345 ? 11.914 -22.75 -17.922 1 80.5 345 GLY A CA 1
ATOM 2664 C C . GLY A 1 345 ? 12.039 -23.234 -16.484 1 80.5 345 GLY A C 1
ATOM 2665 O O . GLY A 1 345 ? 11.164 -22.984 -15.656 1 80.5 345 GLY A O 1
ATOM 2666 N N . GLY A 1 346 ? 13.086 -24.031 -16.25 1 79 346 GLY A N 1
ATOM 2667 C CA . GLY A 1 346 ? 13.359 -24.5 -14.914 1 79 346 GLY A CA 1
ATOM 2668 C C . GLY A 1 346 ? 12.922 -25.938 -14.68 1 79 346 GLY A C 1
ATOM 2669 O O . GLY A 1 346 ? 12.945 -26.75 -15.609 1 79 346 GLY A O 1
ATOM 2670 N N . SER A 1 347 ? 12.594 -26.172 -13.469 1 77.19 347 SER A N 1
ATOM 2671 C CA . SER A 1 347 ? 12.344 -27.547 -13.055 1 77.19 347 SER A CA 1
ATOM 2672 C C . SER A 1 347 ? 11.039 -28.078 -13.648 1 77.19 347 SER A C 1
ATOM 2674 O O . SER A 1 347 ? 10.812 -29.297 -13.672 1 77.19 347 SER A O 1
ATOM 2676 N N . SER A 1 348 ? 10.266 -27.234 -14.188 1 77.62 348 SER A N 1
ATOM 2677 C CA . SER A 1 348 ? 8.984 -27.656 -14.75 1 77.62 348 SER A CA 1
ATOM 2678 C C . SER A 1 348 ? 9.109 -28 -16.234 1 77.62 348 SER A C 1
ATOM 2680 O O . SER A 1 348 ? 8.141 -28.422 -16.859 1 77.62 348 SER A O 1
ATOM 2682 N N . HIS A 1 349 ? 10.305 -27.922 -16.75 1 84.06 349 HIS A N 1
ATOM 2683 C CA . HIS A 1 349 ? 10.508 -28.156 -18.188 1 84.06 349 HIS A CA 1
ATOM 2684 C C . HIS A 1 349 ? 10.312 -29.625 -18.531 1 84.06 349 HIS A C 1
ATOM 2686 O O . HIS A 1 349 ? 10.922 -30.5 -17.922 1 84.06 349 HIS A O 1
ATOM 2692 N N . ILE A 1 350 ? 9.461 -29.891 -19.516 1 91 350 ILE A N 1
ATOM 2693 C CA . ILE A 1 350 ? 9.141 -31.25 -19.969 1 91 350 ILE A CA 1
ATOM 2694 C C . ILE A 1 350 ? 9.805 -31.516 -21.312 1 91 350 ILE A C 1
ATOM 2696 O O . ILE A 1 350 ? 9.805 -30.656 -22.203 1 91 350 ILE A O 1
ATOM 2700 N N . ASN A 1 351 ? 10.414 -32.656 -21.438 1 91.81 351 ASN A N 1
ATOM 2701 C CA . ASN A 1 351 ? 10.859 -33.156 -22.734 1 91.81 351 ASN A CA 1
ATOM 2702 C C . ASN A 1 351 ? 9.688 -33.656 -23.578 1 91.81 351 ASN A C 1
ATOM 2704 O O . ASN A 1 351 ? 9.406 -34.875 -23.578 1 91.81 351 ASN A O 1
ATOM 2708 N N . ALA A 1 352 ? 9.102 -32.812 -24.359 1 94.69 352 ALA A N 1
ATOM 2709 C CA . ALA A 1 352 ? 7.906 -33.156 -25.125 1 94.69 352 ALA A CA 1
ATOM 2710 C C . ALA A 1 352 ? 8.227 -34.156 -26.234 1 94.69 352 ALA A C 1
ATOM 2712 O O . ALA A 1 352 ? 9.219 -33.969 -26.953 1 94.69 352 ALA A O 1
ATOM 2713 N N . PHE A 1 353 ? 7.367 -35.188 -26.422 1 94.25 353 PHE A N 1
ATOM 2714 C CA . PHE A 1 353 ? 7.652 -36.219 -27.438 1 94.25 353 PHE A CA 1
ATOM 2715 C C . PHE A 1 353 ? 7.293 -35.688 -28.828 1 94.25 353 PHE A C 1
ATOM 2717 O O . PHE A 1 353 ? 7.77 -36.219 -29.844 1 94.25 353 PHE A O 1
ATOM 2724 N N . LYS A 1 354 ? 6.484 -34.688 -28.859 1 95.81 354 LYS A N 1
ATOM 2725 C CA . LYS A 1 354 ? 6.172 -34 -30.094 1 95.81 354 LYS A CA 1
ATOM 2726 C C . LYS A 1 354 ? 5.633 -32.594 -29.828 1 95.81 354 LYS A C 1
ATOM 2728 O O . LYS A 1 354 ? 5.141 -32.312 -28.719 1 95.81 354 LYS A O 1
ATOM 2733 N N . VAL A 1 355 ? 5.816 -31.688 -30.781 1 97.25 355 VAL A N 1
ATOM 2734 C CA . VAL A 1 355 ? 5.312 -30.328 -30.656 1 97.25 355 VAL A CA 1
ATOM 2735 C C . VAL A 1 355 ? 4.59 -29.922 -31.953 1 97.25 355 VAL A C 1
ATOM 2737 O O . VAL A 1 355 ? 5.141 -30.062 -33.031 1 97.25 355 VAL A O 1
ATOM 2740 N N . GLU A 1 356 ? 3.367 -29.469 -31.797 1 98.06 356 GLU A N 1
ATOM 2741 C CA . GLU A 1 356 ? 2.594 -28.969 -32.938 1 98.06 356 GLU A CA 1
ATOM 2742 C C . GLU A 1 356 ? 2.781 -27.453 -33.094 1 98.06 356 GLU A C 1
ATOM 2744 O O . GLU A 1 356 ? 2.711 -26.703 -32.125 1 98.06 356 GLU A O 1
ATOM 2749 N N . SER A 1 357 ? 3.057 -27.078 -34.25 1 98.38 357 SER A N 1
ATOM 2750 C CA . SER A 1 357 ? 3.162 -25.656 -34.562 1 98.38 357 SER A CA 1
ATOM 2751 C C . SER A 1 357 ? 1.923 -25.156 -35.312 1 98.38 357 SER A C 1
ATOM 2753 O O . SER A 1 357 ? 1.207 -25.938 -35.938 1 98.38 357 SER A O 1
ATOM 2755 N N . LEU A 1 358 ? 1.697 -23.922 -35.188 1 98.69 358 LEU A N 1
ATOM 2756 C CA . LEU A 1 358 ? 0.607 -23.312 -35.938 1 98.69 358 LEU A CA 1
ATOM 2757 C C . LEU A 1 358 ? 0.872 -23.391 -37.438 1 98.69 358 LEU A C 1
ATOM 2759 O O . LEU A 1 358 ? -0.056 -23.594 -38.219 1 98.69 358 LEU A O 1
ATOM 2763 N N . TYR A 1 359 ? 2.088 -23.266 -37.844 1 98.44 359 TYR A N 1
ATOM 2764 C CA . TYR A 1 359 ? 2.521 -23.312 -39.219 1 98.44 359 TYR A CA 1
ATOM 2765 C C . TYR A 1 359 ? 2.086 -24.609 -39.906 1 98.44 359 TYR A C 1
ATOM 2767 O O . TYR A 1 359 ? 1.618 -24.609 -41.031 1 98.44 359 TYR A O 1
ATOM 2775 N N . GLU A 1 360 ? 2.213 -25.672 -39.188 1 97.94 360 GLU A N 1
ATOM 2776 C CA . GLU A 1 360 ? 1.882 -26.984 -39.75 1 97.94 360 GLU A CA 1
ATOM 2777 C C . GLU A 1 360 ? 0.393 -27.281 -39.594 1 97.94 360 GLU A C 1
ATOM 2779 O O . GLU A 1 360 ? -0.193 -27.969 -40.438 1 97.94 360 GLU A O 1
ATOM 2784 N N . GLU A 1 361 ? -0.212 -26.781 -38.562 1 98.19 361 GLU A N 1
ATOM 2785 C CA . GLU A 1 361 ? -1.547 -27.234 -38.188 1 98.19 361 GLU A CA 1
ATOM 2786 C C . GLU A 1 361 ? -2.627 -26.375 -38.844 1 98.19 361 GLU A C 1
ATOM 2788 O O . GLU A 1 361 ? -3.715 -26.859 -39.156 1 98.19 361 GLU A O 1
ATOM 2793 N N . LEU A 1 362 ? -2.377 -25.078 -39.062 1 97.94 362 LEU A N 1
ATOM 2794 C CA . LEU A 1 362 ? -3.41 -24.172 -39.531 1 97.94 362 LEU A CA 1
ATOM 2795 C C . LEU A 1 362 ? -3.928 -24.578 -40.906 1 97.94 362 LEU A C 1
ATOM 2797 O O . LEU A 1 362 ? -5.137 -24.578 -41.125 1 97.94 362 LEU A O 1
ATOM 2801 N N . PRO A 1 363 ? -3.025 -24.984 -41.875 1 96.25 363 PRO A N 1
ATOM 2802 C CA . PRO A 1 363 ? -3.516 -25.375 -43.188 1 96.25 363 PRO A CA 1
ATOM 2803 C C . PRO A 1 363 ? -4.418 -26.609 -43.156 1 96.25 363 PRO A C 1
ATOM 2805 O O . PRO A 1 363 ? -5.266 -26.797 -44.031 1 96.25 363 PRO A O 1
ATOM 2808 N N . LYS A 1 364 ? -4.266 -27.406 -42.125 1 96.25 364 LYS A N 1
ATOM 2809 C CA . LYS A 1 364 ? -5.051 -28.625 -42 1 96.25 364 LYS A CA 1
ATOM 2810 C C . LYS A 1 364 ? -6.5 -28.328 -41.656 1 96.25 364 LYS A C 1
ATOM 2812 O O . LYS A 1 364 ? -7.406 -29.094 -42 1 96.25 364 LYS A O 1
ATOM 2817 N N . VAL A 1 365 ? -6.66 -27.266 -40.938 1 95.62 365 VAL A N 1
ATOM 2818 C CA . VAL A 1 365 ? -8 -26.984 -40.438 1 95.62 365 VAL A CA 1
ATOM 2819 C C . VAL A 1 365 ? -8.648 -25.875 -41.25 1 95.62 365 VAL A C 1
ATOM 2821 O O . VAL A 1 365 ? -9.875 -25.781 -41.344 1 95.62 365 VAL A O 1
ATOM 2824 N N . LEU A 1 366 ? -7.855 -24.969 -41.75 1 94.75 366 LEU A N 1
ATOM 2825 C CA . LEU A 1 366 ? -8.352 -23.906 -42.625 1 94.75 366 LEU A CA 1
ATOM 2826 C C . LEU A 1 366 ? -8.258 -24.328 -44.094 1 94.75 366 LEU A C 1
ATOM 2828 O O . LEU A 1 366 ? -7.5 -23.75 -44.875 1 94.75 366 LEU A O 1
ATOM 2832 N N . LYS A 1 367 ? -9.102 -25.141 -44.531 1 88.5 367 LYS A N 1
ATOM 2833 C CA . LYS A 1 367 ? -9.047 -25.766 -45.844 1 88.5 367 LYS A CA 1
ATOM 2834 C C . LYS A 1 367 ? -9.266 -24.734 -46.969 1 88.5 367 LYS A C 1
ATOM 2836 O O . LYS A 1 367 ? -10.141 -23.875 -46.844 1 88.5 367 LYS A O 1
ATOM 2841 N N . GLY A 1 368 ? -8.414 -24.859 -47.906 1 88.38 368 GLY A N 1
ATOM 2842 C CA . GLY A 1 368 ? -8.578 -24.016 -49.094 1 88.38 368 GLY A CA 1
ATOM 2843 C C . GLY A 1 368 ? -7.828 -22.703 -49 1 88.38 368 GLY A C 1
ATOM 2844 O O . GLY A 1 368 ? -7.723 -21.969 -49.969 1 88.38 368 GLY A O 1
ATOM 2845 N N . ALA A 1 369 ? -7.289 -22.406 -47.812 1 93.19 369 ALA A N 1
ATOM 2846 C CA . ALA A 1 369 ? -6.59 -21.141 -47.625 1 93.19 369 ALA A CA 1
ATOM 2847 C C . ALA A 1 369 ? -5.117 -21.266 -48.031 1 93.19 369 ALA A C 1
ATOM 2849 O O . ALA A 1 369 ? -4.488 -22.297 -47.75 1 93.19 369 ALA A O 1
ATOM 2850 N N . GLU A 1 370 ? -4.566 -20.344 -48.75 1 96.94 370 GLU A N 1
ATOM 2851 C CA . GLU A 1 370 ? -3.131 -20.219 -48.969 1 96.94 370 GLU A CA 1
ATOM 2852 C C . GLU A 1 370 ? -2.443 -19.516 -47.812 1 96.94 370 GLU A C 1
ATOM 2854 O O . GLU A 1 370 ? -2.811 -18.391 -47.438 1 96.94 370 GLU A O 1
ATOM 2859 N N . ILE A 1 371 ? -1.504 -20.203 -47.219 1 97.56 371 ILE A N 1
ATOM 2860 C CA . ILE A 1 371 ? -0.817 -19.641 -46.031 1 97.56 371 ILE A CA 1
ATOM 2861 C C . ILE A 1 371 ? 0.623 -19.297 -46.406 1 97.56 371 ILE A C 1
ATOM 2863 O O . ILE A 1 371 ? 1.387 -20.156 -46.844 1 97.56 371 ILE A O 1
ATOM 2867 N N . SER A 1 372 ? 1.004 -18.047 -46.344 1 98.25 372 SER A N 1
ATOM 2868 C CA . SER A 1 372 ? 2.395 -17.609 -46.438 1 98.25 372 SER A CA 1
ATOM 2869 C C . SER A 1 372 ? 3.02 -17.453 -45.062 1 98.25 372 SER A C 1
ATOM 2871 O O . SER A 1 372 ? 2.309 -17.344 -44.062 1 98.25 372 SER A O 1
ATOM 2873 N N . TYR A 1 373 ? 4.332 -17.562 -45.031 1 98.5 373 TYR A N 1
ATOM 2874 C CA . TYR A 1 373 ? 5.023 -17.516 -43.75 1 98.5 373 TYR A CA 1
ATOM 2875 C C . TYR A 1 373 ? 6.203 -16.547 -43.781 1 98.5 373 TYR A C 1
ATOM 2877 O O . TYR A 1 373 ? 6.949 -16.516 -44.781 1 98.5 373 TYR A O 1
ATOM 2885 N N . ALA A 1 374 ? 6.328 -15.734 -42.781 1 98.69 374 ALA A N 1
ATOM 2886 C CA . ALA A 1 374 ? 7.492 -14.891 -42.562 1 98.69 374 ALA A CA 1
ATOM 2887 C C . ALA A 1 374 ? 7.891 -14.906 -41.094 1 98.69 374 ALA A C 1
ATOM 2889 O O . ALA A 1 374 ? 7.074 -14.617 -40.219 1 98.69 374 ALA A O 1
ATOM 2890 N N . PRO A 1 375 ? 9.109 -15.148 -40.75 1 98.19 375 PRO A N 1
ATOM 2891 C CA . PRO A 1 375 ? 9.5 -15.312 -39.375 1 98.19 375 PRO A CA 1
ATOM 2892 C C . PRO A 1 375 ? 9.398 -14.008 -38.562 1 98.19 375 PRO A C 1
ATOM 2894 O O . PRO A 1 375 ? 9.047 -14.031 -37.375 1 98.19 375 PRO A O 1
ATOM 2897 N N . GLY A 1 376 ? 9.719 -12.883 -39.219 1 98.38 376 GLY A N 1
ATOM 2898 C CA . GLY A 1 376 ? 9.586 -11.57 -38.625 1 98.38 376 GLY A CA 1
ATOM 2899 C C . GLY A 1 376 ? 10.664 -11.258 -37.594 1 98.38 376 GLY A C 1
ATOM 2900 O O . GLY A 1 376 ? 11.023 -10.102 -37.406 1 98.38 376 GLY A O 1
ATOM 2901 N N . TYR A 1 377 ? 11.219 -12.219 -36.781 1 98.12 377 TYR A N 1
ATOM 2902 C CA . TYR A 1 377 ? 12.305 -12.094 -35.812 1 98.12 377 TYR A CA 1
ATOM 2903 C C . TYR A 1 377 ? 13.102 -13.391 -35.719 1 98.12 377 TYR A C 1
ATOM 2905 O O . TYR A 1 377 ? 12.695 -14.414 -36.281 1 98.12 377 TYR A O 1
ATOM 2913 N N . VAL A 1 378 ? 14.305 -13.297 -35.062 1 97.12 378 VAL A N 1
ATOM 2914 C CA . VAL A 1 378 ? 15.195 -14.438 -34.938 1 97.12 378 VAL A CA 1
ATOM 2915 C C . VAL A 1 378 ? 15.062 -15.07 -33.562 1 97.12 378 VAL A C 1
ATOM 2917 O O . VAL A 1 378 ? 15.18 -14.383 -32.562 1 97.12 378 VAL A O 1
ATOM 2920 N N . LEU A 1 379 ? 14.781 -16.375 -33.531 1 95 379 LEU A N 1
ATOM 2921 C CA . LEU A 1 379 ? 14.695 -17.094 -32.25 1 95 379 LEU A CA 1
ATOM 2922 C C . LEU A 1 379 ? 16 -17 -31.484 1 95 379 LEU A C 1
ATOM 2924 O O . LEU A 1 379 ? 17.078 -17.125 -32.062 1 95 379 LEU A O 1
ATOM 2928 N N . GLY A 1 380 ? 15.922 -16.703 -30.219 1 90.44 380 GLY A N 1
ATOM 2929 C CA . GLY A 1 380 ? 17.109 -16.562 -29.375 1 90.44 380 GLY A CA 1
ATOM 2930 C C . GLY A 1 380 ? 17.672 -15.156 -29.375 1 90.44 380 GLY A C 1
ATOM 2931 O O . GLY A 1 380 ? 18.484 -14.82 -28.516 1 90.44 380 GLY A O 1
ATOM 2932 N N . GLU A 1 381 ? 17.234 -14.32 -30.297 1 92.25 381 GLU A N 1
ATOM 2933 C CA . GLU A 1 381 ? 17.656 -12.93 -30.375 1 92.25 381 GLU A CA 1
ATOM 2934 C C . GLU A 1 381 ? 16.469 -11.984 -30.438 1 92.25 381 GLU A C 1
ATOM 2936 O O . GLU A 1 381 ? 16.453 -11.047 -31.234 1 92.25 381 GLU A O 1
ATOM 2941 N N . GLU A 1 382 ? 15.508 -12.305 -29.688 1 87.88 382 GLU A N 1
ATOM 2942 C CA . GLU A 1 382 ? 14.242 -11.586 -29.812 1 87.88 382 GLU A CA 1
ATOM 2943 C C . GLU A 1 382 ? 14.398 -10.125 -29.375 1 87.88 382 GLU A C 1
ATOM 2945 O O . GLU A 1 382 ? 13.578 -9.281 -29.75 1 87.88 382 GLU A O 1
ATOM 2950 N N . GLY A 1 383 ? 15.398 -9.766 -28.656 1 90.5 383 GLY A N 1
ATOM 2951 C CA . GLY A 1 383 ? 15.641 -8.398 -28.234 1 90.5 383 GLY A CA 1
ATOM 2952 C C . GLY A 1 383 ? 16.141 -7.5 -29.344 1 90.5 383 GLY A C 1
ATOM 2953 O O . GLY A 1 383 ? 16.078 -6.273 -29.234 1 90.5 383 GLY A O 1
ATOM 2954 N N . LYS A 1 384 ? 16.531 -8.039 -30.5 1 94.19 384 LYS A N 1
ATOM 2955 C CA . LYS A 1 384 ? 17.125 -7.293 -31.609 1 94.19 384 LYS A CA 1
ATOM 2956 C C . LYS A 1 384 ? 16.156 -7.215 -32.781 1 94.19 384 LYS A C 1
ATOM 2958 O O . LYS A 1 384 ? 15.641 -8.234 -33.25 1 94.19 384 LYS A O 1
ATOM 2963 N N . VAL A 1 385 ? 15.961 -6.094 -33.219 1 97.38 385 VAL A N 1
ATOM 2964 C CA . VAL A 1 385 ? 15.078 -5.859 -34.344 1 97.38 385 VAL A CA 1
ATOM 2965 C C . VAL A 1 385 ? 15.844 -6.113 -35.656 1 97.38 385 VAL A C 1
ATOM 2967 O O . VAL A 1 385 ? 16.938 -5.598 -35.844 1 97.38 385 VAL A O 1
ATOM 2970 N N . ASP A 1 386 ? 15.344 -6.941 -36.531 1 97.56 386 ASP A N 1
ATOM 2971 C CA . ASP A 1 386 ? 15.859 -7.152 -37.875 1 97.56 386 ASP A CA 1
ATOM 2972 C C . ASP A 1 386 ? 14.914 -6.555 -38.906 1 97.56 386 ASP A C 1
ATOM 2974 O O . ASP A 1 386 ? 13.914 -7.172 -39.281 1 97.56 386 ASP A O 1
ATOM 2978 N N . GLU A 1 387 ? 15.336 -5.441 -39.469 1 97.38 387 GLU A N 1
ATOM 2979 C CA . GLU A 1 387 ? 14.461 -4.691 -40.375 1 97.38 387 GLU A CA 1
ATOM 2980 C C . GLU A 1 387 ? 14.156 -5.488 -41.625 1 97.38 387 GLU A C 1
ATOM 2982 O O . GLU A 1 387 ? 13.078 -5.359 -42.219 1 97.38 387 GLU A O 1
ATOM 2987 N N . ARG A 1 388 ? 15.086 -6.211 -42.125 1 97.94 388 ARG A N 1
ATOM 2988 C CA . ARG A 1 388 ? 14.852 -7.027 -43.312 1 97.94 388 ARG A CA 1
ATOM 2989 C C . ARG A 1 388 ? 13.734 -8.039 -43.062 1 97.94 388 ARG A C 1
ATOM 2991 O O . ARG A 1 388 ? 12.859 -8.219 -43.906 1 97.94 388 ARG A O 1
ATOM 2998 N N . LEU A 1 389 ? 13.734 -8.719 -41.906 1 98.38 389 LEU A N 1
ATOM 2999 C CA . LEU A 1 389 ? 12.703 -9.695 -41.531 1 98.38 389 LEU A CA 1
ATOM 3000 C C . LEU A 1 389 ? 11.352 -9.008 -41.375 1 98.38 389 LEU A C 1
ATOM 3002 O O . LEU A 1 389 ? 10.312 -9.578 -41.719 1 98.38 389 LEU A O 1
ATOM 3006 N N . ILE A 1 390 ? 11.383 -7.836 -40.812 1 98.56 390 ILE A N 1
ATOM 3007 C CA . ILE A 1 390 ? 10.148 -7.066 -40.625 1 98.56 390 ILE A CA 1
ATOM 3008 C C . ILE A 1 390 ? 9.562 -6.715 -42 1 98.56 390 ILE A C 1
ATOM 3010 O O . ILE A 1 390 ? 8.352 -6.84 -42.219 1 98.56 390 ILE A O 1
ATOM 3014 N N . GLN A 1 391 ? 10.406 -6.281 -42.906 1 98.38 391 GLN A N 1
ATOM 3015 C CA . GLN A 1 391 ? 9.953 -5.93 -44.25 1 98.38 391 GLN A CA 1
ATOM 3016 C C . GLN A 1 391 ? 9.352 -7.137 -44.969 1 98.38 391 GLN A C 1
ATOM 3018 O O . GLN A 1 391 ? 8.32 -7.023 -45.656 1 98.38 391 GLN A O 1
ATOM 3023 N N . GLU A 1 392 ? 9.992 -8.25 -44.875 1 98.75 392 GLU A N 1
ATOM 3024 C CA . GLU A 1 392 ? 9.469 -9.492 -45.438 1 98.75 392 GLU A CA 1
ATOM 3025 C C . GLU A 1 392 ? 8.086 -9.812 -44.906 1 98.75 392 GLU A C 1
ATOM 3027 O O . GLU A 1 392 ? 7.188 -10.211 -45.625 1 98.75 392 GLU A O 1
ATOM 3032 N N . ALA A 1 393 ? 7.961 -9.664 -43.625 1 98.88 393 ALA A N 1
ATOM 3033 C CA . ALA A 1 393 ? 6.68 -9.906 -42.938 1 98.88 393 ALA A CA 1
ATOM 3034 C C . ALA A 1 393 ? 5.609 -8.945 -43.469 1 98.88 393 ALA A C 1
ATOM 3036 O O . ALA A 1 393 ? 4.465 -9.352 -43.688 1 98.88 393 ALA A O 1
ATOM 3037 N N . CYS A 1 394 ? 5.957 -7.691 -43.562 1 98.81 394 CYS A N 1
ATOM 3038 C CA . CYS A 1 394 ? 5.023 -6.688 -44.094 1 98.81 394 CYS A CA 1
ATOM 3039 C C . CYS A 1 394 ? 4.574 -7.023 -45.5 1 98.81 394 CYS A C 1
ATOM 3041 O O . CYS A 1 394 ? 3.398 -6.879 -45.844 1 98.81 394 CYS A O 1
ATOM 3043 N N . GLU A 1 395 ? 5.504 -7.449 -46.344 1 98.75 395 GLU A N 1
ATOM 3044 C CA . GLU A 1 395 ? 5.164 -7.82 -47.719 1 98.75 395 GLU A CA 1
ATOM 3045 C C . GLU A 1 395 ? 4.191 -8.992 -47.75 1 98.75 395 GLU A C 1
ATOM 3047 O O . GLU A 1 395 ? 3.213 -8.977 -48.5 1 98.75 395 GLU A O 1
ATOM 3052 N N . ALA A 1 396 ? 4.488 -9.984 -46.938 1 98.75 396 ALA A N 1
ATOM 3053 C CA . ALA A 1 396 ? 3.582 -11.125 -46.812 1 98.75 396 ALA A CA 1
ATOM 3054 C C . ALA A 1 396 ? 2.201 -10.688 -46.344 1 98.75 396 ALA A C 1
ATOM 3056 O O . ALA A 1 396 ? 1.183 -11.141 -46.875 1 98.75 396 ALA A O 1
ATOM 3057 N N . ALA A 1 397 ? 2.148 -9.844 -45.375 1 98.88 397 ALA A N 1
ATOM 3058 C CA . ALA A 1 397 ? 0.897 -9.359 -44.781 1 98.88 397 ALA A CA 1
ATOM 3059 C C . ALA A 1 397 ? 0.086 -8.57 -45.812 1 98.88 397 ALA A C 1
ATOM 3061 O O . ALA A 1 397 ? -1.134 -8.719 -45.906 1 98.88 397 ALA A O 1
ATOM 3062 N N . LYS A 1 398 ? 0.778 -7.777 -46.562 1 98.31 398 LYS A N 1
ATOM 3063 C CA . LYS A 1 398 ? 0.12 -6.965 -47.594 1 98.31 398 LYS A CA 1
ATOM 3064 C C . LYS A 1 398 ? -0.57 -7.844 -48.625 1 98.31 398 LYS A C 1
ATOM 3066 O O . LYS A 1 398 ? -1.614 -7.473 -49.188 1 98.31 398 LYS A O 1
ATOM 3071 N N . ALA A 1 399 ? 0.026 -8.875 -48.875 1 98.12 399 ALA A N 1
ATOM 3072 C CA . ALA A 1 399 ? -0.455 -9.758 -49.938 1 98.12 399 ALA A CA 1
ATOM 3073 C C . ALA A 1 399 ? -1.585 -10.648 -49.438 1 98.12 399 ALA A C 1
ATOM 3075 O O . ALA A 1 399 ? -2.252 -11.32 -50.25 1 98.12 399 ALA A O 1
ATOM 3076 N N . ALA A 1 400 ? -1.882 -10.656 -48.188 1 98.44 400 ALA A N 1
ATOM 3077 C CA . ALA A 1 400 ? -2.861 -11.555 -47.594 1 98.44 400 ALA A CA 1
ATOM 3078 C C . ALA A 1 400 ? -4.156 -10.82 -47.25 1 98.44 400 ALA A C 1
ATOM 3080 O O . ALA A 1 400 ? -4.215 -9.594 -47.344 1 98.44 400 ALA A O 1
ATOM 3081 N N . GLU A 1 401 ? -5.207 -11.57 -46.969 1 98 401 GLU A N 1
ATOM 3082 C CA . GLU A 1 401 ? -6.469 -11.016 -46.5 1 98 401 GLU A CA 1
ATOM 3083 C C . GLU A 1 401 ? -6.414 -10.734 -45 1 98 401 GLU A C 1
ATOM 3085 O O . GLU A 1 401 ? -7.051 -9.797 -44.531 1 98 401 GLU A O 1
ATOM 3090 N N . VAL A 1 402 ? -5.75 -11.555 -44.281 1 98.56 402 VAL A N 1
ATOM 3091 C CA . VAL A 1 402 ? -5.57 -11.445 -42.844 1 98.56 402 VAL A CA 1
ATOM 3092 C C . VAL A 1 402 ? -4.133 -11.805 -42.469 1 98.56 402 VAL A C 1
ATOM 3094 O O . VAL A 1 402 ? -3.535 -12.695 -43.062 1 98.56 402 VAL A O 1
ATOM 3097 N N . ALA A 1 403 ? -3.533 -11.094 -41.531 1 98.88 403 ALA A N 1
ATOM 3098 C CA . ALA A 1 403 ? -2.232 -11.445 -40.969 1 98.88 403 ALA A CA 1
ATOM 3099 C C . ALA A 1 403 ? -2.377 -11.961 -39.562 1 98.88 403 ALA A C 1
ATOM 3101 O O . ALA A 1 403 ? -3.082 -11.367 -38.75 1 98.88 403 ALA A O 1
ATOM 3102 N N . VAL A 1 404 ? -1.836 -13.102 -39.281 1 98.94 404 VAL A N 1
ATOM 3103 C CA . VAL A 1 404 ? -1.741 -13.656 -37.906 1 98.94 404 VAL A CA 1
ATOM 3104 C C . VAL A 1 404 ? -0.304 -13.547 -37.406 1 98.94 404 VAL A C 1
ATOM 3106 O O . VAL A 1 404 ? 0.602 -14.18 -37.969 1 98.94 404 VAL A O 1
ATOM 3109 N N . VAL A 1 405 ? -0.11 -12.758 -36.375 1 98.94 405 VAL A N 1
ATOM 3110 C CA . VAL A 1 405 ? 1.228 -12.5 -35.875 1 98.94 405 VAL A CA 1
ATOM 3111 C C . VAL A 1 405 ? 1.407 -13.195 -34.5 1 98.94 405 VAL A C 1
ATOM 3113 O O . VAL A 1 405 ? 0.676 -12.914 -33.562 1 98.94 405 VAL A O 1
ATOM 3116 N N . CYS A 1 406 ? 2.406 -14.117 -34.406 1 98.88 406 CYS A N 1
ATOM 3117 C CA . CYS A 1 406 ? 2.693 -14.844 -33.188 1 98.88 406 CYS A CA 1
ATOM 3118 C C . CYS A 1 406 ? 3.865 -14.219 -32.438 1 98.88 406 CYS A C 1
ATOM 3120 O O . CYS A 1 406 ? 4.98 -14.156 -32.969 1 98.88 406 CYS A O 1
ATOM 3122 N N . VAL A 1 407 ? 3.607 -13.703 -31.25 1 98.75 407 VAL A N 1
ATOM 3123 C CA . VAL A 1 407 ? 4.617 -13.062 -30.422 1 98.75 407 VAL A CA 1
ATOM 3124 C C . VAL A 1 407 ? 4.457 -13.508 -28.969 1 98.75 407 VAL A C 1
ATOM 3126 O O . VAL A 1 407 ? 3.516 -14.234 -28.641 1 98.75 407 VAL A O 1
ATOM 3129 N N . GLY A 1 408 ? 5.367 -13.188 -28.109 1 98.31 408 GLY A N 1
ATOM 3130 C CA . GLY A 1 408 ? 5.301 -13.547 -26.703 1 98.31 408 GLY A CA 1
ATOM 3131 C C . GLY A 1 408 ? 6.617 -13.359 -25.969 1 98.31 408 GLY A C 1
ATOM 3132 O O . GLY A 1 408 ? 7.434 -12.516 -26.344 1 98.31 408 GLY A O 1
ATOM 3133 N N . LEU A 1 409 ? 6.742 -14.039 -24.844 1 97.44 409 LEU A N 1
ATOM 3134 C CA . LEU A 1 409 ? 7.961 -14 -24.047 1 97.44 409 LEU A CA 1
ATOM 3135 C C . LEU A 1 409 ? 8.859 -15.188 -24.375 1 97.44 409 LEU A C 1
ATOM 3137 O O . LEU A 1 409 ? 8.406 -16.328 -24.422 1 97.44 409 LEU A O 1
ATOM 3141 N N . PRO A 1 410 ? 10.117 -14.93 -24.641 1 94 410 PRO A N 1
ATOM 3142 C CA . PRO A 1 410 ? 11.039 -16.062 -24.797 1 94 410 PRO A CA 1
ATOM 3143 C C . PRO A 1 410 ? 11.266 -16.828 -23.5 1 94 410 PRO A C 1
ATOM 3145 O O . PRO A 1 410 ? 11 -16.297 -22.406 1 94 410 PRO A O 1
ATOM 3148 N N . GLU A 1 411 ? 11.68 -18 -23.641 1 88.06 411 GLU A N 1
ATOM 3149 C CA . GLU A 1 411 ? 11.898 -18.875 -22.484 1 88.06 411 GLU A CA 1
ATOM 3150 C C . GLU A 1 411 ? 12.844 -18.219 -21.469 1 88.06 411 GLU A C 1
ATOM 3152 O O . GLU A 1 411 ? 12.648 -18.344 -20.266 1 88.06 411 GLU A O 1
ATOM 3157 N N . GLU A 1 412 ? 13.812 -17.531 -21.938 1 87.38 412 GLU A N 1
ATOM 3158 C CA . GLU A 1 412 ? 14.859 -16.953 -21.094 1 87.38 412 GLU A CA 1
ATOM 3159 C C . GLU A 1 412 ? 14.305 -15.844 -20.203 1 87.38 412 GLU A C 1
ATOM 3161 O O . GLU A 1 412 ? 14.953 -15.438 -19.234 1 87.38 412 GLU A O 1
ATOM 3166 N N . TRP A 1 413 ? 13.055 -15.422 -20.484 1 91.31 413 TRP A N 1
ATOM 3167 C CA . TRP A 1 413 ? 12.492 -14.336 -19.688 1 91.31 413 TRP A CA 1
ATOM 3168 C C . TRP A 1 413 ? 11.531 -14.875 -18.625 1 91.31 413 TRP A C 1
ATOM 3170 O O . TRP A 1 413 ? 11.086 -14.133 -17.75 1 91.31 413 TRP A O 1
ATOM 3180 N N . GLU A 1 414 ? 11.156 -16.141 -18.703 1 91.62 414 GLU A N 1
ATOM 3181 C CA . GLU A 1 414 ? 10.234 -16.781 -17.766 1 91.62 414 GLU A CA 1
ATOM 3182 C C . GLU A 1 414 ? 10.812 -18.078 -17.219 1 91.62 414 GLU A C 1
ATOM 3184 O O . GLU A 1 414 ? 10.617 -19.141 -17.797 1 91.62 414 GLU A O 1
ATOM 3189 N N . SER A 1 415 ? 11.406 -17.953 -16.125 1 89.5 415 SER A N 1
ATOM 3190 C CA . SER A 1 415 ? 12.078 -19.125 -15.594 1 89.5 415 SER A CA 1
ATOM 3191 C C . SER A 1 415 ? 12.18 -19.078 -14.07 1 89.5 415 SER A C 1
ATOM 3193 O O . SER A 1 415 ? 12.055 -18 -13.477 1 89.5 415 SER A O 1
ATOM 3195 N N . GLU A 1 416 ? 12.367 -20.25 -13.594 1 89.56 416 GLU A N 1
ATOM 3196 C CA . GLU A 1 416 ? 12.859 -20.375 -12.227 1 89.56 416 GLU A CA 1
ATOM 3197 C C . GLU A 1 416 ? 14.227 -19.719 -12.07 1 89.56 416 GLU A C 1
ATOM 3199 O O . GLU A 1 416 ? 15.047 -19.75 -12.984 1 89.56 416 GLU A O 1
ATOM 3204 N N . GLY A 1 417 ? 14.352 -19.094 -10.977 1 89.25 417 GLY A N 1
ATOM 3205 C CA . GLY A 1 417 ? 15.68 -18.594 -10.664 1 89.25 417 GLY A CA 1
ATOM 3206 C C . GLY A 1 417 ? 15.789 -17.094 -10.695 1 89.25 417 GLY A C 1
ATOM 3207 O O . GLY A 1 417 ? 16.641 -16.5 -10.031 1 89.25 417 GLY A O 1
ATOM 3208 N N . TYR A 1 418 ? 14.984 -16.469 -11.555 1 91.81 418 TYR A N 1
ATOM 3209 C CA . TYR A 1 418 ? 15.047 -15.008 -11.609 1 91.81 418 TYR A CA 1
ATOM 3210 C C . TYR A 1 418 ? 13.695 -14.414 -11.984 1 91.81 418 TYR A C 1
ATOM 3212 O O . TYR A 1 418 ? 12.852 -15.102 -12.578 1 91.81 418 TYR A O 1
ATOM 3220 N N . ASP A 1 419 ? 13.484 -13.141 -11.664 1 95.75 419 ASP A N 1
ATOM 3221 C CA . ASP A 1 419 ? 12.258 -12.414 -11.961 1 95.75 419 ASP A CA 1
ATOM 3222 C C . ASP A 1 419 ? 12.43 -11.516 -13.18 1 95.75 419 ASP A C 1
ATOM 3224 O O . ASP A 1 419 ? 13.555 -11.156 -13.539 1 95.75 419 ASP A O 1
ATOM 3228 N N . ARG A 1 420 ? 11.305 -11.219 -13.82 1 95.56 420 ARG A N 1
ATOM 3229 C CA . ARG A 1 420 ? 11.32 -10.188 -14.859 1 95.56 420 ARG A CA 1
ATOM 3230 C C . ARG A 1 420 ? 11.516 -8.805 -14.25 1 95.56 420 ARG A C 1
ATOM 3232 O O . ARG A 1 420 ? 11.258 -8.602 -13.062 1 95.56 420 ARG A O 1
ATOM 3239 N N . GLU A 1 421 ? 11.914 -7.867 -15.156 1 94.44 421 GLU A N 1
ATOM 3240 C CA . GLU A 1 421 ? 12.141 -6.5 -14.688 1 94.44 421 GLU A CA 1
ATOM 3241 C C . GLU A 1 421 ? 11.094 -5.543 -15.25 1 94.44 421 GLU A C 1
ATOM 3243 O O . GLU A 1 421 ? 10.961 -4.414 -14.781 1 94.44 421 GLU A O 1
ATOM 3248 N N . HIS A 1 422 ? 10.375 -5.945 -16.219 1 96.75 422 HIS A N 1
ATOM 3249 C CA . HIS A 1 422 ? 9.344 -5.141 -16.875 1 96.75 422 HIS A CA 1
ATOM 3250 C C . HIS A 1 422 ? 8.273 -6.02 -17.5 1 96.75 422 HIS A C 1
ATOM 3252 O O . HIS A 1 422 ? 8.391 -7.25 -17.5 1 96.75 422 HIS A O 1
ATOM 3258 N N . LEU A 1 423 ? 7.223 -5.41 -17.969 1 98 423 LEU A N 1
ATOM 3259 C CA . LEU A 1 423 ? 6.102 -6.145 -18.531 1 98 423 LEU A CA 1
ATOM 3260 C C . LEU A 1 423 ? 6.199 -6.188 -20.062 1 98 423 LEU A C 1
ATOM 3262 O O . LEU A 1 423 ? 5.332 -6.758 -20.719 1 98 423 LEU A O 1
ATOM 3266 N N . GLU A 1 424 ? 7.246 -5.684 -20.656 1 97.69 424 GLU A N 1
ATOM 3267 C CA . GLU A 1 424 ? 7.348 -5.527 -22.109 1 97.69 424 GLU A CA 1
ATOM 3268 C C . GLU A 1 424 ? 7.598 -6.867 -22.797 1 97.69 424 GLU A C 1
ATOM 3270 O O . GLU A 1 424 ? 8.242 -7.75 -22.219 1 97.69 424 GLU A O 1
ATOM 3275 N N . LEU A 1 425 ? 7.094 -7.008 -23.969 1 98.31 425 LEU A N 1
ATOM 3276 C CA . LEU A 1 425 ? 7.594 -8.008 -24.906 1 98.31 425 LEU A CA 1
ATOM 3277 C C . LEU A 1 425 ? 8.945 -7.594 -25.484 1 98.31 425 LEU A C 1
ATOM 3279 O O . LEU A 1 425 ? 9.328 -6.426 -25.375 1 98.31 425 LEU A O 1
ATOM 3283 N N . PRO A 1 426 ? 9.625 -8.594 -26.062 1 98 426 PRO A N 1
ATOM 3284 C CA . PRO A 1 426 ? 10.852 -8.18 -26.75 1 98 426 PRO A CA 1
ATOM 3285 C C . PRO A 1 426 ? 10.602 -7.094 -27.797 1 98 426 PRO A C 1
ATOM 3287 O O . PRO A 1 426 ? 9.57 -7.109 -28.469 1 98 426 PRO A O 1
ATOM 3290 N N . GLU A 1 427 ? 11.547 -6.246 -27.922 1 97.5 427 GLU A N 1
ATOM 3291 C CA . GLU A 1 427 ? 11.391 -5.121 -28.844 1 97.5 427 GLU A CA 1
ATOM 3292 C C . GLU A 1 427 ? 11.094 -5.602 -30.266 1 97.5 427 GLU A C 1
ATOM 3294 O O . GLU A 1 427 ? 10.305 -4.977 -30.984 1 97.5 427 GLU A O 1
ATOM 3299 N N . SER A 1 428 ? 11.719 -6.656 -30.703 1 98.25 428 SER A N 1
ATOM 3300 C CA . SER A 1 428 ? 11.5 -7.184 -32.062 1 98.25 428 SER A CA 1
ATOM 3301 C C . SER A 1 428 ? 10.047 -7.613 -32.25 1 98.25 428 SER A C 1
ATOM 3303 O O . SER A 1 428 ? 9.492 -7.469 -33.344 1 98.25 428 SER A O 1
ATOM 3305 N N . HIS A 1 429 ? 9.469 -8.133 -31.172 1 98.62 429 HIS A N 1
ATOM 3306 C CA . HIS A 1 429 ? 8.078 -8.562 -31.25 1 98.62 429 HIS A CA 1
ATOM 3307 C C . HIS A 1 429 ? 7.133 -7.371 -31.344 1 98.62 429 HIS A C 1
ATOM 3309 O O . HIS A 1 429 ? 6.238 -7.348 -32.188 1 98.62 429 HIS A O 1
ATOM 3315 N N . ASN A 1 430 ? 7.328 -6.379 -30.484 1 98.62 430 ASN A N 1
ATOM 3316 C CA . ASN A 1 430 ? 6.492 -5.184 -30.516 1 98.62 430 ASN A CA 1
ATOM 3317 C C . ASN A 1 430 ? 6.59 -4.465 -31.844 1 98.62 430 ASN A C 1
ATOM 3319 O O . ASN A 1 430 ? 5.574 -4.074 -32.438 1 98.62 430 ASN A O 1
ATOM 3323 N N . ARG A 1 431 ? 7.801 -4.273 -32.344 1 98.44 431 ARG A N 1
ATOM 3324 C CA . ARG A 1 431 ? 8.039 -3.609 -33.625 1 98.44 431 ARG A CA 1
ATOM 3325 C C . ARG A 1 431 ? 7.379 -4.375 -34.75 1 98.44 431 ARG A C 1
ATOM 3327 O O . ARG A 1 431 ? 6.867 -3.77 -35.719 1 98.44 431 ARG A O 1
ATOM 3334 N N . LEU A 1 432 ? 7.473 -5.645 -34.719 1 98.81 432 LEU A N 1
ATOM 3335 C CA . LEU A 1 432 ? 6.867 -6.488 -35.75 1 98.81 432 LEU A CA 1
ATOM 3336 C C . LEU A 1 432 ? 5.359 -6.273 -35.812 1 98.81 432 LEU A C 1
ATOM 3338 O O . LEU A 1 432 ? 4.801 -6.059 -36.906 1 98.81 432 LEU A O 1
ATOM 3342 N N . VAL A 1 433 ? 4.68 -6.344 -34.656 1 98.88 433 VAL A N 1
ATOM 3343 C CA . VAL A 1 433 ? 3.23 -6.18 -34.594 1 98.88 433 VAL A CA 1
ATOM 3344 C C . VAL A 1 433 ? 2.852 -4.801 -35.156 1 98.88 433 VAL A C 1
ATOM 3346 O O . VAL A 1 433 ? 1.922 -4.672 -35.938 1 98.88 433 VAL A O 1
ATOM 3349 N N . GLU A 1 434 ? 3.555 -3.789 -34.688 1 98.69 434 GLU A N 1
ATOM 3350 C CA . GLU A 1 434 ? 3.273 -2.42 -35.094 1 98.69 434 GLU A CA 1
ATOM 3351 C C . GLU A 1 434 ? 3.412 -2.27 -36.594 1 98.69 434 GLU A C 1
ATOM 3353 O O . GLU A 1 434 ? 2.559 -1.663 -37.25 1 98.69 434 GLU A O 1
ATOM 3358 N N . ALA A 1 435 ? 4.5 -2.82 -37.156 1 98.81 435 ALA A N 1
ATOM 3359 C CA . ALA A 1 435 ? 4.785 -2.695 -38.594 1 98.81 435 ALA A CA 1
ATOM 3360 C C . ALA A 1 435 ? 3.74 -3.434 -39.438 1 98.81 435 ALA A C 1
ATOM 3362 O O . ALA A 1 435 ? 3.254 -2.908 -40.438 1 98.81 435 ALA A O 1
ATOM 3363 N N . VAL A 1 436 ? 3.418 -4.633 -39.062 1 98.94 436 VAL A N 1
ATOM 3364 C CA . VAL A 1 436 ? 2.449 -5.441 -39.812 1 98.94 436 VAL A CA 1
ATOM 3365 C C . VAL A 1 436 ? 1.072 -4.785 -39.75 1 98.94 436 VAL A C 1
ATOM 3367 O O . VAL A 1 436 ? 0.377 -4.68 -40.75 1 98.94 436 VAL A O 1
ATOM 3370 N N . ALA A 1 437 ? 0.66 -4.332 -38.531 1 98.75 437 ALA A N 1
ATOM 3371 C CA . ALA A 1 437 ? -0.644 -3.699 -38.344 1 98.75 437 ALA A CA 1
ATOM 3372 C C . ALA A 1 437 ? -0.76 -2.432 -39.188 1 98.75 437 ALA A C 1
ATOM 3374 O O . ALA A 1 437 ? -1.856 -2.057 -39.625 1 98.75 437 ALA A O 1
ATOM 3375 N N . ALA A 1 438 ? 0.32 -1.78 -39.406 1 98.5 438 ALA A N 1
ATOM 3376 C CA . ALA A 1 438 ? 0.323 -0.546 -40.188 1 98.5 438 ALA A CA 1
ATOM 3377 C C . ALA A 1 438 ? -0.014 -0.821 -41.656 1 98.5 438 ALA A C 1
ATOM 3379 O O . ALA A 1 438 ? -0.616 0.019 -42.312 1 98.5 438 ALA A O 1
ATOM 3380 N N . VAL A 1 439 ? 0.282 -1.99 -42.25 1 98.62 439 VAL A N 1
ATOM 3381 C CA . VAL A 1 439 ? 0.11 -2.256 -43.688 1 98.62 439 VAL A CA 1
ATOM 3382 C C . VAL A 1 439 ? -1.062 -3.211 -43.875 1 98.62 439 VAL A C 1
ATOM 3384 O O . VAL A 1 439 ? -1.579 -3.336 -45 1 98.62 439 VAL A O 1
ATOM 3387 N N . GLN A 1 440 ? -1.516 -3.896 -42.875 1 98.56 440 GLN A N 1
ATOM 3388 C CA . GLN A 1 440 ? -2.625 -4.844 -42.906 1 98.56 440 GLN A CA 1
ATOM 3389 C C . GLN A 1 440 ? -3.561 -4.613 -41.719 1 98.56 440 GLN A C 1
ATOM 3391 O O . GLN A 1 440 ? -3.34 -5.156 -40.625 1 98.56 440 GLN A O 1
ATOM 3396 N N . PRO A 1 441 ? -4.668 -3.914 -41.906 1 97.25 441 PRO A N 1
ATOM 3397 C CA . PRO A 1 441 ? -5.559 -3.574 -40.812 1 97.25 441 PRO A CA 1
ATOM 3398 C C . PRO A 1 441 ? -6.23 -4.801 -40.188 1 97.25 441 PRO A C 1
ATOM 3400 O O . PRO A 1 441 ? -6.645 -4.766 -39.031 1 97.25 441 PRO A O 1
ATOM 3403 N N . ARG A 1 442 ? -6.359 -5.867 -40.969 1 98.38 442 ARG A N 1
ATOM 3404 C CA . ARG A 1 442 ? -6.938 -7.109 -40.438 1 98.38 442 ARG A CA 1
ATOM 3405 C C . ARG A 1 442 ? -5.863 -8 -39.844 1 98.38 442 ARG A C 1
ATOM 3407 O O . ARG A 1 442 ? -5.621 -9.109 -40.312 1 98.38 442 ARG A O 1
ATOM 3414 N N . THR A 1 443 ? -5.281 -7.484 -38.719 1 98.81 443 THR A N 1
ATOM 3415 C CA . THR A 1 443 ? -4.188 -8.164 -38.031 1 98.81 443 THR A CA 1
ATOM 3416 C C . THR A 1 443 ? -4.68 -8.82 -36.75 1 98.81 443 THR A C 1
ATOM 3418 O O . THR A 1 443 ? -5.355 -8.18 -35.938 1 98.81 443 THR A O 1
ATOM 3421 N N . VAL A 1 444 ? -4.402 -10.102 -36.594 1 98.88 444 VAL A N 1
ATOM 3422 C CA . VAL A 1 444 ? -4.66 -10.906 -35.406 1 98.88 444 VAL A CA 1
ATOM 3423 C C . VAL A 1 444 ? -3.346 -11.219 -34.688 1 98.88 444 VAL A C 1
ATOM 3425 O O . VAL A 1 444 ? -2.377 -11.648 -35.312 1 98.88 444 VAL A O 1
ATOM 3428 N N . VAL A 1 445 ? -3.287 -11.008 -33.406 1 98.94 445 VAL A N 1
ATOM 3429 C CA . VAL A 1 445 ? -2.084 -11.32 -32.656 1 98.94 445 VAL A CA 1
ATOM 3430 C C . VAL A 1 445 ? -2.338 -12.539 -31.75 1 98.94 445 VAL A C 1
ATOM 3432 O O . VAL A 1 445 ? -3.365 -12.617 -31.078 1 98.94 445 VAL A O 1
ATOM 3435 N N . VAL A 1 446 ? -1.478 -13.523 -31.797 1 98.94 446 VAL A N 1
ATOM 3436 C CA . VAL A 1 446 ? -1.464 -14.664 -30.891 1 98.94 446 VAL A CA 1
ATOM 3437 C C . VAL A 1 446 ? -0.314 -14.516 -29.891 1 98.94 446 VAL A C 1
ATOM 3439 O O . VAL A 1 446 ? 0.849 -14.406 -30.281 1 98.94 446 VAL A O 1
ATOM 3442 N N . LEU A 1 447 ? -0.639 -14.57 -28.609 1 98.88 447 LEU A N 1
ATOM 3443 C CA . LEU A 1 447 ? 0.339 -14.336 -27.547 1 98.88 447 LEU A CA 1
ATOM 3444 C C . LEU A 1 447 ? 0.75 -15.641 -26.875 1 98.88 447 LEU A C 1
ATOM 3446 O O . LEU A 1 447 ? -0.105 -16.438 -26.484 1 98.88 447 LEU A O 1
ATOM 3450 N N . HIS A 1 448 ? 2.031 -15.859 -26.797 1 98.5 448 HIS A N 1
ATOM 3451 C CA . HIS A 1 448 ? 2.629 -16.938 -26.016 1 98.5 448 HIS A CA 1
ATOM 3452 C C . HIS A 1 448 ? 3.416 -16.391 -24.828 1 98.5 448 HIS A C 1
ATOM 3454 O O . HIS A 1 448 ? 4.57 -15.984 -24.984 1 98.5 448 HIS A O 1
ATOM 3460 N N . ASN A 1 449 ? 2.891 -16.391 -23.672 1 98.19 449 ASN A N 1
ATOM 3461 C CA . ASN A 1 449 ? 3.512 -15.836 -22.469 1 98.19 449 ASN A CA 1
ATOM 3462 C C . ASN A 1 449 ? 2.936 -16.469 -21.203 1 98.19 449 ASN A C 1
ATOM 3464 O O . ASN A 1 449 ? 1.8 -16.938 -21.203 1 98.19 449 ASN A O 1
ATOM 3468 N N . GLY A 1 450 ? 3.727 -16.516 -20.141 1 97.31 450 GLY A N 1
ATOM 3469 C CA . GLY A 1 450 ? 3.328 -17.156 -18.906 1 97.31 450 GLY A CA 1
ATOM 3470 C C . GLY A 1 450 ? 2.824 -16.188 -17.859 1 97.31 450 GLY A C 1
ATOM 3471 O O . GLY A 1 450 ? 2.469 -16.578 -16.75 1 97.31 450 GLY A O 1
ATOM 3472 N N . ALA A 1 451 ? 2.785 -14.891 -18.156 1 97.5 451 ALA A N 1
ATOM 3473 C CA . ALA A 1 451 ? 2.34 -13.82 -17.266 1 97.5 451 ALA A CA 1
ATOM 3474 C C . ALA A 1 451 ? 1.891 -12.594 -18.062 1 97.5 451 ALA A C 1
ATOM 3476 O O . ALA A 1 451 ? 2.105 -12.523 -19.266 1 97.5 451 ALA A O 1
ATOM 3477 N N . PRO A 1 452 ? 1.282 -11.602 -17.375 1 98.5 452 PRO A N 1
ATOM 3478 C CA . PRO A 1 452 ? 0.788 -10.414 -18.078 1 98.5 452 PRO A CA 1
ATOM 3479 C C . PRO A 1 452 ? 1.899 -9.641 -18.797 1 98.5 452 PRO A C 1
ATOM 3481 O O . PRO A 1 452 ? 3.014 -9.547 -18.266 1 98.5 452 PRO A O 1
ATOM 3484 N N . VAL A 1 453 ? 1.573 -9.117 -19.984 1 98.56 453 VAL A N 1
ATOM 3485 C CA . VAL A 1 453 ? 2.492 -8.297 -20.781 1 98.56 453 VAL A CA 1
ATOM 3486 C C . VAL A 1 453 ? 1.795 -7.012 -21.219 1 98.56 453 VAL A C 1
ATOM 3488 O O . VAL A 1 453 ? 0.565 -6.961 -21.281 1 98.56 453 VAL A O 1
ATOM 3491 N N . ARG A 1 454 ? 2.547 -5.992 -21.484 1 97.81 454 ARG A N 1
ATOM 3492 C CA . ARG A 1 454 ? 2.031 -4.777 -22.109 1 97.81 454 ARG A CA 1
ATOM 3493 C C . ARG A 1 454 ? 1.801 -4.988 -23.594 1 97.81 454 ARG A C 1
ATOM 3495 O O . ARG A 1 454 ? 2.494 -5.785 -24.234 1 97.81 454 ARG A O 1
ATOM 3502 N N . MET A 1 455 ? 0.797 -4.32 -24.094 1 98.5 455 MET A N 1
ATOM 3503 C CA . MET A 1 455 ? 0.45 -4.387 -25.5 1 98.5 455 MET A CA 1
ATOM 3504 C C . MET A 1 455 ? 0.265 -2.988 -26.078 1 98.5 455 MET A C 1
ATOM 3506 O O . MET A 1 455 ? -0.855 -2.59 -26.406 1 98.5 455 MET A O 1
ATOM 3510 N N . PRO A 1 456 ? 1.373 -2.266 -26.312 1 97.81 456 PRO A N 1
ATOM 3511 C CA . PRO A 1 456 ? 1.245 -0.884 -26.781 1 97.81 456 PRO A CA 1
ATOM 3512 C C . PRO A 1 456 ? 0.533 -0.781 -28.141 1 97.81 456 PRO A C 1
ATOM 3514 O O . PRO A 1 456 ? -0.011 0.274 -28.469 1 97.81 456 PRO A O 1
ATOM 3517 N N . TRP A 1 457 ? 0.405 -1.849 -28.906 1 98.38 457 TRP A N 1
ATOM 3518 C CA . TRP A 1 457 ? -0.161 -1.908 -30.25 1 98.38 457 TRP A CA 1
ATOM 3519 C C . TRP A 1 457 ? -1.612 -2.373 -30.203 1 98.38 457 TRP A C 1
ATOM 3521 O O . TRP A 1 457 ? -2.232 -2.584 -31.25 1 98.38 457 TRP A O 1
ATOM 3531 N N . LEU A 1 458 ? -2.193 -2.512 -29.062 1 98.69 458 LEU A N 1
ATOM 3532 C CA . LEU A 1 458 ? -3.508 -3.127 -28.891 1 98.69 458 LEU A CA 1
ATOM 3533 C C . LEU A 1 458 ? -4.555 -2.4 -29.734 1 98.69 458 LEU A C 1
ATOM 3535 O O . LEU A 1 458 ? -5.43 -3.035 -30.328 1 98.69 458 LEU A O 1
ATOM 3539 N N . GLY A 1 459 ? -4.52 -1.075 -29.75 1 98.19 459 GLY A N 1
ATOM 3540 C CA . GLY A 1 459 ? -5.492 -0.276 -30.484 1 98.19 459 GLY A CA 1
ATOM 3541 C C . GLY A 1 459 ? -5.359 -0.395 -31.984 1 98.19 459 GLY A C 1
ATOM 3542 O O . GLY A 1 459 ? -6.27 -0.017 -32.719 1 98.19 459 GLY A O 1
ATOM 3543 N N . ARG A 1 460 ? -4.332 -1.023 -32.5 1 98.19 460 ARG A N 1
ATOM 3544 C CA . ARG A 1 460 ? -4.031 -1.052 -33.906 1 98.19 460 ARG A CA 1
ATOM 3545 C C . ARG A 1 460 ? -4.328 -2.424 -34.5 1 98.19 460 ARG A C 1
ATOM 3547 O O . ARG A 1 460 ? -4.266 -2.605 -35.719 1 98.19 460 ARG A O 1
ATOM 3554 N N . VAL A 1 461 ? -4.66 -3.396 -33.719 1 98.81 461 VAL A N 1
ATOM 3555 C CA . VAL A 1 461 ? -4.93 -4.742 -34.219 1 98.81 461 VAL A CA 1
ATOM 3556 C C . VAL A 1 461 ? -6.402 -5.082 -34.031 1 98.81 461 VAL A C 1
ATOM 3558 O O . VAL A 1 461 ? -7.094 -4.434 -33.219 1 98.81 461 VAL A O 1
ATOM 3561 N N . LYS A 1 462 ? -6.902 -6.059 -34.688 1 98.69 462 LYS A N 1
ATOM 3562 C CA . LYS A 1 462 ? -8.336 -6.344 -34.688 1 98.69 462 LYS A CA 1
ATOM 3563 C C . LYS A 1 462 ? -8.672 -7.453 -33.688 1 98.69 462 LYS A C 1
ATOM 3565 O O . LYS A 1 462 ? -9.789 -7.516 -33.188 1 98.69 462 LYS A O 1
ATOM 3570 N N . ALA A 1 463 ? -7.703 -8.359 -33.406 1 98.88 463 ALA A N 1
ATOM 3571 C CA . ALA A 1 463 ? -7.945 -9.438 -32.469 1 98.88 463 ALA A CA 1
ATOM 3572 C C . ALA A 1 463 ? -6.664 -9.828 -31.734 1 98.88 463 ALA A C 1
ATOM 3574 O O . ALA A 1 463 ? -5.562 -9.641 -32.25 1 98.88 463 ALA A O 1
ATOM 3575 N N . VAL A 1 464 ? -6.82 -10.273 -30.547 1 98.94 464 VAL A N 1
ATOM 3576 C CA . VAL A 1 464 ? -5.719 -10.805 -29.75 1 98.94 464 VAL A CA 1
ATOM 3577 C C . VAL A 1 464 ? -6.156 -12.086 -29.047 1 98.94 464 VAL A C 1
ATOM 3579 O O . VAL A 1 464 ? -7.152 -12.102 -28.328 1 98.94 464 VAL A O 1
ATOM 3582 N N . LEU A 1 465 ? -5.488 -13.172 -29.297 1 98.94 465 LEU A N 1
ATOM 3583 C CA . LEU A 1 465 ? -5.695 -14.453 -28.641 1 98.94 465 LEU A CA 1
ATOM 3584 C C . LEU A 1 465 ? -4.543 -14.766 -27.688 1 98.94 465 LEU A C 1
ATOM 3586 O O . LEU A 1 465 ? -3.389 -14.852 -28.109 1 98.94 465 LEU A O 1
ATOM 3590 N N . GLU A 1 466 ? -4.863 -14.883 -26.422 1 98.88 466 GLU A N 1
ATOM 3591 C CA . GLU A 1 466 ? -3.898 -15.305 -25.406 1 98.88 466 GLU A CA 1
ATOM 3592 C C . GLU A 1 466 ? -3.807 -16.828 -25.328 1 98.88 466 GLU A C 1
ATOM 3594 O O . GLU A 1 466 ? -4.68 -17.484 -24.766 1 98.88 466 GLU A O 1
ATOM 3599 N N . ALA A 1 467 ? -2.732 -17.328 -25.844 1 98.69 467 ALA A N 1
ATOM 3600 C CA . ALA A 1 467 ? -2.559 -18.781 -25.859 1 98.69 467 ALA A CA 1
ATOM 3601 C C . ALA A 1 467 ? -1.836 -19.266 -24.609 1 98.69 467 ALA A C 1
ATOM 3603 O O . ALA A 1 467 ? -1.852 -20.453 -24.297 1 98.69 467 ALA A O 1
ATOM 3604 N N . TYR A 1 468 ? -1.211 -18.297 -23.875 1 98.25 468 TYR A N 1
ATOM 3605 C CA . TYR A 1 468 ? -0.312 -18.641 -22.781 1 98.25 468 TYR A CA 1
ATOM 3606 C C . TYR A 1 468 ? 0.704 -19.688 -23.219 1 98.25 468 TYR A C 1
ATOM 3608 O O . TYR A 1 468 ? 1.19 -19.672 -24.344 1 98.25 468 TYR A O 1
ATOM 3616 N N . LEU A 1 469 ? 1.156 -20.438 -22.266 1 97.94 469 LEU A N 1
ATOM 3617 C CA . LEU A 1 469 ? 2.004 -21.594 -22.547 1 97.94 469 LEU A CA 1
ATOM 3618 C C . LEU A 1 469 ? 1.18 -22.875 -22.594 1 97.94 469 LEU A C 1
ATOM 3620 O O . LEU A 1 469 ? 1.114 -23.609 -21.609 1 97.94 469 LEU A O 1
ATOM 3624 N N . GLY A 1 470 ? 0.713 -23.109 -23.812 1 97.88 470 GLY A N 1
ATOM 3625 C CA . GLY A 1 470 ? -0.378 -24.062 -23.984 1 97.88 470 GLY A CA 1
ATOM 3626 C C . GLY A 1 470 ? 0.092 -25.5 -24.125 1 97.88 470 GLY A C 1
ATOM 3627 O O . GLY A 1 470 ? -0.703 -26.391 -24.422 1 97.88 470 GLY A O 1
ATOM 3628 N N . GLY A 1 471 ? 1.34 -25.828 -23.906 1 97.94 471 GLY A N 1
ATOM 3629 C CA . GLY A 1 471 ? 1.826 -27.188 -24 1 97.94 471 GLY A CA 1
ATOM 3630 C C . GLY A 1 471 ? 2.158 -27.609 -25.422 1 97.94 471 GLY A C 1
ATOM 3631 O O . GLY A 1 471 ? 2.094 -26.797 -26.344 1 97.94 471 GLY A O 1
ATOM 3632 N N . GLN A 1 472 ? 2.449 -28.891 -25.625 1 97.88 472 GLN A N 1
ATOM 3633 C CA . GLN A 1 472 ? 3.033 -29.406 -26.859 1 97.88 472 GLN A CA 1
ATOM 3634 C C . GLN A 1 472 ? 2.051 -29.297 -28.016 1 97.88 472 GLN A C 1
ATOM 3636 O O . GLN A 1 472 ? 2.453 -29.328 -29.188 1 97.88 472 GLN A O 1
ATOM 3641 N N . ALA A 1 473 ? 0.775 -29.172 -27.703 1 98.56 473 ALA A N 1
ATOM 3642 C CA . ALA A 1 473 ? -0.234 -29.141 -28.75 1 98.56 473 ALA A CA 1
ATOM 3643 C C . ALA A 1 473 ? -0.734 -27.719 -29 1 98.56 473 ALA A C 1
ATOM 3645 O O . ALA A 1 473 ? -1.778 -27.516 -29.625 1 98.56 473 ALA A O 1
ATOM 3646 N N . VAL A 1 474 ? 0.012 -26.734 -28.578 1 98.62 474 VAL A N 1
ATOM 3647 C CA . VAL A 1 474 ? -0.432 -25.344 -28.578 1 98.62 474 VAL A CA 1
ATOM 3648 C C . VAL A 1 474 ? -0.734 -24.891 -30 1 98.62 474 VAL A C 1
ATOM 3650 O O . VAL A 1 474 ? -1.697 -24.172 -30.25 1 98.62 474 VAL A O 1
ATOM 3653 N N . GLY A 1 475 ? 0.101 -25.297 -30.969 1 98.62 475 GLY A N 1
ATOM 3654 C CA . GLY A 1 475 ? -0.125 -24.922 -32.344 1 98.62 475 GLY A CA 1
ATOM 3655 C C . GLY A 1 475 ? -1.462 -25.391 -32.875 1 98.62 475 GLY A C 1
ATOM 3656 O O . GLY A 1 475 ? -2.172 -24.641 -33.562 1 98.62 475 GLY A O 1
ATOM 3657 N N . GLY A 1 476 ? -1.756 -26.672 -32.656 1 98.56 476 GLY A N 1
ATOM 3658 C CA . GLY A 1 476 ? -3.035 -27.219 -33.062 1 98.56 476 GLY A CA 1
ATOM 3659 C C . GLY A 1 476 ? -4.219 -26.562 -32.375 1 98.56 476 GLY A C 1
ATOM 3660 O O . GLY A 1 476 ? -5.258 -26.328 -33 1 98.56 476 GLY A O 1
ATOM 3661 N N . ALA A 1 477 ? -4.07 -26.312 -31.094 1 98.81 477 ALA A N 1
ATOM 3662 C CA . ALA A 1 477 ? -5.141 -25.672 -30.344 1 98.81 477 ALA A CA 1
ATOM 3663 C C . ALA A 1 477 ? -5.438 -24.281 -30.875 1 98.81 477 ALA A C 1
ATOM 3665 O O . ALA A 1 477 ? -6.602 -23.906 -31.031 1 98.81 477 ALA A O 1
ATOM 3666 N N . VAL A 1 478 ? -4.391 -23.484 -31.156 1 98.88 478 VAL A N 1
ATOM 3667 C CA . VAL A 1 478 ? -4.559 -22.156 -31.719 1 98.88 478 VAL A CA 1
ATOM 3668 C C . VAL A 1 478 ? -5.246 -22.25 -33.062 1 98.88 478 VAL A C 1
ATOM 3670 O O . VAL A 1 478 ? -6.156 -21.469 -33.375 1 98.88 478 VAL A O 1
ATOM 3673 N N . ALA A 1 479 ? -4.816 -23.219 -33.875 1 98.62 479 ALA A N 1
ATOM 3674 C CA . ALA A 1 479 ? -5.414 -23.406 -35.188 1 98.62 479 ALA A CA 1
ATOM 3675 C C . ALA A 1 479 ? -6.914 -23.688 -35.094 1 98.62 479 ALA A C 1
ATOM 3677 O O . ALA A 1 479 ? -7.707 -23.125 -35.844 1 98.62 479 ALA A O 1
ATOM 3678 N N . ASP A 1 480 ? -7.246 -24.547 -34.156 1 98.25 480 ASP A N 1
ATOM 3679 C CA . ASP A 1 480 ? -8.648 -24.891 -33.938 1 98.25 480 ASP A CA 1
ATOM 3680 C C . ASP A 1 480 ? -9.477 -23.641 -33.594 1 98.25 480 ASP A C 1
ATOM 3682 O O . ASP A 1 480 ? -10.594 -23.484 -34.094 1 98.25 480 ASP A O 1
ATOM 3686 N N . ILE A 1 481 ? -8.961 -22.797 -32.75 1 98.62 481 ILE A N 1
ATOM 3687 C CA . ILE A 1 481 ? -9.68 -21.594 -32.344 1 98.62 481 ILE A CA 1
ATOM 3688 C C . ILE A 1 481 ? -9.758 -20.609 -33.5 1 98.62 481 ILE A C 1
ATOM 3690 O O . ILE A 1 481 ? -10.844 -20.109 -33.812 1 98.62 481 ILE A O 1
ATOM 3694 N N . LEU A 1 482 ? -8.617 -20.344 -34.188 1 98.62 482 LEU A N 1
ATOM 3695 C CA . LEU A 1 482 ? -8.578 -19.375 -35.281 1 98.62 482 LEU A CA 1
ATOM 3696 C C . LEU A 1 482 ? -9.531 -19.797 -36.375 1 98.62 482 LEU A C 1
ATOM 3698 O O . LEU A 1 482 ? -10.195 -18.953 -37 1 98.62 482 LEU A O 1
ATOM 3702 N N . ALA A 1 483 ? -9.633 -21.109 -36.656 1 97.69 483 ALA A N 1
ATOM 3703 C CA . ALA A 1 483 ? -10.43 -21.609 -37.781 1 97.69 483 ALA A CA 1
ATOM 3704 C C . ALA A 1 483 ? -11.898 -21.766 -37.375 1 97.69 483 ALA A C 1
ATOM 3706 O O . ALA A 1 483 ? -12.75 -22.031 -38.219 1 97.69 483 ALA A O 1
ATOM 3707 N N . GLY A 1 484 ? -12.195 -21.641 -36.094 1 97.12 484 GLY A N 1
ATOM 3708 C CA . GLY A 1 484 ? -13.578 -21.703 -35.625 1 97.12 484 GLY A CA 1
ATOM 3709 C C . GLY A 1 484 ? -14.055 -23.109 -35.344 1 97.12 484 GLY A C 1
ATOM 3710 O O . GLY A 1 484 ? -15.258 -23.359 -35.25 1 97.12 484 GLY A O 1
ATOM 3711 N N . VAL A 1 485 ? -13.078 -24.031 -35.281 1 96.5 485 VAL A N 1
ATOM 3712 C CA . VAL A 1 485 ? -13.438 -25.406 -34.938 1 96.5 485 VAL A CA 1
ATOM 3713 C C . VAL A 1 485 ? -14.102 -25.422 -33.562 1 96.5 485 VAL A C 1
ATOM 3715 O O . VAL A 1 485 ? -15.047 -26.172 -33.312 1 96.5 485 VAL A O 1
ATOM 3718 N N . VAL A 1 486 ? -13.617 -24.641 -32.688 1 96.44 486 VAL A N 1
ATOM 3719 C CA . VAL A 1 486 ? -14.211 -24.453 -31.359 1 96.44 486 VAL A CA 1
ATOM 3720 C C . VAL A 1 486 ? -14.195 -22.969 -31 1 96.44 486 VAL A C 1
ATOM 3722 O O . VAL A 1 486 ? -13.32 -22.234 -31.438 1 96.44 486 VAL A O 1
ATOM 3725 N N . SER A 1 487 ? -15.258 -22.578 -30.219 1 98.38 487 SER A N 1
ATOM 3726 C CA . SER A 1 487 ? -15.273 -21.219 -29.672 1 98.38 487 SER A CA 1
ATOM 3727 C C . SER A 1 487 ? -14.352 -21.094 -28.469 1 98.38 487 SER A C 1
ATOM 3729 O O . SER A 1 487 ? -14.32 -21.984 -27.609 1 98.38 487 SER A O 1
ATOM 3731 N N . PRO A 1 488 ? -13.477 -20.062 -28.5 1 98.69 488 PRO A N 1
ATOM 3732 C CA . PRO A 1 488 ? -12.703 -19.859 -27.281 1 98.69 488 PRO A CA 1
ATOM 3733 C C . PRO A 1 488 ? -13.578 -19.766 -26.031 1 98.69 488 PRO A C 1
ATOM 3735 O O . PRO A 1 488 ? -14.68 -19.219 -26.094 1 98.69 488 PRO A O 1
ATOM 3738 N N . SER A 1 489 ? -13.086 -20.281 -24.922 1 98.62 489 SER A N 1
ATOM 3739 C CA . SER A 1 489 ? -13.906 -20.312 -23.719 1 98.62 489 SER A CA 1
ATOM 3740 C C . SER A 1 489 ? -13.062 -20.047 -22.469 1 98.62 489 SER A C 1
ATOM 3742 O O . SER A 1 489 ? -13.578 -20.109 -21.359 1 98.62 489 SER A O 1
ATOM 3744 N N . GLY A 1 490 ? -11.727 -19.859 -22.578 1 98.81 490 GLY A N 1
ATOM 3745 C CA . GLY A 1 490 ? -10.906 -19.516 -21.422 1 98.81 490 GLY A CA 1
ATOM 3746 C C . GLY A 1 490 ? -11.195 -18.125 -20.875 1 98.81 490 GLY A C 1
ATOM 3747 O O . GLY A 1 490 ? -11.688 -17.266 -21.609 1 98.81 490 GLY A O 1
ATOM 3748 N N . LYS A 1 491 ? -10.984 -17.969 -19.625 1 98.88 491 LYS A N 1
ATOM 3749 C CA . LYS A 1 491 ? -11.047 -16.672 -18.953 1 98.88 491 LYS A CA 1
ATOM 3750 C C . LYS A 1 491 ? -9.758 -16.391 -18.188 1 98.88 491 LYS A C 1
ATOM 3752 O O . LYS A 1 491 ? -9.141 -17.297 -17.641 1 98.88 491 LYS A O 1
ATOM 3757 N N . LEU A 1 492 ? -9.406 -15.148 -18.172 1 98.94 492 LEU A N 1
ATOM 3758 C CA . LEU A 1 492 ? -8.188 -14.773 -17.453 1 98.94 492 LEU A CA 1
ATOM 3759 C C . LEU A 1 492 ? -8.297 -15.141 -15.977 1 98.94 492 LEU A C 1
ATOM 3761 O O . LEU A 1 492 ? -9.281 -14.812 -15.32 1 98.94 492 LEU A O 1
ATOM 3765 N N . ALA A 1 493 ? -7.301 -15.812 -15.453 1 98.88 493 ALA A N 1
ATOM 3766 C CA . ALA A 1 493 ? -7.207 -16.109 -14.023 1 98.88 493 ALA A CA 1
ATOM 3767 C C . ALA A 1 493 ? -6.34 -15.094 -13.297 1 98.88 493 ALA A C 1
ATOM 3769 O O . ALA A 1 493 ? -5.883 -15.344 -12.18 1 98.88 493 ALA A O 1
ATOM 3770 N N . GLU A 1 494 ? -6.004 -14.023 -13.898 1 98.81 494 GLU A N 1
ATOM 3771 C CA . GLU A 1 494 ? -5.23 -12.891 -13.383 1 98.81 494 GLU A CA 1
ATOM 3772 C C . GLU A 1 494 ? -5.578 -11.609 -14.133 1 98.81 494 GLU A C 1
ATOM 3774 O O . GLU A 1 494 ? -6.102 -11.656 -15.25 1 98.81 494 GLU A O 1
ATOM 3779 N N . THR A 1 495 ? -5.355 -10.5 -13.5 1 98.88 495 THR A N 1
ATOM 3780 C CA . THR A 1 495 ? -5.59 -9.188 -14.102 1 98.88 495 THR A CA 1
ATOM 3781 C C . THR A 1 495 ? -4.379 -8.742 -14.914 1 98.88 495 THR A C 1
ATOM 3783 O O . THR A 1 495 ? -3.236 -8.93 -14.492 1 98.88 495 THR A O 1
ATOM 3786 N N . PHE A 1 496 ? -4.594 -8.25 -16.141 1 98.81 496 PHE A N 1
ATOM 3787 C CA . PHE A 1 496 ? -3.559 -7.547 -16.891 1 98.81 496 PHE A CA 1
ATOM 3788 C C . PHE A 1 496 ? -3.561 -6.062 -16.562 1 98.81 496 PHE A C 1
ATOM 3790 O O . PHE A 1 496 ? -4.492 -5.34 -16.922 1 98.81 496 PHE A O 1
ATOM 3797 N N . PRO A 1 497 ? -2.549 -5.598 -15.898 1 98.5 497 PRO A N 1
ATOM 3798 C CA . PRO A 1 497 ? -2.514 -4.164 -15.586 1 98.5 497 PRO A CA 1
ATOM 3799 C C . PRO A 1 497 ? -2.207 -3.305 -16.812 1 98.5 497 PRO A C 1
ATOM 3801 O O . PRO A 1 497 ? -1.637 -3.795 -17.797 1 98.5 497 PRO A O 1
ATOM 3804 N N . GLN A 1 498 ? -2.605 -2.006 -16.75 1 97.56 498 GLN A N 1
ATOM 3805 C CA . GLN A 1 498 ? -2.199 -1.062 -17.797 1 97.56 498 GLN A CA 1
ATOM 3806 C C . GLN A 1 498 ? -0.704 -0.772 -17.719 1 97.56 498 GLN A C 1
ATOM 3808 O O . GLN A 1 498 ? -0.023 -0.728 -18.75 1 97.56 498 GLN A O 1
ATOM 3813 N N . ARG A 1 499 ? -0.196 -0.469 -16.547 1 97.5 499 ARG A N 1
ATOM 3814 C CA . ARG A 1 499 ? 1.206 -0.184 -16.266 1 97.5 499 ARG A CA 1
ATOM 3815 C C . ARG A 1 499 ? 1.708 -1.023 -15.094 1 97.5 499 ARG A C 1
ATOM 3817 O O . ARG A 1 499 ? 0.935 -1.38 -14.203 1 97.5 499 ARG A O 1
ATOM 3824 N N . LEU A 1 500 ? 3.053 -1.388 -15.094 1 98.19 500 LEU A N 1
ATOM 3825 C CA . LEU A 1 500 ? 3.666 -2.086 -13.969 1 98.19 500 LEU A CA 1
ATOM 3826 C C . LEU A 1 500 ? 3.49 -1.296 -12.68 1 98.19 500 LEU A C 1
ATOM 3828 O O . LEU A 1 500 ? 3.215 -1.874 -11.625 1 98.19 500 LEU A O 1
ATOM 3832 N N . GLU A 1 501 ? 3.561 0.09 -12.758 1 97.69 501 GLU A N 1
ATOM 3833 C CA . GLU A 1 501 ? 3.506 0.987 -11.602 1 97.69 501 GLU A CA 1
ATOM 3834 C C . GLU A 1 501 ? 2.121 0.973 -10.961 1 97.69 501 GLU A C 1
ATOM 3836 O O . GLU A 1 501 ? 1.949 1.449 -9.836 1 97.69 501 GLU A O 1
ATOM 3841 N N . ASP A 1 502 ? 1.124 0.438 -11.68 1 97.19 502 ASP A N 1
ATOM 3842 C CA . ASP A 1 502 ? -0.246 0.409 -11.18 1 97.19 502 ASP A CA 1
ATOM 3843 C C . ASP A 1 502 ? -0.481 -0.812 -10.297 1 97.19 502 ASP A C 1
ATOM 3845 O O . ASP A 1 502 ? -1.494 -0.896 -9.602 1 97.19 502 ASP A O 1
ATOM 3849 N N . THR A 1 503 ? 0.487 -1.737 -10.289 1 98 503 THR A N 1
ATOM 3850 C CA . THR A 1 503 ? 0.306 -2.953 -9.5 1 98 503 THR A CA 1
ATOM 3851 C C . THR A 1 503 ? 0.449 -2.66 -8.008 1 98 503 THR A C 1
ATOM 3853 O O . THR A 1 503 ? 1.286 -1.849 -7.609 1 98 503 THR A O 1
ATOM 3856 N N . PRO A 1 504 ? -0.342 -3.334 -7.172 1 97.06 504 PRO A N 1
ATOM 3857 C CA . PRO A 1 504 ? -0.4 -2.975 -5.754 1 97.06 504 PRO A CA 1
ATOM 3858 C C . PRO A 1 504 ? 0.919 -3.225 -5.027 1 97.06 504 PRO A C 1
ATOM 3860 O O . PRO A 1 504 ? 1.204 -2.58 -4.016 1 97.06 504 PRO A O 1
ATOM 3863 N N . CYS A 1 505 ? 1.769 -4.117 -5.465 1 97.69 505 CYS A N 1
ATOM 3864 C CA . CYS A 1 505 ? 2.998 -4.438 -4.75 1 97.69 505 CYS A CA 1
ATOM 3865 C C . CYS A 1 505 ? 4.195 -3.732 -5.379 1 97.69 505 CYS A C 1
ATOM 3867 O O . CYS A 1 505 ? 5.34 -3.992 -5.008 1 97.69 505 CYS A O 1
ATOM 3869 N N . TYR A 1 506 ? 4.023 -2.766 -6.344 1 97.62 506 TYR A N 1
ATOM 3870 C CA . TYR A 1 506 ? 5.07 -2.148 -7.152 1 97.62 506 TYR A CA 1
ATOM 3871 C C . TYR A 1 506 ? 6.164 -1.558 -6.273 1 97.62 506 TYR A C 1
ATOM 3873 O O . TYR A 1 506 ? 7.352 -1.775 -6.516 1 97.62 506 TYR A O 1
ATOM 3881 N N . LEU A 1 507 ? 5.766 -0.909 -5.211 1 97.44 507 LEU A N 1
ATOM 3882 C CA . LEU A 1 507 ? 6.707 -0.143 -4.402 1 97.44 507 LEU A CA 1
ATOM 3883 C C . LEU A 1 507 ? 7.48 -1.057 -3.457 1 97.44 507 LEU A C 1
ATOM 3885 O O . LEU A 1 507 ? 8.492 -0.648 -2.881 1 97.44 507 LEU A O 1
ATOM 3889 N N . TRP A 1 508 ? 7.027 -2.318 -3.324 1 96.75 508 TRP A N 1
ATOM 3890 C CA . TRP A 1 508 ? 7.598 -3.172 -2.287 1 96.75 508 TRP A CA 1
ATOM 3891 C C . TRP A 1 508 ? 8.055 -4.508 -2.869 1 96.75 508 TRP A C 1
ATOM 3893 O O . TRP A 1 508 ? 8.258 -5.477 -2.135 1 96.75 508 TRP A O 1
ATOM 3903 N N . PHE A 1 509 ? 8.109 -4.641 -4.195 1 96.75 509 PHE A N 1
ATOM 3904 C CA . PHE A 1 509 ? 8.617 -5.805 -4.91 1 96.75 509 PHE A CA 1
ATOM 3905 C C . PHE A 1 509 ? 9.93 -5.477 -5.617 1 96.75 509 PHE A C 1
ATOM 3907 O O . PHE A 1 509 ? 10.039 -4.441 -6.281 1 96.75 509 PHE A O 1
ATOM 3914 N N . PRO A 1 510 ? 10.906 -6.301 -5.488 1 95.81 510 PRO A N 1
ATOM 3915 C CA . PRO A 1 510 ? 10.945 -7.602 -4.812 1 95.81 510 PRO A CA 1
ATOM 3916 C C . PRO A 1 510 ? 11.391 -7.496 -3.355 1 95.81 510 PRO A C 1
ATOM 3918 O O . PRO A 1 510 ? 11.625 -8.516 -2.701 1 95.81 510 PRO A O 1
ATOM 3921 N N . GLY A 1 511 ? 11.508 -6.301 -2.818 1 94.81 511 GLY A N 1
ATOM 3922 C CA . GLY A 1 511 ? 11.906 -6.055 -1.444 1 94.81 511 GLY A CA 1
ATOM 3923 C C . GLY A 1 511 ? 13.297 -5.457 -1.329 1 94.81 511 GLY A C 1
ATOM 3924 O O . GLY A 1 511 ? 13.836 -4.922 -2.303 1 94.81 511 GLY A O 1
ATOM 3925 N N . GLU A 1 512 ? 13.797 -5.309 -0.121 1 92.19 512 GLU A N 1
ATOM 3926 C CA . GLU A 1 512 ? 15.125 -4.758 0.142 1 92.19 512 GLU A CA 1
ATOM 3927 C C . GLU A 1 512 ? 15.938 -5.672 1.055 1 92.19 512 GLU A C 1
ATOM 3929 O O . GLU A 1 512 ? 15.383 -6.277 1.979 1 92.19 512 GLU A O 1
ATOM 3934 N N . ARG A 1 513 ? 17.172 -5.848 0.699 1 88.25 513 ARG A N 1
ATOM 3935 C CA . ARG A 1 513 ? 18.047 -6.801 1.376 1 88.25 513 ARG A CA 1
ATOM 3936 C C . ARG A 1 513 ? 17.453 -8.203 1.337 1 88.25 513 ARG A C 1
ATOM 3938 O O . ARG A 1 513 ? 17.094 -8.703 0.27 1 88.25 513 ARG A O 1
ATOM 3945 N N . ASP A 1 514 ? 17.328 -8.859 2.469 1 93.56 514 ASP A N 1
ATOM 3946 C CA . ASP A 1 514 ? 16.781 -10.211 2.494 1 93.56 514 ASP A CA 1
ATOM 3947 C C . ASP A 1 514 ? 15.391 -10.234 3.137 1 93.56 514 ASP A C 1
ATOM 3949 O O . ASP A 1 514 ? 15.086 -11.125 3.934 1 93.56 514 ASP A O 1
ATOM 3953 N N . ARG A 1 515 ? 14.703 -9.117 2.752 1 95.69 515 ARG A N 1
ATOM 3954 C CA . ARG A 1 515 ? 13.375 -8.945 3.328 1 95.69 515 ARG A CA 1
ATOM 3955 C C . ARG A 1 515 ? 12.398 -8.367 2.305 1 95.69 515 ARG A C 1
ATOM 3957 O O . ARG A 1 515 ? 12.766 -7.484 1.528 1 95.69 515 ARG A O 1
ATOM 3964 N N . VAL A 1 516 ? 11.172 -8.883 2.221 1 97.69 516 VAL A N 1
ATOM 3965 C CA . VAL A 1 516 ? 10.117 -8.336 1.377 1 97.69 516 VAL A CA 1
ATOM 3966 C C . VAL A 1 516 ? 8.828 -8.195 2.186 1 97.69 516 VAL A C 1
ATOM 3968 O O . VAL A 1 516 ? 8.375 -9.164 2.807 1 97.69 516 VAL A O 1
ATOM 3971 N N . GLU A 1 517 ? 8.242 -6.977 2.213 1 97.81 517 GLU A N 1
ATOM 3972 C CA . GLU A 1 517 ? 7.016 -6.707 2.959 1 97.81 517 GLU A CA 1
ATOM 3973 C C . GLU A 1 517 ? 5.793 -6.758 2.047 1 97.81 517 GLU A C 1
ATOM 3975 O O . GLU A 1 517 ? 5.789 -6.148 0.974 1 97.81 517 GLU A O 1
ATOM 3980 N N . TYR A 1 518 ? 4.809 -7.555 2.441 1 98.19 518 TYR A N 1
ATOM 3981 C CA . TYR A 1 518 ? 3.549 -7.633 1.711 1 98.19 518 TYR A CA 1
ATOM 3982 C C . TYR A 1 518 ? 2.586 -6.543 2.164 1 98.19 518 TYR A C 1
ATOM 3984 O O . TYR A 1 518 ? 1.504 -6.836 2.682 1 98.19 518 TYR A O 1
ATOM 3992 N N . ARG A 1 519 ? 2.848 -5.324 1.811 1 97.44 519 ARG A N 1
ATOM 3993 C CA . ARG A 1 519 ? 2.188 -4.145 2.359 1 97.44 519 ARG A CA 1
ATOM 3994 C C . ARG A 1 519 ? 0.814 -3.941 1.727 1 97.44 519 ARG A C 1
ATOM 3996 O O . ARG A 1 519 ? -0.034 -3.242 2.283 1 97.44 519 ARG A O 1
ATOM 4003 N N . GLU A 1 520 ? 0.528 -4.539 0.523 1 98 520 GLU A N 1
ATOM 4004 C CA . GLU A 1 520 ? -0.777 -4.441 -0.123 1 98 520 GLU A CA 1
ATOM 4005 C C . GLU A 1 520 ? -1.836 -5.219 0.654 1 98 520 GLU A C 1
ATOM 4007 O O . GLU A 1 520 ? -3.035 -5.039 0.43 1 98 520 GLU A O 1
ATOM 4012 N N . GLY A 1 521 ? -1.448 -6.113 1.603 1 97.81 521 GLY A N 1
ATOM 4013 C CA . GLY A 1 521 ? -2.381 -6.879 2.416 1 97.81 521 GLY A CA 1
ATOM 4014 C C . GLY A 1 521 ? -3.281 -7.785 1.6 1 97.81 521 GLY A C 1
ATOM 4015 O O . GLY A 1 521 ? -2.805 -8.547 0.756 1 97.81 521 GLY A O 1
ATOM 4016 N N . ILE A 1 522 ? -4.586 -7.664 1.833 1 98.38 522 ILE A N 1
ATOM 4017 C CA . ILE A 1 522 ? -5.559 -8.555 1.207 1 98.38 522 ILE A CA 1
ATOM 4018 C C . ILE A 1 522 ? -5.902 -8.039 -0.189 1 98.38 522 ILE A C 1
ATOM 4020 O O . ILE A 1 522 ? -6.656 -8.68 -0.923 1 98.38 522 ILE A O 1
ATOM 4024 N N . PHE A 1 523 ? -5.344 -6.906 -0.583 1 98.56 523 PHE A N 1
ATOM 4025 C CA . PHE A 1 523 ? -5.656 -6.281 -1.862 1 98.56 523 PHE A CA 1
ATOM 4026 C C . PHE A 1 523 ? -4.684 -6.738 -2.941 1 98.56 523 PHE A C 1
ATOM 4028 O O . PHE A 1 523 ? -3.906 -5.938 -3.465 1 98.56 523 PHE A O 1
ATOM 4035 N N . VAL A 1 524 ? -4.863 -7.984 -3.398 1 98.31 524 VAL A N 1
ATOM 4036 C CA . VAL A 1 524 ? -4.062 -8.609 -4.445 1 98.31 524 VAL A CA 1
ATOM 4037 C C . VAL A 1 524 ? -4.891 -8.742 -5.723 1 98.31 524 VAL A C 1
ATOM 4039 O O . VAL A 1 524 ? -6.066 -9.117 -5.668 1 98.31 524 VAL A O 1
ATOM 4042 N N . GLY A 1 525 ? -4.273 -8.438 -6.887 1 98.44 525 GLY A N 1
ATOM 4043 C CA . GLY A 1 525 ? -4.969 -8.586 -8.148 1 98.44 525 GLY A CA 1
ATOM 4044 C C . GLY A 1 525 ? -6.23 -7.75 -8.242 1 98.44 525 GLY A C 1
ATOM 4045 O O . GLY A 1 525 ? -6.215 -6.559 -7.93 1 98.44 525 GLY A O 1
ATOM 4046 N N . TYR A 1 526 ? -7.352 -8.367 -8.688 1 98.81 526 TYR A N 1
ATOM 4047 C CA . TYR A 1 526 ? -8.594 -7.648 -8.938 1 98.81 526 TYR A CA 1
ATOM 4048 C C . TYR A 1 526 ? -9.164 -7.07 -7.648 1 98.81 526 TYR A C 1
ATOM 4050 O O . TYR A 1 526 ? -9.891 -6.074 -7.676 1 98.81 526 TYR A O 1
ATOM 4058 N N . ARG A 1 527 ? -8.789 -7.723 -6.496 1 98.81 527 ARG A N 1
ATOM 4059 C CA . ARG A 1 527 ? -9.234 -7.188 -5.215 1 98.81 527 ARG A CA 1
ATOM 4060 C C . ARG A 1 527 ? -8.773 -5.746 -5.031 1 98.81 527 ARG A C 1
ATOM 4062 O O . ARG A 1 527 ? -9.484 -4.93 -4.445 1 98.81 527 ARG A O 1
ATOM 4069 N N . TYR A 1 528 ? -7.574 -5.398 -5.469 1 98.56 528 TYR A N 1
ATOM 4070 C CA . TYR A 1 528 ? -7.059 -4.035 -5.43 1 98.56 528 TYR A CA 1
ATOM 4071 C C . TYR A 1 528 ? -7.68 -3.186 -6.535 1 98.56 528 TYR A C 1
ATOM 4073 O O . TYR A 1 528 ? -8.273 -2.141 -6.262 1 98.56 528 TYR A O 1
ATOM 4081 N N . TYR A 1 529 ? -7.531 -3.639 -7.805 1 98.75 529 TYR A N 1
ATOM 4082 C CA . TYR A 1 529 ? -7.914 -2.85 -8.969 1 98.75 529 TYR A CA 1
ATOM 4083 C C . TYR A 1 529 ? -9.391 -2.484 -8.914 1 98.75 529 TYR A C 1
ATOM 4085 O O . TYR A 1 529 ? -9.766 -1.349 -9.211 1 98.75 529 TYR A O 1
ATOM 4093 N N . ASP A 1 530 ? -10.203 -3.449 -8.539 1 98.56 530 ASP A N 1
ATOM 4094 C CA . ASP A 1 530 ? -11.648 -3.207 -8.492 1 98.56 530 ASP A CA 1
ATOM 4095 C C . ASP A 1 530 ? -12.016 -2.312 -7.312 1 98.56 530 ASP A C 1
ATOM 4097 O O . ASP A 1 530 ? -12.898 -1.462 -7.426 1 98.56 530 ASP A O 1
ATOM 4101 N N . THR A 1 531 ? -11.305 -2.475 -6.172 1 98.31 531 THR A N 1
ATOM 4102 C CA . THR A 1 531 ? -11.609 -1.694 -4.98 1 98.31 531 THR A CA 1
ATOM 4103 C C . THR A 1 531 ? -11.281 -0.22 -5.199 1 98.31 531 THR A C 1
ATOM 4105 O O . THR A 1 531 ? -12.062 0.657 -4.812 1 98.31 531 THR A O 1
ATOM 4108 N N . VAL A 1 532 ? -10.18 0.101 -5.863 1 97.88 532 VAL A N 1
ATOM 4109 C CA . VAL A 1 532 ? -9.773 1.494 -6.016 1 97.88 532 VAL A CA 1
ATOM 4110 C C . VAL A 1 532 ? -10.258 2.025 -7.363 1 97.88 532 VAL A C 1
ATOM 4112 O O . VAL A 1 532 ? -10.008 3.184 -7.711 1 97.88 532 VAL A O 1
ATOM 4115 N N . GLY A 1 533 ? -10.875 1.187 -8.156 1 97.44 533 GLY A N 1
ATOM 4116 C CA . GLY A 1 533 ? -11.375 1.598 -9.461 1 97.44 533 GLY A CA 1
ATOM 4117 C C . GLY A 1 533 ? -10.273 1.91 -10.453 1 97.44 533 GLY A C 1
ATOM 4118 O O . GLY A 1 533 ? -10.406 2.824 -11.273 1 97.44 533 GLY A O 1
ATOM 4119 N N . LYS A 1 534 ? -9.148 1.258 -10.344 1 97.25 534 LYS A N 1
ATOM 4120 C CA . LYS A 1 534 ? -8.031 1.45 -11.258 1 97.25 534 LYS A CA 1
ATOM 4121 C C . LYS A 1 534 ? -8.305 0.803 -12.617 1 97.25 534 LYS A C 1
ATOM 4123 O O . LYS A 1 534 ? -8.742 -0.348 -12.68 1 97.25 534 LYS A O 1
ATOM 4128 N N . GLU A 1 535 ? -8.07 1.568 -13.688 1 96.88 535 GLU A N 1
ATOM 4129 C CA . GLU A 1 535 ? -8.219 0.994 -15.016 1 96.88 535 GLU A CA 1
ATOM 4130 C C . GLU A 1 535 ? -7.191 -0.106 -15.266 1 96.88 535 GLU A C 1
ATOM 4132 O O . GLU A 1 535 ? -6.035 0.018 -14.859 1 96.88 535 GLU A O 1
ATOM 4137 N N . VAL A 1 536 ? -7.609 -1.18 -15.875 1 98.31 536 VAL A N 1
ATOM 4138 C CA . VAL A 1 536 ? -6.738 -2.293 -16.234 1 98.31 536 VAL A CA 1
ATOM 4139 C C . VAL A 1 536 ? -6.867 -2.588 -17.734 1 98.31 536 VAL A C 1
ATOM 4141 O O . VAL A 1 536 ? -7.812 -2.139 -18.375 1 98.31 536 VAL A O 1
ATOM 4144 N N . LEU A 1 537 ? -5.848 -3.197 -18.297 1 98.38 537 LEU A N 1
ATOM 4145 C CA . LEU A 1 537 ? -5.934 -3.619 -19.688 1 98.38 537 LEU A CA 1
ATOM 4146 C C . LEU A 1 537 ? -7.023 -4.672 -19.859 1 98.38 537 LEU A C 1
ATOM 4148 O O . LEU A 1 537 ? -7.852 -4.566 -20.766 1 98.38 537 LEU A O 1
ATOM 4152 N N . PHE A 1 538 ? -7.031 -5.754 -19.062 1 98.81 538 PHE A N 1
ATOM 4153 C CA . PHE A 1 538 ? -8.062 -6.781 -19.031 1 98.81 538 PHE A CA 1
ATOM 4154 C C . PHE A 1 538 ? -8.352 -7.203 -17.594 1 98.81 538 PHE A C 1
ATOM 4156 O O . PHE A 1 538 ? -7.426 -7.488 -16.828 1 98.81 538 PHE A O 1
ATOM 4163 N N . PRO A 1 539 ? -9.617 -7.25 -17.219 1 98.81 539 PRO A N 1
ATOM 4164 C CA . PRO A 1 539 ? -9.953 -7.59 -15.828 1 98.81 539 PRO A CA 1
ATOM 4165 C C . PRO A 1 539 ? -9.883 -9.086 -15.547 1 98.81 539 PRO A C 1
ATOM 4167 O O . PRO A 1 539 ? -9.867 -9.891 -16.484 1 98.81 539 PRO A O 1
ATOM 4170 N N . PHE A 1 540 ? -9.844 -9.453 -14.289 1 98.88 540 PHE A N 1
ATOM 4171 C CA . PHE A 1 540 ? -9.93 -10.836 -13.82 1 98.88 540 PHE A CA 1
ATOM 4172 C C . PHE A 1 540 ? -11.211 -11.5 -14.32 1 98.88 540 PHE A C 1
ATOM 4174 O O . PHE A 1 540 ? -12.289 -10.906 -14.266 1 98.88 540 PHE A O 1
ATOM 4181 N N . GLY A 1 541 ? -11.078 -12.633 -14.883 1 98.88 541 GLY A N 1
ATOM 4182 C CA . GLY A 1 541 ? -12.219 -13.391 -15.344 1 98.88 541 GLY A CA 1
ATOM 4183 C C . GLY A 1 541 ? -12.664 -13.023 -16.75 1 98.88 541 GLY A C 1
ATOM 4184 O O . GLY A 1 541 ? -13.672 -13.531 -17.234 1 98.88 541 GLY A O 1
ATOM 4185 N N . PHE A 1 542 ? -11.898 -12.203 -17.422 1 98.88 542 PHE A N 1
ATOM 4186 C CA . PHE A 1 542 ? -12.273 -11.711 -18.75 1 98.88 542 PHE A CA 1
ATOM 4187 C C . PHE A 1 542 ? -11.922 -12.727 -19.828 1 98.88 542 PHE A C 1
ATOM 4189 O O . PHE A 1 542 ? -10.875 -13.367 -19.766 1 98.88 542 PHE A O 1
ATOM 4196 N N . GLY A 1 543 ? -12.664 -12.805 -20.844 1 98.88 543 GLY A N 1
ATOM 4197 C CA . GLY A 1 543 ? -12.469 -13.586 -22.047 1 98.88 543 GLY A CA 1
ATOM 4198 C C . GLY A 1 543 ? -13.672 -13.586 -22.969 1 98.88 543 GLY A C 1
ATOM 4199 O O . GLY A 1 543 ? -14.805 -13.758 -22.516 1 98.88 543 GLY A O 1
ATOM 4200 N N . LEU A 1 544 ? -13.422 -13.375 -24.203 1 98.69 544 LEU A N 1
ATOM 4201 C CA . LEU A 1 544 ? -14.492 -13.305 -25.188 1 98.69 544 LEU A CA 1
ATOM 4202 C C . LEU A 1 544 ? -14.797 -14.695 -25.75 1 98.69 544 LEU A C 1
ATOM 4204 O O . LEU A 1 544 ? -14.109 -15.664 -25.438 1 98.69 544 LEU A O 1
ATOM 4208 N N . SER A 1 545 ? -15.867 -14.812 -26.469 1 98.44 545 SER A N 1
ATOM 4209 C CA . SER A 1 545 ? -16.344 -16 -27.156 1 98.44 545 SER A CA 1
ATOM 4210 C C . SER A 1 545 ? -16.844 -15.672 -28.562 1 98.44 545 SER A C 1
ATOM 4212 O O . SER A 1 545 ? -17 -14.5 -28.906 1 98.44 545 SER A O 1
ATOM 4214 N N . TYR A 1 546 ? -17.031 -16.656 -29.422 1 98.5 546 TYR A N 1
ATOM 4215 C CA . TYR A 1 546 ? -17.609 -16.453 -30.75 1 98.5 546 TYR A CA 1
ATOM 4216 C C . TYR A 1 546 ? -19.141 -16.469 -30.688 1 98.5 546 TYR A C 1
ATOM 4218 O O . TYR A 1 546 ? -19.812 -16.375 -31.703 1 98.5 546 TYR A O 1
ATOM 4226 N N . THR A 1 547 ? -19.625 -16.609 -29.484 1 98 547 THR A N 1
ATOM 4227 C CA . THR A 1 547 ? -21.062 -16.516 -29.234 1 98 547 THR A CA 1
ATOM 4228 C C . THR A 1 547 ? -21.359 -15.586 -28.062 1 98 547 THR A C 1
ATOM 4230 O O . THR A 1 547 ? -20.453 -14.891 -27.578 1 98 547 THR A O 1
ATOM 4233 N N . GLU A 1 548 ? -22.641 -15.43 -27.75 1 97.94 548 GLU A N 1
ATOM 4234 C CA . GLU A 1 548 ? -23.078 -14.516 -26.703 1 97.94 548 GLU A CA 1
ATOM 4235 C C . GLU A 1 548 ? -23.984 -15.234 -25.688 1 97.94 548 GLU A C 1
ATOM 4237 O O . GLU A 1 548 ? -24.797 -16.078 -26.078 1 97.94 548 GLU A O 1
ATOM 4242 N N . PHE A 1 549 ? -23.828 -14.867 -24.516 1 98.75 549 PHE A N 1
ATOM 4243 C CA . PHE A 1 549 ? -24.609 -15.508 -23.469 1 98.75 549 PHE A CA 1
ATOM 4244 C C . PHE A 1 549 ? -25.406 -14.477 -22.688 1 98.75 549 PHE A C 1
ATOM 4246 O O . PHE A 1 549 ? -24.922 -13.383 -22.406 1 98.75 549 PHE A O 1
ATOM 4253 N N . ALA A 1 550 ? -26.609 -14.766 -22.375 1 98.69 550 ALA A N 1
ATOM 4254 C CA . ALA A 1 550 ? -27.469 -13.938 -21.531 1 98.69 550 ALA A CA 1
ATOM 4255 C C . ALA A 1 550 ? -27.641 -14.562 -20.141 1 98.69 550 ALA A C 1
ATOM 4257 O O . ALA A 1 550 ? -27.766 -15.789 -20.016 1 98.69 550 ALA A O 1
ATOM 4258 N N . TYR A 1 551 ? -27.562 -13.797 -19.125 1 98.69 551 TYR A N 1
ATOM 4259 C CA . TYR A 1 551 ? -27.812 -14.188 -17.75 1 98.69 551 TYR A CA 1
ATOM 4260 C C . TYR A 1 551 ? -29.172 -13.695 -17.266 1 98.69 551 TYR A C 1
ATOM 4262 O O . TYR A 1 551 ? -29.484 -12.508 -17.391 1 98.69 551 TYR A O 1
ATOM 4270 N N . THR A 1 552 ? -29.953 -14.539 -16.797 1 98.12 552 THR A N 1
ATOM 4271 C CA . THR A 1 552 ? -31.266 -14.156 -16.281 1 98.12 552 THR A CA 1
ATOM 4272 C C . THR A 1 552 ? -31.672 -15.031 -15.102 1 98.12 552 THR A C 1
ATOM 4274 O O . THR A 1 552 ? -30.969 -15.992 -14.766 1 98.12 552 THR A O 1
ATOM 4277 N N . GLY A 1 553 ? -32.656 -14.688 -14.383 1 96.44 553 GLY A N 1
ATOM 4278 C CA . GLY A 1 553 ? -33.375 -15.547 -13.438 1 96.44 553 GLY A CA 1
ATOM 4279 C C . GLY A 1 553 ? -32.531 -15.852 -12.195 1 96.44 553 GLY A C 1
ATOM 4280 O O . GLY A 1 553 ? -32.5 -17 -11.734 1 96.44 553 GLY A O 1
ATOM 4281 N N . MET A 1 554 ? -31.844 -14.883 -11.656 1 97.62 554 MET A N 1
ATOM 4282 C CA . MET A 1 554 ? -31.078 -15.133 -10.438 1 97.62 554 MET A CA 1
ATOM 4283 C C . MET A 1 554 ? -32.031 -15.32 -9.242 1 97.62 554 MET A C 1
ATOM 4285 O O . MET A 1 554 ? -32.906 -14.508 -9.023 1 97.62 554 MET A O 1
ATOM 4289 N N . LYS A 1 555 ? -31.875 -16.438 -8.602 1 98.12 555 LYS A N 1
ATOM 4290 C CA . LYS A 1 555 ? -32.625 -16.766 -7.406 1 98.12 555 LYS A CA 1
ATOM 4291 C C . LYS A 1 555 ? -31.719 -17.172 -6.254 1 98.12 555 LYS A C 1
ATOM 4293 O O . LYS A 1 555 ? -30.734 -17.875 -6.465 1 98.12 555 LYS A O 1
ATOM 4298 N N . VAL A 1 556 ? -32.062 -16.703 -5.125 1 98.06 556 VAL A N 1
ATOM 4299 C CA . VAL A 1 556 ? -31.406 -17.141 -3.902 1 98.06 556 VAL A CA 1
ATOM 4300 C C . VAL A 1 556 ? -32.375 -17.953 -3.049 1 98.06 556 VAL A C 1
ATOM 4302 O O . VAL A 1 556 ? -33.562 -17.734 -3.08 1 98.06 556 VAL A O 1
ATOM 4305 N N . SER A 1 557 ? -31.875 -18.891 -2.322 1 97.38 557 SER A N 1
ATOM 4306 C CA . SER A 1 557 ? -32.719 -19.797 -1.561 1 97.38 557 SER A CA 1
ATOM 4307 C C . SER A 1 557 ? -33.438 -19.078 -0.434 1 97.38 557 SER A C 1
ATOM 4309 O O . SER A 1 557 ? -34.5 -19.516 -0.003 1 97.38 557 SER A O 1
ATOM 4311 N N . ALA A 1 558 ? -32.781 -18 0.048 1 95.81 558 ALA A N 1
ATOM 4312 C CA . ALA A 1 558 ? -33.406 -17.234 1.115 1 95.81 558 ALA A CA 1
ATOM 4313 C C . ALA A 1 558 ? -32.875 -15.789 1.122 1 95.81 558 ALA A C 1
ATOM 4315 O O . ALA A 1 558 ? -31.719 -15.555 0.853 1 95.81 558 ALA A O 1
ATOM 4316 N N . GLY A 1 559 ? -33.781 -14.883 1.442 1 95.25 559 GLY A N 1
ATOM 4317 C CA . GLY A 1 559 ? -33.375 -13.5 1.582 1 95.25 559 GLY A CA 1
ATOM 4318 C C . GLY A 1 559 ? -32.625 -13.227 2.861 1 95.25 559 GLY A C 1
ATOM 4319 O O . GLY A 1 559 ? -31.875 -12.242 2.951 1 95.25 559 GLY A O 1
ATOM 4320 N N . GLU A 1 560 ? -32.906 -13.977 3.811 1 96.81 560 GLU A N 1
ATOM 4321 C CA . GLU A 1 560 ? -32.188 -13.969 5.082 1 96.81 560 GLU A CA 1
ATOM 4322 C C . GLU A 1 560 ? -31.734 -15.375 5.461 1 96.81 560 GLU A C 1
ATOM 4324 O O . GLU A 1 560 ? -32.531 -16.312 5.445 1 96.81 560 GLU A O 1
ATOM 4329 N N . VAL A 1 561 ? -30.453 -15.516 5.695 1 95.75 561 VAL A N 1
ATOM 4330 C CA . VAL A 1 561 ? -29.906 -16.844 5.98 1 95.75 561 VAL A CA 1
ATOM 4331 C C . VAL A 1 561 ? -28.953 -16.766 7.168 1 95.75 561 VAL A C 1
ATOM 4333 O O . VAL A 1 561 ? -28.328 -15.727 7.402 1 95.75 561 VAL A O 1
ATOM 4336 N N . SER A 1 562 ? -28.969 -17.875 7.891 1 95.81 562 SER A N 1
ATOM 4337 C CA . SER A 1 562 ? -27.922 -18 8.898 1 95.81 562 SER A CA 1
ATOM 4338 C C . SER A 1 562 ? -26.578 -18.328 8.258 1 95.81 562 SER A C 1
ATOM 4340 O O . SER A 1 562 ? -26.5 -19.109 7.297 1 95.81 562 SER A O 1
ATOM 4342 N N . ALA A 1 563 ? -25.562 -17.812 8.836 1 92.19 563 ALA A N 1
ATOM 4343 C CA . ALA A 1 563 ? -24.219 -18.047 8.312 1 92.19 563 ALA A CA 1
ATOM 4344 C C . ALA A 1 563 ? -23.922 -19.547 8.25 1 92.19 563 ALA A C 1
ATOM 4346 O O . ALA A 1 563 ? -23.125 -20 7.406 1 92.19 563 ALA A O 1
ATOM 4347 N N . ASP A 1 564 ? -24.609 -20.266 9.039 1 91 564 ASP A N 1
ATOM 4348 C CA . ASP A 1 564 ? -24.312 -21.688 9.133 1 91 564 ASP A CA 1
ATOM 4349 C C . ASP A 1 564 ? -25.203 -22.5 8.18 1 91 564 ASP A C 1
ATOM 4351 O O . ASP A 1 564 ? -24.953 -23.672 7.949 1 91 564 ASP A O 1
ATOM 4355 N N . ASP A 1 565 ? -26.375 -21.891 7.754 1 89.81 565 ASP A N 1
ATOM 4356 C CA . ASP A 1 565 ? -27.312 -22.594 6.883 1 89.81 565 ASP A CA 1
ATOM 4357 C C . ASP A 1 565 ? -26.938 -22.422 5.414 1 89.81 565 ASP A C 1
ATOM 4359 O O . ASP A 1 565 ? -26.812 -21.297 4.926 1 89.81 565 ASP A O 1
ATOM 4363 N N . GLY A 1 566 ? -25.875 -22.641 4.805 1 90 566 GLY A N 1
ATOM 4364 C CA . GLY A 1 566 ? -25.516 -22.5 3.4 1 90 566 GLY A CA 1
ATOM 4365 C C . GLY A 1 566 ? -26.547 -21.734 2.596 1 90 566 GLY A C 1
ATOM 4366 O O . GLY A 1 566 ? -27.719 -21.672 2.977 1 90 566 GLY A O 1
ATOM 4367 N N . LEU A 1 567 ? -26.234 -20.922 1.582 1 97.44 567 LEU A N 1
ATOM 4368 C CA . LEU A 1 567 ? -27.094 -20.188 0.653 1 97.44 567 LEU A CA 1
ATOM 4369 C C . LEU A 1 567 ? -26.969 -20.75 -0.758 1 97.44 567 LEU A C 1
ATOM 4371 O O . LEU A 1 567 ? -25.859 -20.891 -1.281 1 97.44 567 LEU A O 1
ATOM 4375 N N . VAL A 1 568 ? -28.062 -21.141 -1.297 1 98.38 568 VAL A N 1
ATOM 4376 C CA . VAL A 1 568 ? -28.062 -21.641 -2.668 1 98.38 568 VAL A CA 1
ATOM 4377 C C . VAL A 1 568 ? -28.422 -20.516 -3.631 1 98.38 568 VAL A C 1
ATOM 4379 O O . VAL A 1 568 ? -29.359 -19.766 -3.389 1 98.38 568 VAL A O 1
ATOM 4382 N N . VAL A 1 569 ? -27.656 -20.297 -4.633 1 98.75 569 VAL A N 1
ATOM 4383 C CA . VAL A 1 569 ? -27.891 -19.297 -5.676 1 98.75 569 VAL A CA 1
ATOM 4384 C C . VAL A 1 569 ? -28.047 -20 -7.027 1 98.75 569 VAL A C 1
ATOM 4386 O O . VAL A 1 569 ? -27.234 -20.859 -7.391 1 98.75 569 VAL A O 1
ATOM 4389 N N . GLU A 1 570 ? -29.078 -19.703 -7.754 1 98.69 570 GLU A N 1
ATOM 4390 C CA . GLU A 1 570 ? -29.312 -20.25 -9.086 1 98.69 570 GLU A CA 1
ATOM 4391 C C . GLU A 1 570 ? -29.422 -19.141 -10.125 1 98.69 570 GLU A C 1
ATOM 4393 O O . GLU A 1 570 ? -29.984 -18.078 -9.859 1 98.69 570 GLU A O 1
ATOM 4398 N N . VAL A 1 571 ? -28.828 -19.375 -11.227 1 98.62 571 VAL A N 1
ATOM 4399 C CA . VAL A 1 571 ? -28.844 -18.422 -12.328 1 98.62 571 VAL A CA 1
ATOM 4400 C C . VAL A 1 571 ? -29.078 -19.141 -13.648 1 98.62 571 VAL A C 1
ATOM 4402 O O . VAL A 1 571 ? -28.516 -20.219 -13.875 1 98.62 571 VAL A O 1
ATOM 4405 N N . SER A 1 572 ? -29.891 -18.562 -14.492 1 98.62 572 SER A N 1
ATOM 4406 C CA . SER A 1 572 ? -30.094 -19.094 -15.828 1 98.62 572 SER A CA 1
ATOM 4407 C C . SER A 1 572 ? -29.141 -18.453 -16.828 1 98.62 572 SER A C 1
ATOM 4409 O O . SER A 1 572 ? -28.984 -17.234 -16.859 1 98.62 572 SER A O 1
ATOM 4411 N N . VAL A 1 573 ? -28.484 -19.297 -17.594 1 98.75 573 VAL A N 1
ATOM 4412 C CA . VAL A 1 573 ? -27.594 -18.844 -18.656 1 98.75 573 VAL A CA 1
ATOM 4413 C C . VAL A 1 573 ? -28.062 -19.406 -20 1 98.75 573 VAL A C 1
ATOM 4415 O O . VAL A 1 573 ? -28.266 -20.609 -20.125 1 98.75 573 VAL A O 1
ATOM 4418 N N . LYS A 1 574 ? -28.188 -18.516 -20.969 1 98.75 574 LYS A N 1
ATOM 4419 C CA . LYS A 1 574 ? -28.656 -18.906 -22.297 1 98.75 574 LYS A CA 1
ATOM 4420 C C . LYS A 1 574 ? -27.688 -18.453 -23.375 1 98.75 574 LYS A C 1
ATOM 4422 O O . LYS A 1 574 ? -27.172 -17.328 -23.344 1 98.75 574 LYS A O 1
ATOM 4427 N N . ASN A 1 575 ? -27.328 -19.359 -24.297 1 98.75 575 ASN A N 1
ATOM 4428 C CA . ASN A 1 575 ? -26.594 -18.969 -25.484 1 98.75 575 ASN A CA 1
ATOM 4429 C C . ASN A 1 575 ? -27.5 -18.266 -26.5 1 98.75 575 ASN A C 1
ATOM 4431 O O . ASN A 1 575 ? -28.328 -18.906 -27.141 1 98.75 575 ASN A O 1
ATOM 4435 N N . VAL A 1 576 ? -27.328 -17.016 -26.609 1 98.62 576 VAL A N 1
ATOM 4436 C CA . VAL A 1 576 ? -28.203 -16.234 -27.484 1 98.62 576 VAL A CA 1
ATOM 4437 C C . VAL A 1 576 ? -27.5 -15.953 -28.797 1 98.62 576 VAL A C 1
ATOM 4439 O O . VAL A 1 576 ? -28 -15.172 -29.625 1 98.62 576 VAL A O 1
ATOM 4442 N N . GLY A 1 577 ? -26.359 -16.562 -28.938 1 97.88 577 GLY A N 1
ATOM 4443 C CA . GLY A 1 577 ? -25.641 -16.422 -30.188 1 97.88 577 GLY A CA 1
ATOM 4444 C C . GLY A 1 577 ? -25.906 -17.547 -31.172 1 97.88 577 GLY A C 1
ATOM 4445 O O . GLY A 1 577 ? -26.906 -18.25 -31.047 1 97.88 577 GLY A O 1
ATOM 4446 N N . LYS A 1 578 ? -25.047 -17.672 -32.219 1 96.19 578 LYS A N 1
ATOM 4447 C CA . LYS A 1 578 ? -25.328 -18.562 -33.344 1 96.19 578 LYS A CA 1
ATOM 4448 C C . LYS A 1 578 ? -24.391 -19.766 -33.344 1 96.19 578 LYS A C 1
ATOM 4450 O O . LYS A 1 578 ? -24.531 -20.672 -34.156 1 96.19 578 LYS A O 1
ATOM 4455 N N . ARG A 1 579 ? -23.484 -19.797 -32.375 1 97.44 579 ARG A N 1
ATOM 4456 C CA . ARG A 1 579 ? -22.516 -20.891 -32.281 1 97.44 579 ARG A CA 1
ATOM 4457 C C . ARG A 1 579 ? -22.547 -21.531 -30.906 1 97.44 579 ARG A C 1
ATOM 4459 O O . ARG A 1 579 ? -22.922 -20.875 -29.922 1 97.44 579 ARG A O 1
ATOM 4466 N N . ALA A 1 580 ? -22.219 -22.797 -30.906 1 98.06 580 ALA A N 1
ATOM 4467 C CA . ALA A 1 580 ? -22.031 -23.438 -29.609 1 98.06 580 ALA A CA 1
ATOM 4468 C C . ALA A 1 580 ? -20.812 -22.859 -28.875 1 98.06 580 ALA A C 1
ATOM 4470 O O . ALA A 1 580 ? -19.859 -22.422 -29.516 1 98.06 580 ALA A O 1
ATOM 4471 N N . GLY A 1 581 ? -20.891 -22.812 -27.625 1 98.06 581 GLY A N 1
ATOM 4472 C CA . GLY A 1 581 ? -19.781 -22.312 -26.828 1 98.06 581 GLY A CA 1
ATOM 4473 C C . GLY A 1 581 ? -19.906 -22.641 -25.359 1 98.06 581 GLY A C 1
ATOM 4474 O O . GLY A 1 581 ? -20.906 -23.234 -24.938 1 98.06 581 GLY A O 1
ATOM 4475 N N . LYS A 1 582 ? -18.906 -22.391 -24.656 1 98.69 582 LYS A N 1
ATOM 4476 C CA . LYS A 1 582 ? -18.891 -22.547 -23.203 1 98.69 582 LYS A CA 1
ATOM 4477 C C . LYS A 1 582 ? -18.766 -21.203 -22.5 1 98.69 582 LYS A C 1
ATOM 4479 O O . LYS A 1 582 ? -18.047 -20.312 -22.984 1 98.69 582 LYS A O 1
ATOM 4484 N N . GLU A 1 583 ? -19.516 -21.094 -21.391 1 98.62 583 GLU A N 1
ATOM 4485 C CA . GLU A 1 583 ? -19.484 -19.875 -20.562 1 98.62 583 GLU A CA 1
ATOM 4486 C C . GLU A 1 583 ? -19.062 -20.203 -19.141 1 98.62 583 GLU A C 1
ATOM 4488 O O . GLU A 1 583 ? -19.438 -21.25 -18.594 1 98.62 583 GLU A O 1
ATOM 4493 N N . VAL A 1 584 ? -18.188 -19.359 -18.578 1 98.88 584 VAL A N 1
ATOM 4494 C CA . VAL A 1 584 ? -17.875 -19.438 -17.156 1 98.88 584 VAL A CA 1
ATOM 4495 C C . VAL A 1 584 ? -18.719 -18.438 -16.375 1 98.88 584 VAL A C 1
ATOM 4497 O O . VAL A 1 584 ? -18.516 -17.219 -16.484 1 98.88 584 VAL A O 1
ATOM 4500 N N . VAL A 1 585 ? -19.641 -18.922 -15.602 1 98.88 585 VAL A N 1
ATOM 4501 C CA . VAL A 1 585 ? -20.438 -18.078 -14.711 1 98.88 585 VAL A CA 1
ATOM 4502 C C . VAL A 1 585 ? -19.672 -17.844 -13.406 1 98.88 585 VAL A C 1
ATOM 4504 O O . VAL A 1 585 ? -19.281 -18.797 -12.727 1 98.88 585 VAL A O 1
ATOM 4507 N N . GLN A 1 586 ? -19.375 -16.578 -13.094 1 98.94 586 GLN A N 1
ATOM 4508 C CA . GLN A 1 586 ? -18.594 -16.219 -11.922 1 98.94 586 GLN A CA 1
ATOM 4509 C C . GLN A 1 586 ? -19.469 -15.57 -10.852 1 98.94 586 GLN A C 1
ATOM 4511 O O . GLN A 1 586 ? -20.281 -14.688 -11.156 1 98.94 586 GLN A O 1
ATOM 4516 N N . LEU A 1 587 ? -19.375 -16.016 -9.633 1 98.94 587 LEU A N 1
ATOM 4517 C CA . LEU A 1 587 ? -20.141 -15.461 -8.516 1 98.94 587 LEU A CA 1
ATOM 4518 C C . LEU A 1 587 ? -19.219 -14.797 -7.496 1 98.94 587 LEU A C 1
ATOM 4520 O O . LEU A 1 587 ? -18.266 -15.422 -7.023 1 98.94 587 LEU A O 1
ATOM 4524 N N . TYR A 1 588 ? -19.484 -13.586 -7.211 1 98.88 588 TYR A N 1
ATOM 4525 C CA . TYR A 1 588 ? -18.75 -12.797 -6.219 1 98.88 588 TYR A CA 1
ATOM 4526 C C . TYR A 1 588 ? -19.656 -12.43 -5.047 1 98.88 588 TYR A C 1
ATOM 4528 O O . TYR A 1 588 ? -20.875 -12.352 -5.199 1 98.88 588 TYR A O 1
ATOM 4536 N N . VAL A 1 589 ? -19.047 -12.234 -3.918 1 98.81 589 VAL A N 1
ATOM 4537 C CA . VAL A 1 589 ? -19.75 -11.789 -2.723 1 98.81 589 VAL A CA 1
ATOM 4538 C C . VAL A 1 589 ? -19.172 -10.461 -2.244 1 98.81 589 VAL A C 1
ATOM 4540 O O . VAL A 1 589 ? -17.953 -10.297 -2.193 1 98.81 589 VAL A O 1
ATOM 4543 N N . ARG A 1 590 ? -19.984 -9.539 -1.989 1 98.44 590 ARG A N 1
ATOM 4544 C CA . ARG A 1 590 ? -19.625 -8.234 -1.456 1 98.44 590 ARG A CA 1
ATOM 4545 C C . ARG A 1 590 ? -20.281 -7.984 -0.107 1 98.44 590 ARG A C 1
ATOM 4547 O O . ARG A 1 590 ? -21.5 -8.156 0.034 1 98.44 590 ARG A O 1
ATOM 4554 N N . ASP A 1 591 ? -19.5 -7.703 0.9 1 97.5 591 ASP A N 1
ATOM 4555 C CA . ASP A 1 591 ? -20.047 -7.199 2.158 1 97.5 591 ASP A CA 1
ATOM 4556 C C . ASP A 1 591 ? -20.453 -5.73 2.035 1 97.5 591 ASP A C 1
ATOM 4558 O O . ASP A 1 591 ? -19.594 -4.855 1.905 1 97.5 591 ASP A O 1
ATOM 4562 N N . VAL A 1 592 ? -21.734 -5.43 2.07 1 95.94 592 VAL A N 1
ATOM 4563 C CA . VAL A 1 592 ? -22.266 -4.094 1.804 1 95.94 592 VAL A CA 1
ATOM 4564 C C . VAL A 1 592 ? -21.719 -3.111 2.84 1 95.94 592 VAL A C 1
ATOM 4566 O O . VAL A 1 592 ? -21.344 -1.988 2.5 1 95.94 592 VAL A O 1
ATOM 4569 N N . GLU A 1 593 ? -21.734 -3.455 4.113 1 91.38 593 GLU A N 1
ATOM 4570 C CA . GLU A 1 593 ? -21.156 -2.689 5.219 1 91.38 593 GLU A CA 1
ATOM 4571 C C . GLU A 1 593 ? -20.297 -3.576 6.121 1 91.38 593 GLU A C 1
ATOM 4573 O O . GLU A 1 593 ? -20.781 -4.578 6.652 1 91.38 593 GLU A O 1
ATOM 4578 N N . SER A 1 594 ? -19.016 -3.189 6.148 1 92.31 594 SER A N 1
ATOM 4579 C CA . SER A 1 594 ? -18.094 -3.992 6.945 1 92.31 594 SER A CA 1
ATOM 4580 C C . SER A 1 594 ? -17.422 -3.148 8.016 1 92.31 594 SER A C 1
ATOM 4582 O O . SER A 1 594 ? -17.109 -1.975 7.793 1 92.31 594 SER A O 1
ATOM 4584 N N . SER A 1 595 ? -17.172 -3.771 9.195 1 90.62 595 SER A N 1
ATOM 4585 C CA . SER A 1 595 ? -16.469 -3.107 10.281 1 90.62 595 SER A CA 1
ATOM 4586 C C . SER A 1 595 ? -14.953 -3.221 10.094 1 90.62 595 SER A C 1
ATOM 4588 O O . SER A 1 595 ? -14.18 -2.588 10.82 1 90.62 595 SER A O 1
ATOM 4590 N N . VAL A 1 596 ? -14.555 -4.055 9.148 1 93.88 596 VAL A N 1
ATOM 4591 C CA . VAL A 1 596 ? -13.133 -4.25 8.867 1 93.88 596 VAL A CA 1
ATOM 4592 C C . VAL A 1 596 ? -12.852 -3.92 7.402 1 93.88 596 VAL A C 1
ATOM 4594 O O . VAL A 1 596 ? -13.766 -3.875 6.582 1 93.88 596 VAL A O 1
ATOM 4597 N N . VAL A 1 597 ? -11.57 -3.656 7.117 1 95 597 VAL A N 1
ATOM 4598 C CA . VAL A 1 597 ? -11.125 -3.432 5.746 1 95 597 VAL A CA 1
ATOM 4599 C C . VAL A 1 597 ? -11.359 -4.691 4.914 1 95 597 VAL A C 1
ATOM 4601 O O . VAL A 1 597 ? -10.953 -5.785 5.301 1 95 597 VAL A O 1
ATOM 4604 N N . ARG A 1 598 ? -12.055 -4.531 3.779 1 95.81 598 ARG A N 1
ATOM 4605 C CA . ARG A 1 598 ? -12.336 -5.652 2.889 1 95.81 598 ARG A CA 1
ATOM 4606 C C . ARG A 1 598 ? -12.266 -5.219 1.427 1 95.81 598 ARG A C 1
ATOM 4608 O O . ARG A 1 598 ? -12.492 -4.051 1.106 1 95.81 598 ARG A O 1
ATOM 4615 N N . PRO A 1 599 ? -11.93 -6.156 0.528 1 97.56 599 PRO A N 1
ATOM 4616 C CA . PRO A 1 599 ? -12.062 -5.832 -0.894 1 97.56 599 PRO A CA 1
ATOM 4617 C C . PRO A 1 599 ? -13.508 -5.578 -1.313 1 97.56 599 PRO A C 1
ATOM 4619 O O . PRO A 1 599 ? -14.438 -6.02 -0.633 1 97.56 599 PRO A O 1
ATOM 4622 N N . GLU A 1 600 ? -13.734 -4.875 -2.412 1 97.62 600 GLU A N 1
ATOM 4623 C CA . GLU A 1 600 ? -15.062 -4.57 -2.949 1 97.62 600 GLU A CA 1
ATOM 4624 C C . GLU A 1 600 ? -15.883 -5.844 -3.137 1 97.62 600 GLU A C 1
ATOM 4626 O O . GLU A 1 600 ? -17.094 -5.844 -2.918 1 97.62 600 GLU A O 1
ATOM 4631 N N . LYS A 1 601 ? -15.281 -6.852 -3.643 1 98.5 601 LYS A N 1
ATOM 4632 C CA . LYS A 1 601 ? -15.906 -8.156 -3.848 1 98.5 601 LYS A CA 1
ATOM 4633 C C . LYS A 1 601 ? -14.859 -9.266 -3.91 1 98.5 601 LYS A C 1
ATOM 4635 O O . LYS A 1 601 ? -13.68 -8.992 -4.133 1 98.5 601 LYS A O 1
ATOM 4640 N N . GLU A 1 602 ? -15.305 -10.5 -3.682 1 98.69 602 GLU A N 1
ATOM 4641 C CA . GLU A 1 602 ? -14.438 -11.672 -3.707 1 98.69 602 GLU A CA 1
ATOM 4642 C C . GLU A 1 602 ? -15.094 -12.836 -4.441 1 98.69 602 GLU A C 1
ATOM 4644 O O . GLU A 1 602 ? -16.281 -13.094 -4.258 1 98.69 602 GLU A O 1
ATOM 4649 N N . LEU A 1 603 ? -14.336 -13.469 -5.316 1 98.94 603 LEU A N 1
ATOM 4650 C CA . LEU A 1 603 ? -14.836 -14.664 -5.992 1 98.94 603 LEU A CA 1
ATOM 4651 C C . LEU A 1 603 ? -15.141 -15.766 -4.988 1 98.94 603 LEU A C 1
ATOM 4653 O O . LEU A 1 603 ? -14.289 -16.109 -4.164 1 98.94 603 LEU A O 1
ATOM 4657 N N . LYS A 1 604 ? -16.406 -16.281 -5.059 1 98.81 604 LYS A N 1
ATOM 4658 C CA . LYS A 1 604 ? -16.781 -17.312 -4.109 1 98.81 604 LYS A CA 1
ATOM 4659 C C . LYS A 1 604 ? -17.469 -18.484 -4.82 1 98.81 604 LYS A C 1
ATOM 4661 O O . LYS A 1 604 ? -17.938 -19.422 -4.176 1 98.81 604 LYS A O 1
ATOM 4666 N N . GLY A 1 605 ? -17.516 -18.422 -6.148 1 98.75 605 GLY A N 1
ATOM 4667 C CA . GLY A 1 605 ? -18.078 -19.5 -6.945 1 98.75 605 GLY A CA 1
ATOM 4668 C C . GLY A 1 605 ? -17.828 -19.344 -8.43 1 98.75 605 GLY A C 1
ATOM 4669 O O . GLY A 1 605 ? -17.688 -18.219 -8.93 1 98.75 605 GLY A O 1
ATOM 4670 N N . PHE A 1 606 ? -17.797 -20.391 -9.148 1 98.81 606 PHE A N 1
ATOM 4671 C CA . PHE A 1 606 ? -17.75 -20.391 -10.609 1 98.81 606 PHE A CA 1
ATOM 4672 C C . PHE A 1 606 ? -18.203 -21.734 -11.164 1 98.81 606 PHE A C 1
ATOM 4674 O O . PHE A 1 606 ? -18.125 -22.75 -10.492 1 98.81 606 PHE A O 1
ATOM 4681 N N . GLU A 1 607 ? -18.734 -21.688 -12.336 1 98.69 607 GLU A N 1
ATOM 4682 C CA . GLU A 1 607 ? -19.156 -22.875 -13.07 1 98.69 607 GLU A CA 1
ATOM 4683 C C . GLU A 1 607 ? -19.016 -22.672 -14.578 1 98.69 607 GLU A C 1
ATOM 4685 O O . GLU A 1 607 ? -19.438 -21.656 -15.117 1 98.69 607 GLU A O 1
ATOM 4690 N N . LYS A 1 608 ? -18.312 -23.531 -15.219 1 98.44 608 LYS A N 1
ATOM 4691 C CA . LYS A 1 608 ? -18.219 -23.531 -16.672 1 98.44 608 LYS A CA 1
ATOM 4692 C C . LYS A 1 608 ? -19.297 -24.406 -17.297 1 98.44 608 LYS A C 1
ATOM 4694 O O . LYS A 1 608 ? -19.438 -25.594 -16.938 1 98.44 608 LYS A O 1
ATOM 4699 N N . VAL A 1 609 ? -20.078 -23.906 -18.312 1 98.38 609 VAL A N 1
ATOM 4700 C CA . VAL A 1 609 ? -21.188 -24.656 -18.891 1 98.38 609 VAL A CA 1
ATOM 4701 C C . VAL A 1 609 ? -21.141 -24.578 -20.406 1 98.38 609 VAL A C 1
ATOM 4703 O O . VAL A 1 609 ? -20.844 -23.531 -20.984 1 98.38 609 VAL A O 1
ATOM 4706 N N . PHE A 1 610 ? -21.328 -25.703 -21.047 1 98.56 610 PHE A N 1
ATOM 4707 C CA . PHE A 1 610 ? -21.453 -25.781 -22.484 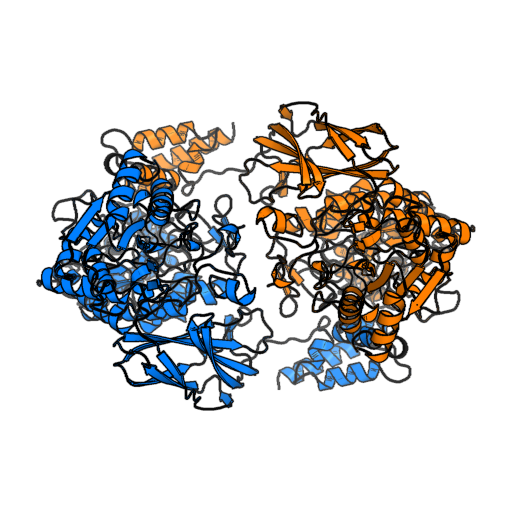1 98.56 610 PHE A CA 1
ATOM 4708 C C . PHE A 1 610 ? -22.906 -25.547 -22.922 1 98.56 610 PHE A C 1
ATOM 4710 O O . PHE A 1 610 ? -23.828 -26.094 -22.312 1 98.56 610 PHE A O 1
ATOM 4717 N N . LEU A 1 611 ? -23.125 -24.734 -23.953 1 98.75 611 LEU A N 1
ATOM 4718 C CA . LEU A 1 611 ? -24.469 -24.422 -24.438 1 98.75 611 LEU A CA 1
ATOM 4719 C C . LEU A 1 611 ? -24.516 -24.375 -25.953 1 98.75 611 LEU A C 1
ATOM 4721 O O . LEU A 1 611 ? -23.688 -23.703 -26.594 1 98.75 611 LEU A O 1
ATOM 4725 N N . GLU A 1 612 ? -25.469 -25.078 -26.5 1 98.5 612 GLU A N 1
ATOM 4726 C CA . GLU A 1 612 ? -25.812 -24.922 -27.906 1 98.5 612 GLU A CA 1
ATOM 4727 C C . GLU A 1 612 ? -26.547 -23.609 -28.156 1 98.5 612 GLU A C 1
ATOM 4729 O O . GLU A 1 612 ? -27.078 -23 -27.234 1 98.5 612 GLU A O 1
ATOM 4734 N N . PRO A 1 613 ? -26.531 -23.172 -29.453 1 98.38 613 PRO A N 1
ATOM 4735 C CA . PRO A 1 613 ? -27.344 -21.969 -29.734 1 98.38 613 PRO A CA 1
ATOM 4736 C C . PRO A 1 613 ? -28.781 -22.109 -29.266 1 98.38 613 PRO A C 1
ATOM 4738 O O . PRO A 1 613 ? -29.438 -23.109 -29.562 1 98.38 613 PRO A O 1
ATOM 4741 N N . GLY A 1 614 ? -29.203 -21.219 -28.453 1 98.38 614 GLY A N 1
ATOM 4742 C CA . GLY A 1 614 ? -30.562 -21.203 -27.969 1 98.38 614 GLY A CA 1
ATOM 4743 C C . GLY A 1 614 ? -30.766 -22.016 -26.703 1 98.38 614 GLY A C 1
ATOM 4744 O O . GLY A 1 614 ? -31.781 -21.891 -26.031 1 98.38 614 GLY A O 1
ATOM 4745 N N . GLU A 1 615 ? -29.797 -22.797 -26.359 1 98.75 615 GLU A N 1
ATOM 4746 C CA . GLU A 1 615 ? -29.906 -23.641 -25.172 1 98.75 615 GLU A CA 1
ATOM 4747 C C . GLU A 1 615 ? -29.766 -22.828 -23.891 1 98.75 615 GLU A C 1
ATOM 4749 O O . GLU A 1 615 ? -29.016 -21.844 -23.859 1 98.75 615 GLU A O 1
ATOM 4754 N N . GLU A 1 616 ? -30.516 -23.125 -22.922 1 98.56 616 GLU A N 1
ATOM 4755 C CA . GLU A 1 616 ? -30.484 -22.5 -21.609 1 98.56 616 GLU A CA 1
ATOM 4756 C C . GLU A 1 616 ? -30.25 -23.531 -20.516 1 98.56 616 GLU A C 1
ATOM 4758 O O . GLU A 1 616 ? -30.812 -24.641 -20.547 1 98.56 616 GLU A O 1
ATOM 4763 N N . LYS A 1 617 ? -29.406 -23.266 -19.562 1 98.5 617 LYS A N 1
ATOM 4764 C CA . LYS A 1 617 ? -29.125 -24.109 -18.406 1 98.5 617 LYS A CA 1
ATOM 4765 C C . LYS A 1 617 ? -29.141 -23.297 -17.125 1 98.5 617 LYS A C 1
ATOM 4767 O O . LYS A 1 617 ? -28.859 -22.094 -17.141 1 98.5 617 LYS A O 1
ATOM 4772 N N . THR A 1 618 ? -29.516 -23.906 -16.062 1 98.5 618 THR A N 1
ATOM 4773 C CA . THR A 1 618 ? -29.438 -23.297 -14.734 1 98.5 618 THR A CA 1
ATOM 4774 C C . THR A 1 618 ? -28.156 -23.688 -14.016 1 98.5 618 THR A C 1
ATOM 4776 O O . THR A 1 618 ? -27.859 -24.891 -13.875 1 98.5 618 THR A O 1
ATOM 4779 N N . VAL A 1 619 ? -27.422 -22.734 -13.664 1 98.38 619 VAL A N 1
ATOM 4780 C CA . VAL A 1 619 ? -26.219 -22.953 -12.867 1 98.38 619 VAL A CA 1
ATOM 4781 C C . VAL A 1 619 ? -26.531 -22.75 -11.383 1 98.38 619 VAL A C 1
ATOM 4783 O O . VAL A 1 619 ? -27.219 -21.781 -11.016 1 98.38 619 VAL A O 1
ATOM 4786 N N . ARG A 1 620 ? -26.016 -23.625 -10.578 1 98.25 620 ARG A N 1
ATOM 4787 C CA . ARG A 1 620 ? -26.312 -23.609 -9.141 1 98.25 620 ARG A CA 1
ATOM 4788 C C . ARG A 1 620 ? -25.016 -23.469 -8.336 1 98.25 620 ARG A C 1
ATOM 4790 O O . ARG A 1 620 ? -24.047 -24.172 -8.594 1 98.25 620 ARG A O 1
ATOM 4797 N N . PHE A 1 621 ? -25.031 -22.562 -7.371 1 98.25 621 PHE A N 1
ATOM 4798 C CA . PHE A 1 621 ? -23.938 -22.359 -6.426 1 98.25 621 PHE A CA 1
ATOM 4799 C C . PHE A 1 621 ? -24.422 -22.594 -4.996 1 98.25 621 PHE A C 1
ATOM 4801 O O . PHE A 1 621 ? -25.562 -22.281 -4.664 1 98.25 621 PHE A O 1
ATOM 4808 N N . THR A 1 622 ? -23.609 -23.125 -4.215 1 97.62 622 THR A N 1
ATOM 4809 C CA . THR A 1 622 ? -23.828 -23.203 -2.777 1 97.62 622 THR A CA 1
ATOM 4810 C C . THR A 1 622 ? -22.781 -22.391 -2.02 1 97.62 622 THR A C 1
ATOM 4812 O O . THR A 1 622 ? -21.578 -22.703 -2.102 1 97.62 622 THR A O 1
ATOM 4815 N N . LEU A 1 623 ? -23.172 -21.438 -1.331 1 98 623 LEU A N 1
ATOM 4816 C CA . LEU A 1 623 ? -22.297 -20.594 -0.518 1 98 623 LEU A CA 1
ATOM 4817 C C . LEU A 1 623 ? -22.344 -21.016 0.946 1 98 623 LEU A C 1
ATOM 4819 O O . LEU A 1 623 ? -23.406 -20.984 1.571 1 98 623 LEU A O 1
ATOM 4823 N N . ASP A 1 624 ? -21.234 -21.422 1.418 1 96.5 624 ASP A N 1
ATOM 4824 C CA . ASP A 1 624 ? -21.156 -21.812 2.822 1 96.5 624 ASP A CA 1
ATOM 4825 C C . ASP A 1 624 ? -20.688 -20.641 3.686 1 96.5 624 ASP A C 1
ATOM 4827 O O . ASP A 1 624 ? -20.609 -19.5 3.209 1 96.5 624 ASP A O 1
ATOM 4831 N N . ARG A 1 625 ? -20.469 -20.922 4.984 1 96.62 625 ARG A N 1
ATOM 4832 C CA . ARG A 1 625 ? -20.109 -19.906 5.965 1 96.62 625 ARG A CA 1
ATOM 4833 C C . ARG A 1 625 ? -18.859 -19.141 5.52 1 96.62 625 ARG A C 1
ATOM 4835 O O . ARG A 1 625 ? -18.797 -17.922 5.684 1 96.62 625 ARG A O 1
ATOM 4842 N N . ARG A 1 626 ? -17.875 -19.828 4.973 1 97.06 626 ARG A N 1
ATOM 4843 C CA . ARG A 1 626 ? -16.594 -19.234 4.574 1 97.06 626 ARG A CA 1
ATOM 4844 C C . ARG A 1 626 ? -16.797 -18.188 3.498 1 97.06 626 ARG A C 1
ATOM 4846 O O . ARG A 1 626 ? -16.031 -17.219 3.41 1 97.06 626 ARG A O 1
ATOM 4853 N N . ALA A 1 627 ? -17.828 -18.297 2.717 1 97.81 627 ALA A N 1
ATOM 4854 C CA . ALA A 1 627 ? -18.109 -17.359 1.633 1 97.81 627 ALA A CA 1
ATOM 4855 C C . ALA A 1 627 ? -18.422 -15.969 2.178 1 97.81 627 ALA A C 1
ATOM 4857 O O . ALA A 1 627 ? -18.266 -14.969 1.469 1 97.81 627 ALA A O 1
ATOM 4858 N N . PHE A 1 628 ? -18.828 -15.867 3.432 1 97.69 628 PHE A N 1
ATOM 4859 C CA . PHE A 1 628 ? -19.25 -14.609 4.023 1 97.69 628 PHE A CA 1
ATOM 4860 C C . PHE A 1 628 ? -18.281 -14.164 5.105 1 97.69 628 PHE A C 1
ATOM 4862 O O . PHE A 1 628 ? -18.438 -13.094 5.695 1 97.69 628 PHE A O 1
ATOM 4869 N N . ALA A 1 629 ? -17.219 -14.922 5.352 1 97.44 629 ALA A N 1
ATOM 4870 C CA . ALA A 1 629 ? -16.375 -14.734 6.535 1 97.44 629 ALA A CA 1
ATOM 4871 C C . ALA A 1 629 ? -15.109 -13.961 6.191 1 97.44 629 ALA A C 1
ATOM 4873 O O . ALA A 1 629 ? -14.695 -13.922 5.027 1 97.44 629 ALA A O 1
ATOM 4874 N N . TYR A 1 630 ? -14.586 -13.273 7.102 1 96.94 630 TYR A N 1
ATOM 4875 C CA . TYR A 1 630 ? -13.211 -12.789 7.109 1 96.94 630 TYR A CA 1
ATOM 4876 C C . TYR A 1 630 ? -12.422 -13.398 8.266 1 96.94 630 TYR A C 1
ATOM 4878 O O . TYR A 1 630 ? -13.008 -13.891 9.234 1 96.94 630 TYR A O 1
ATOM 4886 N N . TYR A 1 631 ? -11.094 -13.445 8.133 1 97.56 631 TYR A N 1
ATOM 4887 C CA . TYR A 1 631 ? -10.273 -13.953 9.227 1 97.56 631 TYR A CA 1
ATOM 4888 C C . TYR A 1 631 ? -10.031 -12.867 10.273 1 97.56 631 TYR A C 1
ATOM 4890 O O . TYR A 1 631 ? -9.562 -11.773 9.945 1 97.56 631 TYR A O 1
ATOM 4898 N N . ALA A 1 632 ? -10.336 -13.156 11.438 1 96 632 ALA A N 1
ATOM 4899 C CA . ALA A 1 632 ? -10.133 -12.234 12.555 1 96 632 ALA A CA 1
ATOM 4900 C C . ALA A 1 632 ? -8.961 -12.68 13.422 1 96 632 ALA A C 1
ATOM 4902 O O . ALA A 1 632 ? -9.109 -13.562 14.273 1 96 632 ALA A O 1
ATOM 4903 N N . PRO A 1 633 ? -7.852 -12.016 13.289 1 94 633 PRO A N 1
ATOM 4904 C CA . PRO A 1 633 ? -6.68 -12.43 14.062 1 94 633 PRO A CA 1
ATOM 4905 C C . PRO A 1 633 ? -6.93 -12.414 15.562 1 94 633 PRO A C 1
ATOM 4907 O O . PRO A 1 633 ? -6.371 -13.234 16.297 1 94 633 PRO A O 1
ATOM 4910 N N . GLU A 1 634 ? -7.785 -11.539 16.047 1 90.38 634 GLU A N 1
ATOM 4911 C CA . GLU A 1 634 ? -8.039 -11.375 17.469 1 90.38 634 GLU A CA 1
ATOM 4912 C C . GLU A 1 634 ? -8.656 -12.633 18.078 1 90.38 634 GLU A C 1
ATOM 4914 O O . GLU A 1 634 ? -8.438 -12.938 19.25 1 90.38 634 GLU A O 1
ATOM 4919 N N . VAL A 1 635 ? -9.43 -13.344 17.266 1 92.75 635 VAL A N 1
ATOM 4920 C CA . VAL A 1 635 ? -10.039 -14.57 17.781 1 92.75 635 VAL A CA 1
ATOM 4921 C C . VAL A 1 635 ? -9.398 -15.781 17.109 1 92.75 635 VAL A C 1
ATOM 4923 O O . VAL A 1 635 ? -9.781 -16.922 17.375 1 92.75 635 VAL A O 1
ATOM 4926 N N . GLN A 1 636 ? -8.398 -15.562 16.234 1 94.31 636 GLN A N 1
ATOM 4927 C CA . GLN A 1 636 ? -7.652 -16.594 15.523 1 94.31 636 GLN A CA 1
ATOM 4928 C C . GLN A 1 636 ? -8.602 -17.578 14.828 1 94.31 636 GLN A C 1
ATOM 4930 O O . GLN A 1 636 ? -8.438 -18.797 14.945 1 94.31 636 GLN A O 1
ATOM 4935 N N . ASP A 1 637 ? -9.586 -17.016 14.188 1 95.62 637 ASP A N 1
ATOM 4936 C CA . ASP A 1 637 ? -10.57 -17.828 13.477 1 95.62 637 ASP A CA 1
ATOM 4937 C C . ASP A 1 637 ? -11.344 -16.984 12.461 1 95.62 637 ASP A C 1
ATOM 4939 O O . ASP A 1 637 ? -11.141 -15.773 12.367 1 95.62 637 ASP A O 1
ATOM 4943 N N . TRP A 1 638 ? -12.109 -17.625 11.68 1 96.88 638 TRP A N 1
ATOM 4944 C CA . TRP A 1 638 ? -12.984 -16.984 10.711 1 96.88 638 TRP A CA 1
ATOM 4945 C C . TRP A 1 638 ? -14.281 -16.516 11.375 1 96.88 638 TRP A C 1
ATOM 4947 O O . TRP A 1 638 ? -14.852 -17.219 12.203 1 96.88 638 TRP A O 1
ATOM 4957 N N . VAL A 1 639 ? -14.695 -15.281 11.016 1 96 639 VAL A N 1
ATOM 4958 C CA . VAL A 1 639 ? -15.883 -14.656 11.609 1 96 639 VAL A CA 1
ATOM 4959 C C . VAL A 1 639 ? -16.781 -14.117 10.508 1 96 639 VAL A C 1
ATOM 4961 O O . VAL A 1 639 ? -16.312 -13.578 9.508 1 96 639 VAL A O 1
ATOM 4964 N N . VAL A 1 640 ? -18.094 -14.336 10.656 1 96.44 640 VAL A N 1
ATOM 4965 C CA . VAL A 1 640 ? -19.078 -13.734 9.773 1 96.44 640 VAL A CA 1
ATOM 4966 C C . VAL A 1 640 ? -19.75 -12.555 10.469 1 96.44 640 VAL A C 1
ATOM 4968 O O . VAL A 1 640 ? -20.312 -12.703 11.555 1 96.44 640 VAL A O 1
ATOM 4971 N N . GLU A 1 641 ? -19.578 -11.367 9.93 1 92.62 641 GLU A N 1
ATOM 4972 C CA . GLU A 1 641 ? -20.328 -10.211 10.414 1 92.62 641 GLU A CA 1
ATOM 4973 C C . GLU A 1 641 ? -21.75 -10.227 9.898 1 92.62 641 GLU A C 1
ATOM 4975 O O . GLU A 1 641 ? -21.984 -10.359 8.695 1 92.62 641 GLU A O 1
ATOM 4980 N N . GLU A 1 642 ? -22.688 -10.141 10.797 1 93.56 642 GLU A N 1
ATOM 4981 C CA . GLU A 1 642 ? -24.078 -10.094 10.344 1 93.56 642 GLU A CA 1
ATOM 4982 C C . GLU A 1 642 ? -24.344 -8.836 9.531 1 93.56 642 GLU A C 1
ATOM 4984 O O . GLU A 1 642 ? -23.719 -7.797 9.758 1 93.56 642 GLU A O 1
ATOM 4989 N N . GLY A 1 643 ? -25.219 -8.969 8.586 1 95.38 643 GLY A N 1
ATOM 4990 C CA . GLY A 1 643 ? -25.594 -7.816 7.789 1 95.38 643 GLY A CA 1
ATOM 4991 C C . GLY A 1 643 ? -25.953 -8.172 6.355 1 95.38 643 GLY A C 1
ATOM 4992 O O . GLY A 1 643 ? -26.203 -9.336 6.047 1 95.38 643 GLY A O 1
ATOM 4993 N N . GLU A 1 644 ? -26.047 -7.141 5.648 1 97.69 644 GLU A N 1
ATOM 4994 C CA . GLU A 1 644 ? -26.422 -7.301 4.25 1 97.69 644 GLU A CA 1
ATOM 4995 C C . GLU A 1 644 ? -25.203 -7.609 3.379 1 97.69 644 GLU A C 1
ATOM 4997 O O . GLU A 1 644 ? -24.172 -6.949 3.496 1 97.69 644 GLU A O 1
ATOM 5002 N N . PHE A 1 645 ? -25.281 -8.617 2.617 1 98.31 645 PHE A N 1
ATOM 5003 C CA . PHE A 1 645 ? -24.312 -8.969 1.578 1 98.31 645 PHE A CA 1
ATOM 5004 C C . PHE A 1 645 ? -24.953 -8.891 0.198 1 98.31 645 PHE A C 1
ATOM 5006 O O . PHE A 1 645 ? -26.172 -9.055 0.061 1 98.31 645 PHE A O 1
ATOM 5013 N N . GLU A 1 646 ? -24.234 -8.539 -0.727 1 98.56 646 GLU A N 1
ATOM 5014 C CA . GLU A 1 646 ? -24.656 -8.586 -2.123 1 98.56 646 GLU A CA 1
ATOM 5015 C C . GLU A 1 646 ? -24 -9.75 -2.861 1 98.56 646 GLU A C 1
ATOM 5017 O O . GLU A 1 646 ? -22.781 -9.914 -2.814 1 98.56 646 GLU A O 1
ATOM 5022 N N . ILE A 1 647 ? -24.812 -10.594 -3.441 1 98.81 647 ILE A N 1
ATOM 5023 C CA . ILE A 1 647 ? -24.359 -11.664 -4.316 1 98.81 647 ILE A CA 1
ATOM 5024 C C . ILE A 1 647 ? -24.312 -11.172 -5.762 1 98.81 647 ILE A C 1
ATOM 5026 O O . ILE A 1 647 ? -25.328 -10.742 -6.305 1 98.81 647 ILE A O 1
ATOM 5030 N N . LEU A 1 648 ? -23.125 -11.188 -6.324 1 98.88 648 LEU A N 1
ATOM 5031 C CA . LEU A 1 648 ? -22.906 -10.656 -7.664 1 98.88 648 LEU A CA 1
ATOM 5032 C C . LEU A 1 648 ? -22.531 -11.766 -8.641 1 98.88 648 LEU A C 1
ATOM 5034 O O . LEU A 1 648 ? -21.656 -12.586 -8.352 1 98.88 648 LEU A O 1
ATOM 5038 N N . VAL A 1 649 ? -23.219 -11.844 -9.742 1 98.88 649 VAL A N 1
ATOM 5039 C CA . VAL A 1 649 ? -22.922 -12.844 -10.773 1 98.88 649 VAL A CA 1
ATOM 5040 C C . VAL A 1 649 ? -22.578 -12.141 -12.086 1 98.88 649 VAL A C 1
ATOM 5042 O O . VAL A 1 649 ? -23.281 -11.227 -12.516 1 98.88 649 VAL A O 1
ATOM 5045 N N . GLY A 1 650 ? -21.484 -12.5 -12.641 1 98.62 650 GLY A N 1
ATOM 5046 C CA . GLY A 1 650 ? -21.078 -11.844 -13.875 1 98.62 650 GLY A CA 1
ATOM 5047 C C . GLY A 1 650 ? -20.141 -12.688 -14.711 1 98.62 650 GLY A C 1
ATOM 5048 O O . GLY A 1 650 ? -19.922 -13.867 -14.422 1 98.62 650 GLY A O 1
ATOM 5049 N N . ALA A 1 651 ? -19.688 -12.109 -15.852 1 98.69 651 ALA A N 1
ATOM 5050 C CA . ALA A 1 651 ? -18.828 -12.789 -16.828 1 98.69 651 ALA A CA 1
ATOM 5051 C C . ALA A 1 651 ? -17.359 -12.469 -16.578 1 98.69 651 ALA A C 1
ATOM 5053 O O . ALA A 1 651 ? -16.469 -13.109 -17.141 1 98.69 651 ALA A O 1
ATOM 5054 N N . SER A 1 652 ? -17.078 -11.531 -15.773 1 98.81 652 SER A N 1
ATOM 5055 C CA . SER A 1 652 ? -15.781 -11.148 -15.234 1 98.81 652 SER A CA 1
ATOM 5056 C C . SER A 1 652 ? -15.93 -10.305 -13.977 1 98.81 652 SER A C 1
ATOM 5058 O O . SER A 1 652 ? -17.047 -9.961 -13.578 1 98.81 652 SER A O 1
ATOM 5060 N N . SER A 1 653 ? -14.82 -10 -13.344 1 98.81 653 SER A N 1
ATOM 5061 C CA . SER A 1 653 ? -14.875 -9.188 -12.133 1 98.81 653 SER A CA 1
ATOM 5062 C C . SER A 1 653 ? -15.453 -7.809 -12.422 1 98.81 653 SER A C 1
ATOM 5064 O O . SER A 1 653 ? -15.969 -7.145 -11.516 1 98.81 653 SER A O 1
ATOM 5066 N N . ARG A 1 654 ? -15.484 -7.348 -13.734 1 98.56 654 ARG A N 1
ATOM 5067 C CA . ARG A 1 654 ? -15.953 -6 -14.039 1 98.56 654 ARG A CA 1
ATOM 5068 C C . ARG A 1 654 ? -17.188 -6.047 -14.938 1 98.56 654 ARG A C 1
ATOM 5070 O O . ARG A 1 654 ? -17.625 -5.02 -15.461 1 98.56 654 ARG A O 1
ATOM 5077 N N . ASP A 1 655 ? -17.688 -7.172 -15.219 1 98.69 655 ASP A N 1
ATOM 5078 C CA . ASP A 1 655 ? -18.922 -7.363 -15.977 1 98.69 655 ASP A CA 1
ATOM 5079 C C . ASP A 1 655 ? -19.969 -8.109 -15.148 1 98.69 655 ASP A C 1
ATOM 5081 O O . ASP A 1 655 ? -20.297 -9.258 -15.438 1 98.69 655 ASP A O 1
ATOM 5085 N N . ILE A 1 656 ? -20.516 -7.434 -14.148 1 98.81 656 ILE A N 1
ATOM 5086 C CA . ILE A 1 656 ? -21.547 -7.977 -13.289 1 98.81 656 ILE A CA 1
ATOM 5087 C C . ILE A 1 656 ? -22.922 -7.809 -13.961 1 98.81 656 ILE A C 1
ATOM 5089 O O . ILE A 1 656 ? -23.297 -6.699 -14.336 1 98.81 656 ILE A O 1
ATOM 5093 N N . ARG A 1 657 ? -23.641 -8.812 -14.062 1 98.69 657 ARG A N 1
ATOM 5094 C CA . ARG A 1 657 ? -24.875 -8.797 -14.852 1 98.69 657 ARG A CA 1
ATOM 5095 C C . ARG A 1 657 ? -26.094 -8.945 -13.953 1 98.69 657 ARG A C 1
ATOM 5097 O O . ARG A 1 657 ? -27.188 -8.453 -14.289 1 98.69 657 ARG A O 1
ATOM 5104 N N . LEU A 1 658 ? -25.953 -9.695 -12.914 1 98.81 658 LEU A N 1
ATOM 5105 C CA . LEU A 1 658 ? -27.047 -9.891 -11.953 1 98.81 658 LEU A CA 1
ATOM 5106 C C . LEU A 1 658 ? -26.547 -9.633 -10.523 1 98.81 658 LEU A C 1
ATOM 5108 O O . LEU A 1 658 ? -25.375 -9.852 -10.219 1 98.81 658 LEU A O 1
ATOM 5112 N N . SER A 1 659 ? -27.391 -9.227 -9.664 1 98.5 659 SER A N 1
ATOM 5113 C CA . SER A 1 659 ? -27.078 -9.008 -8.258 1 98.5 659 SER A CA 1
ATOM 5114 C C . SER A 1 659 ? -28.312 -9.203 -7.379 1 98.5 659 SER A C 1
ATOM 5116 O O . SER A 1 659 ? -29.438 -8.938 -7.809 1 98.5 659 SER A O 1
ATOM 5118 N N . GLU A 1 660 ? -28.109 -9.734 -6.266 1 98.19 660 GLU A N 1
ATOM 5119 C CA . GLU A 1 660 ? -29.141 -9.891 -5.242 1 98.19 660 GLU A CA 1
ATOM 5120 C C . GLU A 1 660 ? -28.594 -9.602 -3.85 1 98.19 660 GLU A C 1
ATOM 5122 O O . GLU A 1 660 ? -27.453 -9.953 -3.551 1 98.19 660 GLU A O 1
ATOM 5127 N N . ARG A 1 661 ? -29.406 -9.008 -2.988 1 97.56 661 ARG A N 1
ATOM 5128 C CA . ARG A 1 661 ? -29 -8.742 -1.611 1 97.56 661 ARG A CA 1
ATOM 5129 C C . ARG A 1 661 ? -29.562 -9.797 -0.665 1 97.56 661 ARG A C 1
ATOM 5131 O O . ARG A 1 661 ? -30.688 -10.258 -0.837 1 97.56 661 ARG A O 1
ATOM 5138 N N . VAL A 1 662 ? -28.703 -10.195 0.208 1 98.06 662 VAL A N 1
ATOM 5139 C CA . VAL A 1 662 ? -29.094 -11.172 1.222 1 98.06 662 VAL A CA 1
ATOM 5140 C C . VAL A 1 662 ? -28.641 -10.703 2.598 1 98.06 662 VAL A C 1
ATOM 5142 O O . VAL A 1 662 ? -27.547 -10.133 2.734 1 98.06 662 VAL A O 1
ATOM 5145 N N . THR A 1 663 ? -29.5 -10.867 3.609 1 98.06 663 THR A N 1
ATOM 5146 C CA . THR A 1 663 ? -29.094 -10.609 4.988 1 98.06 663 THR A CA 1
ATOM 5147 C C . THR A 1 663 ? -28.531 -11.875 5.633 1 98.06 663 THR A C 1
ATOM 5149 O O . THR A 1 663 ? -29.188 -12.922 5.641 1 98.06 663 THR A O 1
ATOM 5152 N N . VAL A 1 664 ? -27.344 -11.852 6.051 1 97.5 664 VAL A N 1
ATOM 5153 C CA . VAL A 1 664 ? -26.703 -12.984 6.727 1 97.5 664 VAL A CA 1
ATOM 5154 C C . VAL A 1 664 ? -26.703 -12.742 8.234 1 97.5 664 VAL A C 1
ATOM 5156 O O . VAL A 1 664 ? -26.234 -11.703 8.703 1 97.5 664 VAL A O 1
ATOM 5159 N N . ARG A 1 665 ? -27.25 -13.672 8.961 1 95.81 665 ARG A N 1
ATOM 5160 C CA . ARG A 1 665 ? -27.234 -13.648 10.414 1 95.81 665 ARG A CA 1
ATOM 5161 C C . ARG A 1 665 ? -26.078 -14.477 10.961 1 95.81 665 ARG A C 1
ATOM 5163 O O . ARG A 1 665 ? -25.734 -15.523 10.398 1 95.81 665 ARG A O 1
ATOM 5170 N N . SER A 1 666 ? -25.469 -14.055 11.883 1 94 666 SER A N 1
ATOM 5171 C CA . SER A 1 666 ? -24.344 -14.75 12.484 1 94 666 SER A CA 1
ATOM 5172 C C . SER A 1 666 ? -24.297 -14.531 13.992 1 94 666 SER A C 1
ATOM 5174 O O . SER A 1 666 ? -24.703 -13.477 14.484 1 94 666 SER A O 1
ATOM 5176 N N . ASN A 1 667 ? -23.844 -15.586 14.68 1 88.25 667 ASN A N 1
ATOM 5177 C CA . ASN A 1 667 ? -23.641 -15.477 16.125 1 88.25 667 ASN A CA 1
ATOM 5178 C C . ASN A 1 667 ? -22.172 -15.234 16.469 1 88.25 667 ASN A C 1
ATOM 5180 O O . ASN A 1 667 ? -21.797 -15.211 17.641 1 88.25 667 ASN A O 1
ATOM 5184 N N . ASP A 1 668 ? -21.469 -15.039 15.438 1 90.19 668 ASP A N 1
ATOM 5185 C CA . ASP A 1 668 ? -20.062 -14.781 15.711 1 90.19 668 ASP A CA 1
ATOM 5186 C C . ASP A 1 668 ? -19.859 -13.453 16.422 1 90.19 668 ASP A C 1
ATOM 5188 O O . ASP A 1 668 ? -20.578 -12.484 16.141 1 90.19 668 ASP A O 1
ATOM 5192 N N . ARG A 1 669 ? -18.969 -13.461 17.469 1 81.62 669 ARG A N 1
ATOM 5193 C CA . ARG A 1 669 ? -18.672 -12.234 18.188 1 81.62 669 ARG A CA 1
ATOM 5194 C C . ARG A 1 669 ? -17.172 -12.008 18.297 1 81.62 669 ARG A C 1
ATOM 5196 O O . ARG A 1 669 ? -16.406 -12.945 18.547 1 81.62 669 ARG A O 1
ATOM 5203 N N . VAL A 1 670 ? -16.812 -10.883 17.922 1 86.31 670 VAL A N 1
ATOM 5204 C CA . VAL A 1 670 ? -15.453 -10.445 18.25 1 86.31 670 VAL A CA 1
ATOM 5205 C C . VAL A 1 670 ? -15.438 -9.805 19.641 1 86.31 670 VAL A C 1
ATOM 5207 O O . VAL A 1 670 ? -16.328 -9.023 19.984 1 86.31 670 VAL A O 1
ATOM 5210 N N . PRO A 1 671 ? -14.477 -10.195 20.422 1 84.75 671 PRO A N 1
ATOM 5211 C CA . PRO A 1 671 ? -14.453 -9.688 21.797 1 84.75 671 PRO A CA 1
ATOM 5212 C C . PRO A 1 671 ? -14.5 -8.164 21.859 1 84.75 671 PRO A C 1
ATOM 5214 O O . PRO A 1 671 ? -13.844 -7.484 21.062 1 84.75 671 PRO A O 1
ATOM 5217 N N . PHE A 1 672 ? -15.43 -7.703 22.656 1 88.88 672 PHE A N 1
ATOM 5218 C CA . PHE A 1 672 ? -15.555 -6.293 23 1 88.88 672 PHE A CA 1
ATOM 5219 C C . PHE A 1 672 ? -15.406 -6.094 24.5 1 88.88 672 PHE A C 1
ATOM 5221 O O . PHE A 1 672 ? -16.219 -6.609 25.281 1 88.88 672 PHE A O 1
ATOM 5228 N N . GLU A 1 673 ? -14.305 -5.539 24.875 1 90.69 673 GLU A N 1
ATOM 5229 C CA . GLU A 1 673 ? -14.055 -5.254 26.281 1 90.69 673 GLU A CA 1
ATOM 5230 C C . GLU A 1 673 ? -14.156 -3.762 26.562 1 90.69 673 GLU A C 1
ATOM 5232 O O . GLU A 1 673 ? -13.742 -2.936 25.75 1 90.69 673 GLU A O 1
ATOM 5237 N N . VAL A 1 674 ? -14.828 -3.557 27.703 1 95.75 674 VAL A N 1
ATOM 5238 C CA . VAL A 1 674 ? -15.008 -2.162 28.094 1 95.75 674 VAL A CA 1
ATOM 5239 C C . VAL A 1 674 ? -14.016 -1.812 29.203 1 95.75 674 VAL A C 1
ATOM 5241 O O . VAL A 1 674 ? -13.898 -2.535 30.188 1 95.75 674 VAL A O 1
ATOM 5244 N N . GLY A 1 675 ? -13.258 -0.834 29.016 1 94.75 675 GLY A N 1
ATOM 5245 C CA . GLY A 1 675 ? -12.344 -0.274 30 1 94.75 675 GLY A CA 1
ATOM 5246 C C . GLY A 1 675 ? -12.352 1.243 30.016 1 94.75 675 GLY A C 1
ATOM 5247 O O . GLY A 1 675 ? -13.234 1.875 29.438 1 94.75 675 GLY A O 1
ATOM 5248 N N . ARG A 1 676 ? -11.453 1.803 30.797 1 94.75 676 ARG A N 1
ATOM 5249 C CA . ARG A 1 676 ? -11.422 3.244 31.016 1 94.75 676 ARG A CA 1
ATOM 5250 C C . ARG A 1 676 ? -11.195 3.994 29.703 1 94.75 676 ARG A C 1
ATOM 5252 O O . ARG A 1 676 ? -11.586 5.156 29.562 1 94.75 676 ARG A O 1
ATOM 5259 N N . ASN A 1 677 ? -10.617 3.307 28.688 1 95.44 677 ASN A N 1
ATOM 5260 C CA . ASN A 1 677 ? -10.273 3.975 27.438 1 95.44 677 ASN A CA 1
ATOM 5261 C C . ASN A 1 677 ? -11.281 3.656 26.344 1 95.44 677 ASN A C 1
ATOM 5263 O O . ASN A 1 677 ? -11.109 4.066 25.188 1 95.44 677 ASN A O 1
ATOM 5267 N N . THR A 1 678 ? -12.336 2.855 26.703 1 96.38 678 THR A N 1
ATOM 5268 C CA . THR A 1 678 ? -13.422 2.629 25.766 1 96.38 678 THR A CA 1
ATOM 5269 C C . THR A 1 678 ? -14.125 3.939 25.422 1 96.38 678 THR A C 1
ATOM 5271 O O . THR A 1 678 ? -14.352 4.773 26.297 1 96.38 678 THR A O 1
ATOM 5274 N N . LEU A 1 679 ? -14.398 4.152 24.172 1 96.19 679 LEU A N 1
ATOM 5275 C CA . LEU A 1 679 ? -15.07 5.375 23.75 1 96.19 679 LEU A CA 1
ATOM 5276 C C . LEU A 1 679 ? -16.578 5.273 23.969 1 96.19 679 LEU A C 1
ATOM 5278 O O . LEU A 1 679 ? -17.172 4.203 23.797 1 96.19 679 LEU A O 1
ATOM 5282 N N . LEU A 1 680 ? -17.141 6.348 24.312 1 95.5 680 LEU A N 1
ATOM 5283 C CA . LEU A 1 680 ? -18.578 6.379 24.531 1 95.5 680 LEU A CA 1
ATOM 5284 C C . LEU A 1 680 ? -19.344 5.922 23.297 1 95.5 680 LEU A C 1
ATOM 5286 O O . LEU A 1 680 ? -20.359 5.242 23.391 1 95.5 680 LEU A O 1
ATOM 5290 N N . GLY A 1 681 ? -18.828 6.293 22.156 1 94.62 681 GLY A N 1
ATOM 5291 C CA . GLY A 1 681 ? -19.438 5.855 20.906 1 94.62 681 GLY A CA 1
ATOM 5292 C C . GLY A 1 681 ? -19.469 4.344 20.766 1 94.62 681 GLY A C 1
ATOM 5293 O O . GLY A 1 681 ? -20.391 3.793 20.172 1 94.62 681 GLY A O 1
ATOM 5294 N N . ASP A 1 682 ? -18.453 3.66 21.25 1 95 682 ASP A N 1
ATOM 5295 C CA . ASP A 1 682 ? -18.406 2.201 21.188 1 95 682 ASP A CA 1
ATOM 5296 C C . ASP A 1 682 ? -19.5 1.59 22.062 1 95 682 ASP A C 1
ATOM 5298 O O . ASP A 1 682 ? -20.109 0.584 21.688 1 95 682 ASP A O 1
ATOM 5302 N N . LEU A 1 683 ? -19.719 2.229 23.25 1 95.81 683 LEU A N 1
ATOM 5303 C CA . LEU A 1 683 ? -20.797 1.761 24.109 1 95.81 683 LEU A CA 1
ATOM 5304 C C . LEU A 1 683 ? -22.141 1.906 23.422 1 95.81 683 LEU A C 1
ATOM 5306 O O . LEU A 1 683 ? -23 1.018 23.516 1 95.81 683 LEU A O 1
ATOM 5310 N N . LEU A 1 684 ? -22.297 3.004 22.781 1 94.69 684 LEU A N 1
ATOM 5311 C CA . LEU A 1 684 ? -23.562 3.318 22.141 1 94.69 684 LEU A CA 1
ATOM 5312 C C . LEU A 1 684 ? -23.812 2.393 20.953 1 94.69 684 LEU A C 1
ATOM 5314 O O . LEU A 1 684 ? -24.953 2.123 20.594 1 94.69 684 LEU A O 1
ATOM 5318 N N . ALA A 1 685 ? -22.734 1.92 20.344 1 90.38 685 ALA A N 1
ATOM 5319 C CA . ALA A 1 685 ? -22.844 1.135 19.125 1 90.38 685 ALA A CA 1
ATOM 5320 C C . ALA A 1 685 ? -23.094 -0.339 19.438 1 90.38 685 ALA A C 1
ATOM 5322 O O . ALA A 1 685 ? -23.609 -1.08 18.594 1 90.38 685 ALA A O 1
ATOM 5323 N N . HIS A 1 686 ? -22.734 -0.793 20.609 1 91.12 686 HIS A N 1
ATOM 5324 C CA . HIS A 1 686 ? -22.875 -2.199 20.969 1 91.12 686 HIS A CA 1
ATOM 5325 C C . HIS A 1 686 ? -24.234 -2.465 21.625 1 91.12 686 HIS A C 1
ATOM 5327 O O . HIS A 1 686 ? -24.594 -1.808 22.594 1 91.12 686 HIS A O 1
ATOM 5333 N N . PRO A 1 687 ? -24.922 -3.422 21.172 1 88.56 687 PRO A N 1
ATOM 5334 C CA . PRO A 1 687 ? -26.281 -3.664 21.688 1 88.56 687 PRO A CA 1
ATOM 5335 C C . PRO A 1 687 ? -26.297 -3.934 23.188 1 88.56 687 PRO A C 1
ATOM 5337 O O . PRO A 1 687 ? -27.219 -3.496 23.891 1 88.56 687 PRO A O 1
ATOM 5340 N N . ALA A 1 688 ? -25.281 -4.57 23.688 1 92.12 688 ALA A N 1
ATOM 5341 C CA . ALA A 1 688 ? -25.25 -4.965 25.094 1 92.12 688 ALA A CA 1
ATOM 5342 C C . ALA A 1 688 ? -24.969 -3.768 26 1 92.12 688 ALA A C 1
ATOM 5344 O O . ALA A 1 688 ? -25.344 -3.764 27.172 1 92.12 688 ALA A O 1
ATOM 5345 N N . THR A 1 689 ? -24.312 -2.766 25.484 1 95.94 689 THR A N 1
ATOM 5346 C CA . THR A 1 689 ? -23.875 -1.668 26.344 1 95.94 689 THR A CA 1
ATOM 5347 C C . THR A 1 689 ? -24.578 -0.367 25.953 1 95.94 689 THR A C 1
ATOM 5349 O O . THR A 1 689 ? -24.406 0.661 26.609 1 95.94 689 THR A O 1
ATOM 5352 N N . LYS A 1 690 ? -25.422 -0.38 24.984 1 95.88 690 LYS A N 1
ATOM 5353 C CA . LYS A 1 690 ? -26.062 0.802 24.406 1 95.88 690 LYS A CA 1
ATOM 5354 C C . LYS A 1 690 ? -26.859 1.565 25.469 1 95.88 690 LYS A C 1
ATOM 5356 O O . LYS A 1 690 ? -26.75 2.791 25.562 1 95.88 690 LYS A O 1
ATOM 5361 N N . SER A 1 691 ? -27.609 0.881 26.266 1 96.31 691 SER A N 1
ATOM 5362 C CA . SER A 1 691 ? -28.438 1.527 27.266 1 96.31 691 SER A CA 1
ATOM 5363 C C . SER A 1 691 ? -27.594 2.268 28.297 1 96.31 691 SER A C 1
ATOM 5365 O O . SER A 1 691 ? -27.969 3.357 28.734 1 96.31 691 SER A O 1
ATOM 5367 N N . ILE A 1 692 ? -26.531 1.671 28.656 1 96.56 692 ILE A N 1
ATOM 5368 C CA . ILE A 1 692 ? -25.625 2.301 29.625 1 96.56 692 ILE A CA 1
ATOM 5369 C C . ILE A 1 692 ? -25 3.541 29 1 96.56 692 ILE A C 1
ATOM 5371 O O . ILE A 1 692 ? -24.891 4.59 29.641 1 96.56 692 ILE A O 1
ATOM 5375 N N . GLY A 1 693 ? -24.594 3.408 27.734 1 96.19 693 GLY A N 1
ATOM 5376 C CA . GLY A 1 693 ? -24.062 4.555 27.016 1 96.19 693 GLY A CA 1
ATOM 5377 C C . GLY A 1 693 ? -25.047 5.703 26.922 1 96.19 693 GLY A C 1
ATOM 5378 O O . GLY A 1 693 ? -24.672 6.863 27.094 1 96.19 693 GLY A O 1
ATOM 5379 N N . GLU A 1 694 ? -26.25 5.367 26.672 1 96 694 GLU A N 1
ATOM 5380 C CA . GLU A 1 694 ? -27.297 6.375 26.547 1 96 694 GLU A CA 1
ATOM 5381 C C . GLU A 1 694 ? -27.516 7.086 27.891 1 96 694 GLU A C 1
ATOM 5383 O O . GLU A 1 694 ? -27.781 8.289 27.906 1 96 694 GLU A O 1
ATOM 5388 N N . GLU A 1 695 ? -27.422 6.336 28.922 1 94.5 695 GLU A N 1
ATOM 5389 C CA . GLU A 1 695 ? -27.531 6.922 30.25 1 94.5 695 GLU A CA 1
ATOM 5390 C C . GLU A 1 695 ? -26.422 7.934 30.5 1 94.5 695 GLU A C 1
ATOM 5392 O O . GLU A 1 695 ? -26.672 9.023 31.016 1 94.5 695 GLU A O 1
ATOM 5397 N N . VAL A 1 696 ? -25.266 7.523 30.141 1 93.31 696 VAL A N 1
ATOM 5398 C CA . VAL A 1 696 ? -24.109 8.406 30.328 1 93.31 696 VAL A CA 1
ATOM 5399 C C . VAL A 1 696 ? -24.281 9.664 29.469 1 93.31 696 VAL A C 1
ATOM 5401 O O . VAL A 1 696 ? -24.078 10.781 29.953 1 93.31 696 VAL A O 1
ATOM 5404 N N . VAL A 1 697 ? -24.688 9.484 28.234 1 92.69 697 VAL A N 1
ATOM 5405 C CA . VAL A 1 697 ? -24.891 10.602 27.328 1 92.69 697 VAL A CA 1
ATOM 5406 C C . VAL A 1 697 ? -26 11.516 27.859 1 92.69 697 VAL A C 1
ATOM 5408 O O . VAL A 1 697 ? -25.891 12.742 27.781 1 92.69 697 VAL A O 1
ATOM 5411 N N . GLY A 1 698 ? -27.031 10.922 28.312 1 89.81 698 GLY A N 1
ATOM 5412 C CA . GLY A 1 698 ? -28.094 11.695 28.906 1 89.81 698 GLY A CA 1
ATOM 5413 C C . GLY A 1 698 ? -27.641 12.578 30.047 1 89.81 698 GLY A C 1
ATOM 5414 O O . GLY A 1 698 ? -28.094 13.719 30.172 1 89.81 698 GLY A O 1
ATOM 5415 N N . GLY A 1 699 ? -26.766 12.055 30.844 1 87.44 699 GLY A N 1
ATOM 5416 C CA . GLY A 1 699 ? -26.188 12.844 31.922 1 87.44 699 GLY A CA 1
ATOM 5417 C C . GLY A 1 699 ? -25.312 13.984 31.438 1 87.44 699 GLY A C 1
ATOM 5418 O O . GLY A 1 699 ? -25.297 15.062 32.031 1 87.44 699 GLY A O 1
ATOM 5419 N N . LEU A 1 700 ? -24.641 13.742 30.359 1 87.38 700 LEU A N 1
ATOM 5420 C CA . LEU A 1 700 ? -23.734 14.742 29.797 1 87.38 700 LEU A CA 1
ATOM 5421 C C . LEU A 1 700 ? -24.516 15.859 29.109 1 87.38 700 LEU A C 1
ATOM 5423 O O . LEU A 1 700 ? -24.078 17.016 29.109 1 87.38 700 LEU A O 1
ATOM 5427 N N . THR A 1 701 ? -25.672 15.531 28.562 1 87.25 701 THR A N 1
ATOM 5428 C CA . THR A 1 701 ? -26.344 16.453 27.656 1 87.25 701 THR A CA 1
ATOM 5429 C C . THR A 1 701 ? -27.578 17.047 28.328 1 87.25 701 THR A C 1
ATOM 5431 O O . THR A 1 701 ? -28.281 17.859 27.734 1 87.25 701 THR A O 1
ATOM 5434 N N . ARG A 1 702 ? -27.828 16.703 29.531 1 85.38 702 ARG A N 1
ATOM 5435 C CA . ARG A 1 702 ? -28.984 17.234 30.25 1 85.38 702 ARG A CA 1
ATOM 5436 C C . ARG A 1 702 ? -28.844 18.734 30.469 1 85.38 702 ARG A C 1
ATOM 5438 O O . ARG A 1 702 ? -27.734 19.281 30.391 1 85.38 702 ARG A O 1
ATOM 5445 N N . PRO A 1 703 ? -30.016 19.375 30.625 1 83.25 703 PRO A N 1
ATOM 5446 C CA . PRO A 1 703 ? -29.906 20.812 30.953 1 83.25 703 PRO A CA 1
ATOM 5447 C C . PRO A 1 703 ? -28.969 21.078 32.125 1 83.25 703 PRO A C 1
ATOM 5449 O O . PRO A 1 703 ? -29.109 20.453 33.188 1 83.25 703 PRO A O 1
ATOM 5452 N N . GLY A 1 704 ? -28.047 21.891 31.938 1 76.56 704 GLY A N 1
ATOM 5453 C CA . GLY A 1 704 ? -27.062 22.172 32.969 1 76.56 704 GLY A CA 1
ATOM 5454 C C . GLY A 1 704 ? -25.859 21.234 32.906 1 76.56 704 GLY A C 1
ATOM 5455 O O . GLY A 1 704 ? -24.922 21.391 33.688 1 76.56 704 GLY A O 1
ATOM 5456 N N . GLY A 1 705 ? -25.938 20.375 32 1 77.81 705 GLY A N 1
ATOM 5457 C CA . GLY A 1 705 ? -24.828 19.422 31.891 1 77.81 705 GLY A CA 1
ATOM 5458 C C . GLY A 1 705 ? -23.609 20.016 31.219 1 77.81 705 GLY A C 1
ATOM 5459 O O . GLY A 1 705 ? -23.656 21.109 30.672 1 77.81 705 GLY A O 1
ATOM 5460 N N . PRO A 1 706 ? -22.469 19.25 31.312 1 75.81 706 PRO A N 1
ATOM 5461 C CA . PRO A 1 706 ? -21.188 19.734 30.812 1 75.81 706 PRO A CA 1
ATOM 5462 C C . PRO A 1 706 ? -21.188 20 29.312 1 75.81 706 PRO A C 1
ATOM 5464 O O . PRO A 1 706 ? -20.406 20.812 28.812 1 75.81 706 PRO A O 1
ATOM 5467 N N . MET A 1 707 ? -22.016 19.266 28.547 1 79.94 707 MET A N 1
ATOM 5468 C CA . MET A 1 707 ? -21.969 19.359 27.094 1 79.94 707 MET A CA 1
ATOM 5469 C C . MET A 1 707 ? -23.078 20.25 26.562 1 79.94 707 MET A C 1
ATOM 5471 O O . MET A 1 707 ? -23.188 20.438 25.344 1 79.94 707 MET A O 1
ATOM 5475 N N . GLU A 1 708 ? -23.875 20.844 27.422 1 77.12 708 GLU A N 1
ATOM 5476 C CA . GLU A 1 708 ? -25.016 21.641 26.984 1 77.12 708 GLU A CA 1
ATOM 5477 C C . GLU A 1 708 ? -24.578 22.812 26.125 1 77.12 708 GLU A C 1
ATOM 5479 O O . GLU A 1 708 ? -25.141 23.062 25.047 1 77.12 708 GLU A O 1
ATOM 5484 N N . GLY A 1 709 ? -23.578 23.5 26.547 1 72.5 709 GLY A N 1
ATOM 5485 C CA . GLY A 1 709 ? -23.109 24.656 25.812 1 72.5 709 GLY A CA 1
ATOM 5486 C C . GLY A 1 709 ? -22.594 24.328 24.422 1 72.5 709 GLY A C 1
ATOM 5487 O O . GLY A 1 709 ? -22.938 25 23.453 1 72.5 709 GLY A O 1
ATOM 5488 N N . ILE A 1 710 ? -21.844 23.312 24.328 1 76.19 710 ILE A N 1
ATOM 5489 C CA . ILE A 1 710 ? -21.266 22.922 23.047 1 76.19 710 ILE A CA 1
ATOM 5490 C C . ILE A 1 710 ? -22.359 22.406 22.109 1 76.19 710 ILE A C 1
ATOM 5492 O O . ILE A 1 710 ? -22.328 22.656 20.906 1 76.19 710 ILE A O 1
ATOM 5496 N N . MET A 1 711 ? -23.219 21.625 22.656 1 79.06 711 MET A N 1
ATOM 5497 C CA . MET A 1 711 ? -24.328 21.094 21.859 1 79.06 711 MET A CA 1
ATOM 5498 C C . MET A 1 711 ? -25.125 22.203 21.219 1 79.06 711 MET A C 1
ATOM 5500 O O . MET A 1 711 ? -25.609 22.062 20.094 1 79.06 711 MET A O 1
ATOM 5504 N N . LYS A 1 712 ? -25.359 23.234 21.922 1 72.81 712 LYS A N 1
ATOM 5505 C CA . LYS A 1 712 ? -26.125 24.375 21.422 1 72.81 712 LYS A CA 1
ATOM 5506 C C . LYS A 1 712 ? -25.359 25.125 20.328 1 72.81 712 LYS A C 1
ATOM 5508 O O . LYS A 1 712 ? -25.953 25.625 19.375 1 72.81 712 LYS A O 1
ATOM 5513 N N . ARG A 1 713 ? -24.125 25.156 20.391 1 69.31 713 ARG A N 1
ATOM 5514 C CA . ARG A 1 713 ? -23.297 25.938 19.484 1 69.31 713 ARG A CA 1
ATOM 5515 C C . ARG A 1 713 ? -22.922 25.141 18.25 1 69.31 713 ARG A C 1
ATOM 5517 O O . ARG A 1 713 ? -22.906 25.656 17.141 1 69.31 713 ARG A O 1
ATOM 5524 N N . SER A 1 714 ? -22.547 23.984 18.453 1 77.62 714 SER A N 1
ATOM 5525 C CA . SER A 1 714 ? -22.094 23.125 17.359 1 77.62 714 SER A CA 1
ATOM 5526 C C . SER A 1 714 ? -22.5 21.672 17.594 1 77.62 714 SER A C 1
ATOM 5528 O O . SER A 1 714 ? -21.703 20.859 18.078 1 77.62 714 SER A O 1
ATOM 5530 N N . PRO A 1 715 ? -23.641 21.422 17.156 1 78.56 715 PRO A N 1
ATOM 5531 C CA . PRO A 1 715 ? -24.141 20.062 17.391 1 78.56 715 PRO A CA 1
ATOM 5532 C C . PRO A 1 715 ? -23.234 18.984 16.812 1 78.56 715 PRO A C 1
ATOM 5534 O O . PRO A 1 715 ? -23.031 17.938 17.438 1 78.56 715 PRO A O 1
ATOM 5537 N N . ASN A 1 716 ? -22.641 19.219 15.617 1 80 716 ASN A N 1
ATOM 5538 C CA . ASN A 1 716 ? -21.781 18.234 14.992 1 80 716 ASN A CA 1
ATOM 5539 C C . ASN A 1 716 ? -20.516 18 15.812 1 80 716 ASN A C 1
ATOM 5541 O O . ASN A 1 716 ? -20.062 16.859 15.977 1 80 716 ASN A O 1
ATOM 5545 N N . MET A 1 717 ? -20 19.031 16.266 1 79.75 717 MET A N 1
ATOM 5546 C CA . MET A 1 717 ? -18.797 18.938 17.094 1 79.75 717 MET A CA 1
ATOM 5547 C C . MET A 1 717 ? -19.109 18.203 18.406 1 79.75 717 MET A C 1
ATOM 5549 O O . MET A 1 717 ? -18.312 17.375 18.859 1 79.75 717 MET A O 1
ATOM 5553 N N . ALA A 1 718 ? -20.25 18.609 19 1 83.75 718 ALA A N 1
ATOM 5554 C CA . ALA A 1 718 ? -20.656 17.969 20.234 1 83.75 718 ALA A CA 1
ATOM 5555 C C . ALA A 1 718 ? -20.812 16.469 20.047 1 83.75 718 ALA A C 1
ATOM 5557 O O . ALA A 1 718 ? -20.375 15.68 20.891 1 83.75 718 ALA A O 1
ATOM 5558 N N . GLN A 1 719 ? -21.406 16.156 18.969 1 86.44 719 GLN A N 1
ATOM 5559 C CA . GLN A 1 719 ? -21.625 14.75 18.688 1 86.44 719 GLN A CA 1
ATOM 5560 C C . GLN A 1 719 ? -20.297 14.023 18.484 1 86.44 719 GLN A C 1
ATOM 5562 O O . GLN A 1 719 ? -20.125 12.891 18.922 1 86.44 719 GLN A O 1
ATOM 5567 N N . ALA A 1 720 ? -19.422 14.656 17.828 1 87.06 720 ALA A N 1
ATOM 5568 C CA . ALA A 1 720 ? -18.109 14.062 17.594 1 87.06 720 ALA A CA 1
ATOM 5569 C C . ALA A 1 720 ? -17.344 13.883 18.906 1 87.06 720 ALA A C 1
ATOM 5571 O O . ALA A 1 720 ? -16.703 12.852 19.125 1 87.06 720 ALA A O 1
ATOM 5572 N N . ILE A 1 721 ? -17.453 14.906 19.719 1 86.25 721 ILE A N 1
ATOM 5573 C CA . ILE A 1 721 ? -16.766 14.836 21.016 1 86.25 721 ILE A CA 1
ATOM 5574 C C . ILE A 1 721 ? -17.328 13.672 21.828 1 86.25 721 ILE A C 1
ATOM 5576 O O . ILE A 1 721 ? -16.562 12.883 22.406 1 86.25 721 ILE A O 1
ATOM 5580 N N . ILE A 1 722 ? -18.625 13.609 21.797 1 89.88 722 ILE A N 1
ATOM 5581 C CA . ILE A 1 722 ? -19.281 12.555 22.562 1 89.88 722 ILE A CA 1
ATOM 5582 C C . ILE A 1 722 ? -18.875 11.188 22 1 89.88 722 ILE A C 1
ATOM 5584 O O . ILE A 1 722 ? -18.562 10.273 22.766 1 89.88 722 ILE A O 1
ATOM 5588 N N . ARG A 1 723 ? -18.859 11.055 20.781 1 92.12 723 ARG A N 1
ATOM 5589 C CA . ARG A 1 723 ? -18.578 9.781 20.109 1 92.12 723 ARG A CA 1
ATOM 5590 C C . ARG A 1 723 ? -17.172 9.289 20.422 1 92.12 723 ARG A C 1
ATOM 5592 O O . ARG A 1 723 ? -16.953 8.094 20.594 1 92.12 723 ARG A O 1
ATOM 5599 N N . TYR A 1 724 ? -16.188 10.156 20.5 1 93.19 724 TYR A N 1
ATOM 5600 C CA . TYR A 1 724 ? -14.797 9.727 20.609 1 93.19 724 TYR A CA 1
ATOM 5601 C C . TYR A 1 724 ? -14.234 10.062 21.984 1 93.19 724 TYR A C 1
ATOM 5603 O O . TYR A 1 724 ? -13.016 10.07 22.188 1 93.19 724 TYR A O 1
ATOM 5611 N N . LEU A 1 725 ? -15.133 10.328 22.938 1 93.69 725 LEU A N 1
ATOM 5612 C CA . LEU A 1 725 ? -14.734 10.594 24.328 1 93.69 725 LEU A CA 1
ATOM 5613 C C . LEU A 1 725 ? -14.422 9.305 25.062 1 93.69 725 LEU A C 1
ATOM 5615 O O . LEU A 1 725 ? -15.305 8.453 25.234 1 93.69 725 LEU A O 1
ATOM 5619 N N . PRO A 1 726 ? -13.172 9.078 25.484 1 96 726 PRO A N 1
ATOM 5620 C CA . PRO A 1 726 ? -12.898 7.926 26.344 1 96 726 PRO A CA 1
ATOM 5621 C C . PRO A 1 726 ? -13.586 8.031 27.703 1 96 726 PRO A C 1
ATOM 5623 O O . PRO A 1 726 ? -13.68 9.117 28.266 1 96 726 PRO A O 1
ATOM 5626 N N . LEU A 1 727 ? -13.922 6.965 28.312 1 95.5 727 LEU A N 1
ATOM 5627 C CA . LEU A 1 727 ? -14.648 6.945 29.578 1 95.5 727 LEU A CA 1
ATOM 5628 C C . LEU A 1 727 ? -13.828 7.602 30.672 1 95.5 727 LEU A C 1
ATOM 5630 O O . LEU A 1 727 ? -14.383 8.234 31.578 1 95.5 727 LEU A O 1
ATOM 5634 N N . ARG A 1 728 ? -12.57 7.543 30.641 1 93.94 728 ARG A N 1
ATOM 5635 C CA . ARG A 1 728 ? -11.711 8.133 31.656 1 93.94 728 ARG A CA 1
ATOM 5636 C C . ARG A 1 728 ? -11.914 9.641 31.75 1 93.94 728 ARG A C 1
ATOM 5638 O O . ARG A 1 728 ? -11.789 10.227 32.812 1 93.94 728 ARG A O 1
ATOM 5645 N N . ASP A 1 729 ? -12.289 10.266 30.688 1 93.62 729 ASP A N 1
ATOM 5646 C CA . ASP A 1 729 ? -12.367 11.719 30.625 1 93.62 729 ASP A CA 1
ATOM 5647 C C . ASP A 1 729 ? -13.648 12.227 31.281 1 93.62 729 ASP A C 1
ATOM 5649 O O . ASP A 1 729 ? -13.773 13.414 31.594 1 93.62 729 ASP A O 1
ATOM 5653 N N . LEU A 1 730 ? -14.531 11.297 31.516 1 91.62 730 LEU A N 1
ATOM 5654 C CA . LEU A 1 730 ? -15.68 11.656 32.344 1 91.62 730 LEU A CA 1
ATOM 5655 C C . LEU A 1 730 ? -15.242 12.062 33.75 1 91.62 730 LEU A C 1
ATOM 5657 O O . LEU A 1 730 ? -15.828 12.969 34.344 1 91.62 730 LEU A O 1
ATOM 5661 N N . VAL A 1 731 ? -14.258 11.414 34.156 1 90 731 VAL A N 1
ATOM 5662 C CA . VAL A 1 731 ? -13.742 11.695 35.5 1 90 731 VAL A CA 1
ATOM 5663 C C . VAL A 1 731 ? -12.891 12.961 35.469 1 90 731 VAL A C 1
ATOM 5665 O O . VAL A 1 731 ? -13.125 13.891 36.25 1 90 731 VAL A O 1
ATOM 5668 N N . ASN A 1 732 ? -12.094 13.039 34.5 1 86.56 732 ASN A N 1
ATOM 5669 C CA . ASN A 1 732 ? -11.062 14.07 34.469 1 86.56 732 ASN A CA 1
ATOM 5670 C C . ASN A 1 732 ? -11.648 15.453 34.219 1 86.56 732 ASN A C 1
ATOM 5672 O O . ASN A 1 732 ? -11.102 16.453 34.656 1 86.56 732 ASN A O 1
ATOM 5676 N N . PHE A 1 733 ? -12.836 15.5 33.531 1 83.81 733 PHE A N 1
ATOM 5677 C CA . PHE A 1 733 ? -13.383 16.797 33.125 1 83.81 733 PHE A CA 1
ATOM 5678 C C . PHE A 1 733 ? -14.562 17.188 34 1 83.81 733 PHE A C 1
ATOM 5680 O O . PHE A 1 733 ? -15.141 18.266 33.812 1 83.81 733 PHE A O 1
ATOM 5687 N N . SER A 1 734 ? -14.914 16.391 35.031 1 85 734 SER A N 1
ATOM 5688 C CA . SER A 1 734 ? -16.188 16.609 35.719 1 85 734 SER A CA 1
ATOM 5689 C C . SER A 1 734 ? -16 17.484 36.969 1 85 734 SER A C 1
ATOM 5691 O O . SER A 1 734 ? -16.984 17.891 37.594 1 85 734 SER A O 1
ATOM 5693 N N . GLY A 1 735 ? -14.758 17.734 37.312 1 80 735 GLY A N 1
ATOM 5694 C CA . GLY A 1 735 ? -14.539 18.5 38.531 1 80 735 GLY A CA 1
ATOM 5695 C C . GLY A 1 735 ? -15.07 17.812 39.781 1 80 735 GLY A C 1
ATOM 5696 O O . GLY A 1 735 ? -15.578 18.469 40.688 1 80 735 GLY A O 1
ATOM 5697 N N . GLY A 1 736 ? -15.133 16.516 39.625 1 80.94 736 GLY A N 1
ATOM 5698 C CA . GLY A 1 736 ? -15.562 15.734 40.781 1 80.94 736 GLY A CA 1
ATOM 5699 C C . GLY A 1 736 ? -16.984 15.211 40.656 1 80.94 736 GLY A C 1
ATOM 5700 O O . GLY A 1 736 ? -17.391 14.344 41.438 1 80.94 736 GLY A O 1
ATOM 5701 N N . ALA A 1 737 ? -17.656 15.68 39.656 1 84.81 737 ALA A N 1
ATOM 5702 C CA . ALA A 1 737 ? -19.047 15.234 39.469 1 84.81 737 ALA A CA 1
ATOM 5703 C C . ALA A 1 737 ? -19.094 13.781 39.031 1 84.81 737 ALA A C 1
ATOM 5705 O O . ALA A 1 737 ? -20.062 13.07 39.312 1 84.81 737 ALA A O 1
ATOM 5706 N N . PHE A 1 738 ? -18.203 13.375 38.344 1 90 738 PHE A N 1
ATOM 5707 C CA . PHE A 1 738 ? -18.047 11.984 37.938 1 90 738 PHE A CA 1
ATOM 5708 C C . PHE A 1 738 ? -16.781 11.375 38.531 1 90 738 PHE A C 1
ATOM 5710 O O . PHE A 1 738 ? -15.664 11.758 38.188 1 90 738 PHE A O 1
ATOM 5717 N N . THR A 1 739 ? -16.984 10.453 39.375 1 90.25 739 THR A N 1
ATOM 5718 C CA . THR A 1 739 ? -15.883 9.945 40.156 1 90.25 739 THR A CA 1
ATOM 5719 C C . THR A 1 739 ? -15.328 8.656 39.562 1 90.25 739 THR A C 1
ATOM 5721 O O . THR A 1 739 ? -15.945 8.062 38.688 1 90.25 739 THR A O 1
ATOM 5724 N N . GLU A 1 740 ? -14.195 8.219 40.094 1 91.19 740 GLU A N 1
ATOM 5725 C CA . GLU A 1 740 ? -13.594 6.945 39.719 1 91.19 740 GLU A CA 1
ATOM 5726 C C . GLU A 1 740 ? -14.508 5.777 40.062 1 91.19 740 GLU A C 1
ATOM 5728 O O . GLU A 1 740 ? -14.539 4.77 39.344 1 91.19 740 GLU A O 1
ATOM 5733 N N . GLU A 1 741 ? -15.18 5.93 41.125 1 94 741 GLU A N 1
ATOM 5734 C CA . GLU A 1 741 ? -16.125 4.887 41.531 1 94 741 GLU A CA 1
ATOM 5735 C C . GLU A 1 741 ? -17.266 4.762 40.531 1 94 741 GLU A C 1
ATOM 5737 O O . GLU A 1 741 ? -17.688 3.654 40.188 1 94 741 GLU A O 1
ATOM 5742 N N . MET A 1 742 ? -17.719 5.934 40.125 1 94 742 MET A N 1
ATOM 5743 C CA . MET A 1 742 ? -18.781 5.93 39.125 1 94 742 MET A CA 1
ATOM 5744 C C . MET A 1 742 ? -18.297 5.289 37.812 1 94 742 MET A C 1
ATOM 5746 O O . MET A 1 742 ? -19.047 4.555 37.188 1 94 742 MET A O 1
ATOM 5750 N N . LEU A 1 743 ? -17.109 5.574 37.469 1 94.88 743 LEU A N 1
ATOM 5751 C CA . LEU A 1 743 ? -16.516 4.977 36.281 1 94.88 743 LEU A CA 1
ATOM 5752 C C . LEU A 1 743 ? -16.406 3.463 36.406 1 94.88 743 LEU A C 1
ATOM 5754 O O . LEU A 1 743 ? -16.766 2.721 35.5 1 94.88 743 LEU A O 1
ATOM 5758 N N . ALA A 1 744 ? -15.914 3.037 37.531 1 95.62 744 ALA A N 1
ATOM 5759 C CA . ALA A 1 744 ? -15.797 1.605 37.781 1 95.62 744 ALA A CA 1
ATOM 5760 C C . ALA A 1 744 ? -17.156 0.917 37.688 1 95.62 744 ALA A C 1
ATOM 5762 O O . ALA A 1 744 ? -17.25 -0.21 37.219 1 95.62 744 ALA A O 1
ATOM 5763 N N . ASP A 1 745 ? -18.141 1.631 38.188 1 96.06 745 ASP A N 1
ATOM 5764 C CA . ASP A 1 745 ? -19.5 1.097 38.156 1 96.06 745 ASP A CA 1
ATOM 5765 C C . ASP A 1 745 ? -19.969 0.923 36.719 1 96.06 745 ASP A C 1
ATOM 5767 O O . ASP A 1 745 ? -20.562 -0.102 36.375 1 96.06 745 ASP A O 1
ATOM 5771 N N . ILE A 1 746 ? -19.766 1.902 35.906 1 96.12 746 ILE A N 1
ATOM 5772 C CA . ILE A 1 746 ? -20.141 1.84 34.5 1 96.12 746 ILE A CA 1
ATOM 5773 C C . ILE A 1 746 ? -19.438 0.661 33.844 1 96.12 746 ILE A C 1
ATOM 5775 O O . ILE A 1 746 ? -20.062 -0.105 33.094 1 96.12 746 ILE A O 1
ATOM 5779 N N . ILE A 1 747 ? -18.125 0.484 34.031 1 97.12 747 ILE A N 1
ATOM 5780 C CA . ILE A 1 747 ? -17.328 -0.576 33.406 1 97.12 747 ILE A CA 1
ATOM 5781 C C . ILE A 1 747 ? -17.859 -1.938 33.875 1 97.12 747 ILE A C 1
ATOM 5783 O O . ILE A 1 747 ? -17.984 -2.857 33.062 1 97.12 747 ILE A O 1
ATOM 5787 N N . GLU A 1 748 ? -18.172 -2 35.156 1 96.62 748 GLU A N 1
ATOM 5788 C CA . GLU A 1 748 ? -18.688 -3.248 35.688 1 96.62 748 GLU A CA 1
ATOM 5789 C C . GLU A 1 748 ? -20.062 -3.584 35.094 1 96.62 748 GLU A C 1
ATOM 5791 O O . GLU A 1 748 ? -20.312 -4.73 34.719 1 96.62 748 GLU A O 1
ATOM 5796 N N . ARG A 1 749 ? -20.906 -2.617 35.062 1 96.38 749 ARG A N 1
ATOM 5797 C CA . ARG A 1 749 ? -22.219 -2.818 34.469 1 96.38 749 ARG A CA 1
ATOM 5798 C C . ARG A 1 749 ? -22.109 -3.266 33 1 96.38 749 ARG A C 1
ATOM 5800 O O . ARG A 1 749 ? -22.859 -4.148 32.562 1 96.38 749 ARG A O 1
ATOM 5807 N N . CYS A 1 750 ? -21.25 -2.621 32.25 1 96.5 750 CYS A N 1
ATOM 5808 C CA . CYS A 1 750 ? -21.031 -3.004 30.859 1 96.5 750 CYS A CA 1
ATOM 5809 C C . CYS A 1 750 ? -20.516 -4.434 30.766 1 96.5 750 CYS A C 1
ATOM 5811 O O . CYS A 1 750 ? -20.969 -5.207 29.922 1 96.5 750 CYS A O 1
ATOM 5813 N N . SER A 1 751 ? -19.547 -4.754 31.609 1 94.94 751 SER A N 1
ATOM 5814 C CA . SER A 1 751 ? -18.969 -6.098 31.609 1 94.94 751 SER A CA 1
ATOM 5815 C C . SER A 1 751 ? -20.031 -7.148 31.906 1 94.94 751 SER A C 1
ATOM 5817 O O . SER A 1 751 ? -20.047 -8.219 31.297 1 94.94 751 SER A O 1
ATOM 5819 N N . GLU A 1 752 ? -20.891 -6.848 32.844 1 94.19 752 GLU A N 1
ATOM 5820 C CA . GLU A 1 752 ? -21.984 -7.754 33.188 1 94.19 752 GLU A CA 1
ATOM 5821 C C . GLU A 1 752 ? -22.953 -7.93 32.031 1 94.19 752 GLU A C 1
ATOM 5823 O O . GLU A 1 752 ? -23.406 -9.047 31.75 1 94.19 752 GLU A O 1
ATOM 5828 N N . SER A 1 753 ? -23.188 -6.852 31.422 1 93.5 753 SER A N 1
ATOM 5829 C CA . SER A 1 753 ? -24.109 -6.891 30.281 1 93.5 753 SER A CA 1
ATOM 5830 C C . SER A 1 753 ? -23.531 -7.684 29.125 1 93.5 753 SER A C 1
ATOM 5832 O O . SER A 1 753 ? -24.266 -8.289 28.344 1 93.5 753 SER A O 1
ATOM 5834 N N . LEU A 1 754 ? -22.281 -7.625 28.906 1 91.81 754 LEU A N 1
ATOM 5835 C CA . LEU A 1 754 ? -21.594 -8.32 27.828 1 91.81 754 LEU A CA 1
ATOM 5836 C C . LEU A 1 754 ? -21.5 -9.82 28.109 1 91.81 754 LEU A C 1
ATOM 5838 O O . LEU A 1 754 ? -21.422 -10.625 27.172 1 91.81 754 LEU A O 1
ATOM 5842 N N . SER A 1 755 ? -21.453 -10.172 29.375 1 86.56 755 SER A N 1
ATOM 5843 C CA . SER A 1 755 ? -21.359 -11.57 29.781 1 86.56 755 SER A CA 1
ATOM 5844 C C . SER A 1 755 ? -22.719 -12.242 29.766 1 86.56 755 SER A C 1
ATOM 5846 O O . SER A 1 755 ? -22.812 -13.477 29.781 1 86.56 755 SER A O 1
ATOM 5848 N N . SER A 1 756 ? -23.781 -11.57 29.781 1 77 756 SER A N 1
ATOM 5849 C CA . SER A 1 756 ? -25.125 -12.125 29.781 1 77 756 SER A CA 1
ATOM 5850 C C . SER A 1 756 ? -25.594 -12.43 28.359 1 77 756 SER A C 1
ATOM 5852 O O . SER A 1 756 ? -26.391 -13.352 28.141 1 77 756 SER A O 1
ATOM 5854 N N . MET B 1 1 ? 15.227 33.438 43.344 1 64.81 1 MET B N 1
ATOM 5855 C CA . MET B 1 1 ? 15.562 32.094 43.75 1 64.81 1 MET B CA 1
ATOM 5856 C C . MET B 1 1 ? 15.789 31.188 42.531 1 64.81 1 MET B C 1
ATOM 5858 O O . MET B 1 1 ? 15.094 31.328 41.531 1 64.81 1 MET B O 1
ATOM 5862 N N . GLN B 1 2 ? 16.797 30.406 42.625 1 85.81 2 GLN B N 1
ATOM 5863 C CA . GLN B 1 2 ? 17.094 29.438 41.594 1 85.81 2 GLN B CA 1
ATOM 5864 C C . GLN B 1 2 ? 16.062 28.312 41.562 1 85.81 2 GLN B C 1
ATOM 5866 O O . GLN B 1 2 ? 15.5 27.953 42.594 1 85.81 2 GLN B O 1
ATOM 5871 N N . VAL B 1 3 ? 15.68 27.859 40.406 1 93.38 3 VAL B N 1
ATOM 5872 C CA . VAL B 1 3 ? 14.656 26.844 40.188 1 93.38 3 VAL B CA 1
ATOM 5873 C C . VAL B 1 3 ? 14.883 25.672 41.125 1 93.38 3 VAL B C 1
ATOM 5875 O O . VAL B 1 3 ? 13.945 25.203 41.781 1 93.38 3 VAL B O 1
ATOM 5878 N N . LYS B 1 4 ? 16.109 25.281 41.344 1 94.12 4 LYS B N 1
ATOM 5879 C CA . LYS B 1 4 ? 16.422 24.141 42.188 1 94.12 4 LYS B CA 1
ATOM 5880 C C . LYS B 1 4 ? 16.109 24.438 43.656 1 94.12 4 LYS B C 1
ATOM 5882 O O . LYS B 1 4 ? 15.703 23.531 44.406 1 94.12 4 LYS B O 1
ATOM 5887 N N . ASP B 1 5 ? 16.312 25.672 44.094 1 95 5 ASP B N 1
ATOM 5888 C CA . ASP B 1 5 ? 16.016 26.078 45.438 1 95 5 ASP B CA 1
ATOM 5889 C C . ASP B 1 5 ? 14.508 26.047 45.719 1 95 5 ASP B C 1
ATOM 5891 O O . ASP B 1 5 ? 14.07 25.641 46.781 1 95 5 ASP B O 1
ATOM 5895 N N . ILE B 1 6 ? 13.812 26.469 44.75 1 96.75 6 ILE B N 1
ATOM 5896 C CA . ILE B 1 6 ? 12.359 26.453 44.875 1 96.75 6 ILE B CA 1
ATOM 5897 C C . ILE B 1 6 ? 11.867 25.016 45 1 96.75 6 ILE B C 1
ATOM 5899 O O . ILE B 1 6 ? 11.055 24.703 45.875 1 96.75 6 ILE B O 1
ATOM 5903 N N . VAL B 1 7 ? 12.391 24.109 44.156 1 97.06 7 VAL B N 1
ATOM 5904 C CA . VAL B 1 7 ? 11.969 22.719 44.094 1 97.06 7 VAL B CA 1
ATOM 5905 C C . VAL B 1 7 ? 12.25 22.047 45.469 1 97.06 7 VAL B C 1
ATOM 5907 O O . VAL B 1 7 ? 11.438 21.266 45.938 1 97.06 7 VAL B O 1
ATOM 5910 N N . ALA B 1 8 ? 13.344 22.438 46.062 1 95.62 8 ALA B N 1
ATOM 5911 C CA . ALA B 1 8 ? 13.75 21.859 47.312 1 95.62 8 ALA B CA 1
ATOM 5912 C C . ALA B 1 8 ? 12.812 22.281 48.438 1 95.62 8 ALA B C 1
ATOM 5914 O O . ALA B 1 8 ? 12.688 21.578 49.469 1 95.62 8 ALA B O 1
ATOM 5915 N N . ARG B 1 9 ? 12.133 23.375 48.312 1 96.94 9 ARG B N 1
ATOM 5916 C CA . ARG B 1 9 ? 11.281 23.922 49.344 1 96.94 9 ARG B CA 1
ATOM 5917 C C . ARG B 1 9 ? 9.836 23.469 49.188 1 96.94 9 ARG B C 1
ATOM 5919 O O . ARG B 1 9 ? 9.016 23.625 50.094 1 96.94 9 ARG B O 1
ATOM 5926 N N . LEU B 1 10 ? 9.547 22.875 48.062 1 97.88 10 LEU B N 1
ATOM 5927 C CA .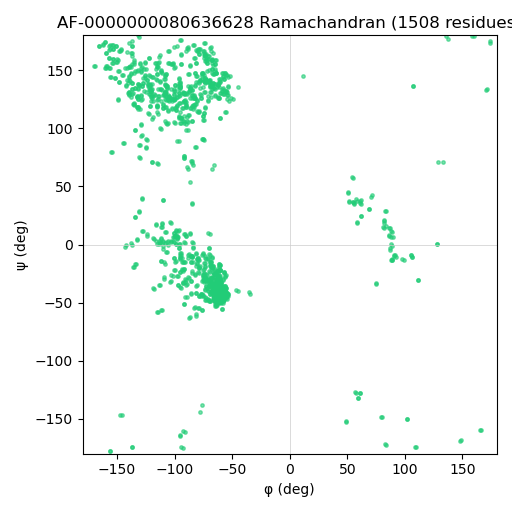 LEU B 1 10 ? 8.172 22.469 47.781 1 97.88 10 LEU B CA 1
ATOM 5928 C C . LEU B 1 10 ? 7.816 21.188 48.531 1 97.88 10 LEU B C 1
ATOM 5930 O O . LEU B 1 10 ? 8.648 20.281 48.656 1 97.88 10 LEU B O 1
ATOM 5934 N N . SER B 1 11 ? 6.531 21.188 49.031 1 97.62 11 SER B N 1
ATOM 5935 C CA . SER B 1 11 ? 6.016 19.922 49.562 1 97.62 11 SER B CA 1
ATOM 5936 C C . SER B 1 11 ? 5.691 18.938 48.438 1 97.62 11 SER B C 1
ATOM 5938 O O . SER B 1 11 ? 5.617 19.328 47.25 1 97.62 11 SER B O 1
ATOM 5940 N N . LEU B 1 12 ? 5.574 17.688 48.844 1 98.12 12 LEU B N 1
ATOM 5941 C CA . LEU B 1 12 ? 5.203 16.672 47.875 1 98.12 12 LEU B CA 1
ATOM 5942 C C . LEU B 1 12 ? 3.9 17.031 47.156 1 98.12 12 LEU B C 1
ATOM 5944 O O . LEU B 1 12 ? 3.779 16.859 45.969 1 98.12 12 LEU B O 1
ATOM 5948 N N . GLU B 1 13 ? 2.941 17.531 47.906 1 98 13 GLU B N 1
ATOM 5949 C CA . GLU B 1 13 ? 1.638 17.906 47.344 1 98 13 GLU B CA 1
ATOM 5950 C C . GLU B 1 13 ? 1.763 19.078 46.375 1 98 13 GLU B C 1
ATOM 5952 O O . GLU B 1 13 ? 1.09 19.109 45.344 1 98 13 GLU B O 1
ATOM 5957 N N . GLN B 1 14 ? 2.627 19.984 46.75 1 98 14 GLN B N 1
ATOM 5958 C CA . GLN B 1 14 ? 2.84 21.141 45.875 1 98 14 GLN B CA 1
ATOM 5959 C C . GLN B 1 14 ? 3.518 20.734 44.562 1 98 14 GLN B C 1
ATOM 5961 O O . GLN B 1 14 ? 3.162 21.219 43.5 1 98 14 GLN B O 1
ATOM 5966 N N . LYS B 1 15 ? 4.512 19.859 44.688 1 98.31 15 LYS B N 1
ATOM 5967 C CA . LYS B 1 15 ? 5.164 19.344 43.469 1 98.31 15 LYS B CA 1
ATOM 5968 C C . LYS B 1 15 ? 4.156 18.641 42.562 1 98.31 15 LYS B C 1
ATOM 5970 O O . LYS B 1 15 ? 4.145 18.891 41.344 1 98.31 15 LYS B O 1
ATOM 5975 N N . ALA B 1 16 ? 3.357 17.797 43.125 1 98.5 16 ALA B N 1
ATOM 5976 C CA . ALA B 1 16 ? 2.34 17.062 42.375 1 98.5 16 ALA B CA 1
ATOM 5977 C C . ALA B 1 16 ? 1.354 18.031 41.719 1 98.5 16 ALA B C 1
ATOM 5979 O O . ALA B 1 16 ? 0.952 17.828 40.562 1 98.5 16 ALA B O 1
ATOM 5980 N N . ALA B 1 17 ? 0.948 19.047 42.406 1 98.06 17 ALA B N 1
ATOM 5981 C CA . ALA B 1 17 ? -0 20.031 41.875 1 98.06 17 ALA B CA 1
ATOM 5982 C C . ALA B 1 17 ? 0.573 20.766 40.688 1 98.06 17 ALA B C 1
ATOM 5984 O O . ALA B 1 17 ? -0.151 21.062 39.719 1 98.06 17 ALA B O 1
ATOM 5985 N N . LEU B 1 18 ? 1.842 21.031 40.75 1 98.25 18 LEU B N 1
ATOM 5986 C CA . LEU B 1 18 ? 2.492 21.766 39.656 1 98.25 18 LEU B CA 1
ATOM 5987 C C . LEU B 1 18 ? 2.549 20.922 38.375 1 98.25 18 LEU B C 1
ATOM 5989 O O . LEU B 1 18 ? 2.775 21.453 37.281 1 98.25 18 LEU B O 1
ATOM 5993 N N . CYS B 1 19 ? 2.363 19.609 38.5 1 98.5 19 CYS B N 1
ATOM 5994 C CA . CYS B 1 19 ? 2.41 18.719 37.344 1 98.5 19 CYS B CA 1
ATOM 5995 C C . CYS B 1 19 ? 1.031 18.562 36.719 1 98.5 19 CYS B C 1
ATOM 5997 O O . CYS B 1 19 ? 0.841 17.734 35.812 1 98.5 19 CYS B O 1
ATOM 5999 N N . SER B 1 20 ? 0.08 19.266 37.125 1 97.38 20 SER B N 1
ATOM 6000 C CA . SER B 1 20 ? -1.264 19.359 36.562 1 97.38 20 SER B CA 1
ATOM 6001 C C . SER B 1 20 ? -1.749 20.797 36.469 1 97.38 20 SER B C 1
ATOM 6003 O O . SER B 1 20 ? -1.294 21.641 37.25 1 97.38 20 SER B O 1
ATOM 6005 N N . GLY B 1 21 ? -2.662 21.094 35.594 1 96.94 21 GLY B N 1
ATOM 6006 C CA . GLY B 1 21 ? -3.209 22.438 35.438 1 96.94 21 GLY B CA 1
ATOM 6007 C C . GLY B 1 21 ? -4.012 22.875 36.656 1 96.94 21 GLY B C 1
ATOM 6008 O O . GLY B 1 21 ? -4.508 22.047 37.406 1 96.94 21 GLY B O 1
ATOM 6009 N N . LYS B 1 22 ? -4.07 24.172 36.812 1 95.62 22 LYS B N 1
ATOM 6010 C CA . LYS B 1 22 ? -4.938 24.781 37.812 1 95.62 22 LYS B CA 1
ATOM 6011 C C . LYS B 1 22 ? -6.395 24.781 37.344 1 95.62 22 LYS B C 1
ATOM 6013 O O . LYS B 1 22 ? -7.301 24.547 38.125 1 95.62 22 LYS B O 1
ATOM 6018 N N . ASP B 1 23 ? -6.656 25.109 36.188 1 93.06 23 ASP B N 1
ATOM 6019 C CA . ASP B 1 23 ? -7.945 25.141 35.5 1 93.06 23 ASP B CA 1
ATOM 6020 C C . ASP B 1 23 ? -7.797 24.781 34.031 1 93.06 23 ASP B C 1
ATOM 6022 O O . ASP B 1 23 ? -6.988 23.922 33.688 1 93.06 23 ASP B O 1
ATOM 6026 N N . PHE B 1 24 ? -8.602 25.359 33.188 1 91.31 24 PHE B N 1
ATOM 6027 C CA . PHE B 1 24 ? -8.617 24.938 31.797 1 91.31 24 PHE B CA 1
ATOM 6028 C C . PHE B 1 24 ? -7.379 25.453 31.078 1 91.31 24 PHE B C 1
ATOM 6030 O O . PHE B 1 24 ? -6.906 24.828 30.125 1 91.31 24 PHE B O 1
ATOM 6037 N N . TRP B 1 25 ? -6.699 26.625 31.562 1 94.12 25 TRP B N 1
ATOM 6038 C CA . TRP B 1 25 ? -5.672 27.25 30.75 1 94.12 25 TRP B CA 1
ATOM 6039 C C . TRP B 1 25 ? -4.438 27.578 31.578 1 94.12 25 TRP B C 1
ATOM 6041 O O . TRP B 1 25 ? -3.365 27.859 31.047 1 94.12 25 TRP B O 1
ATOM 6051 N N . PHE B 1 26 ? -4.547 27.594 32.906 1 95.88 26 PHE B N 1
ATOM 6052 C CA . PHE B 1 26 ? -3.479 28.094 33.75 1 95.88 26 PHE B CA 1
ATOM 6053 C C . PHE B 1 26 ? -2.777 26.953 34.5 1 95.88 26 PHE B C 1
ATOM 6055 O O . PHE B 1 26 ? -3.416 25.984 34.875 1 95.88 26 PHE B O 1
ATOM 6062 N N . THR B 1 27 ? -1.447 27.125 34.688 1 97.19 27 THR B N 1
ATOM 6063 C CA . THR B 1 27 ? -0.711 26.266 35.594 1 97.19 27 THR B CA 1
ATOM 6064 C C . THR B 1 27 ? -0.905 26.703 37.062 1 97.19 27 THR B C 1
ATOM 6066 O O . THR B 1 27 ? -1.411 27.797 37.312 1 97.19 27 THR B O 1
ATOM 6069 N N . VAL B 1 28 ? -0.528 25.891 37.969 1 97.5 28 VAL B N 1
ATOM 6070 C CA . VAL B 1 28 ? -0.687 26.141 39.375 1 97.5 28 VAL B CA 1
ATOM 6071 C C . VAL B 1 28 ? 0.314 27.219 39.812 1 97.5 28 VAL B C 1
ATOM 6073 O O . VAL B 1 28 ? 1.452 27.234 39.344 1 97.5 28 VAL B O 1
ATOM 6076 N N . ASP B 1 29 ? -0.11 28.141 40.719 1 96.75 29 ASP B N 1
ATOM 6077 C CA . ASP B 1 29 ? 0.768 29.125 41.344 1 96.75 29 ASP B CA 1
ATOM 6078 C C . ASP B 1 29 ? 1.039 28.781 42.812 1 96.75 29 ASP B C 1
ATOM 6080 O O . ASP B 1 29 ? 0.22 28.141 43.469 1 96.75 29 ASP B O 1
ATOM 6084 N N . ILE B 1 30 ? 2.207 29.125 43.188 1 96.81 30 ILE B N 1
ATOM 6085 C CA . ILE B 1 30 ? 2.631 29.062 44.594 1 96.81 30 ILE B CA 1
ATOM 6086 C C . ILE B 1 30 ? 3.268 30.375 45 1 96.81 30 ILE B C 1
ATOM 6088 O O . ILE B 1 30 ? 4.488 30.469 45.156 1 96.81 30 ILE B O 1
ATOM 6092 N N . PRO B 1 31 ? 2.479 31.312 45.406 1 94.25 31 PRO B N 1
ATOM 6093 C CA . PRO B 1 31 ? 2.953 32.688 45.625 1 94.25 31 PRO B CA 1
ATOM 6094 C C . PRO B 1 31 ? 4.008 32.75 46.719 1 94.25 31 PRO B C 1
ATOM 6096 O O . PRO B 1 31 ? 4.93 33.562 46.656 1 94.25 31 PRO B O 1
ATOM 6099 N N . GLU B 1 32 ? 3.881 32 47.75 1 94.44 32 GLU B N 1
ATOM 6100 C CA . GLU B 1 32 ? 4.801 32.062 48.875 1 94.44 32 GLU B CA 1
ATOM 6101 C C . GLU B 1 32 ? 6.23 31.734 48.438 1 94.44 32 GLU B C 1
ATOM 6103 O O . GLU B 1 32 ? 7.188 32.125 49.125 1 94.44 32 GLU B O 1
ATOM 6108 N N . LEU B 1 33 ? 6.289 31.062 47.344 1 94.62 33 LEU B N 1
ATOM 6109 C CA . LEU B 1 33 ? 7.613 30.703 46.844 1 94.62 33 LEU B CA 1
ATOM 6110 C C . LEU B 1 33 ? 7.918 31.453 45.562 1 94.62 33 LEU B C 1
ATOM 6112 O O . LEU B 1 33 ? 8.867 31.094 44.844 1 94.62 33 LEU B O 1
ATOM 6116 N N . GLY B 1 34 ? 7.039 32.375 45.156 1 91.25 34 GLY B N 1
ATOM 6117 C CA . GLY B 1 34 ? 7.258 33.219 44 1 91.25 34 GLY B CA 1
ATOM 6118 C C . GLY B 1 34 ? 6.91 32.5 42.688 1 91.25 34 GLY B C 1
ATOM 6119 O O . GLY B 1 34 ? 7.332 32.938 41.625 1 91.25 34 GLY B O 1
ATOM 6120 N N . VAL B 1 35 ? 6.203 31.406 42.75 1 95.62 35 VAL B N 1
ATOM 6121 C CA . VAL B 1 35 ? 5.777 30.688 41.562 1 95.62 35 VAL B CA 1
ATOM 6122 C C . VAL B 1 35 ? 4.434 31.219 41.094 1 95.62 35 VAL B C 1
ATOM 6124 O O . VAL B 1 35 ? 3.4 31 41.719 1 95.62 35 VAL B O 1
ATOM 6127 N N . ARG B 1 36 ? 4.398 31.984 40 1 94.5 36 ARG B N 1
ATOM 6128 C CA . ARG B 1 36 ? 3.141 32.438 39.438 1 94.5 36 ARG B CA 1
ATOM 6129 C C . ARG B 1 36 ? 2.584 31.453 38.406 1 94.5 36 ARG B C 1
ATOM 6131 O O . ARG B 1 36 ? 3.295 30.547 37.969 1 94.5 36 ARG B O 1
ATOM 6138 N N . SER B 1 37 ? 1.338 31.625 38.031 1 95.81 37 SER B N 1
ATOM 6139 C CA . SER B 1 37 ? 0.713 30.781 37 1 95.81 37 SER B CA 1
ATOM 6140 C C . SER B 1 37 ? 1.18 31.188 35.625 1 95.81 37 SER B C 1
ATOM 6142 O O . SER B 1 37 ? 1.435 32.344 35.344 1 95.81 37 SER B O 1
ATOM 6144 N N . MET B 1 38 ? 1.368 30.219 34.812 1 96.12 38 MET B N 1
ATOM 6145 C CA . MET B 1 38 ? 1.521 30.453 33.406 1 96.12 38 MET B CA 1
ATOM 6146 C C . MET B 1 38 ? 0.191 30.281 32.656 1 96.12 38 MET B C 1
ATOM 6148 O O . MET B 1 38 ? -0.583 29.375 33 1 96.12 38 MET B O 1
ATOM 6152 N N . LEU B 1 39 ? -0.131 31.172 31.766 1 95.38 39 LEU B N 1
ATOM 6153 C CA . LEU B 1 39 ? -1.287 31.047 30.891 1 95.38 39 LEU B CA 1
ATOM 6154 C C . LEU B 1 39 ? -0.895 30.391 29.578 1 95.38 39 LEU B C 1
ATOM 6156 O O . LEU B 1 39 ? -0.013 30.875 28.859 1 95.38 39 LEU B O 1
ATOM 6160 N N . LEU B 1 40 ? -1.47 29.219 29.281 1 95.31 40 LEU B N 1
ATOM 6161 C CA . LEU B 1 40 ? -1.368 28.562 27.984 1 95.31 40 LEU B CA 1
ATOM 6162 C C . LEU B 1 40 ? -2.588 28.875 27.125 1 95.31 40 LEU B C 1
ATOM 6164 O O . LEU B 1 40 ? -3.717 28.891 27.625 1 95.31 40 LEU B O 1
ATOM 6168 N N . SER B 1 41 ? -2.371 29.156 25.906 1 92.94 41 SER B N 1
ATOM 6169 C CA . SER B 1 41 ? -3.488 29.516 25.031 1 92.94 41 SER B CA 1
ATOM 6170 C C . SER B 1 41 ? -3.334 28.891 23.656 1 92.94 41 SER B C 1
ATOM 6172 O O . SER B 1 41 ? -2.227 28.828 23.109 1 92.94 41 SER B O 1
ATOM 6174 N N . ASP B 1 42 ? -4.531 28.453 23.109 1 89.62 42 ASP B N 1
ATOM 6175 C CA . ASP B 1 42 ? -4.543 28.047 21.719 1 89.62 42 ASP B CA 1
ATOM 6176 C C . ASP B 1 42 ? -4.316 29.234 20.781 1 89.62 42 ASP B C 1
ATOM 6178 O O . ASP B 1 42 ? -4.41 30.391 21.203 1 89.62 42 ASP B O 1
ATOM 6182 N N . GLY B 1 43 ? -4.023 28.859 19.484 1 76.06 43 GLY B N 1
ATOM 6183 C CA . GLY B 1 43 ? -4.004 29.891 18.469 1 76.06 43 GLY B CA 1
ATOM 6184 C C . GLY B 1 43 ? -2.736 29.891 17.641 1 76.06 43 GLY B C 1
ATOM 6185 O O . GLY B 1 43 ? -1.981 30.859 17.641 1 76.06 43 GLY B O 1
ATOM 6186 N N . PRO B 1 44 ? -2.684 28.781 16.781 1 73.69 44 PRO B N 1
ATOM 6187 C CA . PRO B 1 44 ? -1.398 28.797 16.078 1 73.69 44 PRO B CA 1
ATOM 6188 C C . PRO B 1 44 ? -1.329 29.875 15 1 73.69 44 PRO B C 1
ATOM 6190 O O . PRO B 1 44 ? -0.265 30.109 14.422 1 73.69 44 PRO B O 1
ATOM 6193 N N . HIS B 1 45 ? -2.568 30.5 14.734 1 88.38 45 HIS B N 1
ATOM 6194 C CA . HIS B 1 45 ? -2.58 31.547 13.727 1 88.38 45 HIS B CA 1
ATOM 6195 C C . HIS B 1 45 ? -3.295 32.812 14.234 1 88.38 45 HIS B C 1
ATOM 6197 O O . HIS B 1 45 ? -3.969 33.5 13.469 1 88.38 45 HIS B O 1
ATOM 6203 N N . GLY B 1 46 ? -3.25 32.969 15.523 1 90.06 46 GLY B N 1
ATOM 6204 C CA . GLY B 1 46 ? -3.836 34.031 16.328 1 90.06 46 GLY B CA 1
ATOM 6205 C C . GLY B 1 46 ? -4.008 33.656 17.781 1 90.06 46 GLY B C 1
ATOM 6206 O O . GLY B 1 46 ? -3.613 32.562 18.203 1 90.06 46 GLY B O 1
ATOM 6207 N N . LEU B 1 47 ? -4.516 34.562 18.594 1 90.69 47 LEU B N 1
ATOM 6208 C CA . LEU B 1 47 ? -4.664 34.281 20.016 1 90.69 47 LEU B CA 1
ATOM 6209 C C . LEU B 1 47 ? -6.102 33.906 20.344 1 90.69 47 LEU B C 1
ATOM 6211 O O . LEU B 1 47 ? -7.047 34.5 19.828 1 90.69 47 LEU B O 1
ATOM 6215 N N . ARG B 1 48 ? -6.199 32.844 21.078 1 88.38 48 ARG B N 1
ATOM 6216 C CA . ARG B 1 48 ? -7.5 32.438 21.609 1 88.38 48 ARG B CA 1
ATOM 6217 C C . ARG B 1 48 ? -7.516 32.531 23.125 1 88.38 48 ARG B C 1
ATOM 6219 O O . ARG B 1 48 ? -7.578 31.5 23.812 1 88.38 48 ARG B O 1
ATOM 6226 N N . LYS B 1 49 ? -7.484 33.656 23.688 1 87.94 49 LYS B N 1
ATOM 6227 C CA . LYS B 1 49 ? -7.496 33.875 25.125 1 87.94 49 LYS B CA 1
ATOM 6228 C C . LYS B 1 49 ? -8.906 34.156 25.625 1 87.94 49 LYS B C 1
ATOM 6230 O O . LYS B 1 49 ? -9.625 34.969 25.062 1 87.94 49 LYS B O 1
ATOM 6235 N N . MET B 1 50 ? -9.195 33.5 26.656 1 81.19 50 MET B N 1
ATOM 6236 C CA . MET B 1 50 ? -10.5 33.719 27.266 1 81.19 50 MET B CA 1
ATOM 6237 C C . MET B 1 50 ? -10.578 35.125 27.906 1 81.19 50 MET B C 1
ATOM 6239 O O . MET B 1 50 ? -9.586 35.594 28.453 1 81.19 50 MET B O 1
ATOM 6243 N N . LYS B 1 51 ? -11.773 35.719 27.75 1 77.19 51 LYS B N 1
ATOM 6244 C CA . LYS B 1 51 ? -12.016 37 28.453 1 77.19 51 LYS B CA 1
ATOM 6245 C C . LYS B 1 51 ? -11.984 36.781 29.969 1 77.19 51 LYS B C 1
ATOM 6247 O O . LYS B 1 51 ? -12.305 35.688 30.453 1 77.19 51 LYS B O 1
ATOM 6252 N N . ASP B 1 52 ? -11.516 37.844 30.641 1 64.56 52 ASP B N 1
ATOM 6253 C CA . ASP B 1 52 ? -11.445 37.781 32.094 1 64.56 52 ASP B CA 1
ATOM 6254 C C . ASP B 1 52 ? -12.805 37.438 32.688 1 64.56 52 ASP B C 1
ATOM 6256 O O . ASP B 1 52 ? -13.836 37.969 32.281 1 64.56 52 ASP B O 1
ATOM 6260 N N . GLY B 1 53 ? -12.914 36.531 33.562 1 57 53 GLY B N 1
ATOM 6261 C CA . GLY B 1 53 ? -14.125 36.188 34.281 1 57 53 GLY B CA 1
ATOM 6262 C C . GLY B 1 53 ? -14.961 35.125 33.594 1 57 53 GLY B C 1
ATOM 6263 O O . GLY B 1 53 ? -16.031 34.781 34.094 1 57 53 GLY B O 1
ATOM 6264 N N . THR B 1 54 ? -14.672 34.75 32.375 1 56.22 54 THR B N 1
ATOM 6265 C CA . THR B 1 54 ? -15.508 33.75 31.688 1 56.22 54 THR B CA 1
ATOM 6266 C C . THR B 1 54 ? -14.938 32.344 31.844 1 56.22 54 THR B C 1
ATOM 6268 O O . THR B 1 54 ? -13.727 32.156 31.688 1 56.22 54 THR B O 1
ATOM 6271 N N . GLU B 1 55 ? -15.625 31.578 32.625 1 48.09 55 GLU B N 1
ATOM 6272 C CA . GLU B 1 55 ? -15.141 30.219 32.844 1 48.09 55 GLU B CA 1
ATOM 6273 C C . GLU B 1 55 ? -15.406 29.328 31.641 1 48.09 55 GLU B C 1
ATOM 6275 O O . GLU B 1 55 ? -14.906 28.203 31.562 1 48.09 55 GLU B O 1
ATOM 6280 N N . VAL B 1 56 ? -16.531 29.594 30.859 1 48.94 56 VAL B N 1
ATOM 6281 C CA . VAL B 1 56 ? -16.969 28.562 29.906 1 48.94 56 VAL B CA 1
ATOM 6282 C C . VAL B 1 56 ? -16.484 28.938 28.516 1 48.94 56 VAL B C 1
ATOM 6284 O O . VAL B 1 56 ? -16.625 30.078 28.078 1 48.94 56 VAL B O 1
ATOM 6287 N N . ASP B 1 57 ? -15.82 28.094 27.75 1 49.22 57 ASP B N 1
ATOM 6288 C CA . ASP B 1 57 ? -15.172 28.203 26.438 1 49.22 57 ASP B CA 1
ATOM 6289 C C . ASP B 1 57 ? -16.203 28.453 25.344 1 49.22 57 ASP B C 1
ATOM 6291 O O . ASP B 1 57 ? -16.938 27.547 24.953 1 49.22 57 ASP B O 1
ATOM 6295 N N . ALA B 1 58 ? -16.969 29.578 25.141 1 45.88 58 ALA B N 1
ATOM 6296 C CA . ALA B 1 58 ? -17.734 29.922 23.953 1 45.88 58 ALA B CA 1
ATOM 6297 C C . ALA B 1 58 ? -17.016 30.984 23.125 1 45.88 58 ALA B C 1
ATOM 6299 O O . ALA B 1 58 ? -16.234 31.781 23.672 1 45.88 58 ALA B O 1
ATOM 6300 N N . GLU B 1 59 ? -16.906 30.828 21.812 1 49.62 59 GLU B N 1
ATOM 6301 C CA . GLU B 1 59 ? -16.25 31.75 20.906 1 49.62 59 GLU B CA 1
ATOM 6302 C C . GLU B 1 59 ? -16.438 33.188 21.359 1 49.62 59 GLU B C 1
ATOM 6304 O O . GLU B 1 59 ? -15.484 33.969 21.375 1 49.62 59 GLU B O 1
ATOM 6309 N N . GLU B 1 60 ? -17.656 33.531 21.781 1 54.88 60 GLU B N 1
ATOM 6310 C CA . GLU B 1 60 ? -17.938 34.875 22.234 1 54.88 60 GLU B CA 1
ATOM 6311 C C . GLU B 1 60 ? -17.25 35.188 23.562 1 54.88 60 GLU B C 1
ATOM 6313 O O . GLU B 1 60 ? -17.219 36.312 24.016 1 54.88 60 GLU B O 1
ATOM 6318 N N . MET B 1 61 ? -16.359 34.125 23.859 1 64.88 61 MET B N 1
ATOM 6319 C CA . MET B 1 61 ? -15.852 34.281 25.219 1 64.88 61 MET B CA 1
ATOM 6320 C C . MET B 1 61 ? -14.359 34.594 25.203 1 64.88 61 MET B C 1
ATOM 6322 O O . MET B 1 61 ? -13.758 34.781 26.25 1 64.88 61 MET B O 1
ATOM 6326 N N . THR B 1 62 ? -13.781 34.719 23.922 1 83.19 62 THR B N 1
ATOM 6327 C CA . THR B 1 62 ? -12.359 35.031 23.828 1 83.19 62 THR B CA 1
ATOM 6328 C C . THR B 1 62 ? -12.148 36.469 23.422 1 83.19 62 THR B C 1
ATOM 6330 O O . THR B 1 62 ? -13.039 37.094 22.828 1 83.19 62 THR B O 1
ATOM 6333 N N . VAL B 1 63 ? -11.07 37 23.734 1 87.62 63 VAL B N 1
ATOM 6334 C CA . VAL B 1 63 ? -10.758 38.375 23.359 1 87.62 63 VAL B CA 1
ATOM 6335 C C . VAL B 1 63 ? -10.609 38.5 21.844 1 87.62 63 VAL B C 1
ATOM 6337 O O . VAL B 1 63 ? -10.109 37.562 21.203 1 87.62 63 VAL B O 1
ATOM 6340 N N . PRO B 1 64 ? -11.156 39.594 21.297 1 91.5 64 PRO B N 1
ATOM 6341 C CA . PRO B 1 64 ? -10.891 39.812 19.875 1 91.5 64 PRO B CA 1
ATOM 6342 C C . PRO B 1 64 ? -9.398 39.875 19.562 1 91.5 64 PRO B C 1
ATOM 6344 O O . PRO B 1 64 ? -8.648 40.531 20.281 1 91.5 64 PRO B O 1
ATOM 6347 N N . ALA B 1 65 ? -8.961 39.219 18.609 1 94.19 65 ALA B N 1
ATOM 6348 C CA . ALA B 1 65 ? -7.559 39.156 18.203 1 94.19 65 ALA B CA 1
ATOM 6349 C C . ALA B 1 65 ? -7.422 39.188 16.688 1 94.19 65 ALA B C 1
ATOM 6351 O O . ALA B 1 65 ? -8.422 39.312 15.969 1 94.19 65 ALA B O 1
ATOM 6352 N N . VAL B 1 66 ? -6.188 39.281 16.203 1 96.81 66 VAL B N 1
ATOM 6353 C CA . VAL B 1 66 ? -5.914 39.25 14.773 1 96.81 66 VAL B CA 1
ATOM 6354 C C . VAL B 1 66 ? -5.832 37.812 14.297 1 96.81 66 VAL B C 1
ATOM 6356 O O . VAL B 1 66 ? -5.051 37 14.836 1 96.81 66 VAL B O 1
ATOM 6359 N N . CYS B 1 67 ? -6.715 37.469 13.391 1 97.12 67 CYS B N 1
ATOM 6360 C CA . CYS B 1 67 ? -6.723 36.125 12.82 1 97.12 67 CYS B CA 1
ATOM 6361 C C . CYS B 1 67 ? -5.852 36.062 11.578 1 97.12 67 CYS B C 1
ATOM 6363 O O . CYS B 1 67 ? -6.25 36.531 10.508 1 97.12 67 CYS B O 1
ATOM 6365 N N . PHE B 1 68 ? -4.699 35.5 11.68 1 98.06 68 PHE B N 1
ATOM 6366 C CA . PHE B 1 68 ? -3.783 35.312 10.562 1 98.06 68 PHE B CA 1
ATOM 6367 C C . PHE B 1 68 ? -4.141 34.062 9.758 1 98.06 68 PHE B C 1
ATOM 6369 O O . PHE B 1 68 ? -5.066 33.344 10.125 1 98.06 68 PHE B O 1
ATOM 6376 N N . PRO B 1 69 ? -3.48 33.844 8.578 1 98.12 69 PRO B N 1
ATOM 6377 C CA . PRO B 1 69 ? -3.77 32.625 7.781 1 98.12 69 PRO B CA 1
ATOM 6378 C C . PRO B 1 69 ? -3.525 31.344 8.547 1 98.12 69 PRO B C 1
ATOM 6380 O O . PRO B 1 69 ? -2.627 31.281 9.391 1 98.12 69 PRO B O 1
ATOM 6383 N N . SER B 1 70 ? -4.32 30.328 8.242 1 97.19 70 SER B N 1
ATOM 6384 C CA . SER B 1 70 ? -4.188 29.016 8.875 1 97.19 70 SER B CA 1
ATOM 6385 C C . SER B 1 70 ? -2.902 28.328 8.43 1 97.19 70 SER B C 1
ATOM 6387 O O . SER B 1 70 ? -2.209 28.797 7.531 1 97.19 70 SER B O 1
ATOM 6389 N N . GLY B 1 71 ? -2.574 27.203 9.133 1 97.44 71 GLY B N 1
ATOM 6390 C CA . GLY B 1 71 ? -1.337 26.484 8.891 1 97.44 71 GLY B CA 1
ATOM 6391 C C . GLY B 1 71 ? -1.156 26.078 7.441 1 97.44 71 GLY B C 1
ATOM 6392 O O . GLY B 1 71 ? -0.061 26.188 6.891 1 97.44 71 GLY B O 1
ATOM 6393 N N . VAL B 1 72 ? -2.182 25.609 6.801 1 97.31 72 VAL B N 1
ATOM 6394 C CA . VAL B 1 72 ? -2.113 25.156 5.414 1 97.31 72 VAL B CA 1
ATOM 6395 C C . VAL B 1 72 ? -1.729 26.328 4.512 1 97.31 72 VAL B C 1
ATOM 6397 O O . VAL B 1 72 ? -0.914 26.172 3.6 1 97.31 72 VAL B O 1
ATOM 6400 N N . ALA B 1 73 ? -2.328 27.469 4.742 1 98.31 73 ALA B N 1
ATOM 6401 C CA . ALA B 1 73 ? -1.998 28.672 3.971 1 98.31 73 ALA B CA 1
ATOM 6402 C C . ALA B 1 73 ? -0.568 29.125 4.25 1 98.31 73 ALA B C 1
ATOM 6404 O O . ALA B 1 73 ? 0.198 29.391 3.318 1 98.31 73 ALA B O 1
ATOM 6405 N N . LEU B 1 74 ? -0.219 29.172 5.5 1 98.56 74 LEU B N 1
ATOM 6406 C CA . LEU B 1 74 ? 1.11 29.641 5.875 1 98.56 74 LEU B CA 1
ATOM 6407 C C . LEU B 1 74 ? 2.191 28.781 5.223 1 98.56 74 LEU B C 1
ATOM 6409 O O . LEU B 1 74 ? 3.195 29.312 4.734 1 98.56 74 LEU B O 1
ATOM 6413 N N . ALA B 1 75 ? 1.954 27.5 5.23 1 98.69 75 ALA B N 1
ATOM 6414 C CA . ALA B 1 75 ? 2.934 26.594 4.629 1 98.69 75 ALA B CA 1
ATOM 6415 C C . ALA B 1 75 ? 3.066 26.844 3.131 1 98.69 75 ALA B C 1
ATOM 6417 O O . ALA B 1 75 ? 4.141 26.656 2.555 1 98.69 75 ALA B O 1
ATOM 6418 N N . SER B 1 76 ? 2.045 27.312 2.508 1 98.81 76 SER B N 1
ATOM 6419 C CA . SER B 1 76 ? 2.033 27.562 1.07 1 98.81 76 SER B CA 1
ATOM 6420 C C . SER B 1 76 ? 2.82 28.812 0.717 1 98.81 76 SER B C 1
ATOM 6422 O O . SER B 1 76 ? 3.074 29.094 -0.459 1 98.81 76 SER B O 1
ATOM 6424 N N . SER B 1 77 ? 3.25 29.578 1.704 1 98.81 77 SER B N 1
ATOM 6425 C CA . SER B 1 77 ? 4.121 30.719 1.455 1 98.81 77 SER B CA 1
ATOM 6426 C C . SER B 1 77 ? 5.535 30.266 1.107 1 98.81 77 SER B C 1
ATOM 6428 O O . SER B 1 77 ? 6.273 30.984 0.428 1 98.81 77 SER B O 1
ATOM 6430 N N . TRP B 1 78 ? 5.953 29.109 1.674 1 98.81 78 TRP B N 1
ATOM 6431 C CA . TRP B 1 78 ? 7.312 28.609 1.504 1 98.81 78 TRP B CA 1
ATOM 6432 C C . TRP B 1 78 ? 8.336 29.656 1.914 1 98.81 78 TRP B C 1
ATOM 6434 O O . TRP B 1 78 ? 9.359 29.828 1.246 1 98.81 78 TRP B O 1
ATOM 6444 N N . ASP B 1 79 ? 8.031 30.391 2.912 1 98.75 79 ASP B N 1
ATOM 6445 C CA . ASP B 1 79 ? 8.852 31.547 3.262 1 98.75 79 ASP B CA 1
ATOM 6446 C C . ASP B 1 79 ? 9.234 31.531 4.738 1 98.75 79 ASP B C 1
ATOM 6448 O O . ASP B 1 79 ? 8.461 31.953 5.594 1 98.75 79 ASP B O 1
ATOM 6452 N N . ARG B 1 80 ? 10.477 31.156 5 1 98.62 80 ARG B N 1
ATOM 6453 C CA . ARG B 1 80 ? 10.977 31.078 6.371 1 98.62 80 ARG B CA 1
ATOM 6454 C C . ARG B 1 80 ? 10.938 32.438 7.047 1 98.62 80 ARG B C 1
ATOM 6456 O O . ARG B 1 80 ? 10.578 32.531 8.219 1 98.62 80 ARG B O 1
ATOM 6463 N N . ALA B 1 81 ? 11.32 33.438 6.328 1 98.5 81 ALA B N 1
ATOM 6464 C CA . ALA B 1 81 ? 11.375 34.781 6.887 1 98.5 81 ALA B CA 1
ATOM 6465 C C . ALA B 1 81 ? 9.977 35.281 7.242 1 98.5 81 ALA B C 1
ATOM 6467 O O . ALA B 1 81 ? 9.789 35.938 8.266 1 98.5 81 ALA B O 1
ATOM 6468 N N . LEU B 1 82 ? 9.062 35 6.379 1 98.31 82 LEU B N 1
ATOM 6469 C CA . LEU B 1 82 ? 7.68 35.375 6.645 1 98.31 82 LEU B CA 1
ATOM 6470 C C . LEU B 1 82 ? 7.176 34.719 7.93 1 98.31 82 LEU B C 1
ATOM 6472 O O . LEU B 1 82 ? 6.535 35.375 8.75 1 98.31 82 LEU B O 1
ATOM 6476 N N . LEU B 1 83 ? 7.422 33.469 8.133 1 98.44 83 LEU B N 1
ATOM 6477 C CA . LEU B 1 83 ? 6.93 32.75 9.312 1 98.44 83 LEU B CA 1
ATOM 6478 C C . LEU B 1 83 ? 7.656 33.219 10.57 1 98.44 83 LEU B C 1
ATOM 6480 O O . LEU B 1 83 ? 7.062 33.312 11.648 1 98.44 83 LEU B O 1
ATOM 6484 N N . HIS B 1 84 ? 8.961 33.531 10.438 1 98.69 84 HIS B N 1
ATOM 6485 C CA . HIS B 1 84 ? 9.68 34.156 11.555 1 98.69 84 HIS B CA 1
ATOM 6486 C C . HIS B 1 84 ? 9.062 35.469 11.961 1 98.69 84 HIS B C 1
ATOM 6488 O O . HIS B 1 84 ? 8.852 35.719 13.156 1 98.69 84 HIS B O 1
ATOM 6494 N N . GLY B 1 85 ? 8.797 36.281 10.953 1 98.19 85 GLY B N 1
ATOM 6495 C CA . GLY B 1 85 ? 8.156 37.562 11.219 1 98.19 85 GLY B CA 1
ATOM 6496 C C . GLY B 1 85 ? 6.781 37.438 11.844 1 98.19 85 GLY B C 1
ATOM 6497 O O . GLY B 1 85 ? 6.438 38.156 12.773 1 98.19 85 GLY B O 1
ATOM 6498 N N . LEU B 1 86 ? 6 36.531 11.312 1 98.12 86 LEU B N 1
ATOM 6499 C CA . LEU B 1 86 ? 4.695 36.25 11.906 1 98.12 86 LEU B CA 1
ATOM 6500 C C . LEU B 1 86 ? 4.836 35.812 13.352 1 98.12 86 LEU B C 1
ATOM 6502 O O . LEU B 1 86 ? 4.066 36.219 14.219 1 98.12 86 LEU B O 1
ATOM 6506 N N . GLY B 1 87 ? 5.797 34.906 13.594 1 97.94 87 GLY B N 1
ATOM 6507 C CA . GLY B 1 87 ? 6.062 34.5 14.961 1 97.94 87 GLY B CA 1
ATOM 6508 C C . GLY B 1 87 ? 6.324 35.656 15.898 1 97.94 87 GLY B C 1
ATOM 6509 O O . GLY B 1 87 ? 5.785 35.719 17 1 97.94 87 GLY B O 1
ATOM 6510 N N . ARG B 1 88 ? 7.121 36.594 15.453 1 97.5 88 ARG B N 1
ATOM 6511 C CA . ARG B 1 88 ? 7.418 37.781 16.266 1 97.5 88 ARG B CA 1
ATOM 6512 C C . ARG B 1 88 ? 6.148 38.562 16.594 1 97.5 88 ARG B C 1
ATOM 6514 O O . ARG B 1 88 ? 5.945 38.969 17.734 1 97.5 88 ARG B O 1
ATOM 6521 N N . VAL B 1 89 ? 5.305 38.688 15.625 1 97.31 89 VAL B N 1
ATOM 6522 C CA . VAL B 1 89 ? 4.059 39.438 15.789 1 97.31 89 VAL B CA 1
ATOM 6523 C C . VAL B 1 89 ? 3.154 38.719 16.797 1 97.31 89 VAL B C 1
ATOM 6525 O O . VAL B 1 89 ? 2.598 39.344 17.688 1 97.31 89 VAL B O 1
ATOM 6528 N N . LEU B 1 90 ? 2.998 37.438 16.672 1 97.06 90 LEU B N 1
ATOM 6529 C CA . LEU B 1 90 ? 2.178 36.656 17.578 1 97.06 90 LEU B CA 1
ATOM 6530 C C . LEU B 1 90 ? 2.742 36.719 19 1 97.06 90 LEU B C 1
ATOM 6532 O O . LEU B 1 90 ? 1.985 36.75 19.969 1 97.06 90 LEU B O 1
ATOM 6536 N N . GLY B 1 91 ? 4.086 36.625 19.078 1 95.94 91 GLY B N 1
ATOM 6537 C CA . GLY B 1 91 ? 4.715 36.781 20.391 1 95.94 91 GLY B CA 1
ATOM 6538 C C . GLY B 1 91 ? 4.398 38.125 21.047 1 95.94 91 GLY B C 1
ATOM 6539 O O . GLY B 1 91 ? 4.137 38.188 22.25 1 95.94 91 GLY B O 1
ATOM 6540 N N . GLU B 1 92 ? 4.418 39.188 20.25 1 95.88 92 GLU B N 1
ATOM 6541 C CA . GLU B 1 92 ? 4.078 40.531 20.734 1 95.88 92 GLU B CA 1
ATOM 6542 C C . GLU B 1 92 ? 2.641 40.562 21.25 1 95.88 92 GLU B C 1
ATOM 6544 O O . GLU B 1 92 ? 2.379 41.094 22.328 1 95.88 92 GLU B O 1
ATOM 6549 N N . GLU B 1 93 ? 1.761 40.031 20.484 1 96.12 93 GLU B N 1
ATOM 6550 C CA . GLU B 1 93 ? 0.359 39.969 20.891 1 96.12 93 GLU B CA 1
ATOM 6551 C C . GLU B 1 93 ? 0.179 39.156 22.156 1 96.12 93 GLU B C 1
ATOM 6553 O O . GLU B 1 93 ? -0.559 39.562 23.062 1 96.12 93 GLU B O 1
ATOM 6558 N N . ALA B 1 94 ? 0.838 38.031 22.188 1 95.25 94 ALA B N 1
ATOM 6559 C CA . ALA B 1 94 ? 0.734 37.156 23.344 1 95.25 94 ALA B CA 1
ATOM 6560 C C . ALA B 1 94 ? 1.234 37.844 24.609 1 95.25 94 ALA B C 1
ATOM 6562 O O . ALA B 1 94 ? 0.592 37.781 25.656 1 95.25 94 ALA B O 1
ATOM 6563 N N . ARG B 1 95 ? 2.316 38.469 24.5 1 93.5 95 ARG B N 1
ATOM 6564 C CA . ARG B 1 95 ? 2.871 39.188 25.641 1 93.5 95 ARG B CA 1
ATOM 6565 C C . ARG B 1 95 ? 1.899 40.25 26.141 1 93.5 95 ARG B C 1
ATOM 6567 O O . ARG B 1 95 ? 1.678 40.375 27.344 1 93.5 95 ARG B O 1
ATOM 6574 N N . ALA B 1 96 ? 1.341 40.938 25.203 1 94 96 ALA B N 1
ATOM 6575 C CA . ALA B 1 96 ? 0.397 42.031 25.531 1 94 96 ALA B CA 1
ATOM 6576 C C . ALA B 1 96 ? -0.845 41.469 26.219 1 94 96 ALA B C 1
ATOM 6578 O O . ALA B 1 96 ? -1.451 42.125 27.062 1 94 96 ALA B O 1
ATOM 6579 N N . GLU B 1 97 ? -1.183 40.281 25.875 1 93.12 97 GLU B N 1
ATOM 6580 C CA . GLU B 1 97 ? -2.395 39.656 26.422 1 93.12 97 GLU B CA 1
ATOM 6581 C C . GLU B 1 97 ? -2.08 38.781 27.625 1 93.12 97 GLU B C 1
ATOM 6583 O O . GLU B 1 97 ? -2.967 38.094 28.141 1 93.12 97 GLU B O 1
ATOM 6588 N N . GLY B 1 98 ? -0.871 38.688 28.031 1 92.81 98 GLY B N 1
ATOM 6589 C CA . GLY B 1 98 ? -0.476 37.969 29.219 1 92.81 98 GLY B CA 1
ATOM 6590 C C . GLY B 1 98 ? -0.334 36.469 29 1 92.81 98 GLY B C 1
ATOM 6591 O O . GLY B 1 98 ? -0.406 35.688 29.953 1 92.81 98 GLY B O 1
ATOM 6592 N N . ILE B 1 99 ? -0.159 36.094 27.766 1 94.81 99 ILE B N 1
ATOM 6593 C CA . ILE B 1 99 ? -0.013 34.656 27.438 1 94.81 99 ILE B CA 1
ATOM 6594 C C . ILE B 1 99 ? 1.452 34.25 27.562 1 94.81 99 ILE B C 1
ATOM 6596 O O . ILE B 1 99 ? 2.34 34.938 27.031 1 94.81 99 ILE B O 1
ATOM 6600 N N . ASP B 1 100 ? 1.715 33.125 28.266 1 96.5 100 ASP B N 1
ATOM 6601 C CA . ASP B 1 100 ? 3.082 32.688 28.5 1 96.5 100 ASP B CA 1
ATOM 6602 C C . ASP B 1 100 ? 3.5 31.656 27.438 1 96.5 100 ASP B C 1
ATOM 6604 O O . ASP B 1 100 ? 4.672 31.594 27.062 1 96.5 100 ASP B O 1
ATOM 6608 N N . VAL B 1 101 ? 2.598 30.812 27.031 1 96.75 101 VAL B N 1
ATOM 6609 C CA . VAL B 1 101 ? 2.889 29.766 26.047 1 96.75 101 VAL B CA 1
ATOM 6610 C C . VAL B 1 101 ? 1.777 29.703 25.016 1 96.75 101 VAL B C 1
ATOM 6612 O O . VAL B 1 101 ? 0.607 29.516 25.344 1 96.75 101 VAL B O 1
ATOM 6615 N N . LEU B 1 102 ? 2.115 29.891 23.797 1 96.38 102 LEU B N 1
ATOM 6616 C CA . LEU B 1 102 ? 1.202 29.688 22.688 1 96.38 102 LEU B CA 1
ATOM 6617 C C . LEU B 1 102 ? 1.216 28.234 22.234 1 96.38 102 LEU B C 1
ATOM 6619 O O . LEU B 1 102 ? 2.275 27.688 21.922 1 96.38 102 LEU B O 1
ATOM 6623 N N . LEU B 1 103 ? 0.056 27.609 22.172 1 97 103 LEU B N 1
ATOM 6624 C CA . LEU B 1 103 ? -0.043 26.203 21.812 1 97 103 LEU B CA 1
ATOM 6625 C C . LEU B 1 103 ? -0.012 26.031 20.297 1 97 103 LEU B C 1
ATOM 6627 O O . LEU B 1 103 ? -1.044 25.766 19.688 1 97 103 LEU B O 1
ATOM 6631 N N . GLY B 1 104 ? 1.127 25.984 19.688 1 94.81 104 GLY B N 1
ATOM 6632 C CA . GLY B 1 104 ? 1.404 25.828 18.266 1 94.81 104 GLY B CA 1
ATOM 6633 C C . GLY B 1 104 ? 2.877 25.969 17.938 1 94.81 104 GLY B C 1
ATOM 6634 O O . GLY B 1 104 ? 3.689 26.297 18.797 1 94.81 104 GLY B O 1
ATOM 6635 N N . PRO B 1 105 ? 3.264 25.766 16.766 1 97.19 105 PRO B N 1
ATOM 6636 C CA . PRO B 1 105 ? 2.404 25.453 15.625 1 97.19 105 PRO B CA 1
ATOM 6637 C C . PRO B 1 105 ? 2.043 23.969 15.555 1 97.19 105 PRO B C 1
ATOM 6639 O O . PRO B 1 105 ? 2.689 23.141 16.203 1 97.19 105 PRO B O 1
ATOM 6642 N N . ALA B 1 106 ? 0.985 23.609 14.836 1 97.62 106 ALA B N 1
ATOM 6643 C CA . ALA B 1 106 ? 0.613 22.234 14.523 1 97.62 106 ALA B CA 1
ATOM 6644 C C . ALA B 1 106 ? 1.252 21.781 13.211 1 97.62 106 ALA B C 1
ATOM 6646 O O . ALA B 1 106 ? 1.021 22.375 12.156 1 97.62 106 ALA B O 1
ATOM 6647 N N . ILE B 1 107 ? 2.057 20.641 13.297 1 98.25 107 ILE B N 1
ATOM 6648 C CA . ILE B 1 107 ? 2.869 20.375 12.109 1 98.25 107 ILE B CA 1
ATOM 6649 C C . ILE B 1 107 ? 2.779 18.891 11.742 1 98.25 107 ILE B C 1
ATOM 6651 O O . ILE B 1 107 ? 3.729 18.328 11.195 1 98.25 107 ILE B O 1
ATOM 6655 N N . ASN B 1 108 ? 1.68 18.203 12.18 1 98.5 108 ASN B N 1
ATOM 6656 C CA . ASN B 1 108 ? 1.504 16.828 11.742 1 98.5 108 ASN B CA 1
ATOM 6657 C C . ASN B 1 108 ? 1.455 16.734 10.219 1 98.5 108 ASN B C 1
ATOM 6659 O O . ASN B 1 108 ? 0.942 17.625 9.547 1 98.5 108 ASN B O 1
ATOM 6663 N N . ILE B 1 109 ? 2.014 15.617 9.719 1 98.75 109 ILE B N 1
ATOM 6664 C CA . ILE B 1 109 ? 2.072 15.375 8.281 1 98.75 109 ILE B CA 1
ATOM 6665 C C . ILE B 1 109 ? 0.66 15.195 7.727 1 98.75 109 ILE B C 1
ATOM 6667 O O . ILE B 1 109 ? -0.171 14.523 8.344 1 98.75 109 ILE B O 1
ATOM 6671 N N . LYS B 1 110 ? 0.436 15.859 6.621 1 98.5 110 LYS B N 1
ATOM 6672 C CA . LYS B 1 110 ? -0.839 15.664 5.941 1 98.5 110 LYS B CA 1
ATOM 6673 C C . LYS B 1 110 ? -0.862 14.328 5.195 1 98.5 110 LYS B C 1
ATOM 6675 O O . LYS B 1 110 ? -0.576 14.273 3.998 1 98.5 110 LYS B O 1
ATOM 6680 N N . ARG B 1 111 ? -1.303 13.289 5.836 1 98.44 111 ARG B N 1
ATOM 6681 C CA . ARG B 1 111 ? -1.306 11.914 5.34 1 98.44 111 ARG B CA 1
ATOM 6682 C C . ARG B 1 111 ? -2.469 11.688 4.379 1 98.44 111 ARG B C 1
ATOM 6684 O O . ARG B 1 111 ? -2.275 11.188 3.27 1 98.44 111 ARG B O 1
ATOM 6691 N N . SER B 1 112 ? -3.641 11.977 4.809 1 98.56 112 SER B N 1
ATOM 6692 C CA . SER B 1 112 ? -4.859 11.875 4.016 1 98.56 112 SER B CA 1
ATOM 6693 C C . SER B 1 112 ? -5.496 13.25 3.807 1 98.56 112 SER B C 1
ATOM 6695 O O . SER B 1 112 ? -5.523 14.07 4.727 1 98.56 112 SER B O 1
ATOM 6697 N N . PRO B 1 113 ? -6.039 13.492 2.65 1 98.31 113 PRO B N 1
ATOM 6698 C CA . PRO B 1 113 ? -6.734 14.766 2.449 1 98.31 113 PRO B CA 1
ATOM 6699 C C . PRO B 1 113 ? -8.039 14.859 3.234 1 98.31 113 PRO B C 1
ATOM 6701 O O . PRO B 1 113 ? -8.641 15.93 3.312 1 98.31 113 PRO B O 1
ATOM 6704 N N . LEU B 1 114 ? -8.406 13.812 3.922 1 98.31 114 LEU B N 1
ATOM 6705 C CA . LEU B 1 114 ? -9.695 13.758 4.602 1 98.31 114 LEU B CA 1
ATOM 6706 C C . LEU B 1 114 ? -9.57 14.227 6.047 1 98.31 114 LEU B C 1
ATOM 6708 O O . LEU B 1 114 ? -10.57 14.508 6.707 1 98.31 114 LEU B O 1
ATOM 6712 N N . CYS B 1 115 ? -8.352 14.312 6.578 1 97.56 115 CYS B N 1
ATOM 6713 C CA . CYS B 1 115 ? -8.188 14.68 7.98 1 97.56 115 CYS B CA 1
ATOM 6714 C C . CYS B 1 115 ? -8.859 16.016 8.281 1 97.56 115 CYS B C 1
ATOM 6716 O O . CYS B 1 115 ? -8.617 17 7.598 1 97.56 115 CYS B O 1
ATOM 6718 N N . GLY B 1 116 ? -9.609 16.047 9.305 1 95.12 116 GLY B N 1
ATOM 6719 C CA . GLY B 1 116 ? -10.414 17.219 9.641 1 95.12 116 GLY B CA 1
ATOM 6720 C C . GLY B 1 116 ? -9.586 18.422 10.039 1 95.12 116 GLY B C 1
ATOM 6721 O O . GLY B 1 116 ? -10.047 19.562 9.93 1 95.12 116 GLY B O 1
ATOM 6722 N N . ARG B 1 117 ? -8.359 18.219 10.406 1 95.19 117 ARG B N 1
ATOM 6723 C CA . ARG B 1 117 ? -7.555 19.328 10.906 1 95.19 117 ARG B CA 1
ATOM 6724 C C . ARG B 1 117 ? -6.438 19.672 9.922 1 95.19 117 ARG B C 1
ATOM 6726 O O . ARG B 1 117 ? -5.527 20.438 10.258 1 95.19 117 ARG B O 1
ATOM 6733 N N . ASN B 1 118 ? -6.535 19.203 8.781 1 97.12 118 ASN B N 1
ATOM 6734 C CA . ASN B 1 118 ? -5.504 19.5 7.789 1 97.12 118 ASN B CA 1
ATOM 6735 C C . ASN B 1 118 ? -5.309 21 7.613 1 97.12 118 ASN B C 1
ATOM 6737 O O . ASN B 1 118 ? -4.215 21.453 7.277 1 97.12 118 ASN B O 1
ATOM 6741 N N . PHE B 1 119 ? -6.324 21.828 7.875 1 96.56 119 PHE B N 1
ATOM 6742 C CA . PHE B 1 119 ? -6.203 23.266 7.727 1 96.56 119 PHE B CA 1
ATOM 6743 C C . PHE B 1 119 ? -5.152 23.828 8.68 1 96.56 119 PHE B C 1
ATOM 6745 O O . PHE B 1 119 ? -4.59 24.891 8.438 1 96.56 119 PHE B O 1
ATOM 6752 N N . GLU B 1 120 ? -4.879 23.078 9.75 1 95.69 120 GLU B N 1
ATOM 6753 C CA . GLU B 1 120 ? -3.938 23.547 10.766 1 95.69 120 GLU B CA 1
ATOM 6754 C C . GLU B 1 120 ? -2.527 23.031 10.484 1 95.69 120 GLU B C 1
ATOM 6756 O O . GLU B 1 120 ? -1.55 23.578 11.016 1 95.69 120 GLU B O 1
ATOM 6761 N N . TYR B 1 121 ? -2.42 21.969 9.734 1 97.69 121 TYR B N 1
ATOM 6762 C CA . TYR B 1 121 ? -1.13 21.328 9.5 1 97.69 121 TYR B CA 1
ATOM 6763 C C . TYR B 1 121 ? -0.406 21.969 8.32 1 97.69 121 TYR B C 1
ATOM 6765 O O . TYR B 1 121 ? -1.04 22.562 7.441 1 97.69 121 TYR B O 1
ATOM 6773 N N . TYR B 1 122 ? 0.852 21.906 8.312 1 98.5 122 TYR B N 1
ATOM 6774 C CA . TYR B 1 122 ? 1.666 22.672 7.367 1 98.5 122 TYR B CA 1
ATOM 6775 C C . TYR B 1 122 ? 1.748 21.953 6.023 1 98.5 122 TYR B C 1
ATOM 6777 O O . TYR B 1 122 ? 1.413 22.531 4.984 1 98.5 122 TYR B O 1
ATOM 6785 N N . SER B 1 123 ? 2.174 20.672 6.059 1 98.81 123 SER B N 1
ATOM 6786 C CA . SER B 1 123 ? 2.52 20.109 4.754 1 98.81 123 SER B CA 1
ATOM 6787 C C . SER B 1 123 ? 2.508 18.594 4.777 1 98.81 123 SER B C 1
ATOM 6789 O O . SER B 1 123 ? 2.463 17.984 5.852 1 98.81 123 SER B O 1
ATOM 6791 N N . GLU B 1 124 ? 2.49 18 3.551 1 98.81 124 GLU B N 1
ATOM 6792 C CA . GLU B 1 124 ? 2.732 16.562 3.379 1 98.81 124 GLU B CA 1
ATOM 6793 C C . GLU B 1 124 ? 4.223 16.25 3.436 1 98.81 124 GLU B C 1
ATOM 6795 O O . GLU B 1 124 ? 4.609 15.086 3.535 1 98.81 124 GLU B O 1
ATOM 6800 N N . ASP B 1 125 ? 5.113 17.25 3.389 1 98.88 125 ASP B N 1
ATOM 6801 C CA . ASP B 1 125 ? 6.559 17.047 3.352 1 98.88 125 ASP B CA 1
ATOM 6802 C C . ASP B 1 125 ? 7.199 17.438 4.684 1 98.88 125 ASP B C 1
ATOM 6804 O O . ASP B 1 125 ? 7.062 18.562 5.145 1 98.88 125 ASP B O 1
ATOM 6808 N N . PRO B 1 126 ? 7.922 16.547 5.258 1 98.75 126 PRO B N 1
ATOM 6809 C CA . PRO B 1 126 ? 8.469 16.812 6.59 1 98.75 126 PRO B CA 1
ATOM 6810 C C . PRO B 1 126 ? 9.547 17.891 6.578 1 98.75 126 PRO B C 1
ATOM 6812 O O . PRO B 1 126 ? 9.703 18.609 7.562 1 98.75 126 PRO B O 1
ATOM 6815 N N . TYR B 1 127 ? 10.297 18.031 5.484 1 98.81 127 TYR B N 1
ATOM 6816 C CA . TYR B 1 127 ? 11.328 19.062 5.402 1 98.81 127 TYR B CA 1
ATOM 6817 C C . TYR B 1 127 ? 10.719 20.453 5.414 1 98.81 127 TYR B C 1
ATOM 6819 O O . TYR B 1 127 ? 11.133 21.312 6.195 1 98.81 127 TYR B O 1
ATOM 6827 N N . LEU B 1 128 ? 9.711 20.609 4.574 1 98.94 128 LEU B N 1
ATOM 6828 C CA . LEU B 1 128 ? 9.047 21.906 4.496 1 98.94 128 LEU B CA 1
ATOM 6829 C C . LEU B 1 128 ? 8.383 22.25 5.824 1 98.94 128 LEU B C 1
ATOM 6831 O O . LEU B 1 128 ? 8.555 23.359 6.34 1 98.94 128 LEU B O 1
ATOM 6835 N N . ALA B 1 129 ? 7.66 21.312 6.387 1 98.88 129 ALA B N 1
ATOM 6836 C CA . ALA B 1 129 ? 6.945 21.547 7.641 1 98.88 129 ALA B CA 1
ATOM 6837 C C . ALA B 1 129 ? 7.91 21.891 8.766 1 98.88 129 ALA B C 1
ATOM 6839 O O . ALA B 1 129 ? 7.664 22.828 9.531 1 98.88 129 ALA B O 1
ATOM 6840 N N . GLY B 1 130 ? 9 21.156 8.82 1 98.81 130 GLY B N 1
ATOM 6841 C CA . GLY B 1 130 ? 9.961 21.375 9.891 1 98.81 130 GLY B CA 1
ATOM 6842 C C . GLY B 1 130 ? 10.664 22.703 9.789 1 98.81 130 GLY B C 1
ATOM 6843 O O . GLY B 1 130 ? 10.852 23.391 10.805 1 98.81 130 GLY B O 1
ATOM 6844 N N . GLU B 1 131 ? 11.055 23.094 8.57 1 98.75 131 GLU B N 1
ATOM 6845 C CA . GLU B 1 131 ? 11.758 24.359 8.359 1 98.75 131 GLU B CA 1
ATOM 6846 C C . GLU B 1 131 ? 10.883 25.547 8.719 1 98.75 131 GLU B C 1
ATOM 6848 O O . GLU B 1 131 ? 11.336 26.484 9.391 1 98.75 131 GLU B O 1
ATOM 6853 N N . LEU B 1 132 ? 9.672 25.484 8.305 1 98.88 132 LEU B N 1
ATOM 6854 C CA . LEU B 1 132 ? 8.75 26.594 8.555 1 98.88 132 LEU B CA 1
ATOM 6855 C C . LEU B 1 132 ? 8.367 26.656 10.031 1 98.88 132 LEU B C 1
ATOM 6857 O O . LEU B 1 132 ? 8.258 27.734 10.609 1 98.88 132 LEU B O 1
ATOM 6861 N N . ALA B 1 133 ? 8.211 25.484 10.625 1 98.81 133 ALA B N 1
ATOM 6862 C CA . ALA B 1 133 ? 7.895 25.438 12.055 1 98.81 133 ALA B CA 1
ATOM 6863 C C . ALA B 1 133 ? 9.031 26.031 12.883 1 98.81 133 ALA B C 1
ATOM 6865 O O . ALA B 1 133 ? 8.789 26.766 13.836 1 98.81 133 ALA B O 1
ATOM 6866 N N . ALA B 1 134 ? 10.25 25.656 12.547 1 98.88 134 ALA B N 1
ATOM 6867 C CA . ALA B 1 134 ? 11.406 26.172 13.281 1 98.88 134 ALA B CA 1
ATOM 6868 C C . ALA B 1 134 ? 11.461 27.703 13.227 1 98.88 134 ALA B C 1
ATOM 6870 O O . ALA B 1 134 ? 11.727 28.359 14.234 1 98.88 134 ALA B O 1
ATOM 6871 N N . ALA B 1 135 ? 11.227 28.281 12.023 1 98.81 135 ALA B N 1
ATOM 6872 C CA . ALA B 1 135 ? 11.234 29.719 11.852 1 98.81 135 ALA B CA 1
ATOM 6873 C C . ALA B 1 135 ? 10.148 30.391 12.695 1 98.81 135 ALA B C 1
ATOM 6875 O O . ALA B 1 135 ? 10.398 31.391 13.375 1 98.81 135 ALA B O 1
ATOM 6876 N N . TYR B 1 136 ? 8.961 29.828 12.695 1 98.62 136 TYR B N 1
ATOM 6877 C CA . TYR B 1 136 ? 7.824 30.297 13.477 1 98.62 136 TYR B CA 1
ATOM 6878 C C . TYR B 1 136 ? 8.156 30.297 14.969 1 98.62 136 TYR B C 1
ATOM 6880 O O . TYR B 1 136 ? 7.922 31.297 15.656 1 98.62 136 TYR B O 1
ATOM 6888 N N . ILE B 1 137 ? 8.695 29.219 15.461 1 98.69 137 ILE B N 1
ATOM 6889 C CA . ILE B 1 137 ? 9.008 29.016 16.875 1 98.69 137 ILE B CA 1
ATOM 6890 C C . ILE B 1 137 ? 10.016 30.062 17.328 1 98.69 137 ILE B C 1
ATOM 6892 O O . ILE B 1 137 ? 9.82 30.719 18.359 1 98.69 137 ILE B O 1
ATOM 6896 N N . ARG B 1 138 ? 11.07 30.25 16.547 1 98.75 138 ARG B N 1
ATOM 6897 C CA . ARG B 1 138 ? 12.086 31.234 16.891 1 98.75 138 ARG B CA 1
ATOM 6898 C C . ARG B 1 138 ? 11.469 32.625 17 1 98.75 138 ARG B C 1
ATOM 6900 O O . ARG B 1 138 ? 11.75 33.375 17.953 1 98.75 138 ARG B O 1
ATOM 6907 N N . GLY B 1 139 ? 10.609 32.969 16.047 1 98.44 139 GLY B N 1
ATOM 6908 C CA . GLY B 1 139 ? 9.984 34.281 16.062 1 98.44 139 GLY B CA 1
ATOM 6909 C C . GLY B 1 139 ? 9.172 34.531 17.312 1 98.44 139 GLY B C 1
ATOM 6910 O O . GLY B 1 139 ? 9.32 35.594 17.938 1 98.44 139 GLY B O 1
ATOM 6911 N N . VAL B 1 140 ? 8.344 33.625 17.703 1 97.81 140 VAL B N 1
ATOM 6912 C CA . VAL B 1 140 ? 7.492 33.781 18.875 1 97.81 140 VAL B CA 1
ATOM 6913 C C . VAL B 1 140 ? 8.359 33.938 20.141 1 97.81 140 VAL B C 1
ATOM 6915 O O . VAL B 1 140 ? 8.141 34.812 20.953 1 97.81 140 VAL B O 1
ATOM 6918 N N . GLN B 1 141 ? 9.312 33.062 20.25 1 97.5 141 GLN B N 1
ATOM 6919 C CA . GLN B 1 141 ? 10.07 32.938 21.5 1 97.5 141 GLN B CA 1
ATOM 6920 C C . GLN B 1 141 ? 11.047 34.094 21.672 1 97.5 141 GLN B C 1
ATOM 6922 O O . GLN B 1 141 ? 11.477 34.406 22.797 1 97.5 141 GLN B O 1
ATOM 6927 N N . GLU B 1 142 ? 11.422 34.781 20.578 1 97.19 142 GLU B N 1
ATOM 6928 C CA . GLU B 1 142 ? 12.219 36 20.672 1 97.19 142 GLU B CA 1
ATOM 6929 C C . GLU B 1 142 ? 11.492 37.062 21.453 1 97.19 142 GLU B C 1
ATOM 6931 O O . GLU B 1 142 ? 12.117 38 21.953 1 97.19 142 GLU B O 1
ATOM 6936 N N . GLN B 1 143 ? 10.18 36.938 21.625 1 95.19 143 GLN B N 1
ATOM 6937 C CA . GLN B 1 143 ? 9.375 37.938 22.344 1 95.19 143 GLN B CA 1
ATOM 6938 C C . GLN B 1 143 ? 9.156 37.5 23.797 1 95.19 143 GLN B C 1
ATOM 6940 O O . GLN B 1 143 ? 8.375 38.156 24.516 1 95.19 143 GLN B O 1
ATOM 6945 N N . GLY B 1 144 ? 9.781 36.438 24.203 1 95.25 144 GLY B N 1
ATOM 6946 C CA . GLY B 1 144 ? 9.664 36 25.578 1 95.25 144 GLY B CA 1
ATOM 6947 C C . GLY B 1 144 ? 8.414 35.156 25.828 1 95.25 144 GLY B C 1
ATOM 6948 O O . GLY B 1 144 ? 7.918 35.094 26.953 1 95.25 144 GLY B O 1
ATOM 6949 N N . VAL B 1 145 ? 7.832 34.688 24.828 1 96.38 145 VAL B N 1
ATOM 6950 C CA . VAL B 1 145 ? 6.668 33.812 24.891 1 96.38 145 VAL B CA 1
ATOM 6951 C C . VAL B 1 145 ? 7.043 32.406 24.391 1 96.38 145 VAL B C 1
ATOM 6953 O O . VAL B 1 145 ? 7.758 32.281 23.391 1 96.38 145 VAL B O 1
ATOM 6956 N N . GLY B 1 146 ? 6.641 31.359 25.109 1 97.25 146 GLY B N 1
ATOM 6957 C CA . GLY B 1 146 ? 6.938 30 24.688 1 97.25 146 GLY B CA 1
ATOM 6958 C C . GLY B 1 146 ? 5.98 29.484 23.641 1 97.25 146 GLY B C 1
ATOM 6959 O O . GLY B 1 146 ? 4.867 30 23.5 1 97.25 146 GLY B O 1
ATOM 6960 N N . THR B 1 147 ? 6.449 28.5 22.875 1 98 147 THR B N 1
ATOM 6961 C CA . THR B 1 147 ? 5.602 27.766 21.938 1 98 147 THR B CA 1
ATOM 6962 C C . THR B 1 147 ? 5.473 26.312 22.375 1 98 147 THR B C 1
ATOM 6964 O O . THR B 1 147 ? 6.281 25.812 23.172 1 98 147 THR B O 1
ATOM 6967 N N . SER B 1 148 ? 4.395 25.703 21.922 1 98.25 148 SER B N 1
ATOM 6968 C CA . SER B 1 148 ? 4.188 24.266 22.078 1 98.25 148 SER B CA 1
ATOM 6969 C C . SER B 1 148 ? 3.947 23.578 20.75 1 98.25 148 SER B C 1
ATOM 6971 O O . SER B 1 148 ? 2.801 23.438 20.312 1 98.25 148 SER B O 1
ATOM 6973 N N . VAL B 1 149 ? 5.027 23.094 20.062 1 98.44 149 VAL B N 1
ATOM 6974 C CA . VAL B 1 149 ? 4.855 22.391 18.797 1 98.44 149 VAL B CA 1
ATOM 6975 C C . VAL B 1 149 ? 4.035 21.125 19.016 1 98.44 149 VAL B C 1
ATOM 6977 O O . VAL B 1 149 ? 4.215 20.422 20.016 1 98.44 149 VAL B O 1
ATOM 6980 N N . LYS B 1 150 ? 3.07 20.828 18.109 1 97.88 150 LYS B N 1
ATOM 6981 C CA . LYS B 1 150 ? 2.074 19.797 18.359 1 97.88 150 LYS B CA 1
ATOM 6982 C C . LYS B 1 150 ? 1.558 19.203 17.047 1 97.88 150 LYS B C 1
ATOM 6984 O O . LYS B 1 150 ? 1.772 19.781 15.977 1 97.88 150 LYS B O 1
ATOM 6989 N N . HIS B 1 151 ? 0.816 18.078 17.141 1 97.88 151 HIS B N 1
ATOM 6990 C CA . HIS B 1 151 ? 0.707 17.172 18.266 1 97.88 151 HIS B CA 1
ATOM 6991 C C . HIS B 1 151 ? 1.726 16.031 18.156 1 97.88 151 HIS B C 1
ATOM 6993 O O . HIS B 1 151 ? 1.655 15.219 17.25 1 97.88 151 HIS B O 1
ATOM 6999 N N . TYR B 1 152 ? 2.533 15.891 19.156 1 98.62 152 TYR B N 1
ATOM 7000 C CA . TYR B 1 152 ? 3.666 14.977 19.094 1 98.62 152 TYR B CA 1
ATOM 7001 C C . TYR B 1 152 ? 3.27 13.586 19.578 1 98.62 152 TYR B C 1
ATOM 7003 O O . TYR B 1 152 ? 3.041 13.375 20.766 1 98.62 152 TYR B O 1
ATOM 7011 N N . VAL B 1 153 ? 2.934 12.555 18.594 1 98.25 153 VAL B N 1
ATOM 7012 C CA . VAL B 1 153 ? 3.148 12.57 17.156 1 98.25 153 VAL B CA 1
ATOM 7013 C C . VAL B 1 153 ? 2.078 11.727 16.469 1 98.25 153 VAL B C 1
ATOM 7015 O O . VAL B 1 153 ? 1.311 11.023 17.125 1 98.25 153 VAL B O 1
ATOM 7018 N N . ALA B 1 154 ? 2.002 11.758 15.211 1 98.38 154 ALA B N 1
ATOM 7019 C CA . ALA B 1 154 ? 1.19 10.922 14.32 1 98.38 154 ALA B CA 1
ATOM 7020 C C . ALA B 1 154 ? -0.298 11.109 14.609 1 98.38 154 ALA B C 1
ATOM 7022 O O . ALA B 1 154 ? -1.051 10.141 14.68 1 98.38 154 ALA B O 1
ATOM 7023 N N . ASN B 1 155 ? -0.631 12.336 14.953 1 97.81 155 ASN B N 1
ATOM 7024 C CA . ASN B 1 155 ? -2.023 12.758 15.055 1 97.81 155 ASN B CA 1
ATOM 7025 C C . ASN B 1 155 ? -2.576 13.188 13.703 1 97.81 155 ASN B C 1
ATOM 7027 O O . ASN B 1 155 ? -2.918 14.352 13.508 1 97.81 155 ASN B O 1
ATOM 7031 N N . ASN B 1 156 ? -2.764 12.211 12.789 1 97.62 156 ASN B N 1
ATOM 7032 C CA . ASN B 1 156 ? -3.018 12.523 11.391 1 97.62 156 ASN B CA 1
ATOM 7033 C C . ASN B 1 156 ? -4.465 12.227 11 1 97.62 156 ASN B C 1
ATOM 7035 O O . ASN B 1 156 ? -4.793 12.164 9.82 1 97.62 156 ASN B O 1
ATOM 7039 N N . GLN B 1 157 ? -5.367 11.953 11.977 1 97.62 157 GLN B N 1
ATOM 7040 C CA . GLN B 1 157 ? -6.805 11.773 11.781 1 97.62 157 GLN B CA 1
ATOM 7041 C C . GLN B 1 157 ? -7.582 12.188 13.023 1 97.62 157 GLN B C 1
ATOM 7043 O O . GLN B 1 157 ? -7.02 12.258 14.117 1 97.62 157 GLN B O 1
ATOM 7048 N N . GLU B 1 158 ? -8.859 12.508 12.797 1 95.94 158 GLU B N 1
ATOM 7049 C CA . GLU B 1 158 ? -9.742 12.836 13.922 1 95.94 158 GLU B CA 1
ATOM 7050 C C . GLU B 1 158 ? -10.539 11.617 14.375 1 95.94 158 GLU B C 1
ATOM 7052 O O . GLU B 1 158 ? -10.914 11.508 15.539 1 95.94 158 GLU B O 1
ATOM 7057 N N . HIS B 1 159 ? -10.711 10.648 13.469 1 95.62 159 HIS B N 1
ATOM 7058 C CA . HIS B 1 159 ? -11.375 9.398 13.805 1 95.62 159 HIS B CA 1
ATOM 7059 C C . HIS B 1 159 ? -10.703 8.711 14.984 1 95.62 159 HIS B C 1
ATOM 7061 O O . HIS B 1 159 ? -9.531 8.32 14.891 1 95.62 159 HIS B O 1
ATOM 7067 N N . ARG B 1 160 ? -11.422 8.625 16.094 1 95.62 160 ARG B N 1
ATOM 7068 C CA . ARG B 1 160 ? -10.945 7.98 17.312 1 95.62 160 ARG B CA 1
ATOM 7069 C C . ARG B 1 160 ? -9.625 8.594 17.781 1 95.62 160 ARG B C 1
ATOM 7071 O O . ARG B 1 160 ? -8.75 7.887 18.281 1 95.62 160 ARG B O 1
ATOM 7078 N N . ARG B 1 161 ? -9.422 9.82 17.625 1 93.81 161 ARG B N 1
ATOM 7079 C CA . ARG B 1 161 ? -8.164 10.539 17.812 1 93.81 161 ARG B CA 1
ATOM 7080 C C . ARG B 1 161 ? -7.625 10.328 19.234 1 93.81 161 ARG B C 1
ATOM 7082 O O . ARG B 1 161 ? -6.414 10.383 19.453 1 93.81 161 ARG B O 1
ATOM 7089 N N . MET B 1 162 ? -8.492 10.008 20.172 1 95.12 162 MET B N 1
ATOM 7090 C CA . MET B 1 162 ? -8.031 9.961 21.562 1 95.12 162 MET B CA 1
ATOM 7091 C C . MET B 1 162 ? -7.629 8.539 21.953 1 95.12 162 MET B C 1
ATOM 7093 O O . MET B 1 162 ? -7.102 8.32 23.031 1 95.12 162 MET B O 1
ATOM 7097 N N . SER B 1 163 ? -7.918 7.551 21 1 95.75 163 SER B N 1
ATOM 7098 C CA . SER B 1 163 ? -7.668 6.176 21.422 1 95.75 163 SER B CA 1
ATOM 7099 C C . SER B 1 163 ? -6.961 5.387 20.312 1 95.75 163 SER B C 1
ATOM 7101 O O . SER B 1 163 ? -6.34 4.355 20.578 1 95.75 163 SER B O 1
ATOM 7103 N N . VAL B 1 164 ? -6.996 5.785 19.109 1 97.06 164 VAL B N 1
ATOM 7104 C CA . VAL B 1 164 ? -6.551 4.992 17.969 1 97.06 164 VAL B CA 1
ATOM 7105 C C . VAL B 1 164 ? -5.062 4.68 18.109 1 97.06 164 VAL B C 1
ATOM 7107 O O . VAL B 1 164 ? -4.285 5.523 18.562 1 97.06 164 VAL B O 1
ATOM 7110 N N . ASP B 1 165 ? -4.695 3.451 17.766 1 98.19 165 ASP B N 1
ATOM 7111 C CA . ASP B 1 165 ? -3.297 3.043 17.703 1 98.19 165 ASP B CA 1
ATOM 7112 C C . ASP B 1 165 ? -2.75 3.174 16.281 1 98.19 165 ASP B C 1
ATOM 7114 O O . ASP B 1 165 ? -3.115 2.398 15.398 1 98.19 165 ASP B O 1
ATOM 7118 N N . ALA B 1 166 ? -1.954 4.18 16.016 1 98.56 166 ALA B N 1
ATOM 7119 C CA . ALA B 1 166 ? -1.239 4.301 14.742 1 98.56 166 ALA B CA 1
ATOM 7120 C C . ALA B 1 166 ? -0.071 3.32 14.68 1 98.56 166 ALA B C 1
ATOM 7122 O O . ALA B 1 166 ? 0.887 3.434 15.445 1 98.56 166 ALA B O 1
ATOM 7123 N N . VAL B 1 167 ? -0.152 2.334 13.789 1 98.44 167 VAL B N 1
ATOM 7124 C CA . VAL B 1 167 ? 0.89 1.331 13.594 1 98.44 167 VAL B CA 1
ATOM 7125 C C . VAL B 1 167 ? 1.815 1.756 12.461 1 98.44 167 VAL B C 1
ATOM 7127 O O . VAL B 1 167 ? 1.424 1.729 11.289 1 98.44 167 VAL B O 1
ATOM 7130 N N . ILE B 1 168 ? 3.062 2.143 12.82 1 98.5 168 ILE B N 1
ATOM 7131 C CA . ILE B 1 168 ? 4.004 2.756 11.891 1 98.5 168 ILE B CA 1
ATOM 7132 C C . ILE B 1 168 ? 5.367 2.076 12.008 1 98.5 168 ILE B C 1
ATOM 7134 O O . ILE B 1 168 ? 5.891 1.917 13.109 1 98.5 168 ILE B O 1
ATOM 7138 N N . ASP B 1 169 ? 5.938 1.621 10.852 1 97.38 169 ASP B N 1
ATOM 7139 C CA . ASP B 1 169 ? 7.281 1.06 10.914 1 97.38 169 ASP B CA 1
ATOM 7140 C C . ASP B 1 169 ? 8.312 2.135 11.258 1 97.38 169 ASP B C 1
ATOM 7142 O O . ASP B 1 169 ? 8.078 3.322 11.023 1 97.38 169 ASP B O 1
ATOM 7146 N N . GLU B 1 170 ? 9.453 1.73 11.758 1 97.75 170 GLU B N 1
ATOM 7147 C CA . GLU B 1 170 ? 10.43 2.639 12.344 1 97.75 170 GLU B CA 1
ATOM 7148 C C . GLU B 1 170 ? 10.953 3.633 11.312 1 97.75 170 GLU B C 1
ATOM 7150 O O . GLU B 1 170 ? 11.102 4.82 11.609 1 97.75 170 GLU B O 1
ATOM 7155 N N . ARG B 1 171 ? 11.281 3.164 10.18 1 97.62 171 ARG B N 1
ATOM 7156 C CA . ARG B 1 171 ? 11.82 4.047 9.156 1 97.62 171 ARG B CA 1
ATOM 7157 C C . ARG B 1 171 ? 10.812 5.137 8.789 1 97.62 171 ARG B C 1
ATOM 7159 O O . ARG B 1 171 ? 11.18 6.312 8.688 1 97.62 171 ARG B O 1
ATOM 7166 N N . THR B 1 172 ? 9.586 4.719 8.531 1 98.56 172 THR B N 1
ATOM 7167 C CA . THR B 1 172 ? 8.516 5.668 8.219 1 98.56 172 THR B CA 1
ATOM 7168 C C . THR B 1 172 ? 8.336 6.668 9.359 1 98.56 172 THR B C 1
ATOM 7170 O O . THR B 1 172 ? 8.195 7.871 9.117 1 98.56 172 THR B O 1
ATOM 7173 N N . LEU B 1 173 ? 8.312 6.188 10.586 1 98.75 173 LEU B N 1
ATOM 7174 C CA . LEU B 1 173 ? 8.172 7.055 11.75 1 98.75 173 LEU B CA 1
ATOM 7175 C C . LEU B 1 173 ? 9.273 8.109 11.789 1 98.75 173 LEU B C 1
ATOM 7177 O O . LEU B 1 173 ? 9 9.289 11.992 1 98.75 173 LEU B O 1
ATOM 7181 N N . ARG B 1 174 ? 10.508 7.699 11.523 1 98.69 174 ARG B N 1
ATOM 7182 C CA . ARG B 1 174 ? 11.672 8.57 11.625 1 98.69 174 ARG B CA 1
ATOM 7183 C C . ARG B 1 174 ? 11.75 9.516 10.43 1 98.69 174 ARG B C 1
ATOM 7185 O O . ARG B 1 174 ? 12.016 10.711 10.594 1 98.69 174 ARG B O 1
ATOM 7192 N N . GLU B 1 175 ? 11.5 9 9.258 1 98.56 175 GLU B N 1
ATOM 7193 C CA . GLU B 1 175 ? 11.75 9.773 8.047 1 98.56 175 GLU B CA 1
ATOM 7194 C C . GLU B 1 175 ? 10.602 10.727 7.742 1 98.56 175 GLU B C 1
ATOM 7196 O O . GLU B 1 175 ? 10.789 11.758 7.094 1 98.56 175 GLU B O 1
ATOM 7201 N N . ILE B 1 176 ? 9.391 10.383 8.219 1 98.81 176 ILE B N 1
ATOM 7202 C CA . ILE B 1 176 ? 8.227 11.148 7.793 1 98.81 176 ILE B CA 1
ATOM 7203 C C . ILE B 1 176 ? 7.617 11.867 8.992 1 98.81 176 ILE B C 1
ATOM 7205 O O . ILE B 1 176 ? 7.707 13.094 9.109 1 98.81 176 ILE B O 1
ATOM 7209 N N . TYR B 1 177 ? 7.234 11.195 10.008 1 98.81 177 TYR B N 1
ATOM 7210 C CA . TYR B 1 177 ? 6.34 11.758 11.016 1 98.81 177 TYR B CA 1
ATOM 7211 C C . TYR B 1 177 ? 7.129 12.422 12.133 1 98.81 177 TYR B C 1
ATOM 7213 O O . TYR B 1 177 ? 6.672 13.406 12.727 1 98.81 177 TYR B O 1
ATOM 7221 N N . LEU B 1 178 ? 8.32 11.914 12.383 1 98.81 178 LEU B N 1
ATOM 7222 C CA . LEU B 1 178 ? 9.164 12.508 13.414 1 98.81 178 LEU B CA 1
ATOM 7223 C C . LEU B 1 178 ? 10.094 13.57 12.82 1 98.81 178 LEU B C 1
ATOM 7225 O O . LEU B 1 178 ? 10.562 14.453 13.539 1 98.81 178 LEU B O 1
ATOM 7229 N N . ALA B 1 179 ? 10.32 13.492 11.531 1 98.62 179 ALA B N 1
ATOM 7230 C CA . ALA B 1 179 ? 11.344 14.32 10.891 1 98.62 179 ALA B CA 1
ATOM 7231 C C . ALA B 1 179 ? 11.008 15.805 11.016 1 98.62 179 ALA B C 1
ATOM 7233 O O . ALA B 1 179 ? 11.891 16.625 11.273 1 98.62 179 ALA B O 1
ATOM 7234 N N . ALA B 1 180 ? 9.773 16.172 10.781 1 98.56 180 ALA B N 1
ATOM 7235 C CA . ALA B 1 180 ? 9.375 17.562 10.922 1 98.56 180 ALA B CA 1
ATOM 7236 C C . ALA B 1 180 ? 9.578 18.062 12.352 1 98.56 180 ALA B C 1
ATOM 7238 O O . ALA B 1 180 ? 10.062 19.172 12.57 1 98.56 180 ALA B O 1
ATOM 7239 N N . PHE B 1 181 ? 9.195 17.234 13.32 1 98.88 181 PHE B N 1
ATOM 7240 C CA . PHE B 1 181 ? 9.352 17.578 14.727 1 98.88 181 PHE B CA 1
ATOM 7241 C C . PHE B 1 181 ? 10.828 17.672 15.102 1 98.88 181 PHE B C 1
ATOM 7243 O O . PHE B 1 181 ? 11.219 18.562 15.859 1 98.88 181 PHE B O 1
ATOM 7250 N N . GLU B 1 182 ? 11.625 16.719 14.578 1 98.81 182 GLU B N 1
ATOM 7251 C CA . GLU B 1 182 ? 13.062 16.781 14.82 1 98.81 182 GLU B CA 1
ATOM 7252 C C . GLU B 1 182 ? 13.641 18.125 14.391 1 98.81 182 GLU B C 1
ATOM 7254 O O . GLU B 1 182 ? 14.383 18.75 15.141 1 98.81 182 GLU B O 1
ATOM 7259 N N . ARG B 1 183 ? 13.273 18.547 13.234 1 98.31 183 ARG B N 1
ATOM 7260 C CA . ARG B 1 183 ? 13.766 19.812 12.688 1 98.31 183 ARG B CA 1
ATOM 7261 C C . ARG B 1 183 ? 13.258 20.984 13.5 1 98.31 183 ARG B C 1
ATOM 7263 O O . ARG B 1 183 ? 13.984 21.969 13.719 1 98.31 183 ARG B O 1
ATOM 7270 N N . ALA B 1 184 ? 12.016 20.953 13.906 1 98.69 184 ALA B N 1
ATOM 7271 C CA . ALA B 1 184 ? 11.422 22.031 14.719 1 98.69 184 ALA B CA 1
ATOM 7272 C C . ALA B 1 184 ? 12.109 22.125 16.078 1 98.69 184 ALA B C 1
ATOM 7274 O O . ALA B 1 184 ? 12.367 23.234 16.562 1 98.69 184 ALA B O 1
ATOM 7275 N N . VAL B 1 185 ? 12.422 20.969 16.672 1 98.81 185 VAL B N 1
ATOM 7276 C CA . VAL B 1 185 ? 13.016 20.938 18.016 1 98.81 185 VAL B CA 1
ATOM 7277 C C . VAL B 1 185 ? 14.477 21.391 17.938 1 98.81 185 VAL B C 1
ATOM 7279 O O . VAL B 1 185 ? 14.906 22.234 18.719 1 98.81 185 VAL B O 1
ATOM 7282 N N . LYS B 1 186 ? 15.211 20.891 16.984 1 98.44 186 LYS B N 1
ATOM 7283 C CA . LYS B 1 186 ? 16.625 21.234 16.875 1 98.44 186 LYS B CA 1
ATOM 7284 C C . LYS B 1 186 ? 16.797 22.656 16.359 1 98.44 186 LYS B C 1
ATOM 7286 O O . LYS B 1 186 ? 17.703 23.375 16.797 1 98.44 186 LYS B O 1
ATOM 7291 N N . GLY B 1 187 ? 15.961 23.016 15.438 1 98.12 187 GLY B N 1
ATOM 7292 C CA . GLY B 1 187 ? 16.125 24.297 14.781 1 98.12 187 GLY B CA 1
ATOM 7293 C C . GLY B 1 187 ? 15.406 25.422 15.484 1 98.12 187 GLY B C 1
ATOM 7294 O O . GLY B 1 187 ? 15.852 26.578 15.438 1 98.12 187 GLY B O 1
ATOM 7295 N N . GLY B 1 188 ? 14.227 25.156 16.109 1 98.44 188 GLY B N 1
ATOM 7296 C CA . GLY B 1 188 ? 13.398 26.188 16.734 1 98.44 188 GLY B CA 1
ATOM 7297 C C . GLY B 1 188 ? 13.516 26.203 18.234 1 98.44 188 GLY B C 1
ATOM 7298 O O . GLY B 1 188 ? 13.25 27.219 18.875 1 98.44 188 GLY B O 1
ATOM 7299 N N . ARG B 1 189 ? 13.867 25.031 18.812 1 98.38 189 ARG B N 1
ATOM 7300 C CA . ARG B 1 189 ? 14.039 24.859 20.25 1 98.38 189 ARG B CA 1
ATOM 7301 C C . ARG B 1 189 ? 12.789 25.328 21 1 98.38 189 ARG B C 1
ATOM 7303 O O . ARG B 1 189 ? 12.875 26.188 21.891 1 98.38 189 ARG B O 1
ATOM 7310 N N . PRO B 1 190 ? 11.711 24.766 20.688 1 98.75 190 PRO B N 1
ATOM 7311 C CA . PRO B 1 190 ? 10.484 25.156 21.391 1 98.75 190 PRO B CA 1
ATOM 7312 C C . PRO B 1 190 ? 10.594 25 22.906 1 98.75 190 PRO B C 1
ATOM 7314 O O . PRO B 1 190 ? 11.266 24.078 23.391 1 98.75 190 PRO B O 1
ATOM 7317 N N . TRP B 1 191 ? 9.891 25.891 23.641 1 98.56 191 TRP B N 1
ATOM 7318 C CA . TRP B 1 191 ? 9.914 25.797 25.109 1 98.56 191 TRP B CA 1
ATOM 7319 C C . TRP B 1 191 ? 9.094 24.625 25.594 1 98.56 191 TRP B C 1
ATOM 7321 O O . TRP B 1 191 ? 9.32 24.109 26.703 1 98.56 191 TRP B O 1
ATOM 7331 N N . THR B 1 192 ? 8.094 24.25 24.844 1 98.75 192 THR B N 1
ATOM 7332 C CA . THR B 1 192 ? 7.258 23.109 25.188 1 98.75 192 THR B CA 1
ATOM 7333 C C . THR B 1 192 ? 6.906 22.281 23.953 1 98.75 192 THR B C 1
ATOM 7335 O O . THR B 1 192 ? 6.98 22.797 22.828 1 98.75 192 THR B O 1
ATOM 7338 N N . VAL B 1 193 ? 6.66 21.016 24.109 1 98.81 193 VAL B N 1
ATOM 7339 C CA . VAL B 1 193 ? 6.117 20.109 23.109 1 98.81 193 VAL B CA 1
ATOM 7340 C C . VAL B 1 193 ? 4.82 19.484 23.641 1 98.81 193 VAL B C 1
ATOM 7342 O O . VAL B 1 193 ? 4.738 19.094 24.812 1 98.81 193 VAL B O 1
ATOM 7345 N N . MET B 1 194 ? 3.811 19.484 22.812 1 98.75 194 MET B N 1
ATOM 7346 C CA . MET B 1 194 ? 2.541 18.906 23.234 1 98.75 194 MET B CA 1
ATOM 7347 C C . MET B 1 194 ? 2.414 17.469 22.719 1 98.75 194 MET B C 1
ATOM 7349 O O . MET B 1 194 ? 2.389 17.234 21.516 1 98.75 194 MET B O 1
ATOM 7353 N N . ALA B 1 195 ? 2.285 16.547 23.625 1 98.62 195 ALA B N 1
ATOM 7354 C CA . ALA B 1 195 ? 2.104 15.141 23.266 1 98.62 195 ALA B CA 1
ATOM 7355 C C . ALA B 1 195 ? 0.705 14.898 22.703 1 98.62 195 ALA B C 1
ATOM 7357 O O . ALA B 1 195 ? -0.276 15.461 23.203 1 98.62 195 ALA B O 1
ATOM 7358 N N . ALA B 1 196 ? 0.624 14.062 21.719 1 98.12 196 ALA B N 1
ATOM 7359 C CA . ALA B 1 196 ? -0.644 13.75 21.078 1 98.12 196 ALA B CA 1
ATOM 7360 C C . ALA B 1 196 ? -1.505 12.852 21.953 1 98.12 196 ALA B C 1
ATOM 7362 O O . ALA B 1 196 ? -1.031 12.32 22.953 1 98.12 196 ALA B O 1
ATOM 7363 N N . TYR B 1 197 ? -2.768 12.633 21.484 1 96.75 197 TYR B N 1
ATOM 7364 C CA . TYR B 1 197 ? -3.762 11.828 22.188 1 96.75 197 TYR B CA 1
ATOM 7365 C C . TYR B 1 197 ? -3.539 10.344 21.938 1 96.75 197 TYR B C 1
ATOM 7367 O O . TYR B 1 197 ? -3.686 9.523 22.844 1 96.75 197 TYR B O 1
ATOM 7375 N N . ASN B 1 198 ? -3.234 10.023 20.703 1 97.88 198 ASN B N 1
ATOM 7376 C CA . ASN B 1 198 ? -3.316 8.68 20.156 1 97.88 198 ASN B CA 1
ATOM 7377 C C . ASN B 1 198 ? -2.172 7.801 20.641 1 97.88 198 ASN B C 1
ATOM 7379 O O . ASN B 1 198 ? -1.266 8.281 21.328 1 97.88 198 ASN B O 1
ATOM 7383 N N . ARG B 1 199 ? -2.33 6.512 20.406 1 98.06 199 ARG B N 1
ATOM 7384 C CA . ARG B 1 199 ? -1.236 5.566 20.609 1 98.06 199 ARG B CA 1
ATOM 7385 C C . ARG B 1 199 ? -0.391 5.441 19.344 1 98.06 199 ARG B C 1
ATOM 7387 O O . ARG B 1 199 ? -0.895 5.621 18.234 1 98.06 199 ARG B O 1
ATOM 7394 N N . VAL B 1 200 ? 0.847 5.238 19.531 1 98.69 200 VAL B N 1
ATOM 7395 C CA . VAL B 1 200 ? 1.759 4.859 18.453 1 98.69 200 VAL B CA 1
ATOM 7396 C C . VAL B 1 200 ? 2.424 3.525 18.781 1 98.69 200 VAL B C 1
ATOM 7398 O O . VAL B 1 200 ? 3.117 3.402 19.797 1 98.69 200 VAL B O 1
ATOM 7401 N N . ASN B 1 201 ? 2.158 2.568 17.891 1 98.12 201 ASN B N 1
ATOM 7402 C CA . ASN B 1 201 ? 2.705 1.225 18.047 1 98.12 201 ASN B CA 1
ATOM 7403 C C . ASN B 1 201 ? 2.434 0.671 19.438 1 98.12 201 ASN B C 1
ATOM 7405 O O . ASN B 1 201 ? 3.332 0.124 20.094 1 98.12 201 ASN B O 1
ATOM 7409 N N . GLY B 1 202 ? 1.289 0.962 19.984 1 97.5 202 GLY B N 1
ATOM 7410 C CA . GLY B 1 202 ? 0.808 0.292 21.188 1 97.5 202 GLY B CA 1
ATOM 7411 C C . GLY B 1 202 ? 0.883 1.162 22.422 1 97.5 202 GLY B C 1
ATOM 7412 O O . GLY B 1 202 ? 0.256 0.858 23.438 1 97.5 202 GLY B O 1
ATOM 7413 N N . ALA B 1 203 ? 1.559 2.309 22.344 1 98 203 ALA B N 1
ATOM 7414 C CA . ALA B 1 203 ? 1.742 3.152 23.531 1 98 203 ALA B CA 1
ATOM 7415 C C . ALA B 1 203 ? 1.132 4.535 23.312 1 98 203 ALA B C 1
ATOM 7417 O O . ALA B 1 203 ? 1.285 5.129 22.25 1 98 203 ALA B O 1
ATOM 7418 N N . TYR B 1 204 ? 0.361 5.016 24.344 1 98.31 204 TYR B N 1
ATOM 7419 C CA . TYR B 1 204 ? -0.086 6.402 24.266 1 98.31 204 TYR B CA 1
ATOM 7420 C C . TYR B 1 204 ? 1.101 7.352 24.141 1 98.31 204 TYR B C 1
ATOM 7422 O O . TYR B 1 204 ? 2.129 7.156 24.781 1 98.31 204 TYR B O 1
ATOM 7430 N N . CYS B 1 205 ? 0.943 8.383 23.359 1 98.75 205 CYS B N 1
ATOM 7431 C CA . CYS B 1 205 ? 2.025 9.336 23.141 1 98.75 205 CYS B CA 1
ATOM 7432 C C . CYS B 1 205 ? 2.457 9.977 24.453 1 98.75 205 CYS B C 1
ATOM 7434 O O . CYS B 1 205 ? 3.645 10.227 24.672 1 98.75 205 CYS B O 1
ATOM 7436 N N . THR B 1 206 ? 1.565 10.172 25.391 1 98.56 206 THR B N 1
ATOM 7437 C CA . THR B 1 206 ? 1.85 10.797 26.672 1 98.56 206 THR B CA 1
ATOM 7438 C C . THR B 1 206 ? 2.635 9.852 27.578 1 98.56 206 THR B C 1
ATOM 7440 O O . THR B 1 206 ? 3.229 10.273 28.562 1 98.56 206 THR B O 1
ATOM 7443 N N . GLU B 1 207 ? 2.6 8.586 27.266 1 98.56 207 GLU B N 1
ATOM 7444 C CA . GLU B 1 207 ? 3.197 7.582 28.141 1 98.56 207 GLU B CA 1
ATOM 7445 C C . GLU B 1 207 ? 4.355 6.871 27.453 1 98.56 207 GLU B C 1
ATOM 7447 O O . GLU B 1 207 ? 4.77 5.789 27.875 1 98.56 207 GLU B O 1
ATOM 7452 N N . SER B 1 208 ? 4.898 7.387 26.406 1 98.75 208 SER B N 1
ATOM 7453 C CA . SER B 1 208 ? 5.934 6.715 25.625 1 98.75 208 SER B CA 1
ATOM 7454 C C . SER B 1 208 ? 7.32 7.238 25.984 1 98.75 208 SER B C 1
ATOM 7456 O O . SER B 1 208 ? 7.723 8.305 25.531 1 98.75 208 SER B O 1
ATOM 7458 N N . ALA B 1 209 ? 8.055 6.434 26.734 1 98.62 209 ALA B N 1
ATOM 7459 C CA . ALA B 1 209 ? 9.43 6.812 27.078 1 98.62 209 ALA B CA 1
ATOM 7460 C C . ALA B 1 209 ? 10.297 6.918 25.844 1 98.62 209 ALA B C 1
ATOM 7462 O O . ALA B 1 209 ? 11.211 7.746 25.781 1 98.62 209 ALA B O 1
ATOM 7463 N N . PHE B 1 210 ? 9.992 6.102 24.844 1 98.31 210 PHE B N 1
ATOM 7464 C CA . PHE B 1 210 ? 10.711 6.16 23.578 1 98.31 210 PHE B CA 1
ATOM 7465 C C . PHE B 1 210 ? 10.562 7.535 22.938 1 98.31 210 PHE B C 1
ATOM 7467 O O . PHE B 1 210 ? 11.555 8.156 22.547 1 98.31 210 PHE B O 1
ATOM 7474 N N . LEU B 1 211 ? 9.375 8.047 22.828 1 98.75 211 LEU B N 1
ATOM 7475 C CA . LEU B 1 211 ? 9.109 9.32 22.172 1 98.75 211 LEU B CA 1
ATOM 7476 C C . LEU B 1 211 ? 9.578 10.492 23.031 1 98.75 211 LEU B C 1
ATOM 7478 O O . LEU B 1 211 ? 10.281 11.383 22.547 1 98.75 211 LEU B O 1
ATOM 7482 N N . LEU B 1 212 ? 9.234 10.508 24.344 1 98.81 212 LEU B N 1
ATOM 7483 C CA . LEU B 1 212 ? 9.336 11.703 25.156 1 98.81 212 LEU B CA 1
ATOM 7484 C C . LEU B 1 212 ? 10.727 11.828 25.781 1 98.81 212 LEU B C 1
ATOM 7486 O O . LEU B 1 212 ? 11.18 12.938 26.078 1 98.81 212 LEU B O 1
ATOM 7490 N N . THR B 1 213 ? 11.359 10.734 26 1 98.62 213 THR B N 1
ATOM 7491 C CA . THR B 1 213 ? 12.664 10.781 26.672 1 98.62 213 THR B CA 1
ATOM 7492 C C . THR B 1 213 ? 13.773 10.391 25.703 1 98.62 213 THR B C 1
ATOM 7494 O O . THR B 1 213 ? 14.656 11.195 25.391 1 98.62 213 THR B O 1
ATOM 7497 N N . ARG B 1 214 ? 13.703 9.234 25.094 1 98.19 214 ARG B N 1
ATOM 7498 C CA . ARG B 1 214 ? 14.797 8.758 24.25 1 98.19 214 ARG B CA 1
ATOM 7499 C C . ARG B 1 214 ? 14.977 9.664 23.031 1 98.19 214 ARG B C 1
ATOM 7501 O O . ARG B 1 214 ? 16.094 10.125 22.766 1 98.19 214 ARG B O 1
ATOM 7508 N N . LEU B 1 215 ? 13.938 9.914 22.328 1 98.38 215 LEU B N 1
ATOM 7509 C CA . LEU B 1 215 ? 14.055 10.711 21.109 1 98.38 215 LEU B CA 1
ATOM 7510 C C . LEU B 1 215 ? 14.086 12.203 21.438 1 98.38 215 LEU B C 1
ATOM 7512 O O . LEU B 1 215 ? 15.078 12.883 21.156 1 98.38 215 LEU B O 1
ATOM 7516 N N . LEU B 1 216 ? 13.078 12.711 22.047 1 98.62 216 LEU B N 1
ATOM 7517 C CA . LEU B 1 216 ? 12.875 14.141 22.219 1 98.62 216 LEU B CA 1
ATOM 7518 C C . LEU B 1 216 ? 14 14.742 23.062 1 98.62 216 LEU B C 1
ATOM 7520 O O . LEU B 1 216 ? 14.625 15.727 22.656 1 98.62 216 LEU B O 1
ATOM 7524 N N . ARG B 1 217 ? 14.328 14.141 24.234 1 98.5 217 ARG B N 1
ATOM 7525 C CA . ARG B 1 217 ? 15.297 14.75 25.141 1 98.5 217 ARG B CA 1
ATOM 7526 C C . ARG B 1 217 ? 16.703 14.242 24.859 1 98.5 217 ARG B C 1
ATOM 7528 O O . ARG B 1 217 ? 17.625 15.031 24.656 1 98.5 217 ARG B O 1
ATOM 7535 N N . GLU B 1 218 ? 16.891 12.906 24.797 1 98.31 218 GLU B N 1
ATOM 7536 C CA . GLU B 1 218 ? 18.234 12.344 24.688 1 98.31 218 GLU B CA 1
ATOM 7537 C C . GLU B 1 218 ? 18.797 12.508 23.281 1 98.31 218 GLU B C 1
ATOM 7539 O O . GLU B 1 218 ? 19.938 12.93 23.109 1 98.31 218 GLU B O 1
ATOM 7544 N N . GLU B 1 219 ? 18.031 12.258 22.281 1 98 219 GLU B N 1
ATOM 7545 C CA . GLU B 1 219 ? 18.531 12.312 20.922 1 98 219 GLU B CA 1
ATOM 7546 C C . GLU B 1 219 ? 18.469 13.734 20.359 1 98 219 GLU B C 1
ATOM 7548 O O . GLU B 1 219 ? 19.391 14.195 19.688 1 98 219 GLU B O 1
ATOM 7553 N N . TRP B 1 220 ? 17.359 14.469 20.625 1 98.56 220 TRP B N 1
ATOM 7554 C CA . TRP B 1 220 ? 17.156 15.742 19.938 1 98.56 220 TRP B CA 1
ATOM 7555 C C . TRP B 1 220 ? 17.562 16.906 20.828 1 98.56 220 TRP B C 1
ATOM 7557 O O . TRP B 1 220 ? 17.672 18.047 20.359 1 98.56 220 TRP B O 1
ATOM 7567 N N . GLY B 1 221 ? 17.734 16.688 22.109 1 98.44 221 GLY B N 1
ATOM 7568 C CA . GLY B 1 221 ? 18.25 17.719 22.984 1 98.44 221 GLY B CA 1
ATOM 7569 C C . GLY B 1 221 ? 17.188 18.672 23.469 1 98.44 221 GLY B C 1
ATOM 7570 O O . GLY B 1 221 ? 17.469 19.828 23.766 1 98.44 221 GLY B O 1
ATOM 7571 N N . PHE B 1 222 ? 15.984 18.25 23.594 1 98.44 222 PHE B N 1
ATOM 7572 C CA . PHE B 1 222 ? 14.891 19.078 24.078 1 98.44 222 PHE B CA 1
ATOM 7573 C C . PHE B 1 222 ? 15.07 19.391 25.562 1 98.44 222 PHE B C 1
ATOM 7575 O O . PHE B 1 222 ? 15.273 18.5 26.375 1 98.44 222 PHE B O 1
ATOM 7582 N N . ASP B 1 223 ? 14.938 20.641 25.938 1 97.38 223 ASP B N 1
ATOM 7583 C CA . ASP B 1 223 ? 15.211 21.016 27.312 1 97.38 223 ASP B CA 1
ATOM 7584 C C . ASP B 1 223 ? 14.008 21.719 27.938 1 97.38 223 ASP B C 1
ATOM 7586 O O . ASP B 1 223 ? 14.109 22.297 29.031 1 97.38 223 ASP B O 1
ATOM 7590 N N . GLY B 1 224 ? 12.859 21.75 27.281 1 98.38 224 GLY B N 1
ATOM 7591 C CA . GLY B 1 224 ? 11.641 22.312 27.828 1 98.38 224 GLY B CA 1
ATOM 7592 C C . GLY B 1 224 ? 10.781 21.281 28.531 1 98.38 224 GLY B C 1
ATOM 7593 O O . GLY B 1 224 ? 11.289 20.281 29.031 1 98.38 224 GLY B O 1
ATOM 7594 N N . PHE B 1 225 ? 9.5 21.547 28.719 1 98.75 225 PHE B N 1
ATOM 7595 C CA . PHE B 1 225 ? 8.633 20.547 29.312 1 98.75 225 PHE B CA 1
ATOM 7596 C C . PHE B 1 225 ? 7.617 20.031 28.297 1 98.75 225 PHE B C 1
ATOM 7598 O O . PHE B 1 225 ? 7.309 20.719 27.328 1 98.75 225 PHE B O 1
ATOM 7605 N N . VAL B 1 226 ? 7.23 18.797 28.453 1 98.88 226 VAL B N 1
ATOM 7606 C CA . VAL B 1 226 ? 6.188 18.172 27.641 1 98.88 226 VAL B CA 1
ATOM 7607 C C . VAL B 1 226 ? 4.832 18.359 28.312 1 98.88 226 VAL B C 1
ATOM 7609 O O . VAL B 1 226 ? 4.672 18.047 29.5 1 98.88 226 VAL B O 1
ATOM 7612 N N . VAL B 1 227 ? 3.906 18.922 27.625 1 98.81 227 VAL B N 1
ATOM 7613 C CA . VAL B 1 227 ? 2.537 19.078 28.094 1 98.81 227 VAL B CA 1
ATOM 7614 C C . VAL B 1 227 ? 1.605 18.156 27.328 1 98.81 227 VAL B C 1
ATOM 7616 O O . VAL B 1 227 ? 1.817 17.906 26.141 1 98.81 227 VAL B O 1
ATOM 7619 N N . SER B 1 228 ? 0.638 17.609 28.016 1 98.25 228 SER B N 1
ATOM 7620 C CA . SER B 1 228 ? -0.376 16.828 27.312 1 98.25 228 SER B CA 1
ATOM 7621 C C . SER B 1 228 ? -1.305 17.734 26.5 1 98.25 228 SER B C 1
ATOM 7623 O O . SER B 1 228 ? -1.418 18.922 26.781 1 98.25 228 SER B O 1
ATOM 7625 N N . ASP B 1 229 ? -1.892 17.156 25.5 1 95.69 229 ASP B N 1
ATOM 7626 C CA . ASP B 1 229 ? -3.107 17.797 25 1 95.69 229 ASP B CA 1
ATOM 7627 C C . ASP B 1 229 ? -4.258 17.609 25.984 1 95.69 229 ASP B C 1
ATOM 7629 O O . ASP B 1 229 ? -4.156 16.828 26.938 1 95.69 229 ASP B O 1
ATOM 7633 N N . TRP B 1 230 ? -5.234 18.422 25.906 1 93.19 230 TRP B N 1
ATOM 7634 C CA . TRP B 1 230 ? -6.352 18.469 26.844 1 93.19 230 TRP B CA 1
ATOM 7635 C C . TRP B 1 230 ? -7.109 17.141 26.859 1 93.19 230 TRP B C 1
ATOM 7637 O O . TRP B 1 230 ? -7.75 16.781 25.859 1 93.19 230 TRP B O 1
ATOM 7647 N N . GLY B 1 231 ? -6.98 16.438 27.891 1 91.94 231 GLY B N 1
ATOM 7648 C CA . GLY B 1 231 ? -7.672 15.164 28.062 1 91.94 231 GLY B CA 1
ATOM 7649 C C . GLY B 1 231 ? -6.891 13.977 27.516 1 91.94 231 GLY B C 1
ATOM 7650 O O . GLY B 1 231 ? -7.398 12.859 27.484 1 91.94 231 GLY B O 1
ATOM 7651 N N . ALA B 1 232 ? -5.664 14.156 27.172 1 95.94 232 ALA B N 1
ATOM 7652 C CA . ALA B 1 232 ? -4.898 13.117 26.484 1 95.94 232 ALA B CA 1
ATOM 7653 C C . ALA B 1 232 ? -4.273 12.148 27.484 1 95.94 232 ALA B C 1
ATOM 7655 O O . ALA B 1 232 ? -3.848 11.055 27.109 1 95.94 232 ALA B O 1
ATOM 7656 N N . VAL B 1 233 ? -4.199 12.477 28.781 1 96.81 233 VAL B N 1
ATOM 7657 C CA . VAL B 1 233 ? -3.471 11.664 29.75 1 96.81 233 VAL B CA 1
ATOM 7658 C C . VAL B 1 233 ? -4.332 10.477 30.172 1 96.81 233 VAL B C 1
ATOM 7660 O O . VAL B 1 233 ? -5.457 10.648 30.641 1 96.81 233 VAL B O 1
ATOM 7663 N N . ASP B 1 234 ? -3.83 9.281 30 1 94.62 234 ASP B N 1
ATOM 7664 C CA . ASP B 1 234 ? -4.461 8.062 30.5 1 94.62 234 ASP B CA 1
ATOM 7665 C C . ASP B 1 234 ? -4.047 7.773 31.938 1 94.62 234 ASP B C 1
ATOM 7667 O O . ASP B 1 234 ? -4.844 7.945 32.875 1 94.62 234 ASP B O 1
ATOM 7671 N N . GLU B 1 235 ? -2.814 7.551 32.156 1 95.44 235 GLU B N 1
ATOM 7672 C CA . GLU B 1 235 ? -2.227 7.348 33.5 1 95.44 235 GLU B CA 1
ATOM 7673 C C . GLU B 1 235 ? -1.111 8.352 33.75 1 95.44 235 GLU B C 1
ATOM 7675 O O . GLU B 1 235 ? 0.006 8.195 33.25 1 95.44 235 GLU B O 1
ATOM 7680 N N . ILE B 1 236 ? -1.367 9.258 34.719 1 97.31 236 ILE B N 1
ATOM 7681 C CA . ILE B 1 236 ? -0.455 10.383 34.906 1 97.31 236 ILE B CA 1
ATOM 7682 C C . ILE B 1 236 ? 0.873 9.875 35.469 1 97.31 236 ILE B C 1
ATOM 7684 O O . ILE B 1 236 ? 1.934 10.43 35.156 1 97.31 236 ILE B O 1
ATOM 7688 N N . VAL B 1 237 ? 0.816 8.82 36.312 1 98.19 237 VAL B N 1
ATOM 7689 C CA . VAL B 1 237 ? 2.041 8.289 36.906 1 98.19 237 VAL B CA 1
ATOM 7690 C C . VAL B 1 237 ? 2.943 7.73 35.812 1 98.19 237 VAL B C 1
ATOM 7692 O O . VAL B 1 237 ? 4.137 8.039 35.781 1 98.19 237 VAL B O 1
ATOM 7695 N N . GLU B 1 238 ? 2.361 6.93 34.906 1 98 238 GLU B N 1
ATOM 7696 C CA . GLU B 1 238 ? 3.117 6.375 33.781 1 98 238 GLU B CA 1
ATOM 7697 C C . GLU B 1 238 ? 3.584 7.473 32.844 1 98 238 GLU B C 1
ATOM 7699 O O . GLU B 1 238 ? 4.668 7.379 32.281 1 98 238 GLU B O 1
ATOM 7704 N N . ALA B 1 239 ? 2.771 8.5 32.656 1 98.5 239 ALA B N 1
ATOM 7705 C CA . ALA B 1 239 ? 3.127 9.625 31.812 1 98.5 239 ALA B CA 1
ATOM 7706 C C . ALA B 1 239 ? 4.359 10.352 32.344 1 98.5 239 ALA B C 1
ATOM 7708 O O . ALA B 1 239 ? 5.27 10.68 31.578 1 98.5 239 ALA B O 1
ATOM 7709 N N . LEU B 1 240 ? 4.379 10.617 33.625 1 98.56 240 LEU B N 1
ATOM 7710 C CA . LEU B 1 240 ? 5.523 11.312 34.188 1 98.56 240 LEU B CA 1
ATOM 7711 C C . LEU B 1 240 ? 6.781 10.461 34.094 1 98.56 240 LEU B C 1
ATOM 7713 O O . LEU B 1 240 ? 7.871 10.977 33.844 1 98.56 240 LEU B O 1
ATOM 7717 N N . LYS B 1 241 ? 6.578 9.148 34.375 1 98.31 241 LYS B N 1
ATOM 7718 C CA . LYS B 1 241 ? 7.711 8.242 34.219 1 98.31 241 LYS B CA 1
ATOM 7719 C C . LYS B 1 241 ? 8.297 8.297 32.812 1 98.31 241 LYS B C 1
ATOM 7721 O O . LYS B 1 241 ? 9.508 8.211 32.625 1 98.31 241 LYS B O 1
ATOM 7726 N N . ALA B 1 242 ? 7.418 8.477 31.859 1 98.5 242 ALA B N 1
ATOM 7727 C CA . ALA B 1 242 ? 7.816 8.445 30.453 1 98.5 242 ALA B CA 1
ATOM 7728 C C . ALA B 1 242 ? 8.469 9.758 30.031 1 98.5 242 ALA B C 1
ATOM 7730 O O . ALA B 1 242 ? 9.188 9.82 29.031 1 98.5 242 ALA B O 1
ATOM 7731 N N . GLY B 1 243 ? 8.188 10.852 30.703 1 98.5 243 GLY B N 1
ATOM 7732 C CA . GLY B 1 243 ? 8.836 12.109 30.391 1 98.5 243 GLY B CA 1
ATOM 7733 C C . GLY B 1 243 ? 7.863 13.25 30.172 1 98.5 243 GLY B C 1
ATOM 7734 O O . GLY B 1 243 ? 8.273 14.375 29.891 1 98.5 243 GLY B O 1
ATOM 7735 N N . MET B 1 244 ? 6.566 12.984 30.297 1 98.75 244 MET B N 1
ATOM 7736 C CA . MET B 1 244 ? 5.617 14.094 30.312 1 98.75 244 MET B CA 1
ATOM 7737 C C . MET B 1 244 ? 5.727 14.898 31.594 1 98.75 244 MET B C 1
ATOM 7739 O O . MET B 1 244 ? 5.969 14.336 32.656 1 98.75 244 MET B O 1
ATOM 7743 N N . ASP B 1 245 ? 5.445 16.203 31.578 1 98.75 245 ASP B N 1
ATOM 7744 C CA . ASP B 1 245 ? 5.676 17.047 32.75 1 98.75 245 ASP B CA 1
ATOM 7745 C C . ASP B 1 245 ? 4.371 17.656 33.25 1 98.75 245 ASP B C 1
ATOM 7747 O O . ASP B 1 245 ? 4.168 17.766 34.469 1 98.75 245 ASP B O 1
ATOM 7751 N N . LEU B 1 246 ? 3.52 18.016 32.344 1 98.75 246 LEU B N 1
ATOM 7752 C CA . LEU B 1 246 ? 2.34 18.797 32.719 1 98.75 246 LEU B CA 1
ATOM 7753 C C . LEU B 1 246 ? 1.084 18.203 32.094 1 98.75 246 LEU B C 1
ATOM 7755 O O . LEU B 1 246 ? 0.979 18.141 30.859 1 98.75 246 LEU B O 1
ATOM 7759 N N . GLU B 1 247 ? 0.184 17.781 32.906 1 98.25 247 GLU B N 1
ATOM 7760 C CA . GLU B 1 247 ? -1.149 17.375 32.469 1 98.25 247 GLU B CA 1
ATOM 7761 C C . GLU B 1 247 ? -2.072 18.578 32.344 1 98.25 247 GLU B C 1
ATOM 7763 O O . GLU B 1 247 ? -2.266 19.328 33.312 1 98.25 247 GLU B O 1
ATOM 7768 N N . MET B 1 248 ? -2.504 18.797 31.125 1 96.06 248 MET B N 1
ATOM 7769 C CA . MET B 1 248 ? -3.549 19.797 30.922 1 96.06 248 MET B CA 1
ATOM 7770 C C . MET B 1 248 ? -4.828 19.141 30.406 1 96.06 248 MET B C 1
ATOM 7772 O O . MET B 1 248 ? -4.781 18.125 29.719 1 96.06 248 MET B O 1
ATOM 7776 N N . PRO B 1 249 ? -6.055 19.672 30.625 1 94 249 PRO B N 1
ATOM 7777 C CA . PRO B 1 249 ? -6.164 20.797 31.547 1 94 249 PRO B CA 1
ATOM 7778 C C . PRO B 1 249 ? -6.066 20.359 33 1 94 249 PRO B C 1
ATOM 7780 O O . PRO B 1 249 ? -5.219 19.531 33.344 1 94 249 PRO B O 1
ATOM 7783 N N . SER B 1 250 ? -6.887 20.891 33.938 1 93.94 250 SER B N 1
ATOM 7784 C CA . SER B 1 250 ? -6.973 20.453 35.312 1 93.94 250 SER B CA 1
ATOM 7785 C C . SER B 1 250 ? -7.734 19.125 35.438 1 93.94 250 SER B C 1
ATOM 7787 O O . SER B 1 250 ? -8.727 18.922 34.719 1 93.94 250 SER B O 1
ATOM 7789 N N . SER B 1 251 ? -7.191 18.219 36.25 1 92.06 251 SER B N 1
ATOM 7790 C CA . SER B 1 251 ? -7.953 17.016 36.562 1 92.06 251 SER B CA 1
ATOM 7791 C C . SER B 1 251 ? -8.656 17.125 37.906 1 92.06 251 SER B C 1
ATOM 7793 O O . SER B 1 251 ? -9.023 16.109 38.5 1 92.06 251 SER B O 1
ATOM 7795 N N . PHE B 1 252 ? -8.656 18.344 38.406 1 90.56 252 PHE B N 1
ATOM 7796 C CA . PHE B 1 252 ? -9.383 18.688 39.625 1 90.56 252 PHE B CA 1
ATOM 7797 C C . PHE B 1 252 ? -8.922 17.828 40.781 1 90.56 252 PHE B C 1
ATOM 7799 O O . PHE B 1 252 ? -9.742 17.25 41.5 1 90.56 252 PHE B O 1
ATOM 7806 N N . GLY B 1 253 ? -7.66 17.609 40.812 1 92.12 253 GLY B N 1
ATOM 7807 C CA . GLY B 1 253 ? -7.047 16.953 41.938 1 92.12 253 GLY B CA 1
ATOM 7808 C C . GLY B 1 253 ? -6.824 15.469 41.75 1 92.12 253 GLY B C 1
ATOM 7809 O O . GLY B 1 253 ? -6.059 14.844 42.469 1 92.12 253 GLY B O 1
ATOM 7810 N N . VAL B 1 254 ? -7.41 14.875 40.75 1 92.56 254 VAL B N 1
ATOM 7811 C CA . VAL B 1 254 ? -7.262 13.445 40.5 1 92.56 254 VAL B CA 1
ATOM 7812 C C . VAL B 1 254 ? -5.805 13.133 40.156 1 92.56 254 VAL B C 1
ATOM 7814 O O . VAL B 1 254 ? -5.199 12.25 40.781 1 92.56 254 VAL B O 1
ATOM 7817 N N . GLY B 1 255 ? -5.219 13.797 39.219 1 94.75 255 GLY B N 1
ATOM 7818 C CA . GLY B 1 255 ? -3.846 13.578 38.812 1 94.75 255 GLY B CA 1
ATOM 7819 C C . GLY B 1 255 ? -2.84 13.766 39.938 1 94.75 255 GLY B C 1
ATOM 7820 O O . GLY B 1 255 ? -2.115 12.836 40.281 1 94.75 255 GLY B O 1
ATOM 7821 N N . PRO B 1 256 ? -2.889 14.922 40.531 1 96.69 256 PRO B N 1
ATOM 7822 C CA . PRO B 1 256 ? -1.979 15.18 41.656 1 96.69 256 PRO B CA 1
ATOM 7823 C C . PRO B 1 256 ? -2.131 14.164 42.781 1 96.69 256 PRO B C 1
ATOM 7825 O O . PRO B 1 256 ? -1.136 13.75 43.375 1 96.69 256 PRO B O 1
ATOM 7828 N N . GLY B 1 257 ? -3.371 13.859 43.094 1 96.5 257 GLY B N 1
ATOM 7829 C CA . GLY B 1 257 ? -3.596 12.844 44.094 1 96.5 257 GLY B CA 1
ATOM 7830 C C . GLY B 1 257 ? -2.932 11.516 43.781 1 96.5 257 GLY B C 1
ATOM 7831 O O . GLY B 1 257 ? -2.342 10.883 44.656 1 96.5 257 GLY B O 1
ATOM 7832 N N . ASN B 1 258 ? -3.057 11.109 42.562 1 96.38 258 ASN B N 1
ATOM 7833 C CA . ASN B 1 258 ? -2.441 9.859 42.125 1 96.38 258 ASN B CA 1
ATOM 7834 C C . ASN B 1 258 ? -0.919 9.93 42.188 1 96.38 258 ASN B C 1
ATOM 7836 O O . ASN B 1 258 ? -0.262 8.938 42.5 1 96.38 258 ASN B O 1
ATOM 7840 N N . LEU B 1 259 ? -0.351 11.07 41.875 1 98.38 259 LEU B N 1
ATOM 7841 C CA . LEU B 1 259 ? 1.095 11.25 41.969 1 98.38 259 LEU B CA 1
ATOM 7842 C C . LEU B 1 259 ? 1.586 11.141 43.406 1 98.38 259 LEU B C 1
ATOM 7844 O O . LEU B 1 259 ? 2.572 10.453 43.656 1 98.38 259 LEU B O 1
ATOM 7848 N N . VAL B 1 260 ? 0.873 11.812 44.312 1 98.5 260 VAL B N 1
ATOM 7849 C CA . VAL B 1 260 ? 1.244 11.773 45.719 1 98.5 260 VAL B CA 1
ATOM 7850 C C . VAL B 1 260 ? 1.175 10.344 46.219 1 98.5 260 VAL B C 1
ATOM 7852 O O . VAL B 1 260 ? 2.1 9.867 46.875 1 98.5 260 VAL B O 1
ATOM 7855 N N . LYS B 1 261 ? 0.079 9.727 45.906 1 98.12 261 LYS B N 1
ATOM 7856 C CA . LYS B 1 261 ? -0.106 8.336 46.344 1 98.12 261 LYS B CA 1
ATOM 7857 C C . LYS B 1 261 ? 1.005 7.445 45.781 1 98.12 261 LYS B C 1
ATOM 7859 O O . LYS B 1 261 ? 1.538 6.598 46.5 1 98.12 261 LYS B O 1
ATOM 7864 N N . ALA B 1 262 ? 1.343 7.617 44.531 1 98.5 262 ALA B N 1
ATOM 7865 C CA . ALA B 1 262 ? 2.361 6.793 43.906 1 98.5 262 ALA B CA 1
ATOM 7866 C C . ALA B 1 262 ? 3.721 6.98 44.562 1 98.5 262 ALA B C 1
ATOM 7868 O O . ALA B 1 262 ? 4.477 6.02 44.719 1 98.5 262 ALA B O 1
ATOM 7869 N N . VAL B 1 263 ? 4.047 8.211 44.906 1 98.44 263 VAL B N 1
ATOM 7870 C CA . VAL B 1 263 ? 5.32 8.484 45.594 1 98.44 263 VAL B CA 1
ATOM 7871 C C . VAL B 1 263 ? 5.324 7.859 46.969 1 98.44 263 VAL B C 1
ATOM 7873 O O . VAL B 1 263 ? 6.293 7.207 47.375 1 98.44 263 VAL B O 1
ATOM 7876 N N . ARG B 1 264 ? 4.293 7.98 47.656 1 98.31 264 ARG B N 1
ATOM 7877 C CA . ARG B 1 264 ? 4.188 7.449 49.031 1 98.31 264 ARG B CA 1
ATOM 7878 C C . ARG B 1 264 ? 4.227 5.926 49 1 98.31 264 ARG B C 1
ATOM 7880 O O . ARG B 1 264 ? 4.766 5.309 49.938 1 98.31 264 ARG B O 1
ATOM 7887 N N . GLU B 1 265 ? 3.711 5.426 48 1 97.94 265 GLU B N 1
ATOM 7888 C CA . GLU B 1 265 ? 3.678 3.969 47.906 1 97.94 265 GLU B CA 1
ATOM 7889 C C . GLU B 1 265 ? 4.953 3.436 47.25 1 97.94 265 GLU B C 1
ATOM 7891 O O . GLU B 1 265 ? 5.133 2.221 47.156 1 97.94 265 GLU B O 1
ATOM 7896 N N . GLY B 1 266 ? 5.777 4.27 46.719 1 97.12 266 GLY B N 1
ATOM 7897 C CA . GLY B 1 266 ? 7.059 3.865 46.156 1 97.12 266 GLY B CA 1
ATOM 7898 C C . GLY B 1 266 ? 6.984 3.494 44.688 1 97.12 266 GLY B C 1
ATOM 7899 O O . GLY B 1 266 ? 7.977 3.059 44.125 1 97.12 266 GLY B O 1
ATOM 7900 N N . ARG B 1 267 ? 5.887 3.699 44.094 1 95.69 267 ARG B N 1
ATOM 7901 C CA . ARG B 1 267 ? 5.707 3.365 42.688 1 95.69 267 ARG B CA 1
ATOM 7902 C C . ARG B 1 267 ? 6.293 4.449 41.781 1 95.69 267 ARG B C 1
ATOM 7904 O O . ARG B 1 267 ? 6.523 4.219 40.594 1 95.69 267 ARG B O 1
ATOM 7911 N N . LEU B 1 268 ? 6.527 5.543 42.281 1 97.81 268 LEU B N 1
ATOM 7912 C CA . LEU B 1 268 ? 7.117 6.691 41.625 1 97.81 268 LEU B CA 1
ATOM 7913 C C . LEU B 1 268 ? 8.141 7.387 42.5 1 97.81 268 LEU B C 1
ATOM 7915 O O . LEU B 1 268 ? 7.855 7.676 43.656 1 97.81 268 LEU B O 1
ATOM 7919 N N . SER B 1 269 ? 9.328 7.574 41.938 1 97.62 269 SER B N 1
ATOM 7920 C CA . SER B 1 269 ? 10.328 8.312 42.719 1 97.62 269 SER B CA 1
ATOM 7921 C C . SER B 1 269 ? 10.008 9.797 42.75 1 97.62 269 SER B C 1
ATOM 7923 O O . SER B 1 269 ? 9.594 10.383 41.75 1 97.62 269 SER B O 1
ATOM 7925 N N . GLU B 1 270 ? 10.227 10.375 43.906 1 97.56 270 GLU B N 1
ATOM 7926 C CA . GLU B 1 270 ? 10 11.812 44.031 1 97.56 270 GLU B CA 1
ATOM 7927 C C . GLU B 1 270 ? 10.922 12.594 43.094 1 97.56 270 GLU B C 1
ATOM 7929 O O . GLU B 1 270 ? 10.586 13.695 42.656 1 97.56 270 GLU B O 1
ATOM 7934 N N . GLU B 1 271 ? 12.055 11.984 42.781 1 97.44 271 GLU B N 1
ATOM 7935 C CA . GLU B 1 271 ? 13.008 12.625 41.875 1 97.44 271 GLU B CA 1
ATOM 7936 C C . GLU B 1 271 ? 12.398 12.867 40.5 1 97.44 271 GLU B C 1
ATOM 7938 O O . GLU B 1 271 ? 12.734 13.836 39.812 1 97.44 271 GLU B O 1
ATOM 7943 N N . VAL B 1 272 ? 11.57 11.93 40.062 1 97.81 272 VAL B N 1
ATOM 7944 C CA . VAL B 1 272 ? 10.891 12.094 38.781 1 97.81 272 VAL B CA 1
ATOM 7945 C C . VAL B 1 272 ? 9.992 13.328 38.844 1 97.81 272 VAL B C 1
ATOM 7947 O O . VAL B 1 272 ? 9.945 14.102 37.875 1 97.81 272 VAL B O 1
ATOM 7950 N N . LEU B 1 273 ? 9.32 13.516 39.875 1 97.38 273 LEU B N 1
ATOM 7951 C CA . LEU B 1 273 ? 8.477 14.688 40.094 1 97.38 273 LEU B CA 1
ATOM 7952 C C . LEU B 1 273 ? 9.32 15.961 40.125 1 97.38 273 LEU B C 1
ATOM 7954 O O . LEU B 1 273 ? 8.945 16.984 39.562 1 97.38 273 LEU B O 1
ATOM 7958 N N . ASP B 1 274 ? 10.469 15.859 40.875 1 97.94 274 ASP B N 1
ATOM 7959 C CA . ASP B 1 274 ? 11.375 17 40.969 1 97.94 274 ASP B CA 1
ATOM 7960 C C . ASP B 1 274 ? 11.828 17.453 39.562 1 97.94 274 ASP B C 1
ATOM 7962 O O . ASP B 1 274 ? 11.852 18.656 39.281 1 97.94 274 ASP B O 1
ATOM 7966 N N . ARG B 1 275 ? 12.18 16.516 38.781 1 97.81 275 ARG B N 1
ATOM 7967 C CA . ARG B 1 275 ? 12.648 16.828 37.438 1 97.81 275 ARG B CA 1
ATOM 7968 C C . ARG B 1 275 ? 11.555 17.5 36.594 1 97.81 275 ARG B C 1
ATOM 7970 O O . ARG B 1 275 ? 11.828 18.453 35.875 1 97.81 275 ARG B O 1
ATOM 7977 N N . ALA B 1 276 ? 10.383 16.953 36.656 1 98.38 276 ALA B N 1
ATOM 7978 C CA . ALA B 1 276 ? 9.266 17.562 35.938 1 98.38 276 ALA B CA 1
ATOM 7979 C C . ALA B 1 276 ? 9.031 19 36.375 1 98.38 276 ALA B C 1
ATOM 7981 O O . ALA B 1 276 ? 8.867 19.891 35.562 1 98.38 276 ALA B O 1
ATOM 7982 N N . VAL B 1 277 ? 9.008 19.234 37.688 1 98.31 277 VAL B N 1
ATOM 7983 C CA . VAL B 1 277 ? 8.766 20.562 38.219 1 98.31 277 VAL B CA 1
ATOM 7984 C C . VAL B 1 277 ? 9.906 21.5 37.844 1 98.31 277 VAL B C 1
ATOM 7986 O O . VAL B 1 277 ? 9.68 22.672 37.531 1 98.31 277 VAL B O 1
ATOM 7989 N N . GLU B 1 278 ? 11.086 20.984 37.938 1 98.19 278 GLU B N 1
ATOM 7990 C CA . GLU B 1 278 ? 12.227 21.797 37.531 1 98.19 278 GLU B CA 1
ATOM 7991 C C . GLU B 1 278 ? 12.086 22.281 36.094 1 98.19 278 GLU B C 1
ATOM 7993 O O . GLU B 1 278 ? 12.422 23.422 35.781 1 98.19 278 GLU B O 1
ATOM 7998 N N . ARG B 1 279 ? 11.68 21.453 35.219 1 98.44 279 ARG B N 1
ATOM 7999 C CA . ARG B 1 279 ? 11.492 21.812 33.812 1 98.44 279 ARG B CA 1
ATOM 8000 C C . ARG B 1 279 ? 10.391 22.859 33.656 1 98.44 279 ARG B C 1
ATOM 8002 O O . ARG B 1 279 ? 10.531 23.812 32.906 1 98.44 279 ARG B O 1
ATOM 8009 N N . ILE B 1 280 ? 9.281 22.656 34.344 1 98.5 280 ILE B N 1
ATOM 8010 C CA . ILE B 1 280 ? 8.164 23.594 34.281 1 98.5 280 ILE B CA 1
ATOM 8011 C C . ILE B 1 280 ? 8.609 24.953 34.812 1 98.5 280 ILE B C 1
ATOM 8013 O O . ILE B 1 280 ? 8.367 25.969 34.156 1 98.5 280 ILE B O 1
ATOM 8017 N N . LEU B 1 281 ? 9.297 24.953 35.969 1 97.75 281 LEU B N 1
ATOM 8018 C CA . LEU B 1 281 ? 9.758 26.203 36.531 1 97.75 281 LEU B CA 1
ATOM 8019 C C . LEU B 1 281 ? 10.859 26.828 35.688 1 97.75 281 LEU B C 1
ATOM 8021 O O . LEU B 1 281 ? 11.016 28.062 35.656 1 97.75 281 LEU B O 1
ATOM 8025 N N . GLY B 1 282 ? 11.633 25.969 35.062 1 97.06 282 GLY B N 1
ATOM 8026 C CA . GLY B 1 282 ? 12.609 26.484 34.125 1 97.06 282 GLY B CA 1
ATOM 8027 C C . GLY B 1 282 ? 11.992 27.312 33 1 97.06 282 GLY B C 1
ATOM 8028 O O . GLY B 1 282 ? 12.508 28.375 32.656 1 97.06 282 GLY B O 1
ATOM 8029 N N . VAL B 1 283 ? 10.938 26.844 32.406 1 97.31 283 VAL B N 1
ATOM 8030 C CA . VAL B 1 283 ? 10.234 27.578 31.359 1 97.31 283 VAL B CA 1
ATOM 8031 C C . VAL B 1 283 ? 9.602 28.828 31.953 1 97.31 283 VAL B C 1
ATOM 8033 O O . VAL B 1 283 ? 9.594 29.891 31.297 1 97.31 283 VAL B O 1
ATOM 8036 N N . LEU B 1 284 ? 9.031 28.719 33.125 1 96.12 284 LEU B N 1
ATOM 8037 C CA . LEU B 1 284 ? 8.508 29.906 33.812 1 96.12 284 LEU B CA 1
ATOM 8038 C C . LEU B 1 284 ? 9.586 30.969 33.969 1 96.12 284 LEU B C 1
ATOM 8040 O O . LEU B 1 284 ? 9.336 32.156 33.75 1 96.12 284 LEU B O 1
ATOM 8044 N N . ALA B 1 285 ? 10.734 30.516 34.375 1 94.75 285 ALA B N 1
ATOM 8045 C CA . ALA B 1 285 ? 11.859 31.438 34.531 1 94.75 285 ALA B CA 1
ATOM 8046 C C . ALA B 1 285 ? 12.227 32.094 33.188 1 94.75 285 ALA B C 1
ATOM 8048 O O . ALA B 1 285 ? 12.586 33.281 33.156 1 94.75 285 ALA B O 1
ATOM 8049 N N . ARG B 1 286 ? 12.141 31.375 32.094 1 93.44 286 ARG B N 1
ATOM 8050 C CA . ARG B 1 286 ? 12.406 31.922 30.781 1 93.44 286 ARG B CA 1
ATOM 8051 C C . ARG B 1 286 ? 11.383 33 30.406 1 93.44 286 ARG B C 1
ATOM 8053 O O . ARG B 1 286 ? 11.734 34 29.812 1 93.44 286 ARG B O 1
ATOM 8060 N N . ALA B 1 287 ? 10.172 32.656 30.703 1 92.44 287 ALA B N 1
ATOM 8061 C CA . ALA B 1 287 ? 9.086 33.562 30.375 1 92.44 287 ALA B CA 1
ATOM 8062 C C . ALA B 1 287 ? 9.219 34.875 31.156 1 92.44 287 ALA B C 1
ATOM 8064 O O . ALA B 1 287 ? 8.883 35.938 30.656 1 92.44 287 ALA B O 1
ATOM 8065 N N . GLY B 1 288 ? 9.719 34.781 32.375 1 86.75 288 GLY B N 1
ATOM 8066 C CA . GLY B 1 288 ? 9.984 35.969 33.188 1 86.75 288 GLY B CA 1
ATOM 8067 C C . GLY B 1 288 ? 8.742 36.531 33.844 1 86.75 288 GLY B C 1
ATOM 8068 O O . GLY B 1 288 ? 7.867 35.781 34.281 1 86.75 288 GLY B O 1
ATOM 8069 N N . GLU B 1 289 ? 8.797 37.875 34 1 78.12 289 GLU B N 1
ATOM 8070 C CA . GLU B 1 289 ? 7.734 38.562 34.75 1 78.12 289 GLU B CA 1
ATOM 8071 C C . GLU B 1 289 ? 6.449 38.656 33.938 1 78.12 289 GLU B C 1
ATOM 8073 O O . GLU B 1 289 ? 6.461 38.406 32.719 1 78.12 289 GLU B O 1
ATOM 8078 N N . ALA B 1 290 ? 5.504 38.969 34.75 1 69.62 290 ALA B N 1
ATOM 8079 C CA . ALA B 1 290 ? 4.199 39.094 34.125 1 69.62 290 ALA B CA 1
ATOM 8080 C C . ALA B 1 290 ? 4.27 40.062 32.938 1 69.62 290 ALA B C 1
ATOM 8082 O O . ALA B 1 290 ? 4.898 41.125 33 1 69.62 290 ALA B O 1
ATOM 8083 N N . HIS B 1 291 ? 3.674 39.656 31.906 1 73.94 291 HIS B N 1
ATOM 8084 C CA . HIS B 1 291 ? 3.74 40.281 30.594 1 73.94 291 HIS B CA 1
ATOM 8085 C C . HIS B 1 291 ? 2.834 41.531 30.547 1 73.94 291 HIS B C 1
ATOM 8087 O O . HIS B 1 291 ? 1.86 41.594 31.312 1 73.94 291 HIS B O 1
ATOM 8093 N N . SER B 1 292 ? 3.359 42.531 30.031 1 80 292 SER B N 1
ATOM 8094 C CA . SER B 1 292 ? 2.607 43.781 29.828 1 80 292 SER B CA 1
ATOM 8095 C C . SER B 1 292 ? 2.91 44.375 28.453 1 80 292 SER B C 1
ATOM 8097 O O . SER B 1 292 ? 3.801 43.906 27.75 1 80 292 SER B O 1
ATOM 8099 N N . GLY B 1 293 ? 2.143 45.188 28.047 1 86.94 293 GLY B N 1
ATOM 8100 C CA . GLY B 1 293 ? 2.34 45.844 26.766 1 86.94 293 GLY B CA 1
ATOM 8101 C C . GLY B 1 293 ? 1.063 45.969 25.953 1 86.94 293 GLY B C 1
ATOM 8102 O O . GLY B 1 293 ? -0.019 45.625 26.438 1 86.94 293 GLY B O 1
ATOM 8103 N N . THR B 1 294 ? 1.235 46.594 24.859 1 91.62 294 THR B N 1
ATOM 8104 C CA . THR B 1 294 ? 0.131 46.781 23.922 1 91.62 294 THR B CA 1
ATOM 8105 C C . THR B 1 294 ? 0.581 46.5 22.5 1 91.62 294 THR B C 1
ATOM 8107 O O . THR B 1 294 ? 1.779 46.406 22.234 1 91.62 294 THR B O 1
ATOM 8110 N N . TYR B 1 295 ? -0.318 46.219 21.688 1 93.81 295 TYR B N 1
ATOM 8111 C CA . TYR B 1 295 ? -0.049 46.062 20.25 1 93.81 295 TYR B CA 1
ATOM 8112 C C . TYR B 1 295 ? -1.154 46.719 19.422 1 93.81 295 TYR B C 1
ATOM 8114 O O . TYR B 1 295 ? -2.268 46.906 19.922 1 93.81 295 TYR B O 1
ATOM 8122 N N . ASP B 1 296 ? -0.856 47.125 18.281 1 96.31 296 ASP B N 1
ATOM 8123 C CA . ASP B 1 296 ? -1.785 47.781 17.359 1 96.31 296 ASP B CA 1
ATOM 8124 C C . ASP B 1 296 ? -2.438 46.781 16.422 1 96.31 296 ASP B C 1
ATOM 8126 O O . ASP B 1 296 ? -1.815 46.312 15.461 1 96.31 296 ASP B O 1
ATOM 8130 N N . LYS B 1 297 ? -3.688 46.531 16.703 1 96.56 297 LYS B N 1
ATOM 8131 C CA . LYS B 1 297 ? -4.414 45.5 15.93 1 96.56 297 LYS B CA 1
ATOM 8132 C C . LYS B 1 297 ? -4.5 45.906 14.461 1 96.56 297 LYS B C 1
ATOM 8134 O O . LYS B 1 297 ? -4.5 45.031 13.586 1 96.56 297 LYS B O 1
ATOM 8139 N N . GLU B 1 298 ? -4.574 47.156 14.148 1 97.44 298 GLU B N 1
ATOM 8140 C CA . GLU B 1 298 ? -4.68 47.625 12.758 1 97.44 298 GLU B CA 1
ATOM 8141 C C . GLU B 1 298 ? -3.373 47.406 12.008 1 97.44 298 GLU B C 1
ATOM 8143 O O . GLU B 1 298 ? -3.381 47.031 10.82 1 97.44 298 GLU B O 1
ATOM 8148 N N . VAL B 1 299 ? -2.309 47.656 12.68 1 97.75 299 VAL B N 1
ATOM 8149 C CA . VAL B 1 299 ? -1.006 47.406 12.078 1 97.75 299 VAL B CA 1
ATOM 8150 C C . VAL B 1 299 ? -0.847 45.906 11.812 1 97.75 299 VAL B C 1
ATOM 8152 O O . VAL B 1 299 ? -0.396 45.5 10.734 1 97.75 299 VAL B O 1
ATOM 8155 N N . HIS B 1 300 ? -1.219 45.125 12.789 1 97.69 300 HIS B N 1
ATOM 8156 C CA . HIS B 1 300 ? -1.105 43.688 12.641 1 97.69 300 HIS B CA 1
ATOM 8157 C C . HIS B 1 300 ? -2.088 43.156 11.594 1 97.69 300 HIS B C 1
ATOM 8159 O O . HIS B 1 300 ? -1.802 42.188 10.906 1 97.69 300 HIS B O 1
ATOM 8165 N N . HIS B 1 301 ? -3.209 43.781 11.477 1 97.88 301 HIS B N 1
ATOM 8166 C CA . HIS B 1 301 ? -4.156 43.469 10.422 1 97.88 301 HIS B CA 1
ATOM 8167 C C . HIS B 1 301 ? -3.541 43.656 9.039 1 97.88 301 HIS B C 1
ATOM 8169 O O . HIS B 1 301 ? -3.727 42.812 8.148 1 97.88 301 HIS B O 1
ATOM 8175 N N . ARG B 1 302 ? -2.818 44.688 8.836 1 97.69 302 ARG B N 1
ATOM 8176 C CA . ARG B 1 302 ? -2.139 44.938 7.562 1 97.69 302 ARG B CA 1
ATOM 8177 C C . ARG B 1 302 ? -1.127 43.844 7.273 1 97.69 302 ARG B C 1
ATOM 8179 O O . ARG B 1 302 ? -0.999 43.375 6.129 1 97.69 302 ARG B O 1
ATOM 8186 N N . LEU B 1 303 ? -0.515 43.406 8.328 1 97.38 303 LEU B N 1
ATOM 8187 C CA . LEU B 1 303 ? 0.421 42.281 8.18 1 97.38 303 LEU B CA 1
ATOM 8188 C C . LEU B 1 303 ? -0.315 41 7.824 1 97.38 303 LEU B C 1
ATOM 8190 O O . LEU B 1 303 ? 0.192 40.188 7.055 1 97.38 303 LEU B O 1
ATOM 8194 N N . ALA B 1 304 ? -1.467 40.812 8.461 1 98.38 304 ALA B N 1
ATOM 8195 C CA . ALA B 1 304 ? -2.279 39.656 8.141 1 98.38 304 ALA B CA 1
ATOM 8196 C C . ALA B 1 304 ? -2.635 39.625 6.652 1 98.38 304 ALA B C 1
ATOM 8198 O O . ALA B 1 304 ? -2.613 38.562 6.023 1 98.38 304 ALA B O 1
ATOM 8199 N N . ARG B 1 305 ? -2.965 40.781 6.07 1 98.38 305 ARG B N 1
ATOM 8200 C CA . ARG B 1 305 ? -3.285 40.875 4.648 1 98.38 305 ARG B CA 1
ATOM 8201 C C . ARG B 1 305 ? -2.064 40.562 3.791 1 98.38 305 ARG B C 1
ATOM 8203 O O . ARG B 1 305 ? -2.158 39.812 2.82 1 98.38 305 ARG B O 1
ATOM 8210 N N . GLU B 1 306 ? -0.945 41.094 4.199 1 97.81 306 GLU B N 1
ATOM 8211 C CA . GLU B 1 306 ? 0.299 40.844 3.486 1 97.81 306 GLU B CA 1
ATOM 8212 C C . GLU B 1 306 ? 0.661 39.344 3.539 1 97.81 306 GLU B C 1
ATOM 8214 O O . GLU B 1 306 ? 1.084 38.781 2.535 1 97.81 306 GLU B O 1
ATOM 8219 N N . THR B 1 307 ? 0.495 38.781 4.707 1 98.31 307 THR B N 1
ATOM 8220 C CA . THR B 1 307 ? 0.783 37.375 4.875 1 98.31 307 THR B CA 1
ATOM 8221 C C . THR B 1 307 ? -0.135 36.531 3.992 1 98.31 307 THR B C 1
ATOM 8223 O O . THR B 1 307 ? 0.321 35.594 3.318 1 98.31 307 THR B O 1
ATOM 8226 N N . ALA B 1 308 ? -1.393 36.844 3.996 1 98.62 308 ALA B N 1
ATOM 8227 C CA . ALA B 1 308 ? -2.359 36.094 3.201 1 98.62 308 ALA B CA 1
ATOM 8228 C C . ALA B 1 308 ? -2.01 36.156 1.718 1 98.62 308 ALA B C 1
ATOM 8230 O O . ALA B 1 308 ? -2.086 35.125 1.021 1 98.62 308 ALA B O 1
ATOM 8231 N N . ARG B 1 309 ? -1.569 37.312 1.217 1 97.5 309 ARG B N 1
ATOM 8232 C CA . ARG B 1 309 ? -1.205 37.469 -0.188 1 97.5 309 ARG B CA 1
ATOM 8233 C C . ARG B 1 309 ? -0.032 36.562 -0.549 1 97.5 309 ARG B C 1
ATOM 8235 O O . ARG B 1 309 ? 0.023 36.031 -1.654 1 97.5 309 ARG B O 1
ATOM 8242 N N . GLU B 1 310 ? 0.873 36.406 0.425 1 98.25 310 GLU B N 1
ATOM 8243 C CA . GLU B 1 310 ? 2.08 35.625 0.193 1 98.25 310 GLU B CA 1
ATOM 8244 C C . GLU B 1 310 ? 1.77 34.125 0.153 1 98.25 310 GLU B C 1
ATOM 8246 O O . GLU B 1 310 ? 2.57 33.312 -0.344 1 98.25 310 GLU B O 1
ATOM 8251 N N . CYS B 1 311 ? 0.572 33.781 0.647 1 98.62 311 CYS B N 1
ATOM 8252 C CA . CYS B 1 311 ? 0.229 32.375 0.841 1 98.62 311 CYS B CA 1
ATOM 8253 C C . CYS B 1 311 ? -0.649 31.859 -0.295 1 98.62 311 CYS B C 1
ATOM 8255 O O . CYS B 1 311 ? -0.75 30.641 -0.514 1 98.62 311 CYS B O 1
ATOM 8257 N N . MET B 1 312 ? -1.351 32.688 -1.038 1 98.81 312 MET B N 1
ATOM 8258 C CA . MET B 1 312 ? -2.354 32.281 -2.018 1 98.81 312 MET B CA 1
ATOM 8259 C C . MET B 1 312 ? -1.694 31.672 -3.246 1 98.81 312 MET B C 1
ATOM 8261 O O . MET B 1 312 ? -0.632 32.125 -3.68 1 98.81 312 MET B O 1
ATOM 8265 N N . VAL B 1 313 ? -2.281 30.641 -3.795 1 98.94 313 VAL B N 1
ATOM 8266 C CA . VAL B 1 313 ? -1.704 29.875 -4.895 1 98.94 313 VAL B CA 1
ATOM 8267 C C . VAL B 1 313 ? -2.576 30.016 -6.141 1 98.94 313 VAL B C 1
ATOM 8269 O O . VAL B 1 313 ? -3.764 29.688 -6.117 1 98.94 313 VAL B O 1
ATOM 8272 N N . LEU B 1 314 ? -2.004 30.562 -7.211 1 98.94 314 LEU B N 1
ATOM 8273 C CA . LEU B 1 314 ? -2.689 30.562 -8.5 1 98.94 314 LEU B CA 1
ATOM 8274 C C . LEU B 1 314 ? -2.566 29.203 -9.188 1 98.94 314 LEU B C 1
ATOM 8276 O O . LEU B 1 314 ? -1.473 28.812 -9.586 1 98.94 314 LEU B O 1
ATOM 8280 N N . LEU B 1 315 ? -3.697 28.531 -9.336 1 98.88 315 LEU B N 1
ATOM 8281 C CA . LEU B 1 315 ? -3.689 27.156 -9.828 1 98.88 315 LEU B CA 1
ATOM 8282 C C . LEU B 1 315 ? -3.869 27.109 -11.336 1 98.88 315 LEU B C 1
ATOM 8284 O O . LEU B 1 315 ? -3.395 26.188 -12 1 98.88 315 LEU B O 1
ATOM 8288 N N . LYS B 1 316 ? -4.602 28.031 -11.82 1 98.81 316 LYS B N 1
ATOM 8289 C CA . LYS B 1 316 ? -4.922 28.109 -13.242 1 98.81 316 LYS B CA 1
ATOM 8290 C C . LYS B 1 316 ? -5.094 29.562 -13.688 1 98.81 316 LYS B C 1
ATOM 8292 O O . LYS B 1 316 ? -5.645 30.375 -12.953 1 98.81 316 LYS B O 1
ATOM 8297 N N . ASN B 1 317 ? -4.613 29.891 -14.844 1 98.75 317 ASN B N 1
ATOM 8298 C CA . ASN B 1 317 ? -4.766 31.219 -15.43 1 98.75 317 ASN B CA 1
ATOM 8299 C C . ASN B 1 317 ? -4.672 31.172 -16.953 1 98.75 317 ASN B C 1
ATOM 8301 O O . ASN B 1 317 ? -3.658 31.578 -17.531 1 98.75 317 ASN B O 1
ATOM 8305 N N . GLU B 1 318 ? -5.691 30.797 -17.547 1 98.12 318 GLU B N 1
ATOM 8306 C CA . GLU B 1 318 ? -5.691 30.656 -19 1 98.12 318 GLU B CA 1
ATOM 8307 C C . GLU B 1 318 ? -5.867 32 -19.703 1 98.12 318 GLU B C 1
ATOM 8309 O O . GLU B 1 318 ? -6.637 32.844 -19.25 1 98.12 318 GLU B O 1
ATOM 8314 N N . GLU B 1 319 ? -5.168 32.219 -20.766 1 96.19 319 GLU B N 1
ATOM 8315 C CA . GLU B 1 319 ? -5.223 33.406 -21.625 1 96.19 319 GLU B CA 1
ATOM 8316 C C . GLU B 1 319 ? -4.91 34.656 -20.828 1 96.19 319 GLU B C 1
ATOM 8318 O O . GLU B 1 319 ? -5.301 35.75 -21.219 1 96.19 319 GLU B O 1
ATOM 8323 N N . GLY B 1 320 ? -4.273 34.5 -19.625 1 96.44 320 GLY B N 1
ATOM 8324 C CA . GLY B 1 320 ? -3.896 35.656 -18.828 1 96.44 320 GLY B CA 1
ATOM 8325 C C . GLY B 1 320 ? -5.082 36.469 -18.391 1 96.44 320 GLY B C 1
ATOM 8326 O O . GLY B 1 320 ? -5 37.719 -18.359 1 96.44 320 GLY B O 1
ATOM 8327 N N . ILE B 1 321 ? -6.145 35.781 -18.062 1 97.81 321 ILE B N 1
ATOM 8328 C CA . ILE B 1 321 ? -7.352 36.5 -17.672 1 97.81 321 ILE B CA 1
ATOM 8329 C C . ILE B 1 321 ? -7.078 37.312 -16.406 1 97.81 321 ILE B C 1
ATOM 8331 O O . ILE B 1 321 ? -7.699 38.344 -16.203 1 97.81 321 ILE B O 1
ATOM 8335 N N . LEU B 1 322 ? -6.277 36.75 -15.516 1 98.44 322 LEU B N 1
ATOM 8336 C CA . LEU B 1 322 ? -5.836 37.5 -14.336 1 98.44 322 LEU B CA 1
ATOM 8337 C C . LEU B 1 322 ? -4.457 38.125 -14.562 1 98.44 322 LEU B C 1
ATOM 8339 O O . LEU B 1 322 ? -3.617 37.531 -15.25 1 98.44 322 LEU B O 1
ATOM 8343 N N . PRO B 1 323 ? -4.238 39.281 -14.055 1 98.06 323 PRO B N 1
ATOM 8344 C CA . PRO B 1 323 ? -5.102 40.062 -13.164 1 98.06 323 PRO B CA 1
ATOM 8345 C C . PRO B 1 323 ? -6.211 40.781 -13.922 1 98.06 323 PRO B C 1
ATOM 8347 O O . PRO B 1 323 ? -6.18 40.875 -15.148 1 98.06 323 PRO B O 1
ATOM 8350 N N . LEU B 1 324 ? -7.164 41.312 -13.219 1 97.88 324 LEU B N 1
ATOM 8351 C CA . LEU B 1 324 ? -8.352 41.938 -13.789 1 97.88 324 LEU B CA 1
ATOM 8352 C C . LEU B 1 324 ? -8.086 43.375 -14.141 1 97.88 324 LEU B C 1
ATOM 8354 O O . LEU B 1 324 ? -8.953 44.25 -13.953 1 97.88 324 LEU B O 1
ATOM 8358 N N . GLU B 1 325 ? -6.965 43.688 -14.547 1 91.38 325 GLU B N 1
ATOM 8359 C CA . GLU B 1 325 ? -6.629 45.062 -14.922 1 91.38 325 GLU B CA 1
ATOM 8360 C C . GLU B 1 325 ? -7.441 45.5 -16.141 1 91.38 325 GLU B C 1
ATOM 8362 O O . GLU B 1 325 ? -7.496 44.812 -17.156 1 91.38 325 GLU B O 1
ATOM 8367 N N . GLY B 1 326 ? -8.086 46.594 -16.078 1 90.62 326 GLY B N 1
ATOM 8368 C CA . GLY B 1 326 ? -8.805 47.188 -17.188 1 90.62 326 GLY B CA 1
ATOM 8369 C C . GLY B 1 326 ? -10.227 46.688 -17.328 1 90.62 326 GLY B C 1
ATOM 8370 O O . GLY B 1 326 ? -10.992 47.156 -18.172 1 90.62 326 GLY B O 1
ATOM 8371 N N . VAL B 1 327 ? -10.602 45.781 -16.516 1 95.38 327 VAL B N 1
ATOM 8372 C CA . VAL B 1 327 ? -11.953 45.25 -16.562 1 95.38 327 VAL B CA 1
ATOM 8373 C C . VAL B 1 327 ? -12.938 46.281 -16.047 1 95.38 327 VAL B C 1
ATOM 8375 O O . VAL B 1 327 ? -12.664 46.938 -15.039 1 95.38 327 VAL B O 1
ATOM 8378 N N . ARG B 1 328 ? -14.133 46.406 -16.688 1 94.94 328 ARG B N 1
ATOM 8379 C CA . ARG B 1 328 ? -15.062 47.469 -16.344 1 94.94 328 ARG B CA 1
ATOM 8380 C C . ARG B 1 328 ? -16.281 46.906 -15.617 1 94.94 328 ARG B C 1
ATOM 8382 O O . ARG B 1 328 ? -16.953 47.625 -14.883 1 94.94 328 ARG B O 1
ATOM 8389 N N . ARG B 1 329 ? -16.656 45.688 -15.852 1 97.31 329 ARG B N 1
ATOM 8390 C CA . ARG B 1 329 ? -17.812 45.062 -15.211 1 97.31 329 ARG B CA 1
ATOM 8391 C C . ARG B 1 329 ? -17.453 43.688 -14.656 1 97.31 329 ARG B C 1
ATOM 8393 O O . ARG B 1 329 ? -17.078 42.812 -15.414 1 97.31 329 ARG B O 1
ATOM 8400 N N . VAL B 1 330 ? -17.531 43.531 -13.359 1 98.56 330 VAL B N 1
ATOM 8401 C CA . VAL B 1 330 ? -17.25 42.281 -12.695 1 98.56 330 VAL B CA 1
ATOM 8402 C C . VAL B 1 330 ? -18.484 41.781 -11.961 1 98.56 330 VAL B C 1
ATOM 8404 O O . VAL B 1 330 ? -19.141 42.531 -11.25 1 98.56 330 VAL B O 1
ATOM 8407 N N . ALA B 1 331 ? -18.891 40.531 -12.203 1 98.81 331 ALA B N 1
ATOM 8408 C CA . ALA B 1 331 ? -19.906 39.875 -11.375 1 98.81 331 ALA B CA 1
ATOM 8409 C C . ALA B 1 331 ? -19.25 39.094 -10.242 1 98.81 331 ALA B C 1
ATOM 8411 O O . ALA B 1 331 ? -18.531 38.125 -10.484 1 98.81 331 ALA B O 1
ATOM 8412 N N . LEU B 1 332 ? -19.422 39.562 -9.07 1 98.75 332 LEU B N 1
ATOM 8413 C CA . LEU B 1 332 ? -18.984 38.812 -7.883 1 98.75 332 LEU B CA 1
ATOM 8414 C C . LEU B 1 332 ? -20.062 37.844 -7.418 1 98.75 332 LEU B C 1
ATOM 8416 O O . LEU B 1 332 ? -21.172 38.281 -7.066 1 98.75 332 LEU B O 1
ATOM 8420 N N . VAL B 1 333 ? -19.703 36.562 -7.461 1 98.75 333 VAL B N 1
ATOM 8421 C CA . VAL B 1 333 ? -20.688 35.531 -7.234 1 98.75 333 VAL B CA 1
ATOM 8422 C C . VAL B 1 333 ? -20.234 34.625 -6.078 1 98.75 333 VAL B C 1
ATOM 8424 O O . VAL B 1 333 ? -19.047 34.344 -5.945 1 98.75 333 VAL B O 1
ATOM 8427 N N . GLY B 1 334 ? -21.172 34.188 -5.219 1 98.56 334 GLY B N 1
ATOM 8428 C CA . GLY B 1 334 ? -20.906 33.312 -4.09 1 98.56 334 GLY B CA 1
ATOM 8429 C C . GLY B 1 334 ? -20.984 34.031 -2.75 1 98.56 334 GLY B C 1
ATOM 8430 O O . GLY B 1 334 ? -20.391 35.094 -2.57 1 98.56 334 GLY B O 1
ATOM 8431 N N . ALA B 1 335 ? -21.609 33.406 -1.812 1 98.5 335 ALA B N 1
ATOM 8432 C CA . ALA B 1 335 ? -21.828 34 -0.502 1 98.5 335 ALA B CA 1
ATOM 8433 C C . ALA B 1 335 ? -20.516 34.25 0.215 1 98.5 335 ALA B C 1
ATOM 8435 O O . ALA B 1 335 ? -20.391 35.188 1.004 1 98.5 335 ALA B O 1
ATOM 8436 N N . PHE B 1 336 ? -19.5 33.5 -0.126 1 98.5 336 PHE B N 1
ATOM 8437 C CA . PHE B 1 336 ? -18.203 33.656 0.497 1 98.5 336 PHE B CA 1
ATOM 8438 C C . PHE B 1 336 ? -17.562 34.969 0.079 1 98.5 336 PHE B C 1
ATOM 8440 O O . PHE B 1 336 ? -16.609 35.438 0.716 1 98.5 336 PHE B O 1
ATOM 8447 N N . ALA B 1 337 ? -18 35.594 -0.997 1 98.62 337 ALA B N 1
ATOM 8448 C CA . ALA B 1 337 ? -17.453 36.875 -1.421 1 98.62 337 ALA B CA 1
ATOM 8449 C C . ALA B 1 337 ? -17.766 37.969 -0.4 1 98.62 337 ALA B C 1
ATOM 8451 O O . ALA B 1 337 ? -16.969 38.875 -0.192 1 98.62 337 ALA B O 1
ATOM 8452 N N . ARG B 1 338 ? -18.938 37.844 0.229 1 98.12 338 ARG B N 1
ATOM 8453 C CA . ARG B 1 338 ? -19.391 38.812 1.213 1 98.12 338 ARG B CA 1
ATOM 8454 C C . ARG B 1 338 ? -19.078 38.344 2.631 1 98.12 338 ARG B C 1
ATOM 8456 O O . ARG B 1 338 ? -18.797 39.156 3.514 1 98.12 338 ARG B O 1
ATOM 8463 N N . HIS B 1 339 ? -19.156 37.062 2.848 1 97.38 339 HIS B N 1
ATOM 8464 C CA . HIS B 1 339 ? -18.875 36.406 4.121 1 97.38 339 HIS B CA 1
ATOM 8465 C C . HIS B 1 339 ? -17.828 35.312 3.953 1 97.38 339 HIS B C 1
ATOM 8467 O O . HIS B 1 339 ? -18.156 34.125 3.947 1 97.38 339 HIS B O 1
ATOM 8473 N N . PRO B 1 340 ? -16.594 35.75 3.975 1 96.75 340 PRO B N 1
ATOM 8474 C CA . PRO B 1 340 ? -15.547 34.812 3.592 1 96.75 340 PRO B CA 1
ATOM 8475 C C . PRO B 1 340 ? -15.344 33.719 4.633 1 96.75 340 PRO B C 1
ATOM 8477 O O . PRO B 1 340 ? -15.438 33.969 5.836 1 96.75 340 PRO B O 1
ATOM 8480 N N . ARG B 1 341 ? -15.125 32.5 4.141 1 95.94 341 ARG B N 1
ATOM 8481 C CA . ARG B 1 341 ? -14.523 31.438 4.926 1 95.94 341 ARG B CA 1
ATOM 8482 C C . ARG B 1 341 ? -13.023 31.688 5.113 1 95.94 341 ARG B C 1
ATOM 8484 O O . ARG B 1 341 ? -12.273 31.703 4.141 1 95.94 341 ARG B O 1
ATOM 8491 N N . PHE B 1 342 ? -12.57 31.859 6.449 1 95.88 342 PHE B N 1
ATOM 8492 C CA . PHE B 1 342 ? -11.203 32.344 6.555 1 95.88 342 PHE B CA 1
ATOM 8493 C C . PHE B 1 342 ? -10.445 31.594 7.652 1 95.88 342 PHE B C 1
ATOM 8495 O O . PHE B 1 342 ? -9.25 31.812 7.855 1 95.88 342 PHE B O 1
ATOM 8502 N N . GLN B 1 343 ? -11.039 30.656 8.359 1 93.69 343 GLN B N 1
ATOM 8503 C CA . GLN B 1 343 ? -10.383 29.844 9.383 1 93.69 343 GLN B CA 1
ATOM 8504 C C . GLN B 1 343 ? -11.125 28.531 9.594 1 93.69 343 GLN B C 1
ATOM 8506 O O . GLN B 1 343 ? -12.18 28.312 9 1 93.69 343 GLN B O 1
ATOM 8511 N N . GLY B 1 344 ? -10.492 27.625 10.297 1 86.38 344 GLY B N 1
ATOM 8512 C CA . GLY B 1 344 ? -11.094 26.328 10.57 1 86.38 344 GLY B CA 1
ATOM 8513 C C . GLY B 1 344 ? -11.82 26.281 11.906 1 86.38 344 GLY B C 1
ATOM 8514 O O . GLY B 1 344 ? -11.859 27.266 12.633 1 86.38 344 GLY B O 1
ATOM 8515 N N . GLY B 1 345 ? -12.438 25.141 12.109 1 80.31 345 GLY B N 1
ATOM 8516 C CA . GLY B 1 345 ? -13.195 24.953 13.336 1 80.31 345 GLY B CA 1
ATOM 8517 C C . GLY B 1 345 ? -12.398 24.281 14.43 1 80.31 345 GLY B C 1
ATOM 8518 O O . GLY B 1 345 ? -11.297 23.781 14.188 1 80.31 345 GLY B O 1
ATOM 8519 N N . GLY B 1 346 ? -12.914 24.391 15.648 1 79 346 GLY B N 1
ATOM 8520 C CA . GLY B 1 346 ? -12.289 23.719 16.781 1 79 346 GLY B CA 1
ATOM 8521 C C . GLY B 1 346 ? -11.461 24.656 17.641 1 79 346 GLY B C 1
ATOM 8522 O O . GLY B 1 346 ? -11.781 25.844 17.766 1 79 346 GLY B O 1
ATOM 8523 N N . SER B 1 347 ? -10.484 24.078 18.219 1 77.19 347 SER B N 1
ATOM 8524 C CA . SER B 1 347 ? -9.719 24.812 19.234 1 77.19 347 SER B CA 1
ATOM 8525 C C . SER B 1 347 ? -8.867 25.906 18.594 1 77.19 347 SER B C 1
ATOM 8527 O O . SER B 1 347 ? -8.398 26.812 19.297 1 77.19 347 SER B O 1
ATOM 8529 N N . SER B 1 348 ? -8.734 25.891 17.344 1 77.62 348 SER B N 1
ATOM 8530 C CA . SER B 1 348 ? -7.902 26.891 16.672 1 77.62 348 SER B CA 1
ATOM 8531 C C . SER B 1 348 ? -8.719 28.109 16.266 1 77.62 348 SER B C 1
ATOM 8533 O O . SER B 1 348 ? -8.18 29.062 15.703 1 77.62 348 SER B O 1
ATOM 8535 N N . HIS B 1 349 ? -9.984 28.109 16.578 1 84.12 349 HIS B N 1
ATOM 8536 C CA . HIS B 1 349 ? -10.867 29.203 16.156 1 84.12 349 HIS B CA 1
ATOM 8537 C C . HIS B 1 349 ? -10.531 30.5 16.875 1 84.12 349 HIS B C 1
ATOM 8539 O O . HIS B 1 349 ? -10.453 30.516 18.109 1 84.12 349 HIS B O 1
ATOM 8545 N N . ILE B 1 350 ? -10.32 31.562 16.125 1 90.94 350 ILE B N 1
ATOM 8546 C CA . ILE B 1 350 ? -9.969 32.875 16.656 1 90.94 350 ILE B CA 1
ATOM 8547 C C . ILE B 1 350 ? -11.172 33.812 16.547 1 90.94 350 ILE B C 1
ATOM 8549 O O . ILE B 1 350 ? -11.875 33.844 15.531 1 90.94 350 ILE B O 1
ATOM 8553 N N . ASN B 1 351 ? -11.43 34.531 17.609 1 91.75 351 ASN B N 1
ATOM 8554 C CA . ASN B 1 351 ? -12.375 35.656 17.547 1 91.75 351 ASN B CA 1
ATOM 8555 C C . ASN B 1 351 ? -11.766 36.875 16.859 1 91.75 351 ASN B C 1
ATOM 8557 O O . ASN B 1 351 ? -11.242 37.75 17.531 1 91.75 351 ASN B O 1
ATOM 8561 N N . ALA B 1 352 ? -11.938 36.969 15.578 1 94.62 352 ALA B N 1
ATOM 8562 C CA . ALA B 1 352 ? -11.312 38 14.781 1 94.62 352 ALA B CA 1
ATOM 8563 C C . ALA B 1 352 ? -11.922 39.375 15.109 1 94.62 352 ALA B C 1
ATOM 8565 O O . ALA B 1 352 ? -13.141 39.5 15.195 1 94.62 352 ALA B O 1
ATOM 8566 N N . PHE B 1 353 ? -11.062 40.438 15.273 1 94.19 353 PHE B N 1
ATOM 8567 C CA . PHE B 1 353 ? -11.594 41.75 15.625 1 94.19 353 PHE B CA 1
ATOM 8568 C C . PHE B 1 353 ? -12.195 42.438 14.406 1 94.19 353 PHE B C 1
ATOM 8570 O O . PHE B 1 353 ? -12.992 43.375 14.547 1 94.19 353 PHE B O 1
ATOM 8577 N N . LYS B 1 354 ? -11.812 41.969 13.266 1 95.75 354 LYS B N 1
ATOM 8578 C CA . LYS B 1 354 ? -12.422 42.438 12.016 1 95.75 354 LYS B CA 1
ATOM 8579 C C . LYS B 1 354 ? -12.195 41.406 10.898 1 95.75 354 LYS B C 1
ATOM 8581 O O . LYS B 1 354 ? -11.273 40.594 10.969 1 95.75 354 LYS B O 1
ATOM 8586 N N . VAL B 1 355 ? -13.094 41.406 9.914 1 97.25 355 VAL B N 1
ATOM 8587 C CA . VAL B 1 355 ? -12.977 40.531 8.766 1 97.25 355 VAL B CA 1
ATOM 8588 C C . VAL B 1 355 ? -13.195 41.312 7.477 1 97.25 355 VAL B C 1
ATOM 8590 O O . VAL B 1 355 ? -14.195 42.031 7.344 1 97.25 355 VAL B O 1
ATOM 8593 N N . GLU B 1 356 ? -12.25 41.188 6.57 1 98.06 356 GLU B N 1
ATOM 8594 C CA . GLU B 1 356 ? -12.375 41.812 5.258 1 98.06 356 GLU B CA 1
ATOM 8595 C C . GLU B 1 356 ? -13 40.875 4.25 1 98.06 356 GLU B C 1
ATOM 8597 O O . GLU B 1 356 ? -12.602 39.688 4.164 1 98.06 356 GLU B O 1
ATOM 8602 N N . SER B 1 357 ? -13.961 41.312 3.57 1 98.38 357 SER B N 1
ATOM 8603 C CA . SER B 1 357 ? -14.57 40.531 2.506 1 98.38 357 SER B CA 1
ATOM 8604 C C . SER B 1 357 ? -14.109 41 1.131 1 98.38 357 SER B C 1
ATOM 8606 O O . SER B 1 357 ? -13.688 42.156 0.975 1 98.38 357 SER B O 1
ATOM 8608 N N . LEU B 1 358 ? -14.172 40.125 0.224 1 98.69 358 LEU B N 1
ATOM 8609 C CA . LEU B 1 358 ? -13.875 40.5 -1.153 1 98.69 358 LEU B CA 1
ATOM 8610 C C . LEU B 1 358 ? -14.883 41.5 -1.675 1 98.69 358 LEU B C 1
ATOM 8612 O O . LEU B 1 358 ? -14.531 42.406 -2.432 1 98.69 358 LEU B O 1
ATOM 8616 N N . TYR B 1 359 ? -16.109 41.406 -1.29 1 98.44 359 TYR B N 1
ATOM 8617 C CA . TYR B 1 359 ? -17.203 42.281 -1.688 1 98.44 359 TYR B CA 1
ATOM 8618 C C . TYR B 1 359 ? -16.891 43.719 -1.356 1 98.44 359 TYR B C 1
ATOM 8620 O O . TYR B 1 359 ? -17.156 44.625 -2.164 1 98.44 359 TYR B O 1
ATOM 8628 N N . GLU B 1 360 ? -16.328 43.938 -0.22 1 98 360 GLU B N 1
ATOM 8629 C CA . GLU B 1 360 ? -16.047 45.281 0.225 1 98 360 GLU B CA 1
ATOM 8630 C C . GLU B 1 360 ? -14.695 45.781 -0.314 1 98 360 GLU B C 1
ATOM 8632 O O . GLU B 1 360 ? -14.516 46.969 -0.571 1 98 360 GLU B O 1
ATOM 8637 N N . GLU B 1 361 ? -13.781 44.875 -0.497 1 98.19 361 GLU B N 1
ATOM 8638 C CA . GLU B 1 361 ? -12.406 45.281 -0.735 1 98.19 361 GLU B CA 1
ATOM 8639 C C . GLU B 1 361 ? -12.109 45.406 -2.229 1 98.19 361 GLU B C 1
ATOM 8641 O O . GLU B 1 361 ? -11.297 46.219 -2.645 1 98.19 361 GLU B O 1
ATOM 8646 N N . LEU B 1 362 ? -12.75 44.594 -3.08 1 97.94 362 LEU B N 1
ATOM 8647 C CA . LEU B 1 362 ? -12.414 44.562 -4.5 1 97.94 362 LEU B CA 1
ATOM 8648 C C . LEU B 1 362 ? -12.648 45.906 -5.16 1 97.94 362 LEU B C 1
ATOM 8650 O O . LEU B 1 362 ? -11.812 46.375 -5.938 1 97.94 362 LEU B O 1
ATOM 8654 N N . PRO B 1 363 ? -13.805 46.625 -4.867 1 96.25 363 PRO B N 1
ATOM 8655 C CA . PRO B 1 363 ? -14.039 47.938 -5.496 1 96.25 363 PRO B CA 1
ATOM 8656 C C . PRO B 1 363 ? -12.977 48.969 -5.129 1 96.25 363 PRO B C 1
ATOM 8658 O O . PRO B 1 363 ? -12.734 49.906 -5.891 1 96.25 363 PRO B O 1
ATOM 8661 N N . LYS B 1 364 ? -12.336 48.781 -4.004 1 96.25 364 LYS B N 1
ATOM 8662 C CA . LYS B 1 364 ? -11.336 49.719 -3.537 1 96.25 364 LYS B CA 1
ATOM 8663 C C . LYS B 1 364 ? -10.055 49.625 -4.363 1 96.25 364 LYS B C 1
ATOM 8665 O O . LYS B 1 364 ? -9.328 50.625 -4.504 1 96.25 364 LYS B O 1
ATOM 8670 N N . VAL B 1 365 ? -9.82 48.469 -4.836 1 95.62 365 VAL B N 1
ATOM 8671 C CA . VAL B 1 365 ? -8.547 48.25 -5.512 1 95.62 365 VAL B CA 1
ATOM 8672 C C . VAL B 1 365 ? -8.758 48.219 -7.023 1 95.62 365 VAL B C 1
ATOM 8674 O O . VAL B 1 365 ? -7.848 48.531 -7.793 1 95.62 365 VAL B O 1
ATOM 8677 N N . LEU B 1 366 ? -9.891 47.75 -7.457 1 94.75 366 LEU B N 1
ATOM 8678 C CA . LEU B 1 366 ? -10.234 47.75 -8.875 1 94.75 366 LEU B CA 1
ATOM 8679 C C . LEU B 1 366 ? -11 49.031 -9.234 1 94.75 366 LEU B C 1
ATOM 8681 O O . LEU B 1 366 ? -12.18 48.969 -9.602 1 94.75 366 LEU B O 1
ATOM 8685 N N . LYS B 1 367 ? -10.352 50.094 -9.344 1 88.38 367 LYS B N 1
ATOM 8686 C CA . LYS B 1 367 ? -10.961 51.406 -9.531 1 88.38 367 LYS B CA 1
ATOM 8687 C C . LYS B 1 367 ? -11.648 51.5 -10.891 1 88.38 367 LYS B C 1
ATOM 8689 O O . LYS B 1 367 ? -11.094 51.062 -11.898 1 88.38 367 LYS B O 1
ATOM 8694 N N . GLY B 1 368 ? -12.828 52.031 -10.812 1 88.38 368 GLY B N 1
ATOM 8695 C CA . GLY B 1 368 ? -13.547 52.312 -12.047 1 88.38 368 GLY B CA 1
ATOM 8696 C C . GLY B 1 368 ? -14.422 51.156 -12.492 1 88.38 368 GLY B C 1
ATOM 8697 O O . GLY B 1 368 ? -15.227 51.281 -13.414 1 88.38 368 GLY B O 1
ATOM 8698 N N . ALA B 1 369 ? -14.281 50 -11.828 1 93.19 369 ALA B N 1
ATOM 8699 C CA . ALA B 1 369 ? -15.07 48.844 -12.234 1 93.19 369 ALA B CA 1
ATOM 8700 C C . ALA B 1 369 ? -16.422 48.812 -11.523 1 93.19 369 ALA B C 1
ATOM 8702 O O . ALA B 1 369 ? -16.516 49.156 -10.352 1 93.19 369 ALA B O 1
ATOM 8703 N N . GLU B 1 370 ? -17.484 48.531 -12.211 1 96.94 370 GLU B N 1
ATOM 8704 C CA . GLU B 1 370 ? -18.781 48.25 -11.625 1 96.94 370 GLU B CA 1
ATOM 8705 C C . GLU B 1 370 ? -18.875 46.781 -11.164 1 96.94 370 GLU B C 1
ATOM 8707 O O . GLU B 1 370 ? -18.672 45.875 -11.961 1 96.94 370 GLU B O 1
ATOM 8712 N N . ILE B 1 371 ? -19.125 46.594 -9.906 1 97.56 371 ILE B N 1
ATOM 8713 C CA . ILE B 1 371 ? -19.172 45.25 -9.344 1 97.56 371 ILE B CA 1
ATOM 8714 C C . ILE B 1 371 ? -20.609 44.906 -8.969 1 97.56 371 ILE B C 1
ATOM 8716 O O . ILE B 1 371 ? -21.234 45.594 -8.164 1 97.56 371 ILE B O 1
ATOM 8720 N N . SER B 1 372 ? -21.188 43.906 -9.57 1 98.25 372 SER B N 1
ATOM 8721 C CA . SER B 1 372 ? -22.453 43.312 -9.156 1 98.25 372 SER B CA 1
ATOM 8722 C C . SER B 1 372 ? -22.25 42.125 -8.25 1 98.25 372 SER B C 1
ATOM 8724 O O . SER B 1 372 ? -21.156 41.531 -8.242 1 98.25 372 SER B O 1
ATOM 8726 N N . TYR B 1 373 ? -23.266 41.844 -7.449 1 98.5 373 TYR B N 1
ATOM 8727 C CA . TYR B 1 373 ? -23.125 40.75 -6.488 1 98.5 373 TYR B CA 1
ATOM 8728 C C . TYR B 1 373 ? -24.328 39.812 -6.523 1 98.5 373 TYR B C 1
ATOM 8730 O O . TYR B 1 373 ? -25.469 40.281 -6.617 1 98.5 373 TYR B O 1
ATOM 8738 N N . ALA B 1 374 ? -24.094 38.562 -6.535 1 98.69 374 ALA B N 1
ATOM 8739 C CA . ALA B 1 374 ? -25.109 37.531 -6.363 1 98.69 374 ALA B CA 1
ATOM 8740 C C . ALA B 1 374 ? -24.609 36.438 -5.418 1 98.69 374 ALA B C 1
ATOM 8742 O O . ALA B 1 374 ? -23.547 35.844 -5.641 1 98.69 374 ALA B O 1
ATOM 8743 N N . PRO B 1 375 ? -25.359 36.062 -4.438 1 98.19 375 PRO B N 1
ATOM 8744 C CA . PRO B 1 375 ? -24.859 35.125 -3.434 1 98.19 375 PRO B CA 1
ATOM 8745 C C . PRO B 1 375 ? -24.672 33.719 -3.99 1 98.19 375 PRO B C 1
ATOM 8747 O O . PRO B 1 375 ? -23.75 33 -3.592 1 98.19 375 PRO B O 1
ATOM 8750 N N . GLY B 1 376 ? -25.578 33.312 -4.906 1 98.31 376 GLY B N 1
ATOM 8751 C CA . GLY B 1 376 ? -25.469 32.031 -5.594 1 98.31 376 GLY B CA 1
ATOM 8752 C C . GLY B 1 376 ? -25.844 30.859 -4.723 1 98.31 376 GLY B C 1
ATOM 8753 O O . GLY B 1 376 ? -26.312 29.828 -5.227 1 98.31 376 GLY B O 1
ATOM 8754 N N . TYR B 1 377 ? -25.609 30.797 -3.379 1 98.06 377 TYR B N 1
ATOM 8755 C CA . TYR B 1 377 ? -25.984 29.781 -2.406 1 98.06 377 TYR B CA 1
ATOM 8756 C C . TYR B 1 377 ? -26.25 30.406 -1.039 1 98.06 377 TYR B C 1
ATOM 8758 O O . TYR B 1 377 ? -25.953 31.578 -0.817 1 98.06 377 TYR B O 1
ATOM 8766 N N . VAL B 1 378 ? -26.875 29.594 -0.127 1 96.94 378 VAL B N 1
ATOM 8767 C CA . VAL B 1 378 ? -27.234 30.062 1.201 1 96.94 378 VAL B CA 1
ATOM 8768 C C . VAL B 1 378 ? -26.203 29.594 2.225 1 96.94 378 VAL B C 1
ATOM 8770 O O . VAL B 1 378 ? -25.906 28.391 2.309 1 96.94 378 VAL B O 1
ATOM 8773 N N . LEU B 1 379 ? -25.625 30.531 2.982 1 94.81 379 LEU B N 1
ATOM 8774 C CA . LEU B 1 379 ? -24.688 30.172 4.039 1 94.81 379 LEU B CA 1
ATOM 8775 C C . LEU B 1 379 ? -25.328 29.234 5.055 1 94.81 379 LEU B C 1
ATOM 8777 O O . LEU B 1 379 ? -26.469 29.438 5.461 1 94.81 379 LEU B O 1
ATOM 8781 N N . GLY B 1 380 ? -24.625 28.203 5.418 1 90.19 380 GLY B N 1
ATOM 8782 C CA . GLY B 1 380 ? -25.141 27.234 6.375 1 90.19 380 GLY B CA 1
ATOM 8783 C C . GLY B 1 380 ? -25.938 26.125 5.727 1 90.19 380 GLY B C 1
ATOM 8784 O O . GLY B 1 380 ? -26.203 25.094 6.355 1 90.19 380 GLY B O 1
ATOM 8785 N N . GLU B 1 381 ? -26.312 26.281 4.473 1 91.81 381 GLU B N 1
ATOM 8786 C CA . GLU B 1 381 ? -27.062 25.281 3.725 1 91.81 381 GLU B CA 1
ATOM 8787 C C . GLU B 1 381 ? -26.375 24.969 2.393 1 91.81 381 GLU B C 1
ATOM 8789 O O . GLU B 1 381 ? -27.047 24.875 1.36 1 91.81 381 GLU B O 1
ATOM 8794 N N . GLU B 1 382 ? -25.125 24.922 2.455 1 86.56 382 GLU B N 1
ATOM 8795 C CA . GLU B 1 382 ? -24.375 24.828 1.211 1 86.56 382 GLU B CA 1
ATOM 8796 C C . GLU B 1 382 ? -24.625 23.5 0.512 1 86.56 382 GLU B C 1
ATOM 8798 O O . GLU B 1 382 ? -24.391 23.359 -0.691 1 86.56 382 GLU B O 1
ATOM 8803 N N . GLY B 1 383 ? -25.109 22.5 1.155 1 90.12 383 GLY B N 1
ATOM 8804 C CA . GLY B 1 383 ? -25.422 21.203 0.567 1 90.12 383 GLY B CA 1
ATOM 8805 C C . GLY B 1 383 ? -26.656 21.234 -0.314 1 90.12 383 GLY B C 1
ATOM 8806 O O . GLY B 1 383 ? -26.859 20.328 -1.126 1 90.12 383 GLY B O 1
ATOM 8807 N N . LYS B 1 384 ? -27.453 22.281 -0.281 1 94.25 384 LYS B N 1
ATOM 8808 C CA . LYS B 1 384 ? -28.719 22.391 -1.01 1 94.25 384 LYS B CA 1
ATOM 8809 C C . LYS B 1 384 ? -28.609 23.391 -2.158 1 94.25 384 LYS B C 1
ATOM 8811 O O . LYS B 1 384 ? -28.188 24.531 -1.959 1 94.25 384 LYS B O 1
ATOM 8816 N N . VAL B 1 385 ? -28.984 22.969 -3.252 1 97.38 385 VAL B N 1
ATOM 8817 C CA . VAL B 1 385 ? -28.969 23.828 -4.441 1 97.38 385 VAL B CA 1
ATOM 8818 C C . VAL B 1 385 ? -30.219 24.688 -4.48 1 97.38 385 VAL B C 1
ATOM 8820 O O . VAL B 1 385 ? -31.328 24.188 -4.316 1 97.38 385 VAL B O 1
ATOM 8823 N N . ASP B 1 386 ? -30.078 25.984 -4.59 1 97.56 386 ASP B N 1
ATOM 8824 C CA . ASP B 1 386 ? -31.172 26.922 -4.82 1 97.56 386 ASP B CA 1
ATOM 8825 C C . ASP B 1 386 ? -31.141 27.469 -6.246 1 97.56 386 ASP B C 1
ATOM 8827 O O . ASP B 1 386 ? -30.391 28.391 -6.547 1 97.56 386 ASP B O 1
ATOM 8831 N N . GLU B 1 387 ? -32.062 26.953 -7.039 1 97.31 387 GLU B N 1
ATOM 8832 C CA . GLU B 1 387 ? -32.031 27.281 -8.461 1 97.31 387 GLU B CA 1
ATOM 8833 C C . GLU B 1 387 ? -32.281 28.766 -8.695 1 97.31 387 GLU B C 1
ATOM 8835 O O . GLU B 1 387 ? -31.781 29.359 -9.648 1 97.31 387 GLU B O 1
ATOM 8840 N N . ARG B 1 388 ? -33.125 29.375 -7.934 1 97.81 388 ARG B N 1
ATOM 8841 C CA . ARG B 1 388 ? -33.375 30.797 -8.07 1 97.81 388 ARG B CA 1
ATOM 8842 C C . ARG B 1 388 ? -32.094 31.609 -7.871 1 97.81 388 ARG B C 1
ATOM 8844 O O . ARG B 1 388 ? -31.812 32.531 -8.641 1 97.81 388 ARG B O 1
ATOM 8851 N N . LEU B 1 389 ? -31.281 31.266 -6.84 1 98.38 389 LEU B N 1
ATOM 8852 C CA . LEU B 1 389 ? -30.016 31.953 -6.574 1 98.38 389 LEU B CA 1
ATOM 8853 C C . LEU B 1 389 ? -29.016 31.703 -7.695 1 98.38 389 LEU B C 1
ATOM 8855 O O . LEU B 1 389 ? -28.234 32.594 -8.047 1 98.38 389 LEU B O 1
ATOM 8859 N N . ILE B 1 390 ? -29.047 30.516 -8.219 1 98.56 390 ILE B N 1
ATOM 8860 C CA . ILE B 1 390 ? -28.156 30.172 -9.328 1 98.56 390 ILE B CA 1
ATOM 8861 C C . ILE B 1 390 ? -28.516 31.016 -10.555 1 98.56 390 ILE B C 1
ATOM 8863 O O . ILE B 1 390 ? -27.641 31.547 -11.227 1 98.56 390 ILE B O 1
ATOM 8867 N N . GLN B 1 391 ? -29.797 31.156 -10.828 1 98.38 391 GLN B N 1
ATOM 8868 C CA . GLN B 1 391 ? -30.25 31.938 -11.969 1 98.38 391 GLN B CA 1
ATOM 8869 C C . GLN B 1 391 ? -29.859 33.406 -11.812 1 98.38 391 GLN B C 1
ATOM 8871 O O . GLN B 1 391 ? -29.438 34.062 -12.773 1 98.38 391 GLN B O 1
ATOM 8876 N N . GLU B 1 392 ? -30.047 33.938 -10.648 1 98.75 392 GLU B N 1
ATOM 8877 C CA . GLU B 1 392 ? -29.625 35.312 -10.367 1 98.75 392 GLU B CA 1
ATOM 8878 C C . GLU B 1 392 ? -28.125 35.5 -10.633 1 98.75 392 GLU B C 1
ATOM 8880 O O . GLU B 1 392 ? -27.719 36.5 -11.203 1 98.75 392 GLU B O 1
ATOM 8885 N N . ALA B 1 393 ? -27.375 34.562 -10.18 1 98.88 393 ALA B N 1
ATOM 8886 C CA . ALA B 1 393 ? -25.922 34.562 -10.398 1 98.88 393 ALA B CA 1
ATOM 8887 C C . ALA B 1 393 ? -25.594 34.562 -11.891 1 98.88 393 ALA B C 1
ATOM 8889 O O . ALA B 1 393 ? -24.703 35.281 -12.344 1 98.88 393 ALA B O 1
ATOM 8890 N N . CYS B 1 394 ? -26.25 33.688 -12.609 1 98.81 394 CYS B N 1
ATOM 8891 C CA . CYS B 1 394 ? -26.031 33.562 -14.047 1 98.81 394 CYS B CA 1
ATOM 8892 C C . CYS B 1 394 ? -26.359 34.875 -14.75 1 98.81 394 CYS B C 1
ATOM 8894 O O . CYS B 1 394 ? -25.641 35.312 -15.656 1 98.81 394 CYS B O 1
ATOM 8896 N N . GLU B 1 395 ? -27.453 35.531 -14.359 1 98.75 395 GLU B N 1
ATOM 8897 C CA . GLU B 1 395 ? -27.844 36.812 -14.953 1 98.75 395 GLU B CA 1
ATOM 8898 C C . GLU B 1 395 ? -26.781 37.875 -14.695 1 98.75 395 GLU B C 1
ATOM 8900 O O . GLU B 1 395 ? -26.406 38.625 -15.609 1 98.75 395 GLU B O 1
ATOM 8905 N N . ALA B 1 396 ? -26.328 37.906 -13.469 1 98.75 396 ALA B N 1
ATOM 8906 C CA . ALA B 1 396 ? -25.266 38.844 -13.133 1 98.75 396 ALA B CA 1
ATOM 8907 C C . ALA B 1 396 ? -24.016 38.562 -13.953 1 98.75 396 ALA B C 1
ATOM 8909 O O . ALA B 1 396 ? -23.375 39.5 -14.453 1 98.75 396 ALA B O 1
ATOM 8910 N N . ALA B 1 397 ? -23.641 37.344 -14.086 1 98.81 397 ALA B N 1
ATOM 8911 C CA . ALA B 1 397 ? -22.453 36.938 -14.82 1 98.81 397 ALA B CA 1
ATOM 8912 C C . ALA B 1 397 ? -22.562 37.281 -16.297 1 98.81 397 ALA B C 1
ATOM 8914 O O . ALA B 1 397 ? -21.594 37.75 -16.906 1 98.81 397 ALA B O 1
ATOM 8915 N N . LYS B 1 398 ? -23.719 37.094 -16.828 1 98.31 398 LYS B N 1
ATOM 8916 C CA . LYS B 1 398 ? -23.969 37.406 -18.25 1 98.31 398 LYS B CA 1
ATOM 8917 C C . LYS B 1 398 ? -23.75 38.906 -18.516 1 98.31 398 LYS B C 1
ATOM 8919 O O . LYS B 1 398 ? -23.312 39.281 -19.609 1 98.31 398 LYS B O 1
ATOM 8924 N N . ALA B 1 399 ? -24.109 39.625 -17.609 1 98.06 399 ALA B N 1
ATOM 8925 C CA . ALA B 1 399 ? -24.094 41.062 -17.781 1 98.06 399 ALA B CA 1
ATOM 8926 C C . ALA B 1 399 ? -22.688 41.625 -17.547 1 98.06 399 ALA B C 1
ATOM 8928 O O . ALA B 1 399 ? -22.422 42.781 -17.859 1 98.06 399 ALA B O 1
ATOM 8929 N N . ALA B 1 400 ? -21.766 40.844 -17.094 1 98.44 400 ALA B N 1
ATOM 8930 C CA . ALA B 1 400 ? -20.422 41.312 -16.734 1 98.44 400 ALA B CA 1
ATOM 8931 C C . ALA B 1 400 ? -19.391 40.906 -17.781 1 98.44 400 ALA B C 1
ATOM 8933 O O . ALA B 1 400 ? -19.703 40.125 -18.688 1 98.44 400 ALA B O 1
ATOM 8934 N N . GLU B 1 401 ? -18.203 41.5 -17.719 1 98 401 GLU B N 1
ATOM 8935 C CA . GLU B 1 401 ? -17.078 41.094 -18.547 1 98 401 GLU B CA 1
ATOM 8936 C C . GLU B 1 401 ? -16.375 39.875 -17.984 1 98 401 GLU B C 1
ATOM 8938 O O . GLU B 1 401 ? -15.836 39.062 -18.734 1 98 401 GLU B O 1
ATOM 8943 N N . VAL B 1 402 ? -16.312 39.75 -16.719 1 98.56 402 VAL B N 1
ATOM 8944 C CA . VAL B 1 402 ? -15.695 38.656 -15.992 1 98.56 402 VAL B CA 1
ATOM 8945 C C . VAL B 1 402 ? -16.547 38.281 -14.773 1 98.56 402 VAL B C 1
ATOM 8947 O O . VAL B 1 402 ? -17.141 39.156 -14.141 1 98.56 402 VAL B O 1
ATOM 8950 N N . ALA B 1 403 ? -16.703 37.031 -14.492 1 98.88 403 ALA B N 1
ATOM 8951 C CA . ALA B 1 403 ? -17.344 36.562 -13.266 1 98.88 403 ALA B CA 1
ATOM 8952 C C . ALA B 1 403 ? -16.312 35.969 -12.297 1 98.88 403 ALA B C 1
ATOM 8954 O O . ALA B 1 403 ? -15.453 35.188 -12.703 1 98.88 403 ALA B O 1
ATOM 8955 N N . VAL B 1 404 ? -16.297 36.406 -11.086 1 98.94 404 VAL B N 1
ATOM 8956 C CA . VAL B 1 404 ? -15.508 35.844 -10 1 98.94 404 VAL B CA 1
ATOM 8957 C C . VAL B 1 404 ? -16.406 35.062 -9.047 1 98.94 404 VAL B C 1
ATOM 8959 O O . VAL B 1 404 ? -17.266 35.656 -8.383 1 98.94 404 VAL B O 1
ATOM 8962 N N . VAL B 1 405 ? -16.188 33.781 -8.977 1 98.94 405 VAL B N 1
ATOM 8963 C CA . VAL B 1 405 ? -17.047 32.906 -8.18 1 98.94 405 VAL B CA 1
ATOM 8964 C C . VAL B 1 405 ? -16.281 32.406 -6.957 1 98.94 405 VAL B C 1
ATOM 8966 O O . VAL B 1 405 ? -15.25 31.75 -7.086 1 98.94 405 VAL B O 1
ATOM 8969 N N . CYS B 1 406 ? -16.781 32.719 -5.73 1 98.88 406 CYS B N 1
ATOM 8970 C CA . CYS B 1 406 ? -16.156 32.312 -4.48 1 98.88 406 CYS B CA 1
ATOM 8971 C C . CYS B 1 406 ? -16.844 31.062 -3.91 1 98.88 406 CYS B C 1
ATOM 8973 O O . CYS B 1 406 ? -18.047 31.094 -3.594 1 98.88 406 CYS B O 1
ATOM 8975 N N . VAL B 1 407 ? -16.125 29.969 -3.83 1 98.75 407 VAL B N 1
ATOM 8976 C CA . VAL B 1 407 ? -16.641 28.703 -3.314 1 98.75 407 VAL B CA 1
ATOM 8977 C C . VAL B 1 407 ? -15.609 28.062 -2.396 1 98.75 407 VAL B C 1
ATOM 8979 O O . VAL B 1 407 ? -14.5 28.562 -2.25 1 98.75 407 VAL B O 1
ATOM 8982 N N . GLY B 1 408 ? -15.945 27.016 -1.699 1 98.31 408 GLY B N 1
ATOM 8983 C CA . GLY B 1 408 ? -15.031 26.312 -0.813 1 98.31 408 GLY B CA 1
ATOM 8984 C C . GLY B 1 408 ? -15.734 25.359 0.138 1 98.31 408 GLY B C 1
ATOM 8985 O O . GLY B 1 408 ? -16.812 24.844 -0.175 1 98.31 408 GLY B O 1
ATOM 8986 N N . LEU B 1 409 ? -15.047 25.031 1.201 1 97.38 409 LEU B N 1
ATOM 8987 C CA . LEU B 1 409 ? -15.594 24.156 2.234 1 97.38 409 LEU B CA 1
ATOM 8988 C C . LEU B 1 409 ? -16.188 24.969 3.375 1 97.38 409 LEU B C 1
ATOM 8990 O O . LEU B 1 409 ? -15.562 25.891 3.883 1 97.38 409 LEU B O 1
ATOM 8994 N N . PRO B 1 410 ? -17.406 24.656 3.77 1 93.81 410 PRO B N 1
ATOM 8995 C CA . PRO B 1 410 ? -17.938 25.312 4.965 1 93.81 410 PRO B CA 1
ATOM 8996 C C . PRO B 1 410 ? -17.219 24.875 6.242 1 93.81 410 PRO B C 1
ATOM 8998 O O . PRO B 1 410 ? -16.547 23.844 6.262 1 93.81 410 PRO B O 1
ATOM 9001 N N . GLU B 1 411 ? -17.328 25.672 7.207 1 88 411 GLU B N 1
ATOM 9002 C CA . GLU B 1 411 ? -16.656 25.422 8.477 1 88 411 GLU B CA 1
ATOM 9003 C C . GLU B 1 411 ? -17.031 24.047 9.031 1 88 411 GLU B C 1
ATOM 9005 O O . GLU B 1 411 ? -16.172 23.359 9.602 1 88 411 GLU B O 1
ATOM 9010 N N . GLU B 1 412 ? -18.219 23.656 8.867 1 87.31 412 GLU B N 1
ATOM 9011 C CA . GLU B 1 412 ? -18.75 22.422 9.445 1 87.31 412 GLU B CA 1
ATOM 9012 C C . GLU B 1 412 ? -18.094 21.188 8.812 1 87.31 412 GLU B C 1
ATOM 9014 O O . GLU B 1 412 ? -18.188 20.094 9.359 1 87.31 412 GLU B O 1
ATOM 9019 N N . TRP B 1 413 ? -17.359 21.406 7.715 1 91.12 413 TRP B N 1
ATOM 9020 C CA . TRP B 1 413 ? -16.734 20.266 7.047 1 91.12 413 TRP B CA 1
ATOM 9021 C C . TRP B 1 413 ? -15.258 20.156 7.402 1 91.12 413 TRP B C 1
ATOM 9023 O O . TRP B 1 413 ? -14.602 19.172 7.074 1 91.12 413 TRP B O 1
ATOM 9033 N N . GLU B 1 414 ? -14.68 21.156 8.031 1 91.44 414 GLU B N 1
ATOM 9034 C CA . GLU B 1 414 ? -13.273 21.203 8.414 1 91.44 414 GLU B CA 1
ATOM 9035 C C . GLU B 1 414 ? -13.109 21.562 9.883 1 91.44 414 GLU B C 1
ATOM 9037 O O . GLU B 1 414 ? -12.992 22.75 10.227 1 91.44 414 GLU B O 1
ATOM 9042 N N . SER B 1 415 ? -13.023 20.578 10.648 1 89.38 415 SER B N 1
ATOM 9043 C CA . SER B 1 415 ? -12.969 20.859 12.078 1 89.38 415 SER B CA 1
ATOM 9044 C C . SER B 1 415 ? -12.25 19.75 12.836 1 89.38 415 SER B C 1
ATOM 9046 O O . SER B 1 415 ? -12.094 18.641 12.32 1 89.38 415 SER B O 1
ATOM 9048 N N . GLU B 1 416 ? -11.852 20.188 13.961 1 89.44 416 GLU B N 1
ATOM 9049 C CA . GLU B 1 416 ? -11.469 19.203 14.977 1 89.44 416 GLU B CA 1
ATOM 9050 C C . GLU B 1 416 ? -12.641 18.297 15.336 1 89.44 416 GLU B C 1
ATOM 9052 O O . GLU B 1 416 ? -13.789 18.734 15.359 1 89.44 416 GLU B O 1
ATOM 9057 N N . GLY B 1 417 ? -12.297 17.094 15.508 1 89.19 417 GLY B N 1
ATOM 9058 C CA . GLY B 1 417 ? -13.32 16.203 16.047 1 89.19 417 GLY B CA 1
ATOM 9059 C C . GLY B 1 417 ? -13.797 15.164 15.055 1 89.19 417 GLY B C 1
ATOM 9060 O O . GLY B 1 417 ? -14.266 14.094 15.445 1 89.19 417 GLY B O 1
ATOM 9061 N N . TYR B 1 418 ? -13.773 15.523 13.781 1 91.75 418 TYR B N 1
ATOM 9062 C CA . TYR B 1 418 ? -14.211 14.539 12.797 1 91.75 418 TYR B CA 1
ATOM 9063 C C . TYR B 1 418 ? -13.492 14.734 11.469 1 91.75 418 TYR B C 1
ATOM 9065 O O . TYR B 1 418 ? -12.969 15.82 11.195 1 91.75 418 TYR B O 1
ATOM 9073 N N . ASP B 1 419 ? -13.469 13.688 10.648 1 95.75 419 ASP B N 1
ATOM 9074 C CA . ASP B 1 419 ? -12.828 13.711 9.336 1 95.75 419 ASP B CA 1
ATOM 9075 C C . ASP B 1 419 ? -13.867 13.883 8.227 1 95.75 419 ASP B C 1
ATOM 9077 O O . ASP B 1 419 ? -15.047 13.594 8.422 1 95.75 419 ASP B O 1
ATOM 9081 N N . ARG B 1 420 ? -13.383 14.406 7.098 1 95.5 420 ARG B N 1
ATOM 9082 C CA . ARG B 1 420 ? -14.227 14.406 5.906 1 95.5 420 ARG B CA 1
ATOM 9083 C C . ARG B 1 420 ? -14.391 12.992 5.352 1 95.5 420 ARG B C 1
ATOM 9085 O O . ARG B 1 420 ? -13.586 12.102 5.645 1 95.5 420 ARG B O 1
ATOM 9092 N N . GLU B 1 421 ? -15.438 12.867 4.5 1 94.44 421 GLU B N 1
ATOM 9093 C CA . GLU B 1 421 ? -15.703 11.555 3.914 1 94.44 421 GLU B CA 1
ATOM 9094 C C . GLU B 1 421 ? -15.422 11.555 2.414 1 94.44 421 GLU B C 1
ATOM 9096 O O . GLU B 1 421 ? -15.344 10.492 1.795 1 94.44 421 GLU B O 1
ATOM 9101 N N . HIS B 1 422 ? -15.273 12.672 1.824 1 96.75 422 HIS B N 1
ATOM 9102 C CA . HIS B 1 422 ? -15.008 12.82 0.399 1 96.75 422 HIS B CA 1
ATOM 9103 C C . HIS B 1 422 ? -14.273 14.125 0.11 1 96.75 422 HIS B C 1
ATOM 9105 O O . HIS B 1 422 ? -14.055 14.938 1.016 1 96.75 422 HIS B O 1
ATOM 9111 N N . LEU B 1 423 ? -13.844 14.289 -1.106 1 98 423 LEU B N 1
ATOM 9112 C CA . LEU B 1 423 ? -13.07 15.469 -1.49 1 98 423 LEU B CA 1
ATOM 9113 C C . LEU B 1 423 ? -13.969 16.5 -2.148 1 98 423 LEU B C 1
ATOM 9115 O O . LEU B 1 423 ? -13.492 17.562 -2.564 1 98 423 LEU B O 1
ATOM 9119 N N . GLU B 1 424 ? -15.258 16.312 -2.205 1 97.69 424 GLU B N 1
ATOM 9120 C CA . GLU B 1 424 ? -16.172 17.156 -2.961 1 97.69 424 GLU B CA 1
ATOM 9121 C C . GLU B 1 424 ? -16.422 18.484 -2.24 1 97.69 424 GLU B C 1
ATOM 9123 O O . GLU B 1 424 ? -16.406 18.531 -1.008 1 97.69 424 GLU B O 1
ATOM 9128 N N . LEU B 1 425 ? -16.625 19.516 -2.992 1 98.31 425 LEU B N 1
ATOM 9129 C CA . LEU B 1 425 ? -17.281 20.719 -2.486 1 98.31 425 LEU B CA 1
ATOM 9130 C C . LEU B 1 425 ? -18.781 20.484 -2.312 1 98.31 425 LEU B C 1
ATOM 9132 O O . LEU B 1 425 ? -19.328 19.531 -2.857 1 98.31 425 LEU B O 1
ATOM 9136 N N . PRO B 1 426 ? -19.375 21.391 -1.522 1 97.94 426 PRO B N 1
ATOM 9137 C CA . PRO B 1 426 ? -20.844 21.281 -1.466 1 97.94 426 PRO B CA 1
ATOM 9138 C C . PRO B 1 426 ? -21.484 21.312 -2.848 1 97.94 426 PRO B C 1
ATOM 9140 O O . PRO B 1 426 ? -21.031 22.047 -3.729 1 97.94 426 PRO B O 1
ATOM 9143 N N . GLU B 1 427 ? -22.531 20.594 -2.973 1 97.44 427 GLU B N 1
ATOM 9144 C CA . GLU B 1 427 ? -23.188 20.484 -4.27 1 97.44 427 GLU B CA 1
ATOM 9145 C C . GLU B 1 427 ? -23.609 21.859 -4.793 1 97.44 427 GLU B C 1
ATOM 9147 O O . GLU B 1 427 ? -23.516 22.109 -5.996 1 97.44 427 GLU B O 1
ATOM 9152 N N . SER B 1 428 ? -24.094 22.719 -3.951 1 98.19 428 SER B N 1
ATOM 9153 C CA . SER B 1 428 ? -24.516 24.047 -4.367 1 98.19 428 SER B CA 1
ATOM 9154 C C . SER B 1 428 ? -23.344 24.844 -4.953 1 98.19 428 SER B C 1
ATOM 9156 O O . SER B 1 428 ? -23.531 25.641 -5.883 1 98.19 428 SER B O 1
ATOM 9158 N N . HIS B 1 429 ? -22.172 24.625 -4.398 1 98.62 429 HIS B N 1
ATOM 9159 C CA . HIS B 1 429 ? -20.984 25.312 -4.895 1 98.62 429 HIS B CA 1
ATOM 9160 C C . HIS B 1 429 ? -20.578 24.812 -6.273 1 98.62 429 HIS B C 1
ATOM 9162 O O . HIS B 1 429 ? -20.344 25.609 -7.184 1 98.62 429 HIS B O 1
ATOM 9168 N N . ASN B 1 430 ? -20.516 23.484 -6.426 1 98.62 430 ASN B N 1
ATOM 9169 C CA . ASN B 1 430 ? -20.172 22.906 -7.711 1 98.62 430 ASN B CA 1
ATOM 9170 C C . ASN B 1 430 ? -21.156 23.297 -8.805 1 98.62 430 ASN B C 1
ATOM 9172 O O . ASN B 1 430 ? -20.75 23.672 -9.906 1 98.62 430 ASN B O 1
ATOM 9176 N N . ARG B 1 431 ? -22.438 23.188 -8.508 1 98.38 431 ARG B N 1
ATOM 9177 C CA . ARG B 1 431 ? -23.484 23.547 -9.453 1 98.38 431 ARG B CA 1
ATOM 9178 C C . ARG B 1 431 ? -23.391 25.016 -9.844 1 98.38 431 ARG B C 1
ATOM 9180 O O . ARG B 1 431 ? -23.656 25.375 -10.992 1 98.38 431 ARG B O 1
ATOM 9187 N N . LEU B 1 432 ? -23.141 25.859 -8.898 1 98.81 432 LEU B N 1
ATOM 9188 C CA . LEU B 1 432 ? -23 27.281 -9.156 1 98.81 432 LEU B CA 1
ATOM 9189 C C . LEU B 1 432 ? -21.891 27.562 -10.156 1 98.81 432 LEU B C 1
ATOM 9191 O O . LEU B 1 432 ? -22.078 28.297 -11.125 1 98.81 432 LEU B O 1
ATOM 9195 N N . VAL B 1 433 ? -20.688 26.984 -9.914 1 98.88 433 VAL B N 1
ATOM 9196 C CA . VAL B 1 433 ? -19.547 27.203 -10.797 1 98.88 433 VAL B CA 1
ATOM 9197 C C . VAL B 1 433 ? -19.891 26.719 -12.203 1 98.88 433 VAL B C 1
ATOM 9199 O O . VAL B 1 433 ? -19.609 27.406 -13.188 1 98.88 433 VAL B O 1
ATOM 9202 N N . GLU B 1 434 ? -20.438 25.531 -12.289 1 98.69 434 GLU B N 1
ATOM 9203 C CA . GLU B 1 434 ? -20.797 24.953 -13.586 1 98.69 434 GLU B CA 1
ATOM 9204 C C . GLU B 1 434 ? -21.766 25.859 -14.344 1 98.69 434 GLU B C 1
ATOM 9206 O O . GLU B 1 434 ? -21.594 26.094 -15.539 1 98.69 434 GLU B O 1
ATOM 9211 N N . ALA B 1 435 ? -22.812 26.328 -13.641 1 98.75 435 ALA B N 1
ATOM 9212 C CA . ALA B 1 435 ? -23.844 27.156 -14.266 1 98.75 435 ALA B CA 1
ATOM 9213 C C . ALA B 1 435 ? -23.281 28.5 -14.727 1 98.75 435 ALA B C 1
ATOM 9215 O O . ALA B 1 435 ? -23.578 28.953 -15.836 1 98.75 435 ALA B O 1
ATOM 9216 N N . VAL B 1 436 ? -22.531 29.156 -13.914 1 98.94 436 VAL B N 1
ATOM 9217 C CA . VAL B 1 436 ? -21.953 30.453 -14.242 1 98.94 436 VAL B CA 1
ATOM 9218 C C . VAL B 1 436 ? -20.984 30.312 -15.414 1 98.94 436 VAL B C 1
ATOM 9220 O O . VAL B 1 436 ? -21.016 31.109 -16.359 1 98.94 436 VAL B O 1
ATOM 9223 N N . ALA B 1 437 ? -20.125 29.281 -15.367 1 98.75 437 ALA B N 1
ATOM 9224 C CA . ALA B 1 437 ? -19.141 29.047 -16.422 1 98.75 437 ALA B CA 1
ATOM 9225 C C . ALA B 1 437 ? -19.828 28.781 -17.766 1 98.75 437 ALA B C 1
ATOM 9227 O O . ALA B 1 437 ? -19.266 29.094 -18.812 1 98.75 437 ALA B O 1
ATOM 9228 N N . ALA B 1 438 ? -20.969 28.219 -17.719 1 98.5 438 ALA B N 1
ATOM 9229 C CA . ALA B 1 438 ? -21.703 27.906 -18.938 1 98.5 438 ALA B CA 1
ATOM 9230 C C . ALA B 1 438 ? -22.156 29.172 -19.641 1 98.5 438 ALA B C 1
ATOM 9232 O O . ALA B 1 438 ? -22.266 29.219 -20.875 1 98.5 438 ALA B O 1
ATOM 9233 N N . VAL B 1 439 ? -22.422 30.312 -18.969 1 98.62 439 VAL B N 1
ATOM 9234 C CA . VAL B 1 439 ? -23 31.516 -19.578 1 98.62 439 VAL B CA 1
ATOM 9235 C C . VAL B 1 439 ? -21.938 32.625 -19.656 1 98.62 439 VAL B C 1
ATOM 9237 O O . VAL B 1 439 ? -22.109 33.594 -20.391 1 98.62 439 VAL B O 1
ATOM 9240 N N . GLN B 1 440 ? -20.859 32.5 -18.953 1 98.5 440 GLN B N 1
ATOM 9241 C CA . GLN B 1 440 ? -19.734 33.438 -18.922 1 98.5 440 GLN B CA 1
ATOM 9242 C C . GLN B 1 440 ? -18.406 32.719 -19.016 1 98.5 440 GLN B C 1
ATOM 9244 O O . GLN B 1 440 ? -17.844 32.281 -18 1 98.5 440 GLN B O 1
ATOM 9249 N N . PRO B 1 441 ? -17.812 32.656 -20.203 1 97.25 441 PRO B N 1
ATOM 9250 C CA . PRO B 1 441 ? -16.578 31.875 -20.375 1 97.25 441 PRO B CA 1
ATOM 9251 C C . PRO B 1 441 ? -15.391 32.469 -19.609 1 97.25 441 PRO B C 1
ATOM 9253 O O . PRO B 1 441 ? -14.438 31.75 -19.297 1 97.25 441 PRO B O 1
ATOM 9256 N N . ARG B 1 442 ? -15.438 33.75 -19.312 1 98.44 442 ARG B N 1
ATOM 9257 C CA . ARG B 1 442 ? -14.383 34.406 -18.531 1 98.44 442 ARG B CA 1
ATOM 9258 C C . ARG B 1 442 ? -14.688 34.312 -17.047 1 98.44 442 ARG B C 1
ATOM 9260 O O . ARG B 1 442 ? -14.859 35.344 -16.391 1 98.44 442 ARG B O 1
ATOM 9267 N N . THR B 1 443 ? -14.672 33.062 -16.547 1 98.81 443 THR B N 1
ATOM 9268 C CA . THR B 1 443 ? -15.008 32.781 -15.156 1 98.81 443 THR B CA 1
ATOM 9269 C C . THR B 1 443 ? -13.742 32.469 -14.352 1 98.81 443 THR B C 1
ATOM 9271 O O . THR B 1 443 ? -12.922 31.656 -14.766 1 98.81 443 THR B O 1
ATOM 9274 N N . VAL B 1 444 ? -13.555 33.188 -13.242 1 98.88 444 VAL B N 1
ATOM 9275 C CA . VAL B 1 444 ? -12.492 32.969 -12.266 1 98.88 444 VAL B CA 1
ATOM 9276 C C . VAL B 1 444 ? -13.078 32.375 -10.984 1 98.88 444 VAL B C 1
ATOM 9278 O O . VAL B 1 444 ? -14.094 32.844 -10.477 1 98.88 444 VAL B O 1
ATOM 9281 N N . VAL B 1 445 ? -12.477 31.328 -10.484 1 98.94 445 VAL B N 1
ATOM 9282 C CA . VAL B 1 445 ? -12.938 30.719 -9.242 1 98.94 445 VAL B CA 1
ATOM 9283 C C . VAL B 1 445 ? -11.945 31.016 -8.117 1 98.94 445 VAL B C 1
ATOM 9285 O O . VAL B 1 445 ? -10.734 30.859 -8.297 1 98.94 445 VAL B O 1
ATOM 9288 N N . VAL B 1 446 ? -12.414 31.5 -6.992 1 98.94 446 VAL B N 1
ATOM 9289 C CA . VAL B 1 446 ? -11.641 31.656 -5.766 1 98.94 446 VAL B CA 1
ATOM 9290 C C . VAL B 1 446 ? -12.055 30.578 -4.758 1 98.94 446 VAL B C 1
ATOM 9292 O O . VAL B 1 446 ? -13.227 30.5 -4.387 1 98.94 446 VAL B O 1
ATOM 9295 N N . LEU B 1 447 ? -11.078 29.828 -4.27 1 98.88 447 LEU B N 1
ATOM 9296 C CA . LEU B 1 447 ? -11.344 28.688 -3.393 1 98.88 447 LEU B CA 1
ATOM 9297 C C . LEU B 1 447 ? -10.977 29.031 -1.949 1 98.88 447 LEU B C 1
ATOM 9299 O O . LEU B 1 447 ? -9.883 29.516 -1.681 1 98.88 447 LEU B O 1
ATOM 9303 N N . HIS B 1 448 ? -11.898 28.797 -1.057 1 98.44 448 HIS B N 1
ATOM 9304 C CA . HIS B 1 448 ? -11.68 28.844 0.384 1 98.44 448 HIS B CA 1
ATOM 9305 C C . HIS B 1 448 ? -11.797 27.469 1.005 1 98.44 448 HIS B C 1
ATOM 9307 O O . HIS B 1 448 ? -12.906 27 1.287 1 98.44 448 HIS B O 1
ATOM 9313 N N . ASN B 1 449 ? -10.742 26.797 1.284 1 98.19 449 ASN B N 1
ATOM 9314 C CA . ASN B 1 449 ? -10.719 25.438 1.824 1 98.19 449 ASN B CA 1
ATOM 9315 C C . ASN B 1 449 ? -9.414 25.156 2.559 1 98.19 449 ASN B C 1
ATOM 9317 O O . ASN B 1 449 ? -8.383 25.766 2.271 1 98.19 449 ASN B O 1
ATOM 9321 N N . GLY B 1 450 ? -9.461 24.266 3.527 1 97.31 450 GLY B N 1
ATOM 9322 C CA . GLY B 1 450 ? -8.297 23.969 4.352 1 97.31 450 GLY B CA 1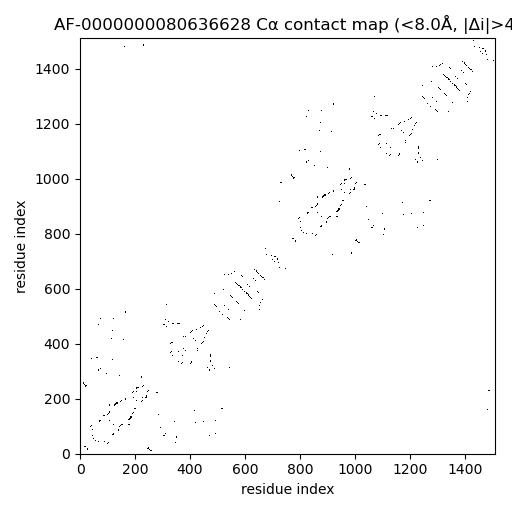
ATOM 9323 C C . GLY B 1 450 ? -7.566 22.719 3.918 1 97.31 450 GLY B C 1
ATOM 9324 O O . GLY B 1 450 ? -6.574 22.328 4.535 1 97.31 450 GLY B O 1
ATOM 9325 N N . ALA B 1 451 ? -8.023 22.031 2.865 1 97.5 451 ALA B N 1
ATOM 9326 C CA . ALA B 1 451 ? -7.449 20.812 2.322 1 97.5 451 ALA B CA 1
ATOM 9327 C C . ALA B 1 451 ? -7.828 20.625 0.854 1 97.5 451 ALA B C 1
ATOM 9329 O O . ALA B 1 451 ? -8.688 21.344 0.336 1 97.5 451 ALA B O 1
ATOM 9330 N N . PRO B 1 452 ? -7.215 19.625 0.168 1 98.5 452 PRO B N 1
ATOM 9331 C CA . PRO B 1 452 ? -7.5 19.422 -1.253 1 98.5 452 PRO B CA 1
ATOM 9332 C C . PRO B 1 452 ? -8.969 19.094 -1.518 1 98.5 452 PRO B C 1
ATOM 9334 O O . PRO B 1 452 ? -9.594 18.391 -0.727 1 98.5 452 PRO B O 1
ATOM 9337 N N . VAL B 1 453 ? -9.5 19.641 -2.637 1 98.56 453 VAL B N 1
ATOM 9338 C CA . VAL B 1 453 ? -10.867 19.391 -3.078 1 98.56 453 VAL B CA 1
ATOM 9339 C C . VAL B 1 453 ? -10.867 18.984 -4.551 1 98.56 453 VAL B C 1
ATOM 9341 O O . VAL B 1 453 ? -9.938 19.312 -5.289 1 98.56 453 VAL B O 1
ATOM 9344 N N . ARG B 1 454 ? -11.875 18.281 -4.977 1 97.81 454 ARG B N 1
ATOM 9345 C CA . ARG B 1 454 ? -12.102 18.016 -6.391 1 97.81 454 ARG B CA 1
ATOM 9346 C C . ARG B 1 454 ? -12.68 19.234 -7.094 1 97.81 454 ARG B C 1
ATOM 9348 O O . ARG B 1 454 ? -13.383 20.031 -6.473 1 97.81 454 ARG B O 1
ATOM 9355 N N . MET B 1 455 ? -12.32 19.375 -8.328 1 98.5 455 MET B N 1
ATOM 9356 C CA . MET B 1 455 ? -12.805 20.469 -9.156 1 98.5 455 MET B CA 1
ATOM 9357 C C . MET B 1 455 ? -13.328 19.953 -10.492 1 98.5 455 MET B C 1
ATOM 9359 O O . MET B 1 455 ? -12.711 20.188 -11.539 1 98.5 455 MET B O 1
ATOM 9363 N N . PRO B 1 456 ? -14.523 19.328 -10.5 1 97.81 456 PRO B N 1
ATOM 9364 C CA . PRO B 1 456 ? -15.023 18.734 -11.734 1 97.81 456 PRO B CA 1
ATOM 9365 C C . PRO B 1 456 ? -15.219 19.766 -12.852 1 97.81 456 PRO B C 1
ATOM 9367 O O . PRO B 1 456 ? -15.242 19.406 -14.031 1 97.81 456 PRO B O 1
ATOM 9370 N N . TRP B 1 457 ? -15.266 21.062 -12.555 1 98.38 457 TRP B N 1
ATOM 9371 C CA . TRP B 1 457 ? -15.531 22.156 -13.477 1 98.38 457 TRP B CA 1
ATOM 9372 C C . TRP B 1 457 ? -14.234 22.828 -13.93 1 98.38 457 TRP B C 1
ATOM 9374 O O . TRP B 1 457 ? -14.258 23.844 -14.625 1 98.38 457 TRP B O 1
ATOM 9384 N N . LEU B 1 458 ? -13.109 22.266 -13.594 1 98.69 458 LEU B N 1
ATOM 9385 C CA . LEU B 1 458 ? -11.82 22.906 -13.812 1 98.69 458 LEU B CA 1
ATOM 9386 C C . LEU B 1 458 ? -11.625 23.25 -15.281 1 98.69 458 LEU B C 1
ATOM 9388 O O . LEU B 1 458 ? -11.086 24.312 -15.609 1 98.69 458 LEU B O 1
ATOM 9392 N N . GLY B 1 459 ? -12 22.359 -16.188 1 98.19 459 GLY B N 1
ATOM 9393 C CA . GLY B 1 459 ? -11.812 22.547 -17.609 1 98.19 459 GLY B CA 1
ATOM 9394 C C . GLY B 1 459 ? -12.719 23.625 -18.188 1 98.19 459 GLY B C 1
ATOM 9395 O O . GLY B 1 459 ? -12.492 24.094 -19.297 1 98.19 459 GLY B O 1
ATOM 9396 N N . ARG B 1 460 ? -13.664 24.141 -17.438 1 98.19 460 ARG B N 1
ATOM 9397 C CA . ARG B 1 460 ? -14.672 25.062 -17.938 1 98.19 460 ARG B CA 1
ATOM 9398 C C . ARG B 1 460 ? -14.414 26.484 -17.453 1 98.19 460 ARG B C 1
ATOM 9400 O O . ARG B 1 460 ? -15.086 27.422 -17.891 1 98.19 460 ARG B O 1
ATOM 9407 N N . VAL B 1 461 ? -13.477 26.688 -16.594 1 98.81 461 VAL B N 1
ATOM 9408 C CA . VAL B 1 461 ? -13.195 28.016 -16.062 1 98.81 461 VAL B CA 1
ATOM 9409 C C . VAL B 1 461 ? -11.82 28.484 -16.531 1 98.81 461 VAL B C 1
ATOM 9411 O O . VAL B 1 461 ? -11 27.672 -16.969 1 98.81 461 VAL B O 1
ATOM 9414 N N . LYS B 1 462 ? -11.547 29.734 -16.469 1 98.69 462 LYS B N 1
ATOM 9415 C CA . LYS B 1 462 ? -10.32 30.281 -17.047 1 98.69 462 LYS B CA 1
ATOM 9416 C C . LYS B 1 462 ? -9.234 30.438 -15.992 1 98.69 462 LYS B C 1
ATOM 9418 O O . LYS B 1 462 ? -8.047 30.422 -16.312 1 98.69 462 LYS B O 1
ATOM 9423 N N . ALA B 1 463 ? -9.625 30.625 -14.703 1 98.88 463 ALA B N 1
ATOM 9424 C CA . ALA B 1 463 ? -8.641 30.797 -13.641 1 98.88 463 ALA B CA 1
ATOM 9425 C C . ALA B 1 463 ? -9.164 30.234 -12.32 1 98.88 463 ALA B C 1
ATOM 9427 O O . ALA B 1 463 ? -10.375 30.188 -12.094 1 98.88 463 ALA B O 1
ATOM 9428 N N . VAL B 1 464 ? -8.281 29.766 -11.531 1 98.94 464 VAL B N 1
ATOM 9429 C CA . VAL B 1 464 ? -8.586 29.312 -10.18 1 98.94 464 VAL B CA 1
ATOM 9430 C C . VAL B 1 464 ? -7.535 29.828 -9.203 1 98.94 464 VAL B C 1
ATOM 9432 O O . VAL B 1 464 ? -6.336 29.594 -9.391 1 98.94 464 VAL B O 1
ATOM 9435 N N . LEU B 1 465 ? -7.938 30.562 -8.211 1 98.94 465 LEU B N 1
ATOM 9436 C CA . LEU B 1 465 ? -7.082 31.047 -7.129 1 98.94 465 LEU B CA 1
ATOM 9437 C C . LEU B 1 465 ? -7.406 30.312 -5.828 1 98.94 465 LEU B C 1
ATOM 9439 O O . LEU B 1 465 ? -8.539 30.375 -5.344 1 98.94 465 LEU B O 1
ATOM 9443 N N . GLU B 1 466 ? -6.43 29.609 -5.312 1 98.88 466 GLU B N 1
ATOM 9444 C CA . GLU B 1 466 ? -6.539 28.969 -4.012 1 98.88 466 GLU B CA 1
ATOM 9445 C C . GLU B 1 466 ? -6.188 29.938 -2.883 1 98.88 466 GLU B C 1
ATOM 9447 O O . GLU B 1 466 ? -5.012 30.203 -2.637 1 98.88 466 GLU B O 1
ATOM 9452 N N . ALA B 1 467 ? -7.195 30.359 -2.186 1 98.69 467 ALA B N 1
ATOM 9453 C CA . ALA B 1 467 ? -6.98 31.328 -1.105 1 98.69 467 ALA B CA 1
ATOM 9454 C C . ALA B 1 467 ? -6.754 30.609 0.225 1 98.69 467 ALA B C 1
ATOM 9456 O O . ALA B 1 467 ? -6.273 31.219 1.186 1 98.69 467 ALA B O 1
ATOM 9457 N N . TYR B 1 468 ? -7.109 29.281 0.246 1 98.25 468 TYR B N 1
ATOM 9458 C CA . TYR B 1 468 ? -7.141 28.531 1.496 1 98.25 468 TYR B CA 1
ATOM 9459 C C . TYR B 1 468 ? -7.922 29.297 2.566 1 98.25 468 TYR B C 1
ATOM 9461 O O . TYR B 1 468 ? -8.945 29.922 2.273 1 98.25 468 TYR B O 1
ATOM 9469 N N . LEU B 1 469 ? -7.555 29.062 3.781 1 97.94 469 LEU B N 1
ATOM 9470 C CA . LEU B 1 469 ? -8.094 29.828 4.902 1 97.94 469 LEU B CA 1
ATOM 9471 C C . LEU B 1 469 ? -7.137 30.938 5.309 1 97.94 469 LEU B C 1
ATOM 9473 O O . LEU B 1 469 ? -6.363 30.781 6.258 1 97.94 469 LEU B O 1
ATOM 9477 N N . GLY B 1 470 ? -7.359 32.062 4.637 1 97.88 470 GLY B N 1
ATOM 9478 C CA . GLY B 1 470 ? -6.352 33.094 4.602 1 97.88 470 GLY B CA 1
ATOM 9479 C C . GLY B 1 470 ? -6.441 34.062 5.777 1 97.88 470 GLY B C 1
ATOM 9480 O O . GLY B 1 470 ? -5.738 35.062 5.816 1 97.88 470 GLY B O 1
ATOM 9481 N N . GLY B 1 471 ? -7.246 33.812 6.781 1 97.94 471 GLY B N 1
ATOM 9482 C CA . GLY B 1 471 ? -7.344 34.719 7.938 1 97.94 471 GLY B CA 1
ATOM 9483 C C . GLY B 1 471 ? -8.281 35.875 7.719 1 97.94 471 GLY B C 1
ATOM 9484 O O . GLY B 1 471 ? -8.938 35.969 6.676 1 97.94 471 GLY B O 1
ATOM 9485 N N . GLN B 1 472 ? -8.297 36.812 8.656 1 97.88 472 GLN B N 1
ATOM 9486 C CA . GLN B 1 472 ? -9.305 37.875 8.734 1 97.88 472 GLN B CA 1
ATOM 9487 C C . GLN B 1 472 ? -9.188 38.844 7.562 1 97.88 472 GLN B C 1
ATOM 9489 O O . GLN B 1 472 ? -10.141 39.531 7.234 1 97.88 472 GLN B O 1
ATOM 9494 N N . ALA B 1 473 ? -8.023 38.844 6.926 1 98.56 473 ALA B N 1
ATOM 9495 C CA . ALA B 1 473 ? -7.805 39.812 5.844 1 98.56 473 ALA B CA 1
ATOM 9496 C C . ALA B 1 473 ? -7.898 39.125 4.48 1 98.56 473 ALA B C 1
ATOM 9498 O O . ALA B 1 473 ? -7.465 39.688 3.471 1 98.56 473 ALA B O 1
ATOM 9499 N N . VAL B 1 474 ? -8.516 37.969 4.418 1 98.62 474 VAL B N 1
ATOM 9500 C CA . VAL B 1 474 ? -8.508 37.125 3.225 1 98.62 474 VAL B CA 1
ATOM 9501 C C . VAL B 1 474 ? -9.164 37.875 2.066 1 98.62 474 VAL B C 1
ATOM 9503 O O . VAL B 1 474 ? -8.703 37.781 0.923 1 98.62 474 VAL B O 1
ATOM 9506 N N . GLY B 1 475 ? -10.25 38.594 2.326 1 98.62 475 GLY B N 1
ATOM 9507 C CA . GLY B 1 475 ? -10.922 39.344 1.273 1 98.62 475 GLY B CA 1
ATOM 9508 C C . GLY B 1 475 ? -10.031 40.375 0.608 1 98.62 475 GLY B C 1
ATOM 9509 O O . GLY B 1 475 ? -10.023 40.5 -0.619 1 98.62 475 GLY B O 1
ATOM 9510 N N . GLY B 1 476 ? -9.352 41.156 1.432 1 98.56 476 GLY B N 1
ATOM 9511 C CA . GLY B 1 476 ? -8.422 42.156 0.908 1 98.56 476 GLY B CA 1
ATOM 9512 C C . GLY B 1 476 ? -7.262 41.531 0.152 1 98.56 476 GLY B C 1
ATOM 9513 O O . GLY B 1 476 ? -6.832 42.062 -0.876 1 98.56 476 GLY B O 1
ATOM 9514 N N . ALA B 1 477 ? -6.742 40.438 0.682 1 98.81 477 ALA B N 1
ATOM 9515 C CA . ALA B 1 477 ? -5.629 39.75 0.028 1 98.81 477 ALA B CA 1
ATOM 9516 C C . ALA B 1 477 ? -6.039 39.25 -1.35 1 98.81 477 ALA B C 1
ATOM 9518 O O . ALA B 1 477 ? -5.289 39.375 -2.318 1 98.81 477 ALA B O 1
ATOM 9519 N N . VAL B 1 478 ? -7.227 38.625 -1.451 1 98.81 478 VAL B N 1
ATOM 9520 C CA . VAL B 1 478 ? -7.738 38.125 -2.729 1 98.81 478 VAL B CA 1
ATOM 9521 C C . VAL B 1 478 ? -7.902 39.312 -3.695 1 98.81 478 VAL B C 1
ATOM 9523 O O . VAL B 1 478 ? -7.539 39.188 -4.871 1 98.81 478 VAL B O 1
ATOM 9526 N N . ALA B 1 479 ? -8.445 40.406 -3.193 1 98.62 479 ALA B N 1
ATOM 9527 C CA . ALA B 1 479 ? -8.633 41.594 -4.02 1 98.62 479 ALA B CA 1
ATOM 9528 C C . ALA B 1 479 ? -7.309 42.062 -4.598 1 98.62 479 ALA B C 1
ATOM 9530 O O . ALA B 1 479 ? -7.23 42.406 -5.781 1 98.62 479 ALA B O 1
ATOM 9531 N N . ASP B 1 480 ? -6.305 42.094 -3.74 1 98.25 480 ASP B N 1
ATOM 9532 C CA . ASP B 1 480 ? -4.98 42.562 -4.168 1 98.25 480 ASP B CA 1
ATOM 9533 C C . ASP B 1 480 ? -4.453 41.688 -5.309 1 98.25 480 ASP B C 1
ATOM 9535 O O . ASP B 1 480 ? -3.873 42.188 -6.27 1 98.25 480 ASP B O 1
ATOM 9539 N N . ILE B 1 481 ? -4.617 40.375 -5.195 1 98.62 481 ILE B N 1
ATOM 9540 C CA . ILE B 1 481 ? -4.113 39.469 -6.203 1 98.62 481 ILE B CA 1
ATOM 9541 C C . ILE B 1 481 ? -4.93 39.594 -7.484 1 98.62 481 ILE B C 1
ATOM 9543 O O . ILE B 1 481 ? -4.367 39.75 -8.578 1 98.62 481 ILE B O 1
ATOM 9547 N N . LEU B 1 482 ? -6.277 39.594 -7.371 1 98.62 482 LEU B N 1
ATOM 9548 C CA . LEU B 1 482 ? -7.145 39.656 -8.539 1 98.62 482 LEU B CA 1
ATOM 9549 C C . LEU B 1 482 ? -6.898 40.969 -9.312 1 98.62 482 LEU B C 1
ATOM 9551 O O . LEU B 1 482 ? -6.91 40.969 -10.547 1 98.62 482 LEU B O 1
ATOM 9555 N N . ALA B 1 483 ? -6.637 42.062 -8.609 1 97.62 483 ALA B N 1
ATOM 9556 C CA . ALA B 1 483 ? -6.484 43.375 -9.242 1 97.62 483 ALA B CA 1
ATOM 9557 C C . ALA B 1 483 ? -5.062 43.594 -9.75 1 97.62 483 ALA B C 1
ATOM 9559 O O . ALA B 1 483 ? -4.777 44.562 -10.438 1 97.62 483 ALA B O 1
ATOM 9560 N N . GLY B 1 484 ? -4.141 42.688 -9.367 1 97.12 484 GLY B N 1
ATOM 9561 C CA . GLY B 1 484 ? -2.773 42.75 -9.859 1 97.12 484 GLY B CA 1
ATOM 9562 C C . GLY B 1 484 ? -1.888 43.656 -9.023 1 97.12 484 GLY B C 1
ATOM 9563 O O . GLY B 1 484 ? -0.804 44.062 -9.461 1 97.12 484 GLY B O 1
ATOM 9564 N N . VAL B 1 485 ? -2.396 44 -7.836 1 96.44 485 VAL B N 1
ATOM 9565 C CA . VAL B 1 485 ? -1.57 44.781 -6.922 1 96.44 485 VAL B CA 1
ATOM 9566 C C . VAL B 1 485 ? -0.281 44.031 -6.613 1 96.44 485 VAL B C 1
ATOM 9568 O O . VAL B 1 485 ? 0.789 44.625 -6.5 1 96.44 485 VAL B O 1
ATOM 9571 N N . VAL B 1 486 ? -0.396 42.781 -6.461 1 96.44 486 VAL B N 1
ATOM 9572 C CA . VAL B 1 486 ? 0.752 41.906 -6.266 1 96.44 486 VAL B CA 1
ATOM 9573 C C . VAL B 1 486 ? 0.575 40.625 -7.094 1 96.44 486 VAL B C 1
ATOM 9575 O O . VAL B 1 486 ? -0.552 40.188 -7.336 1 96.44 486 VAL B O 1
ATOM 9578 N N . SER B 1 487 ? 1.746 40.094 -7.578 1 98.38 487 SER B N 1
ATOM 9579 C CA . SER B 1 487 ? 1.723 38.812 -8.25 1 98.38 487 SER B CA 1
ATOM 9580 C C . SER B 1 487 ? 1.616 37.656 -7.25 1 98.38 487 SER B C 1
ATOM 9582 O O . SER B 1 487 ? 2.283 37.656 -6.211 1 98.38 487 SER B O 1
ATOM 9584 N N . PRO B 1 488 ? 0.631 36.75 -7.5 1 98.69 488 PRO B N 1
ATOM 9585 C CA . PRO B 1 488 ? 0.623 35.594 -6.617 1 98.69 488 PRO B CA 1
ATOM 9586 C C . PRO B 1 488 ? 1.977 34.875 -6.562 1 98.69 488 PRO B C 1
ATOM 9588 O O . PRO B 1 488 ? 2.693 34.844 -7.562 1 98.69 488 PRO B O 1
ATOM 9591 N N . SER B 1 489 ? 2.322 34.375 -5.402 1 98.62 489 SER B N 1
ATOM 9592 C CA . SER B 1 489 ? 3.643 33.75 -5.254 1 98.62 489 SER B CA 1
ATOM 9593 C C . SER B 1 489 ? 3.584 32.531 -4.367 1 98.62 489 SER B C 1
ATOM 9595 O O . SER B 1 489 ? 4.613 31.906 -4.066 1 98.62 489 SER B O 1
ATOM 9597 N N . GLY B 1 490 ? 2.41 32.125 -3.807 1 98.81 490 GLY B N 1
ATOM 9598 C CA . GLY B 1 490 ? 2.289 30.891 -3.041 1 98.81 490 GLY B CA 1
ATOM 9599 C C . GLY B 1 490 ? 2.473 29.656 -3.883 1 98.81 490 GLY B C 1
ATOM 9600 O O . GLY B 1 490 ? 2.242 29.672 -5.094 1 98.81 490 GLY B O 1
ATOM 9601 N N . LYS B 1 491 ? 2.953 28.625 -3.268 1 98.88 491 LYS B N 1
ATOM 9602 C CA . LYS B 1 491 ? 3.047 27.297 -3.861 1 98.88 491 LYS B CA 1
ATOM 9603 C C . LYS B 1 491 ? 2.359 26.25 -2.982 1 98.88 491 LYS B C 1
ATOM 9605 O O . LYS B 1 491 ? 2.393 26.359 -1.754 1 98.88 491 LYS B O 1
ATOM 9610 N N . LEU B 1 492 ? 1.78 25.297 -3.625 1 98.94 492 LEU B N 1
ATOM 9611 C CA . LEU B 1 492 ? 1.107 24.25 -2.871 1 98.94 492 LEU B CA 1
ATOM 9612 C C . LEU B 1 492 ? 2.092 23.516 -1.965 1 98.94 492 LEU B C 1
ATOM 9614 O O . LEU B 1 492 ? 3.162 23.094 -2.412 1 98.94 492 LEU B O 1
ATOM 9618 N N . ALA B 1 493 ? 1.746 23.359 -0.71 1 98.88 493 ALA B N 1
ATOM 9619 C CA . ALA B 1 493 ? 2.529 22.578 0.239 1 98.88 493 ALA B CA 1
ATOM 9620 C C . ALA B 1 493 ? 1.971 21.156 0.367 1 98.88 493 ALA B C 1
ATOM 9622 O O . ALA B 1 493 ? 2.285 20.438 1.322 1 98.88 493 ALA B O 1
ATOM 9623 N N . GLU B 1 494 ? 1.105 20.75 -0.464 1 98.81 494 GLU B N 1
ATOM 9624 C CA . GLU B 1 494 ? 0.484 19.438 -0.57 1 98.81 494 GLU B CA 1
ATOM 9625 C C . GLU B 1 494 ? 0.028 19.141 -1.999 1 98.81 494 GLU B C 1
ATOM 9627 O O . GLU B 1 494 ? -0.155 20.078 -2.791 1 98.81 494 GLU B O 1
ATOM 9632 N N . THR B 1 495 ? -0.085 17.906 -2.33 1 98.88 495 THR B N 1
ATOM 9633 C CA . THR B 1 495 ? -0.553 17.469 -3.645 1 98.88 495 THR B CA 1
ATOM 9634 C C . THR B 1 495 ? -2.078 17.422 -3.686 1 98.88 495 THR B C 1
ATOM 9636 O O . THR B 1 495 ? -2.715 16.969 -2.73 1 98.88 495 THR B O 1
ATOM 9639 N N . PHE B 1 496 ? -2.697 17.969 -4.738 1 98.81 496 PHE B N 1
ATOM 9640 C CA . PHE B 1 496 ? -4.109 17.75 -5.02 1 98.81 496 PHE B CA 1
ATOM 9641 C C . PHE B 1 496 ? -4.301 16.5 -5.875 1 98.81 496 PHE B C 1
ATOM 9643 O O . PHE B 1 496 ? -3.943 16.5 -7.055 1 98.81 496 PHE B O 1
ATOM 9650 N N . PRO B 1 497 ? -4.871 15.477 -5.324 1 98.5 497 PRO B N 1
ATOM 9651 C CA . PRO B 1 497 ? -5.09 14.281 -6.137 1 98.5 497 PRO B CA 1
ATOM 9652 C C . PRO B 1 497 ? -6.223 14.445 -7.145 1 98.5 497 PRO B C 1
ATOM 9654 O O . PRO B 1 497 ? -7.086 15.312 -6.973 1 98.5 497 PRO B O 1
ATOM 9657 N N . GLN B 1 498 ? -6.207 13.617 -8.227 1 97.56 498 GLN B N 1
ATOM 9658 C CA . GLN B 1 498 ? -7.336 13.578 -9.148 1 97.56 498 GLN B CA 1
ATOM 9659 C C . GLN B 1 498 ? -8.562 12.953 -8.484 1 97.56 498 GLN B C 1
ATOM 9661 O O . GLN B 1 498 ? -9.68 13.445 -8.648 1 97.56 498 GLN B O 1
ATOM 9666 N N . ARG B 1 499 ? -8.406 11.812 -7.848 1 97.5 499 ARG B N 1
ATOM 9667 C CA . ARG B 1 499 ? -9.438 11.07 -7.137 1 97.5 499 ARG B CA 1
ATOM 9668 C C . ARG B 1 499 ? -8.984 10.711 -5.727 1 97.5 499 ARG B C 1
ATOM 9670 O O . ARG B 1 499 ? -7.793 10.547 -5.477 1 97.5 499 ARG B O 1
ATOM 9677 N N . LEU B 1 500 ? -9.969 10.633 -4.738 1 98.25 500 LEU B N 1
ATOM 9678 C CA . LEU B 1 500 ? -9.664 10.188 -3.381 1 98.25 500 LEU B CA 1
ATOM 9679 C C . LEU B 1 500 ? -9.023 8.805 -3.396 1 98.25 500 LEU B C 1
ATOM 9681 O O . LEU B 1 500 ? -8.078 8.547 -2.643 1 98.25 500 LEU B O 1
ATOM 9685 N N . GLU B 1 501 ? -9.469 7.895 -4.348 1 97.69 501 GLU B N 1
ATOM 9686 C CA . GLU B 1 501 ? -9.023 6.508 -4.438 1 97.69 501 GLU B CA 1
ATOM 9687 C C . GLU B 1 501 ? -7.562 6.426 -4.871 1 97.69 501 GLU B C 1
ATOM 9689 O O . GLU B 1 501 ? -6.93 5.375 -4.75 1 97.69 501 GLU B O 1
ATOM 9694 N N . ASP B 1 502 ? -7.023 7.539 -5.395 1 97.19 502 ASP B N 1
ATOM 9695 C CA . ASP B 1 502 ? -5.648 7.562 -5.883 1 97.19 502 ASP B CA 1
ATOM 9696 C C . ASP B 1 502 ? -4.668 7.852 -4.746 1 97.19 502 ASP B C 1
ATOM 9698 O O . ASP B 1 502 ? -3.457 7.691 -4.906 1 97.19 502 ASP B O 1
ATOM 9702 N N . THR B 1 503 ? -5.199 8.234 -3.586 1 98 503 THR B N 1
ATOM 9703 C CA . THR B 1 503 ? -4.324 8.578 -2.473 1 98 503 THR B CA 1
ATOM 9704 C C . THR B 1 503 ? -3.691 7.32 -1.876 1 98 503 THR B C 1
ATOM 9706 O O . THR B 1 503 ? -4.344 6.277 -1.777 1 98 503 THR B O 1
ATOM 9709 N N . PRO B 1 504 ? -2.424 7.41 -1.441 1 97.12 504 PRO B N 1
ATOM 9710 C CA . PRO B 1 504 ? -1.688 6.211 -1.034 1 97.12 504 PRO B CA 1
ATOM 9711 C C . PRO B 1 504 ? -2.281 5.547 0.206 1 97.12 504 PRO B C 1
ATOM 9713 O O . PRO B 1 504 ? -2.113 4.34 0.406 1 97.12 504 PRO B O 1
ATOM 9716 N N . CYS B 1 505 ? -2.982 6.238 1.067 1 97.75 505 CYS B N 1
ATOM 9717 C CA . CYS B 1 505 ? -3.492 5.652 2.303 1 97.75 505 CYS B CA 1
ATOM 9718 C C . CYS B 1 505 ? -4.969 5.297 2.168 1 97.75 505 CYS B C 1
ATOM 9720 O O . CYS B 1 505 ? -5.609 4.914 3.148 1 97.75 505 CYS B O 1
ATOM 9722 N N . TYR B 1 506 ? -5.602 5.348 0.95 1 97.69 506 TYR B N 1
ATOM 9723 C CA . TYR B 1 506 ? -7.035 5.215 0.711 1 97.69 506 TYR B CA 1
ATOM 9724 C C . TYR B 1 506 ? -7.574 3.926 1.326 1 97.69 506 TYR B C 1
ATOM 9726 O O . TYR B 1 506 ? -8.602 3.938 2.006 1 97.69 506 TYR B O 1
ATOM 9734 N N . LEU B 1 507 ? -6.84 2.859 1.171 1 97.5 507 LEU B N 1
ATOM 9735 C CA . LEU B 1 507 ? -7.344 1.543 1.55 1 97.5 507 LEU B CA 1
ATOM 9736 C C . LEU B 1 507 ? -7.207 1.322 3.053 1 97.5 507 LEU B C 1
ATOM 9738 O O . LEU B 1 507 ? -7.801 0.391 3.604 1 97.5 507 LEU B O 1
ATOM 9742 N N . TRP B 1 508 ? -6.449 2.203 3.734 1 96.81 508 TRP B N 1
ATOM 9743 C CA . TRP B 1 508 ? -6.121 1.935 5.133 1 96.81 508 TRP B CA 1
ATOM 9744 C C . TRP B 1 508 ? -6.473 3.129 6.012 1 96.81 508 TRP B C 1
ATOM 9746 O O . TRP B 1 508 ? -5.988 3.24 7.141 1 96.81 508 TRP B O 1
ATOM 9756 N N . PHE B 1 509 ? -7.211 4.109 5.496 1 96.88 509 PHE B N 1
ATOM 9757 C CA . PHE B 1 509 ? -7.719 5.262 6.227 1 96.88 509 PHE B CA 1
ATOM 9758 C C . PHE B 1 509 ? -9.234 5.191 6.359 1 96.88 509 PHE B C 1
ATOM 9760 O O . PHE B 1 509 ? -9.938 4.91 5.387 1 96.88 509 PHE B O 1
ATOM 9767 N N . PRO B 1 510 ? -9.766 5.434 7.539 1 95.88 510 PRO B N 1
ATOM 9768 C CA . PRO B 1 510 ? -9.102 5.848 8.773 1 95.88 510 PRO B CA 1
ATOM 9769 C C . PRO B 1 510 ? -8.68 4.664 9.641 1 95.88 510 PRO B C 1
ATOM 9771 O O . PRO B 1 510 ? -8.242 4.855 10.781 1 95.88 510 PRO B O 1
ATOM 9774 N N . GLY B 1 511 ? -8.773 3.453 9.141 1 94.94 511 GLY B N 1
ATOM 9775 C CA . GLY B 1 511 ? -8.406 2.24 9.852 1 94.94 511 GLY B CA 1
ATOM 9776 C C . GLY B 1 511 ? -9.594 1.397 10.266 1 94.94 511 GLY B C 1
ATOM 9777 O O . GLY B 1 511 ? -10.688 1.559 9.719 1 94.94 511 GLY B O 1
ATOM 9778 N N . GLU B 1 512 ? -9.375 0.351 11.016 1 92.31 512 GLU B N 1
ATOM 9779 C CA . GLU B 1 512 ? -10.43 -0.543 11.492 1 92.31 512 GLU B CA 1
ATOM 9780 C C . GLU B 1 512 ? -10.344 -0.739 13 1 92.31 512 GLU B C 1
ATOM 9782 O O . GLU B 1 512 ? -9.25 -0.812 13.562 1 92.31 512 GLU B O 1
ATOM 9787 N N . ARG B 1 513 ? -11.484 -0.693 13.625 1 88.38 513 ARG B N 1
ATOM 9788 C CA . ARG B 1 513 ? -11.57 -0.72 15.078 1 88.38 513 ARG B CA 1
ATOM 9789 C C . ARG B 1 513 ? -10.766 0.418 15.703 1 88.38 513 ARG B C 1
ATOM 9791 O O . ARG B 1 513 ? -10.922 1.578 15.312 1 88.38 513 ARG B O 1
ATOM 9798 N N . ASP B 1 514 ? -9.883 0.132 16.625 1 93.56 514 ASP B N 1
ATOM 9799 C CA . ASP B 1 514 ? -9.094 1.183 17.266 1 93.56 514 ASP B CA 1
ATOM 9800 C C . ASP B 1 514 ? -7.629 1.105 16.828 1 93.56 514 ASP B C 1
ATOM 9802 O O . ASP B 1 514 ? -6.727 1.242 17.656 1 93.56 514 ASP B O 1
ATOM 9806 N N . ARG B 1 515 ? -7.57 0.782 15.508 1 95.75 515 ARG B N 1
ATOM 9807 C CA . ARG B 1 515 ? -6.234 0.608 14.945 1 95.75 515 ARG B CA 1
ATOM 9808 C C . ARG B 1 515 ? -6.16 1.155 13.531 1 95.75 515 ARG B C 1
ATOM 9810 O O . ARG B 1 515 ? -7.094 0.985 12.742 1 95.75 515 ARG B O 1
ATOM 9817 N N . VAL B 1 516 ? -5.098 1.87 13.164 1 97.75 516 VAL B N 1
ATOM 9818 C CA . VAL B 1 516 ? -4.852 2.336 11.805 1 97.75 516 VAL B CA 1
ATOM 9819 C C . VAL B 1 516 ? -3.416 2.012 11.406 1 97.75 516 VAL B C 1
ATOM 9821 O O . VAL B 1 516 ? -2.471 2.359 12.117 1 97.75 516 VAL B O 1
ATOM 9824 N N . GLU B 1 517 ? -3.236 1.306 10.266 1 97.81 517 GLU B N 1
ATOM 9825 C CA . GLU B 1 517 ? -1.917 0.922 9.773 1 97.81 517 GLU B CA 1
ATOM 9826 C C . GLU B 1 517 ? -1.426 1.891 8.703 1 97.81 517 GLU B C 1
ATOM 9828 O O . GLU B 1 517 ? -2.158 2.211 7.762 1 97.81 517 GLU B O 1
ATOM 9833 N N . TYR B 1 518 ? -0.229 2.42 8.906 1 98.19 518 TYR B N 1
ATOM 9834 C CA . TYR B 1 518 ? 0.396 3.295 7.922 1 98.19 518 TYR B CA 1
ATOM 9835 C C . TYR B 1 518 ? 1.139 2.484 6.867 1 98.19 518 TYR B C 1
ATOM 9837 O O . TYR B 1 518 ? 2.357 2.605 6.727 1 98.19 518 TYR B O 1
ATOM 9845 N N . ARG B 1 519 ? 0.433 1.823 6.004 1 97.44 519 ARG B N 1
ATOM 9846 C CA . ARG B 1 519 ? 0.963 0.809 5.098 1 97.44 519 ARG B CA 1
ATOM 9847 C C . ARG B 1 519 ? 1.665 1.45 3.906 1 97.44 519 ARG B C 1
ATOM 9849 O O . ARG B 1 519 ? 2.473 0.805 3.232 1 97.44 519 ARG B O 1
ATOM 9856 N N . GLU B 1 520 ? 1.384 2.754 3.572 1 98 520 GLU B N 1
ATOM 9857 C CA . GLU B 1 520 ? 2.053 3.461 2.484 1 98 520 GLU B CA 1
ATOM 9858 C C . GLU B 1 520 ? 3.518 3.727 2.818 1 98 520 GLU B C 1
ATOM 9860 O O . GLU B 1 520 ? 4.312 4.059 1.934 1 98 520 GLU B O 1
ATOM 9865 N N . GLY B 1 521 ? 3.955 3.59 4.094 1 97.81 521 GLY B N 1
ATOM 9866 C CA . GLY B 1 521 ? 5.336 3.787 4.5 1 97.81 521 GLY B CA 1
ATOM 9867 C C . GLY B 1 521 ? 5.84 5.195 4.242 1 97.81 521 GLY B C 1
ATOM 9868 O O . GLY B 1 521 ? 5.191 6.172 4.621 1 97.81 521 GLY B O 1
ATOM 9869 N N . ILE B 1 522 ? 6.969 5.281 3.555 1 98.38 522 ILE B N 1
ATOM 9870 C CA . ILE B 1 522 ? 7.629 6.566 3.33 1 98.38 522 ILE B CA 1
ATOM 9871 C C . ILE B 1 522 ? 7.008 7.258 2.117 1 98.38 522 ILE B C 1
ATOM 9873 O O . ILE B 1 522 ? 7.367 8.391 1.791 1 98.38 522 ILE B O 1
ATOM 9877 N N . PHE B 1 523 ? 6.059 6.602 1.457 1 98.56 523 PHE B N 1
ATOM 9878 C CA . PHE B 1 523 ? 5.453 7.125 0.239 1 98.56 523 PHE B CA 1
ATOM 9879 C C . PHE B 1 523 ? 4.199 7.934 0.561 1 98.56 523 PHE B C 1
ATOM 9881 O O . PHE B 1 523 ? 3.094 7.551 0.177 1 98.56 523 PHE B O 1
ATOM 9888 N N . VAL B 1 524 ? 4.414 9.148 1.098 1 98.31 524 VAL B N 1
ATOM 9889 C CA . VAL B 1 524 ? 3.359 10.094 1.452 1 98.31 524 VAL B CA 1
ATOM 9890 C C . VAL B 1 524 ? 3.359 11.258 0.467 1 98.31 524 VAL B C 1
ATOM 9892 O O . VAL B 1 524 ? 4.418 11.766 0.099 1 98.31 524 VAL B O 1
ATOM 9895 N N . GLY B 1 525 ? 2.145 11.695 0.036 1 98.44 525 GLY B N 1
ATOM 9896 C CA . GLY B 1 525 ? 2.049 12.836 -0.856 1 98.44 525 GLY B CA 1
ATOM 9897 C C . GLY B 1 525 ? 2.797 12.641 -2.162 1 98.44 525 GLY B C 1
ATOM 9898 O O . GLY B 1 525 ? 2.654 11.609 -2.816 1 98.44 525 GLY B O 1
ATOM 9899 N N . TYR B 1 526 ? 3.607 13.656 -2.564 1 98.81 526 TYR B N 1
ATOM 9900 C CA . TYR B 1 526 ? 4.281 13.648 -3.859 1 98.81 526 TYR B CA 1
ATOM 9901 C C . TYR B 1 526 ? 5.293 12.508 -3.941 1 98.81 526 TYR B C 1
ATOM 9903 O O . TYR B 1 526 ? 5.605 12.023 -5.031 1 98.81 526 TYR B O 1
ATOM 9911 N N . ARG B 1 527 ? 5.793 12.078 -2.732 1 98.81 527 ARG B N 1
ATOM 9912 C CA . ARG B 1 527 ? 6.715 10.945 -2.723 1 98.81 527 ARG B CA 1
ATOM 9913 C C . ARG B 1 527 ? 6.082 9.719 -3.365 1 98.81 527 ARG B C 1
ATOM 9915 O O . ARG B 1 527 ? 6.766 8.938 -4.027 1 98.81 527 ARG B O 1
ATOM 9922 N N . TYR B 1 528 ? 4.801 9.469 -3.158 1 98.56 528 TYR B N 1
ATOM 9923 C CA . TYR B 1 528 ? 4.07 8.383 -3.793 1 98.56 528 TYR B CA 1
ATOM 9924 C C . TYR B 1 528 ? 3.746 8.711 -5.242 1 98.56 528 TYR B C 1
ATOM 9926 O O . TYR B 1 528 ? 4.105 7.961 -6.152 1 98.56 528 TYR B O 1
ATOM 9934 N N . TYR B 1 529 ? 3.045 9.852 -5.469 1 98.75 529 TYR B N 1
ATOM 9935 C CA . TYR B 1 529 ? 2.514 10.203 -6.781 1 98.75 529 TYR B CA 1
ATOM 9936 C C . TYR B 1 529 ? 3.629 10.289 -7.816 1 98.75 529 TYR B C 1
ATOM 9938 O O . TYR B 1 529 ? 3.479 9.812 -8.945 1 98.75 529 TYR B O 1
ATOM 9946 N N . ASP B 1 530 ? 4.734 10.898 -7.422 1 98.56 530 ASP B N 1
ATOM 9947 C CA . ASP B 1 530 ? 5.844 11.062 -8.352 1 98.56 530 ASP B CA 1
ATOM 9948 C C . ASP B 1 530 ? 6.559 9.734 -8.594 1 98.56 530 ASP B C 1
ATOM 9950 O O . ASP B 1 530 ? 6.988 9.453 -9.719 1 98.56 530 ASP B O 1
ATOM 9954 N N . THR B 1 531 ? 6.652 8.883 -7.535 1 98.31 531 THR B N 1
ATOM 9955 C CA . THR B 1 531 ? 7.352 7.613 -7.66 1 98.31 531 THR B CA 1
ATOM 9956 C C . THR B 1 531 ? 6.602 6.672 -8.594 1 98.31 531 THR B C 1
ATOM 9958 O O . THR B 1 531 ? 7.211 6 -9.43 1 98.31 531 THR B O 1
ATOM 9961 N N . VAL B 1 532 ? 5.273 6.629 -8.531 1 97.88 532 VAL B N 1
ATOM 9962 C CA . VAL B 1 532 ? 4.516 5.68 -9.336 1 97.88 532 VAL B CA 1
ATOM 9963 C C . VAL B 1 532 ? 4.027 6.363 -10.617 1 97.88 532 VAL B C 1
ATOM 9965 O O . VAL B 1 532 ? 3.346 5.742 -11.438 1 97.88 532 VAL B O 1
ATOM 9968 N N . GLY B 1 533 ? 4.293 7.633 -10.766 1 97.44 533 GLY B N 1
ATOM 9969 C CA . GLY B 1 533 ? 3.879 8.367 -11.953 1 97.44 533 GLY B CA 1
ATOM 9970 C C . GLY B 1 533 ? 2.375 8.555 -12.039 1 97.44 533 GLY B C 1
ATOM 9971 O O . GLY B 1 533 ? 1.805 8.531 -13.133 1 97.44 533 GLY B O 1
ATOM 9972 N N . LYS B 1 534 ? 1.708 8.648 -10.922 1 97.25 534 LYS B N 1
ATOM 9973 C CA . LYS B 1 534 ? 0.264 8.859 -10.875 1 97.25 534 LYS B CA 1
ATOM 9974 C C . LYS B 1 534 ? -0.093 10.297 -11.242 1 97.25 534 LYS B C 1
ATOM 9976 O O . LYS B 1 534 ? 0.511 11.242 -10.727 1 97.25 534 LYS B O 1
ATOM 9981 N N . GLU B 1 535 ? -1.061 10.445 -12.148 1 96.88 535 GLU B N 1
ATOM 9982 C CA . GLU B 1 535 ? -1.523 11.789 -12.484 1 96.88 535 GLU B CA 1
ATOM 9983 C C . GLU B 1 535 ? -2.205 12.453 -11.289 1 96.88 535 GLU B C 1
ATOM 9985 O O . GLU B 1 535 ? -2.945 11.797 -10.555 1 96.88 535 GLU B O 1
ATOM 9990 N N . VAL B 1 536 ? -1.932 13.703 -11.078 1 98.31 536 VAL B N 1
ATOM 9991 C CA . VAL B 1 536 ? -2.545 14.492 -10.016 1 98.31 536 VAL B CA 1
ATOM 9992 C C . VAL B 1 536 ? -3.184 15.75 -10.609 1 98.31 536 VAL B C 1
ATOM 9994 O O . VAL B 1 536 ? -2.902 16.109 -11.75 1 98.31 536 VAL B O 1
ATOM 9997 N N . LEU B 1 537 ? -4.145 16.297 -9.906 1 98.38 537 LEU B N 1
ATOM 9998 C CA . LEU B 1 537 ? -4.73 17.562 -10.344 1 98.38 537 LEU B CA 1
ATOM 9999 C C . LEU B 1 537 ? -3.693 18.688 -10.305 1 98.38 537 LEU B C 1
ATOM 10001 O O . LEU B 1 537 ? -3.553 19.438 -11.273 1 98.38 537 LEU B O 1
ATOM 10005 N N . PHE B 1 538 ? -2.982 18.875 -9.188 1 98.81 538 PHE B N 1
ATOM 10006 C CA . PHE B 1 538 ? -1.877 19.812 -9.023 1 98.81 538 PHE B CA 1
ATOM 10007 C C . PHE B 1 538 ? -0.756 19.188 -8.203 1 98.81 538 PHE B C 1
ATOM 10009 O O . PHE B 1 538 ? -1.003 18.625 -7.133 1 98.81 538 PHE B O 1
ATOM 10016 N N . PRO B 1 539 ? 0.476 19.281 -8.672 1 98.81 539 PRO B N 1
ATOM 10017 C CA . PRO B 1 539 ? 1.586 18.656 -7.957 1 98.81 539 PRO B CA 1
ATOM 10018 C C . PRO B 1 539 ? 2.057 19.469 -6.762 1 98.81 539 PRO B C 1
ATOM 10020 O O . PRO B 1 539 ? 1.733 20.656 -6.652 1 98.81 539 PRO B O 1
ATOM 10023 N N . PHE B 1 540 ? 2.814 18.859 -5.887 1 98.88 540 PHE B N 1
ATOM 10024 C CA . PHE B 1 540 ? 3.48 19.5 -4.766 1 98.88 540 PHE B CA 1
ATOM 10025 C C . PHE B 1 540 ? 4.395 20.609 -5.246 1 98.88 540 PHE B C 1
ATOM 10027 O O . PHE B 1 540 ? 5.145 20.438 -6.215 1 98.88 540 PHE B O 1
ATOM 10034 N N . GLY B 1 541 ? 4.266 21.734 -4.676 1 98.94 541 GLY B N 1
ATOM 10035 C CA . GLY B 1 541 ? 5.121 22.875 -5.004 1 98.94 541 GLY B CA 1
ATOM 10036 C C . GLY B 1 541 ? 4.609 23.688 -6.176 1 98.94 541 GLY B C 1
ATOM 10037 O O . GLY B 1 541 ? 5.27 24.625 -6.617 1 98.94 541 GLY B O 1
ATOM 10038 N N . PHE B 1 542 ? 3.426 23.406 -6.645 1 98.88 542 PHE B N 1
ATOM 10039 C CA . PHE B 1 542 ? 2.879 24.062 -7.824 1 98.88 542 PHE B CA 1
ATOM 10040 C C . PHE B 1 542 ? 2.264 25.406 -7.461 1 98.88 542 PHE B C 1
ATOM 10042 O O . PHE B 1 542 ? 1.63 25.547 -6.41 1 98.88 542 PHE B O 1
ATOM 10049 N N . GLY B 1 543 ? 2.314 26.344 -8.312 1 98.88 543 GLY B N 1
ATOM 10050 C CA . GLY B 1 543 ? 1.696 27.656 -8.25 1 98.88 543 GLY B CA 1
ATOM 10051 C C . GLY B 1 543 ? 2.158 28.594 -9.352 1 98.88 543 GLY B C 1
ATOM 10052 O O . GLY B 1 543 ? 3.355 28.672 -9.641 1 98.88 543 GLY B O 1
ATOM 10053 N N . LEU B 1 544 ? 1.246 29.219 -9.945 1 98.69 544 LEU B N 1
ATOM 10054 C CA . LEU B 1 544 ? 1.547 30.125 -11.055 1 98.69 544 LEU B CA 1
ATOM 10055 C C . LEU B 1 544 ? 1.835 31.531 -10.547 1 98.69 544 LEU B C 1
ATOM 10057 O O . LEU B 1 544 ? 1.709 31.812 -9.352 1 98.69 544 LEU B O 1
ATOM 10061 N N . SER B 1 545 ? 2.314 32.375 -11.406 1 98.44 545 SER B N 1
ATOM 10062 C CA . SER B 1 545 ? 2.623 33.781 -11.18 1 98.44 545 SER B CA 1
ATOM 10063 C C . SER B 1 545 ? 2.176 34.656 -12.359 1 98.44 545 SER B C 1
ATOM 10065 O O . SER B 1 545 ? 1.815 34.125 -13.414 1 98.44 545 SER B O 1
ATOM 10067 N N . TYR B 1 546 ? 2.098 35.938 -12.211 1 98.5 546 TYR B N 1
ATOM 10068 C CA . TYR B 1 546 ? 1.788 36.875 -13.305 1 98.5 546 TYR B CA 1
ATOM 10069 C C . TYR B 1 546 ? 3.045 37.219 -14.094 1 98.5 546 TYR B C 1
ATOM 10071 O O . TYR B 1 546 ? 2.996 38.031 -15.016 1 98.5 546 TYR B O 1
ATOM 10079 N N . THR B 1 547 ? 4.137 36.625 -13.688 1 98 547 THR B N 1
ATOM 10080 C CA . THR B 1 547 ? 5.395 36.75 -14.406 1 98 547 THR B CA 1
ATOM 10081 C C . THR B 1 547 ? 6.039 35.375 -14.633 1 98 547 THR B C 1
ATOM 10083 O O . THR B 1 547 ? 5.418 34.344 -14.375 1 98 547 THR B O 1
ATOM 10086 N N . GLU B 1 548 ? 7.184 35.375 -15.312 1 97.94 548 GLU B N 1
ATOM 10087 C CA . GLU B 1 548 ? 7.879 34.156 -15.656 1 97.94 548 GLU B CA 1
ATOM 10088 C C . GLU B 1 548 ? 9.328 34.188 -15.172 1 97.94 548 GLU B C 1
ATOM 10090 O O . GLU B 1 548 ? 9.984 35.219 -15.219 1 97.94 548 GLU B O 1
ATOM 10095 N N . PHE B 1 549 ? 9.758 33.094 -14.773 1 98.75 549 PHE B N 1
ATOM 10096 C CA . PHE B 1 549 ? 11.117 33 -14.25 1 98.75 549 PHE B CA 1
ATOM 10097 C C . PHE B 1 549 ? 11.93 31.969 -15.016 1 98.75 549 PHE B C 1
ATOM 10099 O O . PHE B 1 549 ? 11.414 30.906 -15.359 1 98.75 549 PHE B O 1
ATOM 10106 N N . ALA B 1 550 ? 13.125 32.25 -15.32 1 98.69 550 ALA B N 1
ATOM 10107 C CA . ALA B 1 550 ? 14.062 31.312 -15.945 1 98.69 550 ALA B CA 1
ATOM 10108 C C . ALA B 1 550 ? 15.117 30.844 -14.953 1 98.69 550 ALA B C 1
ATOM 10110 O O . ALA B 1 550 ? 15.594 31.625 -14.125 1 98.69 550 ALA B O 1
ATOM 10111 N N . TYR B 1 551 ? 15.406 29.594 -14.938 1 98.69 551 TYR B N 1
ATOM 10112 C CA . TYR B 1 551 ? 16.453 28.984 -14.133 1 98.69 551 TYR B CA 1
ATOM 10113 C C . TYR B 1 551 ? 17.672 28.656 -14.984 1 98.69 551 TYR B C 1
ATOM 10115 O O . TYR B 1 551 ? 17.562 28 -16.016 1 98.69 551 TYR B O 1
ATOM 10123 N N . THR B 1 552 ? 18.781 29.109 -14.609 1 98.12 552 THR B N 1
ATOM 10124 C CA . THR B 1 552 ? 20.016 28.828 -15.344 1 98.12 552 THR B CA 1
ATOM 10125 C C . THR B 1 552 ? 21.203 28.719 -14.391 1 98.12 552 THR B C 1
ATOM 10127 O O . THR B 1 552 ? 21.062 28.969 -13.195 1 98.12 552 THR B O 1
ATOM 10130 N N . GLY B 1 553 ? 22.312 28.25 -14.828 1 96.5 553 GLY B N 1
ATOM 10131 C CA . GLY B 1 553 ? 23.594 28.359 -14.164 1 96.5 553 GLY B CA 1
ATOM 10132 C C . GLY B 1 553 ? 23.703 27.516 -12.906 1 96.5 553 GLY B C 1
ATOM 10133 O O . GLY B 1 553 ? 24.203 27.969 -11.883 1 96.5 553 GLY B O 1
ATOM 10134 N N . MET B 1 554 ? 23.188 26.312 -12.922 1 97.69 554 MET B N 1
ATOM 10135 C CA . MET B 1 554 ? 23.312 25.469 -11.75 1 97.69 554 MET B CA 1
ATOM 10136 C C . MET B 1 554 ? 24.75 25 -11.555 1 97.69 554 MET B C 1
ATOM 10138 O O . MET B 1 554 ? 25.375 24.516 -12.5 1 97.69 554 MET B O 1
ATOM 10142 N N . LYS B 1 555 ? 25.266 25.297 -10.391 1 98.12 555 LYS B N 1
ATOM 10143 C CA . LYS B 1 555 ? 26.625 24.891 -10.016 1 98.12 555 LYS B CA 1
ATOM 10144 C C . LYS B 1 555 ? 26.625 24.156 -8.68 1 98.12 555 LYS B C 1
ATOM 10146 O O . LYS B 1 555 ? 25.891 24.531 -7.762 1 98.12 555 LYS B O 1
ATOM 10151 N N . VAL B 1 556 ? 27.391 23.141 -8.648 1 98.06 556 VAL B N 1
ATOM 10152 C CA . VAL B 1 556 ? 27.641 22.438 -7.395 1 98.06 556 VAL B CA 1
ATOM 10153 C C . VAL B 1 556 ? 29.078 22.656 -6.945 1 98.06 556 VAL B C 1
ATOM 10155 O O . VAL B 1 556 ? 29.969 22.828 -7.777 1 98.06 556 VAL B O 1
ATOM 10158 N N . SER B 1 557 ? 29.328 22.688 -5.691 1 97.38 557 SER B N 1
ATOM 10159 C CA . SER B 1 557 ? 30.641 23.016 -5.156 1 97.38 557 SER B CA 1
ATOM 10160 C C . SER B 1 557 ? 31.656 21.922 -5.504 1 97.38 557 SER B C 1
ATOM 10162 O O . SER B 1 557 ? 32.844 22.188 -5.586 1 97.38 557 SER B O 1
ATOM 10164 N N . ALA B 1 558 ? 31.125 20.688 -5.648 1 95.81 558 ALA B N 1
ATOM 10165 C CA . ALA B 1 558 ? 32 19.578 -6.004 1 95.81 558 ALA B CA 1
ATOM 10166 C C . ALA B 1 558 ? 31.234 18.469 -6.695 1 95.81 558 ALA B C 1
ATOM 10168 O O . ALA B 1 558 ? 30.094 18.188 -6.344 1 95.81 558 ALA B O 1
ATOM 10169 N N . GLY B 1 559 ? 31.906 17.859 -7.652 1 95.19 559 GLY B N 1
ATOM 10170 C CA . GLY B 1 559 ? 31.312 16.719 -8.312 1 95.19 559 GLY B CA 1
ATOM 10171 C C . GLY B 1 559 ? 31.328 15.461 -7.457 1 95.19 559 GLY B C 1
ATOM 10172 O O . GLY B 1 559 ? 30.531 14.539 -7.68 1 95.19 559 GLY B O 1
ATOM 10173 N N . GLU B 1 560 ? 32.25 15.391 -6.645 1 96.75 560 GLU B N 1
ATOM 10174 C CA . GLU B 1 560 ? 32.375 14.336 -5.641 1 96.75 560 GLU B CA 1
ATOM 10175 C C . GLU B 1 560 ? 32.594 14.922 -4.246 1 96.75 560 GLU B C 1
ATOM 10177 O O . GLU B 1 560 ? 33.438 15.781 -4.043 1 96.75 560 GLU B O 1
ATOM 10182 N N . VAL B 1 561 ? 31.719 14.531 -3.344 1 95.69 561 VAL B N 1
ATOM 10183 C CA . VAL B 1 561 ? 31.781 15.109 -2.006 1 95.69 561 VAL B CA 1
ATOM 10184 C C . VAL B 1 561 ? 31.656 14.008 -0.96 1 95.69 561 VAL B C 1
ATOM 10186 O O . VAL B 1 561 ? 31.016 12.977 -1.212 1 95.69 561 VAL B O 1
ATOM 10189 N N . SER B 1 562 ? 32.312 14.281 0.148 1 95.75 562 SER B N 1
ATOM 10190 C CA . SER B 1 562 ? 32.062 13.414 1.295 1 95.75 562 SER B CA 1
ATOM 10191 C C . SER B 1 562 ? 30.734 13.734 1.941 1 95.75 562 SER B C 1
ATOM 10193 O O . SER B 1 562 ? 30.344 14.898 2.043 1 95.75 562 SER B O 1
ATOM 10195 N N . ALA B 1 563 ? 30.094 12.703 2.418 1 92.12 563 ALA B N 1
ATOM 10196 C CA . ALA B 1 563 ? 28.797 12.875 3.068 1 92.12 563 ALA B CA 1
ATOM 10197 C C . ALA B 1 563 ? 28.906 13.867 4.223 1 92.12 563 ALA B C 1
ATOM 10199 O O . ALA B 1 563 ? 27.922 14.547 4.559 1 92.12 563 ALA B O 1
ATOM 10200 N N . ASP B 1 564 ? 30 13.922 4.746 1 91 564 ASP B N 1
ATOM 10201 C CA . ASP B 1 564 ? 30.188 14.766 5.926 1 91 564 ASP B CA 1
ATOM 10202 C C . ASP B 1 564 ? 30.562 16.188 5.531 1 91 564 ASP B C 1
ATOM 10204 O O . ASP B 1 564 ? 30.547 17.094 6.367 1 91 564 ASP B O 1
ATOM 10208 N N . ASP B 1 565 ? 30.859 16.172 4.199 1 89 565 ASP B N 1
ATOM 10209 C CA . ASP B 1 565 ? 31.203 17.5 3.703 1 89 565 ASP B CA 1
ATOM 10210 C C . ASP B 1 565 ? 29.984 18.188 3.078 1 89 565 ASP B C 1
ATOM 10212 O O . ASP B 1 565 ? 29.094 17.516 2.537 1 89 565 ASP B O 1
ATOM 10216 N N . GLY B 1 566 ? 29.484 19.203 3.572 1 90.62 566 GLY B N 1
ATOM 10217 C CA . GLY B 1 566 ? 28.391 19.969 2.988 1 90.62 566 GLY B CA 1
ATOM 10218 C C . GLY B 1 566 ? 28.562 20.219 1.504 1 90.62 566 GLY B C 1
ATOM 10219 O O . GLY B 1 566 ? 29.688 20.234 1.001 1 90.62 566 GLY B O 1
ATOM 10220 N N . LEU B 1 567 ? 27.5 20.047 0.678 1 97.44 567 LEU B N 1
ATOM 10221 C CA . LEU B 1 567 ? 27.484 20.391 -0.74 1 97.44 567 LEU B CA 1
ATOM 10222 C C . LEU B 1 567 ? 26.75 21.703 -0.975 1 97.44 567 LEU B C 1
ATOM 10224 O O . LEU B 1 567 ? 25.609 21.859 -0.539 1 97.44 567 LEU B O 1
ATOM 10228 N N . VAL B 1 568 ? 27.422 22.594 -1.579 1 98.38 568 VAL B N 1
ATOM 10229 C CA . VAL B 1 568 ? 26.797 23.859 -1.897 1 98.38 568 VAL B CA 1
ATOM 10230 C C . VAL B 1 568 ? 26.266 23.844 -3.332 1 98.38 568 VAL B C 1
ATOM 10232 O O . VAL B 1 568 ? 26.969 23.391 -4.246 1 98.38 568 VAL B O 1
ATOM 10235 N N . VAL B 1 569 ? 25.062 24.172 -3.545 1 98.75 569 VAL B N 1
ATOM 10236 C CA . VAL B 1 569 ? 24.422 24.266 -4.852 1 98.75 569 VAL B CA 1
ATOM 10237 C C . VAL B 1 569 ? 23.984 25.703 -5.113 1 98.75 569 VAL B C 1
ATOM 10239 O O . VAL B 1 569 ? 23.344 26.344 -4.262 1 98.75 569 VAL B O 1
ATOM 10242 N N . GLU B 1 570 ? 24.344 26.266 -6.234 1 98.69 570 GLU B N 1
ATOM 10243 C CA . GLU B 1 570 ? 23.938 27.609 -6.637 1 98.69 570 GLU B CA 1
ATOM 10244 C C . GLU B 1 570 ? 23.156 27.578 -7.953 1 98.69 570 GLU B C 1
ATOM 10246 O O . GLU B 1 570 ? 23.5 26.812 -8.859 1 98.69 570 GLU B O 1
ATOM 10251 N N . VAL B 1 571 ? 22.141 28.328 -7.992 1 98.62 571 VAL B N 1
ATOM 10252 C CA . VAL B 1 571 ? 21.328 28.438 -9.188 1 98.62 571 VAL B CA 1
ATOM 10253 C C . VAL B 1 571 ? 20.969 29.891 -9.453 1 98.62 571 VAL B C 1
ATOM 10255 O O . VAL B 1 571 ? 20.672 30.641 -8.516 1 98.62 571 VAL B O 1
ATOM 10258 N N . SER B 1 572 ? 21.016 30.281 -10.711 1 98.62 572 SER B N 1
ATOM 10259 C CA . SER B 1 572 ? 20.578 31.609 -11.094 1 98.62 572 SER B CA 1
ATOM 10260 C C . SER B 1 572 ? 19.109 31.625 -11.492 1 98.62 572 SER B C 1
ATOM 10262 O O . SER B 1 572 ? 18.656 30.766 -12.258 1 98.62 572 SER B O 1
ATOM 10264 N N . VAL B 1 573 ? 18.375 32.562 -10.922 1 98.75 573 VAL B N 1
ATOM 10265 C CA . VAL B 1 573 ? 16.969 32.719 -11.273 1 98.75 573 VAL B CA 1
ATOM 10266 C C . VAL B 1 573 ? 16.75 34.156 -11.789 1 98.75 573 VAL B C 1
ATOM 10268 O O . VAL B 1 573 ? 17.141 35.125 -11.141 1 98.75 573 VAL B O 1
ATOM 10271 N N . LYS B 1 574 ? 16.109 34.25 -12.945 1 98.75 574 LYS B N 1
ATOM 10272 C CA . LYS B 1 574 ? 15.852 35.531 -13.578 1 98.75 574 LYS B CA 1
ATOM 10273 C C . LYS B 1 574 ? 14.367 35.719 -13.875 1 98.75 574 LYS B C 1
ATOM 10275 O O . LYS B 1 574 ? 13.703 34.812 -14.352 1 98.75 574 LYS B O 1
ATOM 10280 N N . ASN B 1 575 ? 13.828 36.875 -13.492 1 98.81 575 ASN B N 1
ATOM 10281 C CA . ASN B 1 575 ? 12.484 37.25 -13.938 1 98.81 575 ASN B CA 1
ATOM 10282 C C . ASN B 1 575 ? 12.477 37.688 -15.398 1 98.81 575 ASN B C 1
ATOM 10284 O O . ASN B 1 575 ? 12.945 38.781 -15.727 1 98.81 575 ASN B O 1
ATOM 10288 N N . VAL B 1 576 ? 11.953 36.875 -16.219 1 98.62 576 VAL B N 1
ATOM 10289 C CA . VAL B 1 576 ? 11.984 37.156 -17.641 1 98.62 576 VAL B CA 1
ATOM 10290 C C . VAL B 1 576 ? 10.633 37.688 -18.094 1 98.62 576 VAL B C 1
ATOM 10292 O O . VAL B 1 576 ? 10.383 37.844 -19.297 1 98.62 576 VAL B O 1
ATOM 10295 N N . GLY B 1 577 ? 9.797 37.906 -17.141 1 97.88 577 GLY B N 1
ATOM 10296 C CA . GLY B 1 577 ? 8.492 38.469 -17.453 1 97.88 577 GLY B CA 1
ATOM 10297 C C . GLY B 1 577 ? 8.453 40 -17.297 1 97.88 577 GLY B C 1
ATOM 10298 O O . GLY B 1 577 ? 9.5 40.656 -17.297 1 97.88 577 GLY B O 1
ATOM 10299 N N . LYS B 1 578 ? 7.25 40.562 -17.234 1 96.19 578 LYS B N 1
ATOM 10300 C CA . LYS B 1 578 ? 7.066 42.031 -17.328 1 96.19 578 LYS B CA 1
ATOM 10301 C C . LYS B 1 578 ? 6.637 42.594 -15.984 1 96.19 578 LYS B C 1
ATOM 10303 O O . LYS B 1 578 ? 6.543 43.812 -15.828 1 96.19 578 LYS B O 1
ATOM 10308 N N . ARG B 1 579 ? 6.426 41.75 -15.016 1 97.44 579 ARG B N 1
ATOM 10309 C CA . ARG B 1 579 ? 5.988 42.188 -13.695 1 97.44 579 ARG B CA 1
ATOM 10310 C C . ARG B 1 579 ? 6.93 41.688 -12.609 1 97.44 579 ARG B C 1
ATOM 10312 O O . ARG B 1 579 ? 7.598 40.656 -12.781 1 97.44 579 ARG B O 1
ATOM 10319 N N . ALA B 1 580 ? 6.988 42.469 -11.547 1 98.12 580 ALA B N 1
ATOM 10320 C CA . ALA B 1 580 ? 7.715 41.969 -10.391 1 98.12 580 ALA B CA 1
ATOM 10321 C C . ALA B 1 580 ? 6.996 40.781 -9.766 1 98.12 580 ALA B C 1
ATOM 10323 O O . ALA B 1 580 ? 5.77 40.656 -9.852 1 98.12 580 ALA B O 1
ATOM 10324 N N . GLY B 1 581 ? 7.719 39.906 -9.227 1 98.06 581 GLY B N 1
ATOM 10325 C CA . GLY B 1 581 ? 7.141 38.75 -8.586 1 98.06 581 GLY B CA 1
ATOM 10326 C C . GLY B 1 581 ? 8.133 38 -7.715 1 98.06 581 GLY B C 1
ATOM 10327 O O . GLY B 1 581 ? 9.305 38.344 -7.648 1 98.06 581 GLY B O 1
ATOM 10328 N N . LYS B 1 582 ? 7.641 37.094 -7.004 1 98.69 582 LYS B N 1
ATOM 10329 C CA . LYS B 1 582 ? 8.461 36.188 -6.184 1 98.69 582 LYS B CA 1
ATOM 10330 C C . LYS B 1 582 ? 8.406 34.75 -6.691 1 98.69 582 LYS B C 1
ATOM 10332 O O . LYS B 1 582 ? 7.355 34.312 -7.152 1 98.69 582 LYS B O 1
ATOM 10337 N N . GLU B 1 583 ? 9.578 34.125 -6.641 1 98.62 583 GLU B N 1
ATOM 10338 C CA . GLU B 1 583 ? 9.703 32.719 -7.055 1 98.62 583 GLU B CA 1
ATOM 10339 C C . GLU B 1 583 ? 10.234 31.844 -5.914 1 98.62 583 GLU B C 1
ATOM 10341 O O . GLU B 1 583 ? 11.094 32.281 -5.145 1 98.62 583 GLU B O 1
ATOM 10346 N N . VAL B 1 584 ? 9.633 30.672 -5.738 1 98.88 584 VAL B N 1
ATOM 10347 C CA . VAL B 1 584 ? 10.172 29.672 -4.82 1 98.88 584 VAL B CA 1
ATOM 10348 C C . VAL B 1 584 ? 11.016 28.656 -5.594 1 98.88 584 VAL B C 1
ATOM 10350 O O . VAL B 1 584 ? 10.492 27.859 -6.371 1 98.88 584 VAL B O 1
ATOM 10353 N N . VAL B 1 585 ? 12.305 28.703 -5.395 1 98.88 585 VAL B N 1
ATOM 10354 C CA . VAL B 1 585 ? 13.211 27.719 -5.969 1 98.88 585 VAL B CA 1
ATOM 10355 C C . VAL B 1 585 ? 13.25 26.484 -5.082 1 98.88 585 VAL B C 1
ATOM 10357 O O . VAL B 1 585 ? 13.555 26.562 -3.889 1 98.88 585 VAL B O 1
ATOM 10360 N N . GLN B 1 586 ? 12.875 25.328 -5.637 1 98.94 586 GLN B N 1
ATOM 10361 C CA . GLN B 1 586 ? 12.797 24.062 -4.895 1 98.94 586 GLN B CA 1
ATOM 10362 C C . GLN B 1 586 ? 13.922 23.125 -5.301 1 98.94 586 GLN B C 1
ATOM 10364 O O . GLN B 1 586 ? 14.18 22.922 -6.492 1 98.94 586 GLN B O 1
ATOM 10369 N N . LEU B 1 587 ? 14.617 22.562 -4.359 1 98.94 587 LEU B N 1
ATOM 10370 C CA . LEU B 1 587 ? 15.703 21.609 -4.613 1 98.94 587 LEU B CA 1
ATOM 10371 C C . LEU B 1 587 ? 15.352 20.234 -4.07 1 98.94 587 LEU B C 1
ATOM 10373 O O . LEU B 1 587 ? 15.008 20.094 -2.895 1 98.94 587 LEU B O 1
ATOM 10377 N N . TYR B 1 588 ? 15.406 19.266 -4.918 1 98.88 588 TYR B N 1
ATOM 10378 C CA . TYR B 1 588 ? 15.172 17.875 -4.578 1 98.88 588 TYR B CA 1
ATOM 10379 C C . TYR B 1 588 ? 16.438 17.047 -4.758 1 98.88 588 TYR B C 1
ATOM 10381 O O . TYR B 1 588 ? 17.312 17.406 -5.551 1 98.88 588 TYR B O 1
ATOM 10389 N N . VAL B 1 589 ? 16.516 15.984 -4.004 1 98.81 589 VAL B N 1
ATOM 10390 C CA . VAL B 1 589 ? 17.625 15.039 -4.117 1 98.81 589 VAL B CA 1
ATOM 10391 C C . VAL B 1 589 ? 17.078 13.656 -4.477 1 98.81 589 VAL B C 1
ATOM 10393 O O . VAL B 1 589 ? 16.094 13.195 -3.902 1 98.81 589 VAL B O 1
ATOM 10396 N N . ARG B 1 590 ? 17.656 13.055 -5.43 1 98.44 590 ARG B N 1
ATOM 10397 C CA . ARG B 1 590 ? 17.328 11.703 -5.863 1 98.44 590 ARG B CA 1
ATOM 10398 C C . ARG B 1 590 ? 18.531 10.773 -5.75 1 98.44 590 ARG B C 1
ATOM 10400 O O . ARG B 1 590 ? 19.625 11.109 -6.219 1 98.44 590 ARG B O 1
ATOM 10407 N N . ASP B 1 591 ? 18.391 9.695 -5.035 1 97.38 591 ASP B N 1
ATOM 10408 C CA . ASP B 1 591 ? 19.375 8.633 -5.07 1 97.38 591 ASP B CA 1
ATOM 10409 C C . ASP B 1 591 ? 19.266 7.809 -6.352 1 97.38 591 ASP B C 1
ATOM 10411 O O . ASP B 1 591 ? 18.281 7.078 -6.535 1 97.38 591 ASP B O 1
ATOM 10415 N N . VAL B 1 592 ? 20.234 7.906 -7.25 1 95.81 592 VAL B N 1
ATOM 10416 C CA . VAL B 1 592 ? 20.172 7.305 -8.578 1 95.81 592 VAL B CA 1
ATOM 10417 C C . VAL B 1 592 ? 20.062 5.785 -8.453 1 95.81 592 VAL B C 1
ATOM 10419 O O . VAL B 1 592 ? 19.297 5.148 -9.188 1 95.81 592 VAL B O 1
ATOM 10422 N N . GLU B 1 593 ? 20.844 5.152 -7.594 1 91.31 593 GLU B N 1
ATOM 10423 C CA . GLU B 1 593 ? 20.797 3.729 -7.273 1 91.31 593 GLU B CA 1
ATOM 10424 C C . GLU B 1 593 ? 20.828 3.5 -5.766 1 91.31 593 GLU B C 1
ATOM 10426 O O . GLU B 1 593 ? 21.766 3.945 -5.09 1 91.31 593 GLU B O 1
ATOM 10431 N N . SER B 1 594 ? 19.734 2.889 -5.316 1 92.19 594 SER B N 1
ATOM 10432 C CA . SER B 1 594 ? 19.641 2.664 -3.879 1 92.19 594 SER B CA 1
ATOM 10433 C C . SER B 1 594 ? 19.469 1.182 -3.562 1 92.19 594 SER B C 1
ATOM 10435 O O . SER B 1 594 ? 18.812 0.453 -4.309 1 92.19 594 SER B O 1
ATOM 10437 N N . SER B 1 595 ? 20.062 0.752 -2.43 1 90.56 595 SER B N 1
ATOM 10438 C CA . SER B 1 595 ? 19.922 -0.623 -1.964 1 90.56 595 SER B CA 1
ATOM 10439 C C . SER B 1 595 ? 18.641 -0.796 -1.154 1 90.56 595 SER B C 1
ATOM 10441 O O . SER B 1 595 ? 18.266 -1.919 -0.811 1 90.56 595 SER B O 1
ATOM 10443 N N . VAL B 1 596 ? 18.016 0.311 -0.83 1 93.75 596 VAL B N 1
ATOM 10444 C CA . VAL B 1 596 ? 16.781 0.284 -0.058 1 93.75 596 VAL B CA 1
ATOM 10445 C C . VAL B 1 596 ? 15.664 0.983 -0.839 1 93.75 596 VAL B C 1
ATOM 10447 O O . VAL B 1 596 ? 15.938 1.741 -1.772 1 93.75 596 VAL B O 1
ATOM 10450 N N . VAL B 1 597 ? 14.422 0.688 -0.454 1 94.88 597 VAL B N 1
ATOM 10451 C CA . VAL B 1 597 ? 13.258 1.36 -1.029 1 94.88 597 VAL B CA 1
ATOM 10452 C C . VAL B 1 597 ? 13.312 2.852 -0.708 1 94.88 597 VAL B C 1
ATOM 10454 O O . VAL B 1 597 ? 13.477 3.238 0.453 1 94.88 597 VAL B O 1
ATOM 10457 N N . ARG B 1 598 ? 13.219 3.697 -1.749 1 95.69 598 ARG B N 1
ATOM 10458 C CA . ARG B 1 598 ? 13.25 5.145 -1.576 1 95.69 598 ARG B CA 1
ATOM 10459 C C . ARG B 1 598 ? 12.273 5.832 -2.529 1 95.69 598 ARG B C 1
ATOM 10461 O O . ARG B 1 598 ? 11.977 5.309 -3.605 1 95.69 598 ARG B O 1
ATOM 10468 N N . PRO B 1 599 ? 11.758 7 -2.141 1 97.56 599 PRO B N 1
ATOM 10469 C CA . PRO B 1 599 ? 10.992 7.781 -3.119 1 97.56 599 PRO B CA 1
ATOM 10470 C C . PRO B 1 599 ? 11.852 8.258 -4.289 1 97.56 599 PRO B C 1
ATOM 10472 O O . PRO B 1 599 ? 13.078 8.328 -4.172 1 97.56 599 PRO B O 1
ATOM 10475 N N . GLU B 1 600 ? 11.25 8.586 -5.422 1 97.62 600 GLU B N 1
ATOM 10476 C CA . GLU B 1 600 ? 11.93 9.086 -6.613 1 97.62 600 GLU B CA 1
ATOM 10477 C C . GLU B 1 600 ? 12.805 10.289 -6.285 1 97.62 600 GLU B C 1
ATOM 10479 O O . GLU B 1 600 ? 13.883 10.453 -6.848 1 97.62 600 GLU B O 1
ATOM 10484 N N . LYS B 1 601 ? 12.312 11.172 -5.5 1 98.5 601 LYS B N 1
ATOM 10485 C CA . LYS B 1 601 ? 13.023 12.359 -5.047 1 98.5 601 LYS B CA 1
ATOM 10486 C C . LYS B 1 601 ? 12.43 12.891 -3.744 1 98.5 601 LYS B C 1
ATOM 10488 O O . LYS B 1 601 ? 11.297 12.562 -3.391 1 98.5 601 LYS B O 1
ATOM 10493 N N . GLU B 1 602 ? 13.227 13.695 -3.033 1 98.69 602 GLU B N 1
ATOM 10494 C CA . GLU B 1 602 ? 12.812 14.297 -1.769 1 98.69 602 GLU B CA 1
ATOM 10495 C C . GLU B 1 602 ? 13.227 15.758 -1.688 1 98.69 602 GLU B C 1
ATOM 10497 O O . GLU B 1 602 ? 14.344 16.109 -2.072 1 98.69 602 GLU B O 1
ATOM 10502 N N . LEU B 1 603 ? 12.305 16.609 -1.262 1 98.94 603 LEU B N 1
ATOM 10503 C CA . LEU B 1 603 ? 12.633 18.016 -1.047 1 98.94 603 LEU B CA 1
ATOM 10504 C C . LEU B 1 603 ? 13.711 18.156 0.028 1 98.94 603 LEU B C 1
ATOM 10506 O O . LEU B 1 603 ? 13.562 17.625 1.129 1 98.94 603 LEU B O 1
ATOM 10510 N N . LYS B 1 604 ? 14.812 18.875 -0.346 1 98.81 604 LYS B N 1
ATOM 10511 C CA . LYS B 1 604 ? 15.898 19.031 0.617 1 98.81 604 LYS B CA 1
ATOM 10512 C C . LYS B 1 604 ? 16.344 20.484 0.698 1 98.81 604 LYS B C 1
ATOM 10514 O O . LYS B 1 604 ? 17.312 20.812 1.403 1 98.81 604 LYS B O 1
ATOM 10519 N N . GLY B 1 605 ? 15.656 21.359 -0.02 1 98.75 605 GLY B N 1
ATOM 10520 C CA . GLY B 1 605 ? 15.945 22.797 0.024 1 98.75 605 GLY B CA 1
ATOM 10521 C C . GLY B 1 605 ? 14.883 23.641 -0.658 1 98.75 605 GLY B C 1
ATOM 10522 O O . GLY B 1 605 ? 14.227 23.172 -1.594 1 98.75 605 GLY B O 1
ATOM 10523 N N . PHE B 1 606 ? 14.734 24.844 -0.263 1 98.81 606 PHE B N 1
ATOM 10524 C CA . PHE B 1 606 ? 13.898 25.812 -0.944 1 98.81 606 PHE B CA 1
ATOM 10525 C C . PHE B 1 606 ? 14.297 27.234 -0.553 1 98.81 606 PHE B C 1
ATOM 10527 O O . PHE B 1 606 ? 14.859 27.453 0.522 1 98.81 606 PHE B O 1
ATOM 10534 N N . GLU B 1 607 ? 14.062 28.125 -1.433 1 98.69 607 GLU B N 1
ATOM 10535 C CA . GLU B 1 607 ? 14.305 29.547 -1.207 1 98.69 607 GLU B CA 1
ATOM 10536 C C . GLU B 1 607 ? 13.312 30.406 -1.992 1 98.69 607 GLU B C 1
ATOM 10538 O O . GLU B 1 607 ? 13.102 30.188 -3.188 1 98.69 607 GLU B O 1
ATOM 10543 N N . LYS B 1 608 ? 12.625 31.266 -1.329 1 98.38 608 LYS B N 1
ATOM 10544 C CA . LYS B 1 608 ? 11.75 32.219 -1.983 1 98.38 608 LYS B CA 1
ATOM 10545 C C . LYS B 1 608 ? 12.484 33.531 -2.273 1 98.38 608 LYS B C 1
ATOM 10547 O O . LYS B 1 608 ? 13.078 34.125 -1.372 1 98.38 608 LYS B O 1
ATOM 10552 N N . VAL B 1 609 ? 12.438 34.094 -3.545 1 98.38 609 VAL B N 1
ATOM 10553 C CA . VAL B 1 609 ? 13.211 35.281 -3.916 1 98.38 609 VAL B CA 1
ATOM 10554 C C . VAL B 1 609 ? 12.312 36.25 -4.672 1 98.38 609 VAL B C 1
ATOM 10556 O O . VAL B 1 609 ? 11.5 35.844 -5.508 1 98.38 609 VAL B O 1
ATOM 10559 N N . PHE B 1 610 ? 12.391 37.5 -4.312 1 98.56 610 PHE B N 1
ATOM 10560 C CA . PHE B 1 610 ? 11.727 38.562 -5.035 1 98.56 610 PHE B CA 1
ATOM 10561 C C . PHE B 1 610 ? 12.586 39.062 -6.188 1 98.56 610 PHE B C 1
ATOM 10563 O O . PHE B 1 610 ? 13.797 39.25 -6.023 1 98.56 610 PHE B O 1
ATOM 10570 N N . LEU B 1 611 ? 11.984 39.281 -7.363 1 98.75 611 LEU B N 1
ATOM 10571 C CA . LEU B 1 611 ? 12.719 39.719 -8.539 1 98.75 611 LEU B CA 1
ATOM 10572 C C . LEU B 1 611 ? 11.914 40.75 -9.328 1 98.75 611 LEU B C 1
ATOM 10574 O O . LEU B 1 611 ? 10.75 40.5 -9.648 1 98.75 611 LEU B O 1
ATOM 10578 N N . GLU B 1 612 ? 12.57 41.844 -9.641 1 98.5 612 GLU B N 1
ATOM 10579 C CA . GLU B 1 612 ? 12.023 42.781 -10.609 1 98.5 612 GLU B CA 1
ATOM 10580 C C . GLU B 1 612 ? 12.141 42.25 -12.031 1 98.5 612 GLU B C 1
ATOM 10582 O O . GLU B 1 612 ? 12.93 41.344 -12.289 1 98.5 612 GLU B O 1
ATOM 10587 N N . PRO B 1 613 ? 11.312 42.844 -12.945 1 98.38 613 PRO B N 1
ATOM 10588 C CA . PRO B 1 613 ? 11.5 42.406 -14.344 1 98.38 613 PRO B CA 1
ATOM 10589 C C . PRO B 1 613 ? 12.953 42.562 -14.797 1 98.38 613 PRO B C 1
ATOM 10591 O O . PRO B 1 613 ? 13.57 43.594 -14.617 1 98.38 613 PRO B O 1
ATOM 10594 N N . GLY B 1 614 ? 13.5 41.5 -15.266 1 98.38 614 GLY B N 1
ATOM 10595 C CA . GLY B 1 614 ? 14.859 41.5 -15.781 1 98.38 614 GLY B CA 1
ATOM 10596 C C . GLY B 1 614 ? 15.906 41.219 -14.719 1 98.38 614 GLY B C 1
ATOM 10597 O O . GLY B 1 614 ? 17.062 40.938 -15.039 1 98.38 614 GLY B O 1
ATOM 10598 N N . GLU B 1 615 ? 15.531 41.281 -13.477 1 98.75 615 GLU B N 1
ATOM 10599 C CA . GLU B 1 615 ? 16.469 41.062 -12.391 1 98.75 615 GLU B CA 1
ATOM 10600 C C . GLU B 1 615 ? 16.844 39.594 -12.258 1 98.75 615 GLU B C 1
ATOM 10602 O O . GLU B 1 615 ? 16.031 38.719 -12.5 1 98.75 615 GLU B O 1
ATOM 10607 N N . GLU B 1 616 ? 18.062 39.344 -12 1 98.56 616 GLU B N 1
ATOM 10608 C CA . GLU B 1 616 ? 18.594 38 -11.773 1 98.56 616 GLU B CA 1
ATOM 10609 C C . GLU B 1 616 ? 19.266 37.875 -10.406 1 98.56 616 GLU B C 1
ATOM 10611 O O . GLU B 1 616 ? 19.969 38.812 -9.984 1 98.56 616 GLU B O 1
ATOM 10616 N N . LYS B 1 617 ? 19.031 36.844 -9.68 1 98.5 617 LYS B N 1
ATOM 10617 C CA . LYS B 1 617 ? 19.656 36.562 -8.391 1 98.5 617 LYS B CA 1
ATOM 10618 C C . LYS B 1 617 ? 20.172 35.125 -8.336 1 98.5 617 LYS B C 1
ATOM 10620 O O . LYS B 1 617 ? 19.625 34.25 -9.016 1 98.5 617 LYS B O 1
ATOM 10625 N N . THR B 1 618 ? 21.188 34.906 -7.609 1 98.5 618 THR B N 1
ATOM 10626 C CA . THR B 1 618 ? 21.703 33.562 -7.352 1 98.5 618 THR B CA 1
ATOM 10627 C C . THR B 1 618 ? 21.172 33.031 -6.027 1 98.5 618 THR B C 1
ATOM 10629 O O . THR B 1 618 ? 21.312 33.688 -4.988 1 98.5 618 THR B O 1
ATOM 10632 N N . VAL B 1 619 ? 20.531 31.953 -6.105 1 98.38 619 VAL B N 1
ATOM 10633 C CA . VAL B 1 619 ? 20.062 31.25 -4.918 1 98.38 619 VAL B CA 1
ATOM 10634 C C . VAL B 1 619 ? 21.078 30.172 -4.516 1 98.38 619 VAL B C 1
ATOM 10636 O O . VAL B 1 619 ? 21.578 29.438 -5.367 1 98.38 619 VAL B O 1
ATOM 10639 N N . ARG B 1 620 ? 21.344 30.109 -3.24 1 98.25 620 ARG B N 1
ATOM 10640 C CA . ARG B 1 620 ? 22.344 29.172 -2.725 1 98.25 620 ARG B CA 1
ATOM 10641 C C . ARG B 1 620 ? 21.734 28.203 -1.721 1 98.25 620 ARG B C 1
ATOM 10643 O O . ARG B 1 620 ? 20.984 28.625 -0.828 1 98.25 620 ARG B O 1
ATOM 10650 N N . PHE B 1 621 ? 22.016 26.922 -1.888 1 98.25 621 PHE B N 1
ATOM 10651 C CA . PHE B 1 621 ? 21.625 25.875 -0.96 1 98.25 621 PHE B CA 1
ATOM 10652 C C . PHE B 1 621 ? 22.844 25.172 -0.379 1 98.25 621 PHE B C 1
ATOM 10654 O O . PHE B 1 621 ? 23.859 25.031 -1.056 1 98.25 621 PHE B O 1
ATOM 10661 N N . THR B 1 622 ? 22.766 24.812 0.808 1 97.69 622 THR B N 1
ATOM 10662 C CA . THR B 1 622 ? 23.75 23.922 1.426 1 97.69 622 THR B CA 1
ATOM 10663 C C . THR B 1 622 ? 23.109 22.594 1.822 1 97.69 622 THR B C 1
ATOM 10665 O O . THR B 1 622 ? 22.203 22.562 2.645 1 97.69 622 THR B O 1
ATOM 10668 N N . LEU B 1 623 ? 23.562 21.562 1.28 1 98 623 LEU B N 1
ATOM 10669 C CA . LEU B 1 623 ? 23.094 20.203 1.584 1 98 623 LEU B CA 1
ATOM 10670 C C . LEU B 1 623 ? 24.031 19.516 2.555 1 98 623 LEU B C 1
ATOM 10672 O O . LEU B 1 623 ? 25.219 19.328 2.254 1 98 623 LEU B O 1
ATOM 10676 N N . ASP B 1 624 ? 23.531 19.188 3.646 1 96.5 624 ASP B N 1
ATOM 10677 C CA . ASP B 1 624 ? 24.312 18.453 4.637 1 96.5 624 ASP B CA 1
ATOM 10678 C C . ASP B 1 624 ? 24.125 16.953 4.508 1 96.5 624 ASP B C 1
ATOM 10680 O O . ASP B 1 624 ? 23.5 16.484 3.549 1 96.5 624 ASP B O 1
ATOM 10684 N N . ARG B 1 625 ? 24.734 16.219 5.461 1 96.62 625 ARG B N 1
ATOM 10685 C CA . ARG B 1 625 ? 24.719 14.75 5.445 1 96.62 625 ARG B CA 1
ATOM 10686 C C . ARG B 1 625 ? 23.281 14.219 5.379 1 96.62 625 ARG B C 1
ATOM 10688 O O . ARG B 1 625 ? 23 13.258 4.66 1 96.62 625 ARG B O 1
ATOM 10695 N N . ARG B 1 626 ? 22.359 14.82 6.129 1 97 626 ARG B N 1
ATOM 10696 C CA . ARG B 1 626 ? 20.969 14.375 6.23 1 97 626 ARG B CA 1
ATOM 10697 C C . ARG B 1 626 ? 20.281 14.43 4.875 1 97 626 ARG B C 1
ATOM 10699 O O . ARG B 1 626 ? 19.359 13.648 4.602 1 97 626 ARG B O 1
ATOM 10706 N N . ALA B 1 627 ? 20.703 15.312 4.008 1 97.81 627 ALA B N 1
ATOM 10707 C CA . ALA B 1 627 ? 20.094 15.477 2.691 1 97.81 627 ALA B CA 1
ATOM 10708 C C . ALA B 1 627 ? 20.297 14.227 1.835 1 97.81 627 ALA B C 1
ATOM 10710 O O . ALA B 1 627 ? 19.531 13.992 0.889 1 97.81 627 ALA B O 1
ATOM 10711 N N . PHE B 1 628 ? 21.281 13.398 2.154 1 97.69 628 PHE B N 1
ATOM 10712 C CA . PHE B 1 628 ? 21.625 12.242 1.344 1 97.69 628 PHE B CA 1
ATOM 10713 C C . PHE B 1 628 ? 21.328 10.945 2.096 1 97.69 628 PHE B C 1
ATOM 10715 O O . PHE B 1 628 ? 21.5 9.852 1.558 1 97.69 628 PHE B O 1
ATOM 10722 N N . ALA B 1 629 ? 20.812 11.031 3.316 1 97.44 629 ALA B N 1
ATOM 10723 C CA . ALA B 1 629 ? 20.734 9.883 4.211 1 97.44 629 ALA B CA 1
ATOM 10724 C C . ALA B 1 629 ? 19.344 9.266 4.207 1 97.44 629 ALA B C 1
ATOM 10726 O O . ALA B 1 629 ? 18.375 9.922 3.84 1 97.44 629 ALA B O 1
ATOM 10727 N N . TYR B 1 630 ? 19.25 8.039 4.477 1 96.94 630 TYR B N 1
ATOM 10728 C CA . TYR B 1 630 ? 18.031 7.352 4.898 1 96.94 630 TYR B CA 1
ATOM 10729 C C . TYR B 1 630 ? 18.188 6.781 6.305 1 96.94 630 TYR B C 1
ATOM 10731 O O . TYR B 1 630 ? 19.312 6.605 6.789 1 96.94 630 TYR B O 1
ATOM 10739 N N . TYR B 1 631 ? 17.062 6.57 7 1 97.56 631 TYR B N 1
ATOM 10740 C CA . TYR B 1 631 ? 17.141 5.957 8.32 1 97.56 631 TYR B CA 1
ATOM 10741 C C . TYR B 1 631 ? 17.234 4.441 8.219 1 97.56 631 TYR B C 1
ATOM 10743 O O . TYR B 1 631 ? 16.406 3.801 7.562 1 97.56 631 TYR B O 1
ATOM 10751 N N . ALA B 1 632 ? 18.203 3.91 8.812 1 96 632 ALA B N 1
ATOM 10752 C CA . ALA B 1 632 ? 18.406 2.465 8.836 1 96 632 ALA B CA 1
ATOM 10753 C C . ALA B 1 632 ? 18.062 1.882 10.203 1 96 632 ALA B C 1
ATOM 10755 O O . ALA B 1 632 ? 18.859 1.934 11.133 1 96 632 ALA B O 1
ATOM 10756 N N . PRO B 1 633 ? 16.922 1.242 10.281 1 94 633 PRO B N 1
ATOM 10757 C CA . PRO B 1 633 ? 16.516 0.697 11.578 1 94 633 PRO B CA 1
ATOM 10758 C C . PRO B 1 633 ? 17.531 -0.279 12.156 1 94 633 PRO B C 1
ATOM 10760 O O . PRO B 1 633 ? 17.688 -0.361 13.383 1 94 633 PRO B O 1
ATOM 10763 N N . GLU B 1 634 ? 18.266 -0.98 11.328 1 90.44 634 GLU B N 1
ATOM 10764 C CA . GLU B 1 634 ? 19.203 -2.006 11.766 1 90.44 634 GLU B CA 1
ATOM 10765 C C . GLU B 1 634 ? 20.344 -1.396 12.586 1 90.44 634 GLU B C 1
ATOM 10767 O O . GLU B 1 634 ? 20.891 -2.049 13.477 1 90.44 634 GLU B O 1
ATOM 10772 N N . VAL B 1 635 ? 20.703 -0.171 12.258 1 92.75 635 VAL B N 1
ATOM 10773 C CA . VAL B 1 635 ? 21.766 0.475 13.016 1 92.75 635 VAL B CA 1
ATOM 10774 C C . VAL B 1 635 ? 21.188 1.599 13.867 1 92.75 635 VAL B C 1
ATOM 10776 O O . VAL B 1 635 ? 21.922 2.289 14.578 1 92.75 635 VAL B O 1
ATOM 10779 N N . GLN B 1 636 ? 19.859 1.786 13.844 1 94.25 636 GLN B N 1
ATOM 10780 C CA . GLN B 1 636 ? 19.141 2.793 14.609 1 94.25 636 GLN B CA 1
ATOM 10781 C C . GLN B 1 636 ? 19.75 4.176 14.43 1 94.25 636 GLN B C 1
ATOM 10783 O O . GLN B 1 636 ? 20 4.883 15.406 1 94.25 636 GLN B O 1
ATOM 10788 N N . ASP B 1 637 ? 20.047 4.484 13.195 1 95.62 637 ASP B N 1
ATOM 10789 C CA . ASP B 1 637 ? 20.656 5.777 12.875 1 95.62 637 ASP B CA 1
ATOM 10790 C C . ASP B 1 637 ? 20.5 6.094 11.391 1 95.62 637 ASP B C 1
ATOM 10792 O O . ASP B 1 637 ? 20 5.277 10.625 1 95.62 637 ASP B O 1
ATOM 10796 N N . TRP B 1 638 ? 20.859 7.258 11.023 1 96.88 638 TRP B N 1
ATOM 10797 C CA . TRP B 1 638 ? 20.875 7.699 9.633 1 96.88 638 TRP B CA 1
ATOM 10798 C C . TRP B 1 638 ? 22.141 7.25 8.93 1 96.88 638 TRP B C 1
ATOM 10800 O O . TRP B 1 638 ? 23.234 7.309 9.5 1 96.88 638 TRP B O 1
ATOM 10810 N N . VAL B 1 639 ? 21.984 6.762 7.68 1 96 639 VAL B N 1
ATOM 10811 C CA . VAL B 1 639 ? 23.094 6.234 6.898 1 96 639 VAL B CA 1
ATOM 10812 C C . VAL B 1 639 ? 23.078 6.844 5.496 1 96 639 VAL B C 1
ATOM 10814 O O . VAL B 1 639 ? 22 7.043 4.914 1 96 639 VAL B O 1
ATOM 10817 N N . VAL B 1 640 ? 24.25 7.223 5.008 1 96.44 640 VAL B N 1
ATOM 10818 C CA . VAL B 1 640 ? 24.406 7.664 3.625 1 96.44 640 VAL B CA 1
ATOM 10819 C C . VAL B 1 640 ? 25.016 6.547 2.791 1 96.44 640 VAL B C 1
ATOM 10821 O O . VAL B 1 640 ? 26.094 6.039 3.117 1 96.44 640 VAL B O 1
ATOM 10824 N N . GLU B 1 641 ? 24.297 6.07 1.81 1 92.5 641 GLU B N 1
ATOM 10825 C CA . GLU B 1 641 ? 24.859 5.141 0.841 1 92.5 641 GLU B CA 1
ATOM 10826 C C . GLU B 1 641 ? 25.734 5.863 -0.173 1 92.5 641 GLU B C 1
ATOM 10828 O O . GLU B 1 641 ? 25.312 6.852 -0.777 1 92.5 641 GLU B O 1
ATOM 10833 N N . GLU B 1 642 ? 26.953 5.406 -0.315 1 93.5 642 GLU B N 1
ATOM 10834 C CA . GLU B 1 642 ? 27.797 6.031 -1.321 1 93.5 642 GLU B CA 1
ATOM 10835 C C . GLU B 1 642 ? 27.266 5.789 -2.729 1 93.5 642 GLU B C 1
ATOM 10837 O O . GLU B 1 642 ? 26.609 4.77 -2.984 1 93.5 642 GLU B O 1
ATOM 10842 N N . GLY B 1 643 ? 27.469 6.75 -3.561 1 95.31 643 GLY B N 1
ATOM 10843 C CA . GLY B 1 643 ? 27.047 6.605 -4.945 1 95.31 643 GLY B CA 1
ATOM 10844 C C . GLY B 1 643 ? 26.641 7.918 -5.582 1 95.31 643 GLY B C 1
ATOM 10845 O O . GLY B 1 643 ? 26.969 8.992 -5.074 1 95.31 643 GLY B O 1
ATOM 10846 N N . GLU B 1 644 ? 26.062 7.719 -6.684 1 97.62 644 GLU B N 1
ATOM 10847 C CA . GLU B 1 644 ? 25.641 8.883 -7.453 1 97.62 644 GLU B CA 1
ATOM 10848 C C . GLU B 1 644 ? 24.266 9.383 -7 1 97.62 644 GLU B C 1
ATOM 10850 O O . GLU B 1 644 ? 23.344 8.586 -6.828 1 97.62 644 GLU B O 1
ATOM 10855 N N . PHE B 1 645 ? 24.172 10.617 -6.723 1 98.31 645 PHE B N 1
ATOM 10856 C CA . PHE B 1 645 ? 22.922 11.328 -6.461 1 98.31 645 PHE B CA 1
ATOM 10857 C C . PHE B 1 645 ? 22.656 12.375 -7.531 1 98.31 645 PHE B C 1
ATOM 10859 O O . PHE B 1 645 ? 23.594 12.898 -8.141 1 98.31 645 PHE B O 1
ATOM 10866 N N . GLU B 1 646 ? 21.484 12.586 -7.82 1 98.56 646 GLU B N 1
ATOM 10867 C CA . GLU B 1 646 ? 21.078 13.688 -8.695 1 98.56 646 GLU B CA 1
ATOM 10868 C C . GLU B 1 646 ? 20.438 14.82 -7.895 1 98.56 646 GLU B C 1
ATOM 10870 O O . GLU B 1 646 ? 19.531 14.594 -7.094 1 98.56 646 GLU B O 1
ATOM 10875 N N . ILE B 1 647 ? 20.969 15.992 -8.039 1 98.81 647 ILE B N 1
ATOM 10876 C CA . ILE B 1 647 ? 20.406 17.219 -7.484 1 98.81 647 ILE B CA 1
ATOM 10877 C C . ILE B 1 647 ? 19.453 17.844 -8.5 1 98.81 647 ILE B C 1
ATOM 10879 O O . ILE B 1 647 ? 19.859 18.188 -9.609 1 98.81 647 ILE B O 1
ATOM 10883 N N . LEU B 1 648 ? 18.203 17.953 -8.102 1 98.88 648 LEU B N 1
ATOM 10884 C CA . LEU B 1 648 ? 17.156 18.438 -8.992 1 98.88 648 LEU B CA 1
ATOM 10885 C C . LEU B 1 648 ? 16.609 19.766 -8.5 1 98.88 648 LEU B C 1
ATOM 10887 O O . LEU B 1 648 ? 16.266 19.922 -7.324 1 98.88 648 LEU B O 1
ATOM 10891 N N . VAL B 1 649 ? 16.578 20.75 -9.359 1 98.88 649 VAL B N 1
ATOM 10892 C CA . VAL B 1 649 ? 16.047 22.062 -9.016 1 98.88 649 VAL B CA 1
ATOM 10893 C C . VAL B 1 649 ? 14.875 22.406 -9.938 1 98.88 649 VAL B C 1
ATOM 10895 O O . VAL B 1 649 ? 14.969 22.25 -11.156 1 98.88 649 VAL B O 1
ATOM 10898 N N . GLY B 1 650 ? 13.781 22.75 -9.359 1 98.62 650 GLY B N 1
ATOM 10899 C CA . GLY B 1 650 ? 12.617 23.047 -10.18 1 98.62 650 GLY B CA 1
ATOM 10900 C C . GLY B 1 650 ? 11.617 23.953 -9.5 1 98.62 650 GLY B C 1
ATOM 10901 O O . GLY B 1 650 ? 11.906 24.516 -8.43 1 98.62 650 GLY B O 1
ATOM 10902 N N . ALA B 1 651 ? 10.484 24.234 -10.188 1 98.69 651 ALA B N 1
ATOM 10903 C CA . ALA B 1 651 ? 9.438 25.141 -9.727 1 98.69 651 ALA B CA 1
ATOM 10904 C C . ALA B 1 651 ? 8.32 24.375 -9.023 1 98.69 651 ALA B C 1
ATOM 10906 O O . ALA B 1 651 ? 7.469 24.984 -8.359 1 98.69 651 ALA B O 1
ATOM 10907 N N . SER B 1 652 ? 8.305 23.125 -9.141 1 98.81 652 SER B N 1
ATOM 10908 C CA . SER B 1 652 ? 7.469 22.156 -8.422 1 98.81 652 SER B CA 1
ATOM 10909 C C . SER B 1 652 ? 8.062 20.75 -8.477 1 98.81 652 SER B C 1
ATOM 10911 O O . SER B 1 652 ? 9.086 20.531 -9.133 1 98.81 652 SER B O 1
ATOM 10913 N N . SER B 1 653 ? 7.449 19.844 -7.773 1 98.81 653 SER B N 1
ATOM 10914 C CA . SER B 1 653 ? 7.949 18.469 -7.777 1 98.81 653 SER B CA 1
ATOM 10915 C C . SER B 1 653 ? 7.906 17.875 -9.18 1 98.81 653 SER B C 1
ATOM 10917 O O . SER B 1 653 ? 8.641 16.922 -9.477 1 98.81 653 SER B O 1
ATOM 10919 N N . ARG B 1 654 ? 7.094 18.453 -10.141 1 98.56 654 ARG B N 1
ATOM 10920 C CA . ARG B 1 654 ? 6.965 17.859 -11.469 1 98.56 654 ARG B CA 1
ATOM 10921 C C . ARG B 1 654 ? 7.457 18.828 -12.547 1 98.56 654 ARG B C 1
ATOM 10923 O O . ARG B 1 654 ? 7.254 18.594 -13.734 1 98.56 654 ARG B O 1
ATOM 10930 N N . ASP B 1 655 ? 7.992 19.922 -12.18 1 98.69 655 ASP B N 1
ATOM 10931 C CA . ASP B 1 655 ? 8.609 20.875 -13.086 1 98.69 655 ASP B CA 1
ATOM 10932 C C . ASP B 1 655 ? 10.086 21.078 -12.75 1 98.69 655 ASP B C 1
ATOM 10934 O O . ASP B 1 655 ? 10.477 22.156 -12.281 1 98.69 655 ASP B O 1
ATOM 10938 N N . ILE B 1 656 ? 10.883 20.078 -13.023 1 98.81 656 ILE B N 1
ATOM 10939 C CA . ILE B 1 656 ? 12.328 20.125 -12.805 1 98.81 656 ILE B CA 1
ATOM 10940 C C . ILE B 1 656 ? 13.008 20.797 -13.992 1 98.81 656 ILE B C 1
ATOM 10942 O O . ILE B 1 656 ? 12.82 20.406 -15.141 1 98.81 656 ILE B O 1
ATOM 10946 N N . ARG B 1 657 ? 13.797 21.734 -13.758 1 98.69 657 ARG B N 1
ATOM 10947 C CA . ARG B 1 657 ? 14.336 22.578 -14.82 1 98.69 657 ARG B CA 1
ATOM 10948 C C . ARG B 1 657 ? 15.844 22.375 -14.953 1 98.69 657 ARG B C 1
ATOM 10950 O O . ARG B 1 657 ? 16.406 22.547 -16.047 1 98.69 657 ARG B O 1
ATOM 10957 N N . LEU B 1 658 ? 16.484 22.156 -13.859 1 98.81 658 LEU B N 1
ATOM 10958 C CA . LEU B 1 658 ? 17.922 21.891 -13.859 1 98.81 658 LEU B CA 1
ATOM 10959 C C . LEU B 1 658 ? 18.25 20.625 -13.078 1 98.81 658 LEU B C 1
ATOM 10961 O O . LEU B 1 658 ? 17.531 20.266 -12.141 1 98.81 658 LEU B O 1
ATOM 10965 N N . SER B 1 659 ? 19.281 19.969 -13.391 1 98.5 659 SER B N 1
ATOM 10966 C CA . SER B 1 659 ? 19.75 18.781 -12.695 1 98.5 659 SER B CA 1
ATOM 10967 C C . SER B 1 659 ? 21.266 18.625 -12.812 1 98.5 659 SER B C 1
ATOM 10969 O O . SER B 1 659 ? 21.859 19.016 -13.82 1 98.5 659 SER B O 1
ATOM 10971 N N . GLU B 1 660 ? 21.859 18.172 -11.805 1 98.19 660 GLU B N 1
ATOM 10972 C CA . GLU B 1 660 ? 23.281 17.844 -11.766 1 98.19 660 GLU B CA 1
ATOM 10973 C C . GLU B 1 660 ? 23.516 16.547 -10.984 1 98.19 660 GLU B C 1
ATOM 10975 O O . GLU B 1 660 ? 22.844 16.281 -9.984 1 98.19 660 GLU B O 1
ATOM 10980 N N . ARG B 1 661 ? 24.5 15.758 -11.414 1 97.5 661 ARG B N 1
ATOM 10981 C CA . ARG B 1 661 ? 24.859 14.539 -10.703 1 97.5 661 ARG B CA 1
ATOM 10982 C C . ARG B 1 661 ? 26.078 14.75 -9.828 1 97.5 661 ARG B C 1
ATOM 10984 O O . ARG B 1 661 ? 27.016 15.469 -10.211 1 97.5 661 ARG B O 1
ATOM 10991 N N . VAL B 1 662 ? 25.984 14.219 -8.672 1 98.06 662 VAL B N 1
ATOM 10992 C CA . VAL B 1 662 ? 27.094 14.289 -7.723 1 98.06 662 VAL B CA 1
ATOM 10993 C C . VAL B 1 662 ? 27.359 12.906 -7.133 1 98.06 662 VAL B C 1
ATOM 10995 O O . VAL B 1 662 ? 26.422 12.156 -6.863 1 98.06 662 VAL B O 1
ATOM 10998 N N . THR B 1 663 ? 28.641 12.539 -7.004 1 98 663 THR B N 1
ATOM 10999 C CA . THR B 1 663 ? 29 11.32 -6.297 1 98 663 THR B CA 1
ATOM 11000 C C . THR B 1 663 ? 29.234 11.602 -4.812 1 98 663 THR B C 1
ATOM 11002 O O . THR B 1 663 ? 30.031 12.469 -4.457 1 98 663 THR B O 1
ATOM 11005 N N . VAL B 1 664 ? 28.5 10.992 -3.979 1 97.5 664 VAL B N 1
ATOM 11006 C CA . VAL B 1 664 ? 28.656 11.141 -2.535 1 97.5 664 VAL B CA 1
ATOM 11007 C C . VAL B 1 664 ? 29.422 9.945 -1.971 1 97.5 664 VAL B C 1
ATOM 11009 O O . VAL B 1 664 ? 29.031 8.797 -2.199 1 97.5 664 VAL B O 1
ATOM 11012 N N . ARG B 1 665 ? 30.484 10.234 -1.287 1 95.81 665 ARG B N 1
ATOM 11013 C CA . ARG B 1 665 ? 31.25 9.211 -0.584 1 95.81 665 ARG B CA 1
ATOM 11014 C C . ARG B 1 665 ? 30.828 9.117 0.879 1 95.81 665 ARG B C 1
ATOM 11016 O O . ARG B 1 665 ? 30.516 10.133 1.507 1 95.81 665 ARG B O 1
ATOM 11023 N N . SER B 1 666 ? 30.75 8.039 1.363 1 94 666 SER B N 1
ATOM 11024 C CA . SER B 1 666 ? 30.344 7.82 2.75 1 94 666 SER B CA 1
ATOM 11025 C C . SER B 1 666 ? 31.078 6.629 3.357 1 94 666 SER B C 1
ATOM 11027 O O . SER B 1 666 ? 31.406 5.668 2.654 1 94 666 SER B O 1
ATOM 11029 N N . ASN B 1 667 ? 31.344 6.777 4.656 1 88.19 667 ASN B N 1
ATOM 11030 C CA . ASN B 1 667 ? 31.938 5.668 5.391 1 88.19 667 ASN B CA 1
ATOM 11031 C C . ASN B 1 667 ? 30.906 4.902 6.195 1 88.19 667 ASN B C 1
ATOM 11033 O O . ASN B 1 667 ? 31.234 3.988 6.953 1 88.19 667 ASN B O 1
ATOM 11037 N N . ASP B 1 668 ? 29.734 5.277 5.953 1 90.25 668 ASP B N 1
ATOM 11038 C CA . ASP B 1 668 ? 28.688 4.566 6.684 1 90.25 668 ASP B CA 1
ATOM 11039 C C . ASP B 1 668 ? 28.578 3.115 6.227 1 90.25 668 ASP B C 1
ATOM 11041 O O . ASP B 1 668 ? 28.75 2.818 5.039 1 90.25 668 ASP B O 1
ATOM 11045 N N . ARG B 1 669 ? 28.438 2.188 7.223 1 81.69 669 ARG B N 1
ATOM 11046 C CA . ARG B 1 669 ? 28.297 0.772 6.902 1 81.69 669 ARG B CA 1
ATOM 11047 C C . ARG B 1 669 ? 27.094 0.167 7.617 1 81.69 669 ARG B C 1
ATOM 11049 O O . ARG B 1 669 ? 26.859 0.438 8.797 1 81.69 669 ARG B O 1
ATOM 11056 N N . VAL B 1 670 ? 26.328 -0.435 6.859 1 86.31 670 VAL B N 1
ATOM 11057 C CA . VAL B 1 670 ? 25.312 -1.3 7.449 1 86.31 670 VAL B CA 1
ATOM 11058 C C . VAL B 1 670 ? 25.891 -2.691 7.688 1 86.31 670 VAL B C 1
ATOM 11060 O O . VAL B 1 670 ? 26.578 -3.238 6.824 1 86.31 670 VAL B O 1
ATOM 11063 N N . PRO B 1 671 ? 25.656 -3.207 8.859 1 84.75 671 PRO B N 1
ATOM 11064 C CA . PRO B 1 671 ? 26.266 -4.5 9.188 1 84.75 671 PRO B CA 1
ATOM 11065 C C . PRO B 1 671 ? 25.938 -5.578 8.156 1 84.75 671 PRO B C 1
ATOM 11067 O O . PRO B 1 671 ? 24.812 -5.656 7.664 1 84.75 671 PRO B O 1
ATOM 11070 N N . PHE B 1 672 ? 27 -6.203 7.699 1 88.81 672 PHE B N 1
ATOM 11071 C CA . PHE B 1 672 ? 26.922 -7.379 6.844 1 88.81 672 PHE B CA 1
ATOM 11072 C C . PHE B 1 672 ? 27.578 -8.578 7.516 1 88.81 672 PHE B C 1
ATOM 11074 O O . PHE B 1 672 ? 28.766 -8.562 7.805 1 88.81 672 PHE B O 1
ATOM 11081 N N . GLU B 1 673 ? 26.766 -9.484 7.898 1 90.62 673 GLU B N 1
ATOM 11082 C CA . GLU B 1 673 ? 27.25 -10.703 8.523 1 90.62 673 GLU B CA 1
ATOM 11083 C C . GLU B 1 673 ? 27.125 -11.898 7.586 1 90.62 673 GLU B C 1
ATOM 11085 O O . GLU B 1 673 ? 26.141 -12.016 6.859 1 90.62 673 GLU B O 1
ATOM 11090 N N . VAL B 1 674 ? 28.219 -12.648 7.629 1 95.81 674 VAL B N 1
ATOM 11091 C CA . VAL B 1 674 ? 28.219 -13.836 6.773 1 95.81 674 VAL B CA 1
ATOM 11092 C C . VAL B 1 674 ? 27.953 -15.078 7.609 1 95.81 674 VAL B C 1
ATOM 11094 O O . VAL B 1 674 ? 28.578 -15.289 8.648 1 95.81 674 VAL B O 1
ATOM 11097 N N . GLY B 1 675 ? 27.016 -15.812 7.266 1 94.69 675 GLY B N 1
ATOM 11098 C CA . GLY B 1 675 ? 26.672 -17.094 7.855 1 94.69 675 GLY B CA 1
ATOM 11099 C C . GLY B 1 675 ? 26.312 -18.156 6.824 1 94.69 675 GLY B C 1
ATOM 11100 O O . GLY B 1 675 ? 26.547 -17.969 5.629 1 94.69 675 GLY B O 1
ATOM 11101 N N . ARG B 1 676 ? 25.891 -19.281 7.301 1 94.69 676 ARG B N 1
ATOM 11102 C CA . ARG B 1 676 ? 25.625 -20.438 6.438 1 94.69 676 ARG B CA 1
ATOM 11103 C C . ARG B 1 676 ? 24.531 -20.109 5.414 1 94.69 676 ARG B C 1
ATOM 11105 O O . ARG B 1 676 ? 24.484 -20.719 4.34 1 94.69 676 ARG B O 1
ATOM 11112 N N . ASN B 1 677 ? 23.688 -19.094 5.707 1 95.44 677 ASN B N 1
ATOM 11113 C CA . ASN B 1 677 ? 22.562 -18.781 4.828 1 95.44 677 ASN B CA 1
ATOM 11114 C C . ASN B 1 677 ? 22.844 -17.547 3.967 1 95.44 677 ASN B C 1
ATOM 11116 O O . ASN B 1 677 ? 21.969 -17.094 3.229 1 95.44 677 ASN B O 1
ATOM 11120 N N . THR B 1 678 ? 24.094 -17 4.117 1 96.38 678 THR B N 1
ATOM 11121 C CA . THR B 1 678 ? 24.5 -15.922 3.221 1 96.38 678 THR B CA 1
ATOM 11122 C C . THR B 1 678 ? 24.547 -16.406 1.776 1 96.38 678 THR B C 1
ATOM 11124 O O . THR B 1 678 ? 25 -17.531 1.509 1 96.38 678 THR B O 1
ATOM 11127 N N . LEU B 1 679 ? 24.031 -15.641 0.887 1 96.19 679 LEU B N 1
ATOM 11128 C CA . LEU B 1 679 ? 24.031 -16.016 -0.523 1 96.19 679 LEU B CA 1
ATOM 11129 C C . LEU B 1 679 ? 25.375 -15.711 -1.17 1 96.19 679 LEU B C 1
ATOM 11131 O O . LEU B 1 679 ? 26.016 -14.711 -0.845 1 96.19 679 LEU B O 1
ATOM 11135 N N . LEU B 1 680 ? 25.734 -16.531 -2.047 1 95.56 680 LEU B N 1
ATOM 11136 C CA . LEU B 1 680 ? 27.016 -16.344 -2.74 1 95.56 680 LEU B CA 1
ATOM 11137 C C . LEU B 1 680 ? 27.047 -14.992 -3.443 1 95.56 680 LEU B C 1
ATOM 11139 O O . LEU B 1 680 ? 28.094 -14.344 -3.482 1 95.56 680 LEU B O 1
ATOM 11143 N N . GLY B 1 681 ? 25.938 -14.602 -3.967 1 94.62 681 GLY B N 1
ATOM 11144 C CA . GLY B 1 681 ? 25.859 -13.297 -4.602 1 94.62 681 GLY B CA 1
ATOM 11145 C C . GLY B 1 681 ? 26.188 -12.156 -3.658 1 94.62 681 GLY B C 1
ATOM 11146 O O . GLY B 1 681 ? 26.75 -11.141 -4.074 1 94.62 681 GLY B O 1
ATOM 11147 N N . ASP B 1 682 ? 25.812 -12.273 -2.402 1 95 682 ASP B N 1
ATOM 11148 C CA . ASP B 1 682 ? 26.109 -11.242 -1.409 1 95 682 ASP B CA 1
ATOM 11149 C C . ASP B 1 682 ? 27.609 -11.148 -1.162 1 95 682 ASP B C 1
ATOM 11151 O O . ASP B 1 682 ? 28.141 -10.055 -0.982 1 95 682 ASP B O 1
ATOM 11155 N N . LEU B 1 683 ? 28.266 -12.336 -1.143 1 95.81 683 LEU B N 1
ATOM 11156 C CA . LEU B 1 683 ? 29.719 -12.336 -0.992 1 95.81 683 LEU B CA 1
ATOM 11157 C C . LEU B 1 683 ? 30.391 -11.625 -2.164 1 95.81 683 LEU B C 1
ATOM 11159 O O . LEU B 1 683 ? 31.344 -10.867 -1.974 1 95.81 683 LEU B O 1
ATOM 11163 N N . LEU B 1 684 ? 29.875 -11.898 -3.303 1 94.62 684 LEU B N 1
ATOM 11164 C CA . LEU B 1 684 ? 30.453 -11.352 -4.523 1 94.62 684 LEU B CA 1
ATOM 11165 C C . LEU B 1 684 ? 30.234 -9.844 -4.602 1 94.62 684 LEU B C 1
ATOM 11167 O O . LEU B 1 684 ? 31.031 -9.125 -5.219 1 94.62 684 LEU B O 1
ATOM 11171 N N . ALA B 1 685 ? 29.172 -9.383 -3.994 1 90.25 685 ALA B N 1
ATOM 11172 C CA . ALA B 1 685 ? 28.781 -7.977 -4.109 1 90.25 685 ALA B CA 1
ATOM 11173 C C . ALA B 1 685 ? 29.531 -7.117 -3.088 1 90.25 685 ALA B C 1
ATOM 11175 O O . ALA B 1 685 ? 29.672 -5.906 -3.273 1 90.25 685 ALA B O 1
ATOM 11176 N N . HIS B 1 686 ? 29.984 -7.691 -2.01 1 91 686 HIS B N 1
ATOM 11177 C CA . HIS B 1 686 ? 30.656 -6.941 -0.951 1 91 686 HIS B CA 1
ATOM 11178 C C . HIS B 1 686 ? 32.156 -6.863 -1.19 1 91 686 HIS B C 1
ATOM 11180 O O . HIS B 1 686 ? 32.812 -7.895 -1.362 1 91 686 HIS B O 1
ATOM 11186 N N . PRO B 1 687 ? 32.719 -5.723 -1.136 1 88.5 687 PRO B N 1
ATOM 11187 C CA . PRO B 1 687 ? 34.125 -5.57 -1.458 1 88.5 687 PRO B CA 1
ATOM 11188 C C . PRO B 1 687 ? 35.031 -6.406 -0.555 1 88.5 687 PRO B C 1
ATOM 11190 O O . PRO B 1 687 ? 36.031 -6.957 -1.017 1 88.5 687 PRO B O 1
ATOM 11193 N N . ALA B 1 688 ? 34.656 -6.562 0.676 1 92.06 688 ALA B N 1
ATOM 11194 C CA . ALA B 1 688 ? 35.5 -7.258 1.644 1 92.06 688 ALA B CA 1
ATOM 11195 C C . ALA B 1 688 ? 35.469 -8.766 1.416 1 92.06 688 ALA B C 1
ATOM 11197 O O . ALA B 1 688 ? 36.406 -9.477 1.779 1 92.06 688 ALA B O 1
ATOM 11198 N N . THR B 1 689 ? 34.406 -9.273 0.842 1 95.88 689 THR B N 1
ATOM 11199 C CA . THR B 1 689 ? 34.281 -10.719 0.743 1 95.88 689 THR B CA 1
ATOM 11200 C C . THR B 1 689 ? 34.281 -11.172 -0.716 1 95.88 689 THR B C 1
ATOM 11202 O O . THR B 1 689 ? 34.25 -12.367 -1.004 1 95.88 689 THR B O 1
ATOM 11205 N N . LYS B 1 690 ? 34.438 -10.281 -1.635 1 95.88 690 LYS B N 1
ATOM 11206 C CA . LYS B 1 690 ? 34.312 -10.539 -3.068 1 95.88 690 LYS B CA 1
ATOM 11207 C C . LYS B 1 690 ? 35.344 -11.586 -3.51 1 95.88 690 LYS B C 1
ATOM 11209 O O . LYS B 1 690 ? 35 -12.516 -4.246 1 95.88 690 LYS B O 1
ATOM 11214 N N . SER B 1 691 ? 36.562 -11.477 -3.053 1 96.31 691 SER B N 1
ATOM 11215 C CA . SER B 1 691 ? 37.594 -12.391 -3.467 1 96.31 691 SER B CA 1
ATOM 11216 C C . SER B 1 691 ? 37.312 -13.82 -3.012 1 96.31 691 SER B C 1
ATOM 11218 O O . SER B 1 691 ? 37.562 -14.773 -3.742 1 96.31 691 SER B O 1
ATOM 11220 N N . ILE B 1 692 ? 36.812 -13.93 -1.847 1 96.56 692 ILE B N 1
ATOM 11221 C CA . ILE B 1 692 ? 36.438 -15.242 -1.32 1 96.56 692 ILE B CA 1
ATOM 11222 C C . ILE B 1 692 ? 35.281 -15.828 -2.127 1 96.56 692 ILE B C 1
ATOM 11224 O O . ILE B 1 692 ? 35.312 -17.016 -2.475 1 96.56 692 ILE B O 1
ATOM 11228 N N . GLY B 1 693 ? 34.312 -14.984 -2.42 1 96.19 693 GLY B N 1
ATOM 11229 C CA . GLY B 1 693 ? 33.219 -15.406 -3.264 1 96.19 693 GLY B CA 1
ATOM 11230 C C . GLY B 1 693 ? 33.656 -15.875 -4.637 1 96.19 693 GLY B C 1
ATOM 11231 O O . GLY B 1 693 ? 33.156 -16.891 -5.141 1 96.19 693 GLY B O 1
ATOM 11232 N N . GLU B 1 694 ? 34.562 -15.164 -5.184 1 96 694 GLU B N 1
ATOM 11233 C CA . GLU B 1 694 ? 35.094 -15.516 -6.5 1 96 694 GLU B CA 1
ATOM 11234 C C . GLU B 1 694 ? 35.812 -16.859 -6.465 1 96 694 GLU B C 1
ATOM 11236 O O . GLU B 1 694 ? 35.75 -17.641 -7.418 1 96 694 GLU B O 1
ATOM 11241 N N . GLU B 1 695 ? 36.5 -17.078 -5.391 1 94.5 695 GLU B N 1
ATOM 11242 C CA . GLU B 1 695 ? 37.156 -18.359 -5.207 1 94.5 695 GLU B CA 1
ATOM 11243 C C . GLU B 1 695 ? 36.156 -19.5 -5.172 1 94.5 695 GLU B C 1
ATOM 11245 O O . GLU B 1 695 ? 36.344 -20.531 -5.805 1 94.5 695 GLU B O 1
ATOM 11250 N N . VAL B 1 696 ? 35.125 -19.281 -4.438 1 93.38 696 VAL B N 1
ATOM 11251 C CA . VAL B 1 696 ? 34.094 -20.297 -4.324 1 93.38 696 VAL B CA 1
ATOM 11252 C C . VAL B 1 696 ? 33.438 -20.531 -5.688 1 93.38 696 VAL B C 1
ATOM 11254 O O . VAL B 1 696 ? 33.281 -21.672 -6.109 1 93.38 696 VAL B O 1
ATOM 11257 N N . VAL B 1 697 ? 33.156 -19.469 -6.391 1 92.69 697 VAL B N 1
ATOM 11258 C CA . VAL B 1 697 ? 32.531 -19.547 -7.707 1 92.69 697 VAL B CA 1
ATOM 11259 C C . VAL B 1 697 ? 33.469 -20.266 -8.672 1 92.69 697 VAL B C 1
ATOM 11261 O O . VAL B 1 697 ? 33.031 -21.078 -9.5 1 92.69 697 VAL B O 1
ATOM 11264 N N . GLY B 1 698 ? 34.688 -19.906 -8.602 1 89.75 698 GLY B N 1
ATOM 11265 C CA . GLY B 1 698 ? 35.688 -20.562 -9.43 1 89.75 698 GLY B CA 1
ATOM 11266 C C . GLY B 1 698 ? 35.719 -22.078 -9.234 1 89.75 698 GLY B C 1
ATOM 11267 O O . GLY B 1 698 ? 35.844 -22.828 -10.195 1 89.75 698 GLY B O 1
ATOM 11268 N N . GLY B 1 699 ? 35.562 -22.469 -8.008 1 87.38 699 GLY B N 1
ATOM 11269 C CA . GLY B 1 699 ? 35.5 -23.891 -7.711 1 87.38 699 GLY B CA 1
ATOM 11270 C C . GLY B 1 699 ? 34.25 -24.562 -8.258 1 87.38 699 GLY B C 1
ATOM 11271 O O . GLY B 1 699 ? 34.312 -25.719 -8.695 1 87.38 699 GLY B O 1
ATOM 11272 N N . LEU B 1 700 ? 33.188 -23.844 -8.25 1 87.38 700 LEU B N 1
ATOM 11273 C CA . LEU B 1 700 ? 31.922 -24.375 -8.711 1 87.38 700 LEU B CA 1
ATOM 11274 C C . LEU B 1 700 ? 31.891 -24.469 -10.234 1 87.38 700 LEU B C 1
ATOM 11276 O O . LEU B 1 700 ? 31.234 -25.359 -10.789 1 87.38 700 LEU B O 1
ATOM 11280 N N . THR B 1 701 ? 32.562 -23.562 -10.906 1 87.12 701 THR B N 1
ATOM 11281 C CA . THR B 1 701 ? 32.406 -23.406 -12.344 1 87.12 701 THR B CA 1
ATOM 11282 C C . THR B 1 701 ? 33.594 -23.953 -13.102 1 87.12 701 THR B C 1
ATOM 11284 O O . THR B 1 701 ? 33.625 -23.938 -14.328 1 87.12 701 THR B O 1
ATOM 11287 N N . ARG B 1 702 ? 34.562 -24.469 -12.406 1 85.31 702 ARG B N 1
ATOM 11288 C CA . ARG B 1 702 ? 35.75 -25.031 -13.062 1 85.31 702 ARG B CA 1
ATOM 11289 C C . ARG B 1 702 ? 35.375 -26.25 -13.906 1 85.31 702 ARG B C 1
ATOM 11291 O O . ARG B 1 702 ? 34.312 -26.844 -13.711 1 85.31 702 ARG B O 1
ATOM 11298 N N . PRO B 1 703 ? 36.219 -26.5 -14.914 1 82.94 703 PRO B N 1
ATOM 11299 C CA . PRO B 1 703 ? 35.969 -27.734 -15.672 1 82.94 703 PRO B CA 1
ATOM 11300 C C . PRO B 1 703 ? 35.781 -28.953 -14.773 1 82.94 703 PRO B C 1
ATOM 11302 O O . PRO B 1 703 ? 36.625 -29.219 -13.906 1 82.94 703 PRO B O 1
ATOM 11305 N N . GLY B 1 704 ? 34.75 -29.625 -14.898 1 76.44 704 GLY B N 1
ATOM 11306 C CA . GLY B 1 704 ? 34.438 -30.766 -14.055 1 76.44 704 GLY B CA 1
ATOM 11307 C C . GLY B 1 704 ? 33.688 -30.391 -12.789 1 76.44 704 GLY B C 1
ATOM 11308 O O . GLY B 1 704 ? 33.344 -31.266 -12 1 76.44 704 GLY B O 1
ATOM 11309 N N . GLY B 1 705 ? 33.469 -29.156 -12.695 1 77.75 705 GLY B N 1
ATOM 11310 C CA . GLY B 1 705 ? 32.781 -28.703 -11.5 1 77.75 705 GLY B CA 1
ATOM 11311 C C . GLY B 1 705 ? 31.266 -28.953 -11.562 1 77.75 705 GLY B C 1
ATOM 11312 O O . GLY B 1 705 ? 30.734 -29.328 -12.609 1 77.75 705 GLY B O 1
ATOM 11313 N N . PRO B 1 706 ? 30.594 -28.781 -10.375 1 75.88 706 PRO B N 1
ATOM 11314 C CA . PRO B 1 706 ? 29.172 -29.109 -10.258 1 75.88 706 PRO B CA 1
ATOM 11315 C C . PRO B 1 706 ? 28.297 -28.25 -11.156 1 75.88 706 PRO B C 1
ATOM 11317 O O . PRO B 1 706 ? 27.188 -28.672 -11.531 1 75.88 706 PRO B O 1
ATOM 11320 N N . MET B 1 707 ? 28.734 -27.031 -11.484 1 79.88 707 MET B N 1
ATOM 11321 C CA . MET B 1 707 ? 27.875 -26.109 -12.219 1 79.88 707 MET B CA 1
ATOM 11322 C C . MET B 1 707 ? 28.25 -26.062 -13.695 1 79.88 707 MET B C 1
ATOM 11324 O O . MET B 1 707 ? 27.625 -25.344 -14.477 1 79.88 707 MET B O 1
ATOM 11328 N N . GLU B 1 708 ? 29.203 -26.859 -14.125 1 77.19 708 GLU B N 1
ATOM 11329 C CA . GLU B 1 708 ? 29.688 -26.812 -15.508 1 77.19 708 GLU B CA 1
ATOM 11330 C C . GLU B 1 708 ? 28.562 -27.141 -16.484 1 77.19 708 GLU B C 1
ATOM 11332 O O . GLU B 1 708 ? 28.375 -26.438 -17.484 1 77.19 708 GLU B O 1
ATOM 11337 N N . GLY B 1 709 ? 27.828 -28.141 -16.219 1 72.5 709 GLY B N 1
ATOM 11338 C CA . GLY B 1 709 ? 26.766 -28.562 -17.109 1 72.5 709 GLY B CA 1
ATOM 11339 C C . GLY B 1 709 ? 25.672 -27.516 -17.281 1 72.5 709 GLY B C 1
ATOM 11340 O O . GLY B 1 709 ? 25.25 -27.219 -18.391 1 72.5 709 GLY B O 1
ATOM 11341 N N . ILE B 1 710 ? 25.266 -26.938 -16.219 1 76.25 710 ILE B N 1
ATOM 11342 C CA . ILE B 1 710 ? 24.203 -25.938 -16.266 1 76.25 710 ILE B CA 1
ATOM 11343 C C . ILE B 1 710 ? 24.703 -24.672 -16.953 1 76.25 710 ILE B C 1
ATOM 11345 O O . ILE B 1 710 ? 23.969 -24.016 -17.688 1 76.25 710 ILE B O 1
ATOM 11349 N N . MET B 1 711 ? 25.891 -24.281 -16.625 1 79.06 711 MET B N 1
ATOM 11350 C CA . MET B 1 711 ? 26.469 -23.094 -17.234 1 79.06 711 MET B CA 1
ATOM 11351 C C . MET B 1 711 ? 26.484 -23.203 -18.75 1 79.06 711 MET B C 1
ATOM 11353 O O . MET B 1 711 ? 26.281 -22.219 -19.453 1 79.06 711 MET B O 1
ATOM 11357 N N . LYS B 1 712 ? 26.781 -24.344 -19.25 1 72.81 712 LYS B N 1
ATOM 11358 C CA . LYS B 1 712 ? 26.844 -24.578 -20.688 1 72.81 712 LYS B CA 1
ATOM 11359 C C . LYS B 1 712 ? 25.453 -24.547 -21.297 1 72.81 712 LYS B C 1
ATOM 11361 O O . LYS B 1 712 ? 25.281 -24.078 -22.438 1 72.81 712 LYS B O 1
ATOM 11366 N N . ARG B 1 713 ? 24.484 -24.906 -20.625 1 69.44 713 ARG B N 1
ATOM 11367 C CA . ARG B 1 713 ? 23.141 -25.031 -21.156 1 69.44 713 ARG B CA 1
ATOM 11368 C C . ARG B 1 713 ? 22.359 -23.734 -21 1 69.44 713 ARG B C 1
ATOM 11370 O O . ARG B 1 713 ? 21.609 -23.328 -21.891 1 69.44 713 ARG B O 1
ATOM 11377 N N . SER B 1 714 ? 22.453 -23.203 -19.906 1 77.62 714 SER B N 1
ATOM 11378 C CA . SER B 1 714 ? 21.703 -21.984 -19.594 1 77.62 714 SER B CA 1
ATOM 11379 C C . SER B 1 714 ? 22.531 -21.047 -18.703 1 77.62 714 SER B C 1
ATOM 11381 O O . SER B 1 714 ? 22.359 -21.031 -17.484 1 77.62 714 SER B O 1
ATOM 11383 N N . PRO B 1 715 ? 23.266 -20.281 -19.359 1 78.75 715 PRO B N 1
ATOM 11384 C CA . PRO B 1 715 ? 24.125 -19.391 -18.594 1 78.75 715 PRO B CA 1
ATOM 11385 C C . PRO B 1 715 ? 23.359 -18.484 -17.625 1 78.75 715 PRO B C 1
ATOM 11387 O O . PRO B 1 715 ? 23.781 -18.266 -16.5 1 78.75 715 PRO B O 1
ATOM 11390 N N . ASN B 1 716 ? 22.172 -17.984 -18.062 1 80.12 716 ASN B N 1
ATOM 11391 C CA . ASN B 1 716 ? 21.391 -17.109 -17.203 1 80.12 716 ASN B CA 1
ATOM 11392 C C . ASN B 1 716 ? 20.875 -17.844 -15.969 1 80.12 716 ASN B C 1
ATOM 11394 O O . ASN B 1 716 ? 20.891 -17.281 -14.859 1 80.12 716 ASN B O 1
ATOM 11398 N N . MET B 1 717 ? 20.453 -18.984 -16.172 1 79.94 717 MET B N 1
ATOM 11399 C CA . MET B 1 717 ? 19.969 -19.781 -15.055 1 79.94 717 MET B CA 1
ATOM 11400 C C . MET B 1 717 ? 21.109 -20.094 -14.094 1 79.94 717 MET B C 1
ATOM 11402 O O . MET B 1 717 ? 20.938 -20.047 -12.875 1 79.94 717 MET B O 1
ATOM 11406 N N . ALA B 1 718 ? 22.25 -20.5 -14.711 1 84.06 718 ALA B N 1
ATOM 11407 C CA . ALA B 1 718 ? 23.406 -20.797 -13.891 1 84.06 718 ALA B CA 1
ATOM 11408 C C . ALA B 1 718 ? 23.812 -19.594 -13.031 1 84.06 718 ALA B C 1
ATOM 11410 O O . ALA B 1 718 ? 24.109 -19.75 -11.852 1 84.06 718 ALA B O 1
ATOM 11411 N N . GLN B 1 719 ? 23.781 -18.5 -13.664 1 86.5 719 GLN B N 1
ATOM 11412 C CA . GLN B 1 719 ? 24.141 -17.297 -12.945 1 86.5 719 GLN B CA 1
ATOM 11413 C C . GLN B 1 719 ? 23.141 -17 -11.828 1 86.5 719 GLN B C 1
ATOM 11415 O O . GLN B 1 719 ? 23.531 -16.562 -10.742 1 86.5 719 GLN B O 1
ATOM 11420 N N . ALA B 1 720 ? 21.938 -17.219 -12.094 1 87.12 720 ALA B N 1
ATOM 11421 C CA . ALA B 1 720 ? 20.906 -16.984 -11.086 1 87.12 720 ALA B CA 1
ATOM 11422 C C . ALA B 1 720 ? 21.062 -17.953 -9.914 1 87.12 720 ALA B C 1
ATOM 11424 O O . ALA B 1 720 ? 20.938 -17.547 -8.758 1 87.12 720 ALA B O 1
ATOM 11425 N N . ILE B 1 721 ? 21.328 -19.172 -10.281 1 86.31 721 ILE B N 1
ATOM 11426 C CA . ILE B 1 721 ? 21.516 -20.188 -9.242 1 86.31 721 ILE B CA 1
ATOM 11427 C C . ILE B 1 721 ? 22.703 -19.797 -8.359 1 86.31 721 ILE B C 1
ATOM 11429 O O . ILE B 1 721 ? 22.609 -19.844 -7.129 1 86.31 721 ILE B O 1
ATOM 11433 N N . ILE B 1 722 ? 23.734 -19.406 -9.031 1 90 722 ILE B N 1
ATOM 11434 C CA . ILE B 1 722 ? 24.938 -19.031 -8.297 1 90 722 ILE B CA 1
ATOM 11435 C C . ILE B 1 722 ? 24.656 -17.828 -7.414 1 90 722 ILE B C 1
ATOM 11437 O O . ILE B 1 722 ? 25.047 -17.797 -6.246 1 90 722 ILE B O 1
ATOM 11441 N N . ARG B 1 723 ? 24 -16.906 -7.895 1 92.19 723 ARG B N 1
ATOM 11442 C CA . ARG B 1 723 ? 23.75 -15.641 -7.203 1 92.19 723 ARG B CA 1
ATOM 11443 C C . ARG B 1 723 ? 22.906 -15.867 -5.953 1 92.19 723 ARG B C 1
ATOM 11445 O O . ARG B 1 723 ? 23.125 -15.219 -4.922 1 92.19 723 ARG B O 1
ATOM 11452 N N . TYR B 1 724 ? 21.938 -16.766 -5.969 1 93.19 724 TYR B N 1
ATOM 11453 C CA . TYR B 1 724 ? 21 -16.906 -4.863 1 93.19 724 TYR B CA 1
ATOM 11454 C C . TYR B 1 724 ? 21.219 -18.219 -4.125 1 93.19 724 TYR B C 1
ATOM 11456 O O . TYR B 1 724 ? 20.344 -18.672 -3.377 1 93.19 724 TYR B O 1
ATOM 11464 N N . LEU B 1 725 ? 22.391 -18.812 -4.32 1 93.75 725 LEU B N 1
ATOM 11465 C CA . LEU B 1 725 ? 22.766 -20.047 -3.627 1 93.75 725 LEU B CA 1
ATOM 11466 C C . LEU B 1 725 ? 23.25 -19.75 -2.211 1 93.75 725 LEU B C 1
ATOM 11468 O O . LEU B 1 725 ? 24.25 -19.062 -2.025 1 93.75 725 LEU B O 1
ATOM 11472 N N . PRO B 1 726 ? 22.531 -20.203 -1.181 1 96 726 PRO B N 1
ATOM 11473 C CA . PRO B 1 726 ? 23.062 -20.078 0.173 1 96 726 PRO B CA 1
ATOM 11474 C C . PRO B 1 726 ? 24.328 -20.906 0.387 1 96 726 PRO B C 1
ATOM 11476 O O . PRO B 1 726 ? 24.438 -22.016 -0.138 1 96 726 PRO B O 1
ATOM 11479 N N . LEU B 1 727 ? 25.203 -20.5 1.22 1 95.5 727 LEU B N 1
ATOM 11480 C CA . LEU B 1 727 ? 26.484 -21.156 1.445 1 95.5 727 LEU B CA 1
ATOM 11481 C C . LEU B 1 727 ? 26.266 -22.578 1.979 1 95.5 727 LEU B C 1
ATOM 11483 O O . LEU B 1 727 ? 27.047 -23.484 1.676 1 95.5 727 LEU B O 1
ATOM 11487 N N . ARG B 1 728 ? 25.266 -22.828 2.688 1 93.88 728 ARG B N 1
ATOM 11488 C CA . ARG B 1 728 ? 24.984 -24.156 3.242 1 93.88 728 ARG B CA 1
ATOM 11489 C C . ARG B 1 728 ? 24.812 -25.188 2.137 1 93.88 728 ARG B C 1
ATOM 11491 O O . ARG B 1 728 ? 25.156 -26.359 2.318 1 93.88 728 ARG B O 1
ATOM 11498 N N . ASP B 1 729 ? 24.359 -24.797 1.003 1 93.56 729 ASP B N 1
ATOM 11499 C CA . ASP B 1 729 ? 24.031 -25.734 -0.069 1 93.56 729 ASP B CA 1
ATOM 11500 C C . ASP B 1 729 ? 25.281 -26.203 -0.798 1 93.56 729 ASP B C 1
ATOM 11502 O O . ASP B 1 729 ? 25.25 -27.203 -1.529 1 93.56 729 ASP B O 1
ATOM 11506 N N . LEU B 1 730 ? 26.344 -25.5 -0.533 1 91.56 730 LEU B N 1
ATOM 11507 C CA . LEU B 1 730 ? 27.625 -26.016 -1.013 1 91.56 730 LEU B CA 1
ATOM 11508 C C . LEU B 1 730 ? 27.938 -27.359 -0.374 1 91.56 730 LEU B C 1
ATOM 11510 O O . LEU B 1 730 ? 28.5 -28.25 -1.025 1 91.56 730 LEU B O 1
ATOM 11514 N N . VAL B 1 731 ? 27.547 -27.469 0.818 1 89.94 731 VAL B N 1
ATOM 11515 C CA . VAL B 1 731 ? 27.797 -28.703 1.56 1 89.94 731 VAL B CA 1
ATOM 11516 C C . VAL B 1 731 ? 26.781 -29.766 1.14 1 89.94 731 VAL B C 1
ATOM 11518 O O . VAL B 1 731 ? 27.156 -30.875 0.756 1 89.94 731 VAL B O 1
ATOM 11521 N N . ASN B 1 732 ? 25.594 -29.359 1.042 1 86.62 732 ASN B N 1
ATOM 11522 C CA . ASN B 1 732 ? 24.484 -30.297 0.891 1 86.62 732 ASN B CA 1
ATOM 11523 C C . ASN B 1 732 ? 24.469 -30.922 -0.501 1 86.62 732 ASN B C 1
ATOM 11525 O O . ASN B 1 732 ? 24.016 -32.062 -0.672 1 86.62 732 ASN B O 1
ATOM 11529 N N . PHE B 1 733 ? 25.047 -30.203 -1.511 1 84.19 733 PHE B N 1
ATOM 11530 C CA . PHE B 1 733 ? 24.938 -30.656 -2.887 1 84.19 733 PHE B CA 1
ATOM 11531 C C . PHE B 1 733 ? 26.266 -31.234 -3.377 1 84.19 733 PHE B C 1
ATOM 11533 O O . PHE B 1 733 ? 26.359 -31.719 -4.508 1 84.19 733 PHE B O 1
ATOM 11540 N N . SER B 1 734 ? 27.312 -31.297 -2.529 1 84.94 734 SER B N 1
ATOM 11541 C CA . SER B 1 734 ? 28.656 -31.594 -3.037 1 84.94 734 SER B CA 1
ATOM 11542 C C . SER B 1 734 ? 28.984 -33.094 -2.945 1 84.94 734 SER B C 1
ATOM 11544 O O . SER B 1 734 ? 29.984 -33.531 -3.479 1 84.94 734 SER B O 1
ATOM 11546 N N . GLY B 1 735 ? 28.094 -33.812 -2.262 1 80.12 735 GLY B N 1
ATOM 11547 C CA . GLY B 1 735 ? 28.406 -35.219 -2.084 1 80.12 735 GLY B CA 1
ATOM 11548 C C . GLY B 1 735 ? 29.672 -35.469 -1.3 1 80.12 735 GLY B C 1
ATOM 11549 O O . GLY B 1 735 ? 30.422 -36.406 -1.591 1 80.12 735 GLY B O 1
ATOM 11550 N N . GLY B 1 736 ? 29.984 -34.469 -0.494 1 81.19 736 GLY B N 1
ATOM 11551 C CA . GLY B 1 736 ? 31.156 -34.625 0.361 1 81.19 736 GLY B CA 1
ATOM 11552 C C . GLY B 1 736 ? 32.344 -33.812 -0.112 1 81.19 736 GLY B C 1
ATOM 11553 O O . GLY B 1 736 ? 33.312 -33.625 0.629 1 81.19 736 GLY B O 1
ATOM 11554 N N . ALA B 1 737 ? 32.219 -33.25 -1.289 1 84.88 737 ALA B N 1
ATOM 11555 C CA . ALA B 1 737 ? 33.312 -32.469 -1.827 1 84.88 737 ALA B CA 1
ATOM 11556 C C . ALA B 1 737 ? 33.469 -31.156 -1.074 1 84.88 737 ALA B C 1
ATOM 11558 O O . ALA B 1 737 ? 34.594 -30.609 -0.967 1 84.88 737 ALA B O 1
ATOM 11559 N N . PHE B 1 738 ? 32.5 -30.641 -0.632 1 90.06 738 PHE B N 1
ATOM 11560 C CA . PHE B 1 738 ? 32.469 -29.453 0.205 1 90.06 738 PHE B CA 1
ATOM 11561 C C . PHE B 1 738 ? 31.953 -29.766 1.603 1 90.06 738 PHE B C 1
ATOM 11563 O O . PHE B 1 738 ? 30.781 -30.078 1.78 1 90.06 738 PHE B O 1
ATOM 11570 N N . THR B 1 739 ? 32.812 -29.656 2.529 1 90.38 739 THR B N 1
ATOM 11571 C CA . THR B 1 739 ? 32.469 -30.141 3.865 1 90.38 739 THR B CA 1
ATOM 11572 C C . THR B 1 739 ? 32.062 -28.984 4.77 1 90.38 739 THR B C 1
ATOM 11574 O O . THR B 1 739 ? 32.188 -27.828 4.414 1 90.38 739 THR B O 1
ATOM 11577 N N . GLU B 1 740 ? 31.531 -29.344 5.934 1 91.19 740 GLU B N 1
ATOM 11578 C CA . GLU B 1 740 ? 31.156 -28.359 6.949 1 91.19 740 GLU B CA 1
ATOM 11579 C C . GLU B 1 740 ? 32.375 -27.578 7.422 1 91.19 740 GLU B C 1
ATOM 11581 O O . GLU B 1 740 ? 32.25 -26.391 7.758 1 91.19 740 GLU B O 1
ATOM 11586 N N . GLU B 1 741 ? 33.469 -28.234 7.469 1 94 741 GLU B N 1
ATOM 11587 C CA . GLU B 1 741 ? 34.688 -27.562 7.863 1 94 741 GLU B CA 1
ATOM 11588 C C . GLU B 1 741 ? 35.094 -26.5 6.844 1 94 741 GLU B C 1
ATOM 11590 O O . GLU B 1 741 ? 35.531 -25.406 7.215 1 94 741 GLU B O 1
ATOM 11595 N N . MET B 1 742 ? 34.938 -26.906 5.602 1 94 742 MET B N 1
ATOM 11596 C CA . MET B 1 742 ? 35.25 -25.938 4.543 1 94 742 MET B CA 1
ATOM 11597 C C . MET B 1 742 ? 34.312 -24.734 4.617 1 94 742 MET B C 1
ATOM 11599 O O . MET B 1 742 ? 34.75 -23.609 4.402 1 94 742 MET B O 1
ATOM 11603 N N . LEU B 1 743 ? 33.094 -25 4.887 1 94.81 743 LEU B N 1
ATOM 11604 C CA . LEU B 1 743 ? 32.125 -23.922 5.051 1 94.81 743 LEU B CA 1
ATOM 11605 C C . LEU B 1 743 ? 32.5 -23.016 6.215 1 94.81 743 LEU B C 1
ATOM 11607 O O . LEU B 1 743 ? 32.469 -21.781 6.086 1 94.81 743 LEU B O 1
ATOM 11611 N N . ALA B 1 744 ? 32.812 -23.594 7.301 1 95.56 744 ALA B N 1
ATOM 11612 C CA . ALA B 1 744 ? 33.219 -22.828 8.477 1 95.56 744 ALA B CA 1
ATOM 11613 C C . ALA B 1 744 ? 34.438 -21.953 8.164 1 95.56 744 ALA B C 1
ATOM 11615 O O . ALA B 1 744 ? 34.531 -20.812 8.648 1 95.56 744 ALA B O 1
ATOM 11616 N N . ASP B 1 745 ? 35.312 -22.531 7.383 1 96 745 ASP B N 1
ATOM 11617 C CA . ASP B 1 745 ? 36.5 -21.781 6.984 1 96 745 ASP B CA 1
ATOM 11618 C C . ASP B 1 745 ? 36.125 -20.562 6.148 1 96 745 ASP B C 1
ATOM 11620 O O . ASP B 1 745 ? 36.688 -19.469 6.363 1 96 745 ASP B O 1
ATOM 11624 N N . ILE B 1 746 ? 35.281 -20.75 5.211 1 96.06 746 ILE B N 1
ATOM 11625 C CA . ILE B 1 746 ? 34.844 -19.641 4.363 1 96.06 746 ILE B CA 1
ATOM 11626 C C . ILE B 1 746 ? 34.219 -18.562 5.227 1 96.06 746 ILE B C 1
ATOM 11628 O O . ILE B 1 746 ? 34.5 -17.375 5.055 1 96.06 746 ILE B O 1
ATOM 11632 N N . ILE B 1 747 ? 33.312 -18.906 6.152 1 97.12 747 ILE B N 1
ATOM 11633 C CA . ILE B 1 747 ? 32.594 -17.969 7.02 1 97.12 747 ILE B CA 1
ATOM 11634 C C . ILE B 1 747 ? 33.625 -17.203 7.883 1 97.12 747 ILE B C 1
ATOM 11636 O O . ILE B 1 747 ? 33.5 -15.984 8.047 1 97.12 747 ILE B O 1
ATOM 11640 N N . GLU B 1 748 ? 34.594 -17.953 8.375 1 96.62 748 GLU B N 1
ATOM 11641 C CA . GLU B 1 748 ? 35.625 -17.344 9.203 1 96.62 748 GLU B CA 1
ATOM 11642 C C . GLU B 1 748 ? 36.438 -16.359 8.398 1 96.62 748 GLU B C 1
ATOM 11644 O O . GLU B 1 748 ? 36.719 -15.242 8.859 1 96.62 748 GLU B O 1
ATOM 11649 N N . ARG B 1 749 ? 36.875 -16.766 7.254 1 96.38 749 ARG B N 1
ATOM 11650 C CA . ARG B 1 749 ? 37.656 -15.898 6.391 1 96.38 749 ARG B CA 1
ATOM 11651 C C . ARG B 1 749 ? 36.875 -14.625 6.051 1 96.38 749 ARG B C 1
ATOM 11653 O O . ARG B 1 749 ? 37.469 -13.531 6.035 1 96.38 749 ARG B O 1
ATOM 11660 N N . CYS B 1 750 ? 35.625 -14.773 5.715 1 96.5 750 CYS B N 1
ATOM 11661 C CA . CYS B 1 750 ? 34.781 -13.625 5.422 1 96.5 750 CYS B CA 1
ATOM 11662 C C . CYS B 1 750 ? 34.656 -12.703 6.637 1 96.5 750 CYS B C 1
ATOM 11664 O O . CYS B 1 750 ? 34.75 -11.484 6.508 1 96.5 750 CYS B O 1
ATOM 11666 N N . SER B 1 751 ? 34.438 -13.305 7.785 1 95 751 SER B N 1
ATOM 11667 C CA . SER B 1 751 ? 34.312 -12.523 9.016 1 95 751 SER B CA 1
ATOM 11668 C C . SER B 1 751 ? 35.594 -11.734 9.297 1 95 751 SER B C 1
ATOM 11670 O O . SER B 1 751 ? 35.531 -10.586 9.727 1 95 751 SER B O 1
ATOM 11672 N N . GLU B 1 752 ? 36.719 -12.367 9.078 1 94.19 752 GLU B N 1
ATOM 11673 C CA . GLU B 1 752 ? 38 -11.711 9.281 1 94.19 752 GLU B CA 1
ATOM 11674 C C . GLU B 1 752 ? 38.188 -10.547 8.305 1 94.19 752 GLU B C 1
ATOM 11676 O O . GLU B 1 752 ? 38.656 -9.484 8.68 1 94.19 752 GLU B O 1
ATOM 11681 N N . SER B 1 753 ? 37.781 -10.82 7.141 1 93.56 753 SER B N 1
ATOM 11682 C CA . SER B 1 753 ? 37.906 -9.789 6.113 1 93.56 753 SER B CA 1
ATOM 11683 C C . SER B 1 753 ? 37 -8.594 6.41 1 93.56 753 SER B C 1
ATOM 11685 O O . SER B 1 753 ? 37.312 -7.461 6.051 1 93.56 753 SER B O 1
ATOM 11687 N N . LEU B 1 754 ? 35.844 -8.797 6.945 1 91.88 754 LEU B N 1
ATOM 11688 C CA . LEU B 1 754 ? 34.875 -7.762 7.273 1 91.88 754 LEU B CA 1
ATOM 11689 C C . LEU B 1 754 ? 35.344 -6.949 8.484 1 91.88 754 LEU B C 1
ATOM 11691 O O . LEU B 1 754 ? 34.969 -5.785 8.633 1 91.88 754 LEU B O 1
ATOM 11695 N N . SER B 1 755 ? 36.094 -7.586 9.359 1 86.62 755 SER B N 1
ATOM 11696 C CA . SER B 1 755 ? 36.562 -6.926 10.562 1 86.62 755 SER B CA 1
ATOM 11697 C C . SER B 1 755 ? 37.844 -6.117 10.281 1 86.62 755 SER B C 1
ATOM 11699 O O . SER B 1 755 ? 38.219 -5.273 11.086 1 86.62 755 SER B O 1
ATOM 11701 N N . SER B 1 756 ? 38.5 -6.309 9.234 1 77 756 SER B N 1
ATOM 11702 C CA . SER B 1 756 ? 39.719 -5.59 8.883 1 77 756 SER B CA 1
ATOM 11703 C C . SER B 1 756 ? 39.406 -4.293 8.141 1 77 756 SER B C 1
ATOM 11705 O O . SER B 1 756 ? 40.156 -3.318 8.242 1 77 756 SER B O 1
#